Protein AF-A0AA39LD97-F1 (afdb_monomer)

pLDDT: mean 82.83, std 16.07, range [28.39, 98.12]

Mean predicted aligned error: 17.77 Å

Organism: NCBI:txid289476

Nearest PDB structures (foldseek):
  2rb7-assembly1_B  TM=8.481E-01  e=6.313E-24  Oleidesulfovibrio alaskensis G20
  3pfo-assembly1_B  TM=8.315E-01  e=7.453E-23  Rhodopseudomonas palustris CGA009
  3ct9-assembly1_B  TM=8.189E-01  e=3.594E-23  Bacteroides thetaiotaomicron VPI-5482
  7en1-assembly1_A  TM=8.168E-01  e=1.733E-23  Pseudomonas aeruginosa PAO1
  3ct9-assembly1_A  TM=7.298E-01  e=1.465E-23  Bacteroides thetaiotaomicron VPI-5482

Secondary structure (DSSP, 8-state):
--SSSHHHHHHSSSSSSS-------------SSSSHHHHHHHHHHS--BTT--HHHHHHHHHHHHHTT-EEEEEEETTEEEEEEEEEESS---TT--SEEEEEE--BPSSP---EE-SSEEESTTSSSSHHHHHHHHHHHHHHHHH-TTTGGGEEEEEES-TTTT-HHHHHHGGG----SEEEE---BTT-EEEEE-EEEEEEEEEE-B--BTT-GGG-B-HHHHHHHHHHHHHHS---EETTTEE-EEEEEEEEE-S-TTB--SEEEEEEEEEESS-HHHHHHHHHHHHTTSSEEEEEEEE--EEPPPPSTTS-EEEE-S--SGGG-GGGGG-SEEEE--SSBTTTTTSTT-EEEHHHHHHHHHHHHHHTT---TT-EEEEE--S-HHHHHHHHHHHHTT-EEEE--TTS-HHHHHHHHHHHT-SEEEESSS--SSS-EEGGG--GGGGS---------TTSEEEEEEE--TTSS-EEEEEEHHHHHHHHHHHHHTTS--SS-PPPP-TT-EEEE-S-TTSHHHHHHHHHHHHTTPEEEE-SS--HHHHHHHHHHHT--EEEE-HHHHHHHTT-GGGGTT--EEEE-SS---HHHHHHHHHH-TTSEEEEEEEETTTEEEEEE--SSPPTT--BEEPTT-EEEEETTEEEEE-TT--SEESSHHHHHHHB-TT--EEEEEEEEE-TTS-EEEEEEGGG-EEETTEEE-HHHHHHHHHHH-TTTEEEEEEEEEEETTTEEEEEEEEEEPTT----HHHHHHHHHHHS-TTSS-TT-EEE-S---B-TTS-B-HHHHHHHHHHHHHHTT--

Radius of gyration: 38.39 Å; Cα contacts (8 Å, |Δi|>4): 1670; chains: 1; bounding box: 84×100×132 Å

Structure (mmCIF, N/CA/C/O backbone):
data_AF-A0AA39LD97-F1
#
_entry.id   AF-A0AA39LD97-F1
#
loop_
_atom_site.group_PDB
_atom_site.id
_atom_site.type_symbol
_atom_site.label_atom_id
_atom_site.label_alt_id
_atom_site.label_comp_id
_atom_site.label_asym_id
_atom_site.label_entity_id
_atom_site.label_seq_id
_atom_site.pdbx_PDB_ins_code
_atom_site.Cartn_x
_atom_site.Cartn_y
_atom_site.Cartn_z
_atom_site.occupancy
_atom_site.B_iso_or_equiv
_atom_site.auth_seq_id
_atom_site.auth_comp_id
_atom_site.auth_asym_id
_atom_site.auth_atom_id
_atom_site.pdbx_PDB_model_num
ATOM 1 N N . MET A 1 1 ? 27.947 71.574 -28.294 1.00 42.44 1 MET A N 1
ATOM 2 C CA . MET A 1 1 ? 28.817 70.760 -27.416 1.00 42.44 1 MET A CA 1
ATOM 3 C C . MET A 1 1 ? 27.942 69.995 -26.432 1.00 42.44 1 MET A C 1
ATOM 5 O O . MET A 1 1 ? 27.694 70.508 -25.356 1.00 42.44 1 MET A O 1
ATOM 9 N N . SER A 1 2 ? 27.417 68.831 -26.825 1.00 38.47 2 SER A N 1
ATOM 10 C CA . SER A 1 2 ? 26.753 67.861 -25.916 1.00 38.47 2 SER A CA 1
ATOM 11 C C . SER A 1 2 ? 26.212 66.613 -26.641 1.00 38.47 2 SER A C 1
ATOM 13 O O . SER A 1 2 ? 25.410 65.882 -26.080 1.00 38.47 2 SER A O 1
ATOM 15 N N . HIS A 1 3 ? 26.667 66.317 -27.868 1.00 33.03 3 HIS A N 1
ATOM 16 C CA . HIS A 1 3 ? 26.371 65.040 -28.540 1.00 33.03 3 HIS A CA 1
ATOM 17 C C . HIS A 1 3 ? 27.603 64.325 -29.115 1.00 33.03 3 HIS A C 1
ATOM 19 O O . HIS A 1 3 ? 27.469 63.232 -29.645 1.00 33.03 3 HIS A O 1
ATOM 25 N N . LEU A 1 4 ? 28.811 64.884 -28.951 1.00 29.98 4 LEU A N 1
ATOM 26 C CA . LEU A 1 4 ? 30.058 64.272 -29.437 1.00 29.98 4 LEU A CA 1
ATOM 27 C C . LEU A 1 4 ? 30.925 63.641 -28.329 1.00 29.98 4 LEU A C 1
ATOM 29 O O . LEU A 1 4 ? 31.892 62.959 -28.640 1.00 29.98 4 LEU A O 1
ATOM 33 N N . LEU A 1 5 ? 30.589 63.843 -27.045 1.00 30.42 5 LEU A N 1
ATOM 34 C CA . LEU A 1 5 ? 31.330 63.247 -25.920 1.00 30.42 5 LEU A CA 1
ATOM 35 C C . LEU A 1 5 ? 30.758 61.903 -25.441 1.00 30.42 5 LEU A C 1
ATOM 37 O O . LEU A 1 5 ? 31.476 61.145 -24.798 1.00 30.42 5 LEU A O 1
ATOM 41 N N . LEU A 1 6 ? 29.506 61.572 -25.778 1.00 31.27 6 LEU A N 1
ATOM 42 C CA . LEU A 1 6 ? 28.903 60.297 -25.368 1.00 31.27 6 LEU A CA 1
ATOM 43 C C . LEU A 1 6 ? 29.297 59.134 -26.296 1.00 31.27 6 LEU A C 1
ATOM 45 O O . LEU A 1 6 ? 29.322 57.986 -25.871 1.00 31.27 6 LEU A O 1
ATOM 49 N N . THR A 1 7 ? 29.690 59.428 -27.537 1.00 31.30 7 THR A N 1
ATOM 50 C CA . THR A 1 7 ? 30.106 58.416 -28.523 1.00 31.30 7 THR A CA 1
ATOM 51 C C . THR A 1 7 ? 31.557 57.956 -28.323 1.00 31.30 7 THR A C 1
ATOM 53 O O . THR A 1 7 ? 31.910 56.850 -28.717 1.00 31.30 7 THR A O 1
ATOM 56 N N . VAL A 1 8 ? 32.400 58.756 -27.657 1.00 30.22 8 VAL A N 1
ATOM 57 C CA . VAL A 1 8 ? 33.818 58.417 -27.411 1.00 30.22 8 VAL A CA 1
ATOM 58 C C . VAL A 1 8 ? 34.009 57.594 -26.128 1.00 30.22 8 VAL A C 1
ATOM 60 O O . VAL A 1 8 ? 34.945 56.806 -26.049 1.00 30.22 8 VAL A O 1
ATOM 63 N N . LEU A 1 9 ? 33.084 57.669 -25.163 1.00 28.53 9 LEU A N 1
ATOM 64 C CA . LEU A 1 9 ? 33.110 56.815 -23.964 1.00 28.53 9 LEU A CA 1
ATOM 65 C C . LEU A 1 9 ? 32.513 55.416 -24.188 1.00 28.53 9 LEU A C 1
ATOM 67 O O . LEU A 1 9 ? 32.855 54.497 -23.455 1.00 28.53 9 LEU A O 1
ATOM 71 N N . VAL A 1 10 ? 31.708 55.219 -25.239 1.00 32.81 10 VAL A N 1
ATOM 72 C CA . VAL A 1 10 ? 31.204 53.887 -25.633 1.00 32.81 10 VAL A CA 1
ATOM 73 C C . VAL A 1 10 ? 32.210 53.133 -26.523 1.00 32.81 10 VAL A C 1
ATOM 75 O O . VAL A 1 10 ? 32.201 51.908 -26.562 1.00 32.81 10 VAL A O 1
ATOM 78 N N . ALA A 1 11 ? 33.150 53.829 -27.173 1.00 28.39 11 ALA A N 1
ATOM 79 C CA . ALA A 1 11 ? 34.149 53.204 -28.048 1.00 28.39 11 ALA A CA 1
ATOM 80 C C . ALA A 1 11 ? 35.400 52.665 -27.317 1.00 28.39 11 ALA A C 1
ATOM 82 O O . ALA A 1 11 ? 36.104 51.824 -27.869 1.00 28.39 11 ALA A O 1
ATOM 83 N N . VAL A 1 12 ? 35.676 53.089 -26.075 1.00 30.12 12 VAL A N 1
ATOM 84 C CA . VAL A 1 12 ? 36.859 52.625 -25.312 1.00 30.12 12 VAL A CA 1
ATOM 85 C C . VAL A 1 12 ? 36.562 51.388 -24.449 1.00 30.12 12 VAL A C 1
ATOM 87 O O . VAL A 1 12 ? 37.479 50.655 -24.094 1.00 30.12 12 VAL A O 1
ATOM 90 N N . SER A 1 13 ? 35.291 51.055 -24.211 1.00 30.39 13 SER A N 1
ATOM 91 C CA . SER A 1 13 ? 34.906 49.790 -23.560 1.00 30.39 13 SER A CA 1
ATOM 92 C C . SER A 1 13 ? 34.731 48.623 -24.544 1.00 30.39 13 SER A C 1
ATOM 94 O O . SER A 1 13 ? 34.644 47.478 -24.116 1.00 30.39 13 SER A O 1
ATOM 96 N N . VAL A 1 14 ? 34.713 48.893 -25.856 1.00 32.91 14 VAL A N 1
ATOM 97 C CA . VAL A 1 14 ? 34.465 47.889 -26.913 1.00 32.91 14 VAL A CA 1
ATOM 98 C C . VAL A 1 14 ? 35.761 47.375 -27.569 1.00 32.91 14 VAL A C 1
ATOM 100 O O . VAL A 1 14 ? 35.734 46.390 -28.296 1.00 32.91 14 VAL A O 1
ATOM 103 N N . VAL A 1 15 ? 36.927 47.963 -27.269 1.00 30.45 15 VAL A N 1
ATOM 104 C CA . VAL A 1 15 ? 38.220 47.564 -27.880 1.00 30.45 15 VAL A CA 1
ATOM 105 C C . VAL A 1 15 ? 39.189 46.900 -26.878 1.00 30.45 15 VAL A C 1
ATOM 107 O O . VAL A 1 15 ? 40.245 46.415 -27.263 1.00 30.45 15 VAL A O 1
ATOM 110 N N . GLY A 1 16 ? 38.808 46.775 -25.601 1.00 29.62 16 GLY A N 1
ATOM 111 C CA . GLY A 1 16 ? 39.580 46.065 -24.564 1.00 29.62 16 GLY A CA 1
ATOM 112 C C . GLY A 1 16 ? 39.184 44.600 -24.321 1.00 29.62 16 GLY A C 1
ATOM 113 O O . GLY A 1 16 ? 39.644 44.015 -23.348 1.00 29.62 16 GLY A O 1
ATOM 114 N N . LEU A 1 17 ? 38.320 44.016 -25.160 1.00 31.64 17 LEU A N 1
ATOM 115 C CA . LEU A 1 17 ? 37.778 42.652 -24.999 1.00 31.64 17 LEU A CA 1
ATOM 116 C C . LEU A 1 17 ? 38.181 41.689 -26.128 1.00 31.64 17 LEU A C 1
ATOM 118 O O . LEU A 1 17 ? 37.590 40.628 -26.301 1.00 31.64 17 LEU A O 1
ATOM 122 N N . ALA A 1 18 ? 39.222 42.039 -26.880 1.00 35.81 18 ALA A N 1
ATOM 123 C CA . ALA A 1 18 ? 39.926 41.118 -27.758 1.00 35.81 18 ALA A CA 1
ATOM 124 C C . ALA A 1 18 ? 41.327 40.898 -27.175 1.00 35.81 18 ALA A C 1
ATOM 126 O O . ALA A 1 18 ? 42.074 41.861 -27.024 1.00 35.81 18 ALA A O 1
ATOM 127 N N . LEU A 1 19 ? 41.667 39.634 -26.894 1.00 36.25 19 LEU A N 1
ATOM 128 C CA . LEU A 1 19 ? 42.921 39.126 -26.301 1.00 36.25 19 LEU A CA 1
ATOM 129 C C . LEU A 1 19 ? 42.927 38.864 -24.781 1.00 36.25 19 LEU A C 1
ATOM 131 O O . LEU A 1 19 ? 43.982 38.917 -24.153 1.00 36.25 19 LEU A O 1
ATOM 135 N N . ALA A 1 20 ? 41.799 38.442 -24.208 1.00 28.83 20 ALA A N 1
ATOM 136 C CA . ALA A 1 20 ? 41.854 37.471 -23.116 1.00 28.83 20 ALA A CA 1
ATOM 137 C C . ALA A 1 20 ? 41.730 36.074 -23.739 1.00 28.83 20 ALA A C 1
ATOM 139 O O . ALA A 1 20 ? 40.770 35.793 -24.456 1.00 28.83 20 ALA A O 1
ATOM 140 N N . ARG A 1 21 ? 42.723 35.204 -23.516 1.00 30.94 21 ARG A N 1
ATOM 141 C CA . ARG A 1 21 ? 42.518 33.755 -23.676 1.00 30.94 21 ARG A CA 1
ATOM 142 C C . ARG A 1 21 ? 41.277 33.393 -22.850 1.00 30.94 21 ARG A C 1
ATOM 144 O O . ARG A 1 21 ? 41.160 33.958 -21.763 1.00 30.94 21 ARG A O 1
ATOM 151 N N . PRO A 1 22 ? 40.365 32.528 -23.326 1.00 32.78 22 PRO A N 1
ATOM 152 C CA . PRO A 1 22 ? 39.231 32.138 -22.506 1.00 32.78 22 PRO A CA 1
ATOM 153 C C . PRO A 1 22 ? 39.799 31.513 -21.230 1.00 32.78 22 PRO A C 1
ATOM 155 O O . PRO A 1 22 ? 40.485 30.494 -21.293 1.00 32.78 22 PRO A O 1
ATOM 158 N N . GLU A 1 23 ? 39.596 32.184 -20.096 1.00 35.81 23 GLU A N 1
ATOM 159 C CA . GLU A 1 23 ? 39.647 31.512 -18.806 1.00 35.81 23 GLU A CA 1
ATOM 160 C C . GLU A 1 23 ? 38.665 30.347 -18.909 1.00 35.81 23 GLU A C 1
ATOM 162 O O . GLU A 1 23 ? 37.543 30.529 -19.386 1.00 35.81 23 GLU A O 1
ATOM 167 N N . GLU A 1 24 ? 39.123 29.147 -18.557 1.00 40.69 24 GLU A N 1
ATOM 168 C CA . GLU A 1 24 ? 38.304 27.941 -18.489 1.00 40.69 24 GLU A CA 1
ATOM 169 C C . GLU A 1 24 ? 37.024 28.269 -17.709 1.00 40.69 24 GLU A C 1
ATOM 171 O O . GLU A 1 24 ? 37.052 28.445 -16.488 1.00 40.69 24 GLU A O 1
ATOM 176 N N . SER A 1 25 ? 35.900 28.428 -18.416 1.00 48.75 25 SER A N 1
ATOM 177 C CA . SER A 1 25 ? 34.609 28.634 -17.774 1.00 48.75 25 SER A CA 1
ATOM 178 C C . SER A 1 25 ? 34.327 27.376 -16.970 1.00 48.75 25 SER A C 1
ATOM 180 O O . SER A 1 25 ? 34.101 26.316 -17.556 1.00 48.75 25 SER A O 1
ATOM 182 N N . LYS A 1 26 ? 34.395 27.465 -15.641 1.00 60.09 26 LYS A N 1
ATOM 183 C CA . LYS A 1 26 ? 34.097 26.318 -14.789 1.00 60.09 26 LYS A CA 1
ATOM 184 C C . LYS A 1 26 ? 32.676 25.847 -15.092 1.00 60.09 26 LYS A C 1
ATOM 186 O O . LYS A 1 26 ? 31.727 26.616 -14.969 1.00 60.09 26 LYS A O 1
ATOM 191 N N . CYS A 1 27 ? 32.549 24.590 -15.486 1.00 77.50 27 CYS A N 1
ATOM 192 C CA . CYS A 1 27 ? 31.274 23.927 -15.685 1.00 77.50 27 CYS A CA 1
ATOM 193 C C . CYS A 1 27 ? 30.610 23.708 -14.316 1.00 77.50 27 CYS A C 1
ATOM 195 O O . CYS A 1 27 ? 30.948 22.762 -13.612 1.00 77.50 27 CYS A O 1
ATOM 197 N N . ILE A 1 28 ? 29.734 24.624 -13.889 1.00 83.62 28 ILE A N 1
ATOM 198 C CA . ILE A 1 28 ? 29.064 24.594 -12.576 1.00 83.62 28 ILE A CA 1
ATOM 199 C C . ILE A 1 28 ? 27.581 24.933 -12.767 1.00 83.62 28 ILE A C 1
ATOM 201 O O . ILE A 1 28 ? 27.241 25.778 -13.594 1.00 83.62 28 ILE A O 1
ATOM 205 N N . PHE A 1 29 ? 26.700 24.301 -11.987 1.00 87.94 29 PHE A N 1
ATOM 206 C CA . PHE A 1 29 ? 25.299 24.718 -11.878 1.00 87.94 29 PHE A CA 1
ATOM 207 C C . PHE A 1 29 ? 25.138 25.836 -10.844 1.00 87.94 29 PHE A C 1
ATOM 209 O O . PHE A 1 29 ? 25.517 25.665 -9.685 1.00 87.94 29 PHE A O 1
ATOM 216 N N . GLU A 1 30 ? 24.490 26.935 -11.229 1.00 82.94 30 GLU A N 1
ATOM 217 C CA . GLU A 1 30 ? 24.109 28.028 -10.323 1.00 82.94 30 GLU A CA 1
ATOM 218 C C . GLU A 1 30 ? 22.584 28.239 -10.350 1.00 82.94 30 GLU A C 1
ATOM 220 O O . GLU A 1 30 ? 22.098 29.228 -10.901 1.00 82.94 30 GLU A O 1
ATOM 225 N N . PRO A 1 31 ? 21.789 27.290 -9.814 1.00 83.44 31 PRO A N 1
ATOM 226 C CA . PRO A 1 31 ? 20.339 27.382 -9.899 1.00 83.44 31 PRO A CA 1
ATOM 227 C C . PRO A 1 31 ? 19.812 28.531 -9.033 1.00 83.44 31 PRO A C 1
ATOM 229 O O . PRO A 1 31 ? 20.265 28.746 -7.909 1.00 83.44 31 PRO A O 1
ATOM 232 N N . ALA A 1 32 ? 18.813 29.253 -9.546 1.00 75.94 32 ALA A N 1
ATOM 233 C CA . ALA A 1 32 ? 18.216 30.403 -8.862 1.00 75.94 32 ALA A CA 1
ATOM 234 C C . ALA A 1 32 ? 17.510 30.037 -7.539 1.00 75.94 32 ALA A C 1
ATOM 236 O O . ALA A 1 32 ? 17.347 30.890 -6.664 1.00 75.94 32 ALA A O 1
ATOM 237 N N . SER A 1 33 ? 17.094 28.777 -7.384 1.00 86.06 33 SER A N 1
ATOM 238 C CA . SER A 1 33 ? 16.575 28.217 -6.137 1.00 86.06 33 SER A CA 1
ATOM 239 C C . SER A 1 33 ? 16.835 26.708 -6.054 1.00 86.06 33 SER A C 1
ATOM 241 O O . SER A 1 33 ? 17.365 26.095 -6.977 1.00 86.06 33 SER A O 1
ATOM 243 N N . GLU A 1 34 ? 16.415 26.076 -4.956 1.00 82.69 34 GLU A N 1
ATOM 244 C CA . GLU A 1 34 ? 16.493 24.618 -4.785 1.00 82.69 34 GLU A CA 1
ATOM 245 C C . GLU A 1 34 ? 15.397 23.846 -5.549 1.00 82.69 34 GLU A C 1
ATOM 247 O O . GLU A 1 34 ? 15.311 22.618 -5.424 1.00 82.69 34 GLU A O 1
ATOM 252 N N . SER A 1 35 ? 14.558 24.529 -6.337 1.00 89.12 35 SER A N 1
ATOM 253 C CA . SER A 1 35 ? 13.490 23.899 -7.116 1.00 89.12 35 SER A CA 1
ATOM 254 C C . SER A 1 35 ? 14.040 22.956 -8.197 1.00 89.12 35 SER A C 1
ATOM 256 O O . SER A 1 35 ? 15.154 23.118 -8.702 1.00 89.12 35 SER A O 1
ATOM 258 N N . ALA A 1 36 ? 13.254 21.940 -8.567 1.00 90.19 36 ALA A N 1
ATOM 259 C CA . ALA A 1 36 ? 13.612 21.040 -9.666 1.00 90.19 36 ALA A CA 1
ATOM 260 C C . ALA A 1 36 ? 13.637 21.777 -11.015 1.00 90.19 36 ALA A C 1
ATOM 262 O O . ALA A 1 36 ? 14.522 21.536 -11.831 1.00 90.19 36 ALA A O 1
ATOM 263 N N . LYS A 1 37 ? 12.710 22.724 -11.210 1.00 94.31 37 LYS A N 1
ATOM 264 C CA . LYS A 1 37 ? 12.635 23.588 -12.394 1.00 94.31 37 LYS A CA 1
ATOM 265 C C . LYS A 1 37 ? 13.927 24.377 -12.607 1.00 94.31 37 LYS A C 1
ATOM 267 O O . LYS A 1 37 ? 14.476 24.350 -13.705 1.00 94.31 37 LYS A O 1
ATOM 272 N N . ASP A 1 38 ? 14.417 25.054 -11.571 1.00 94.00 38 ASP A N 1
ATOM 273 C CA . ASP A 1 38 ? 15.604 25.908 -11.695 1.00 94.00 38 ASP A CA 1
ATOM 274 C C . ASP A 1 38 ? 16.873 25.088 -11.913 1.00 94.00 38 ASP A C 1
ATOM 276 O O . ASP A 1 38 ? 17.727 25.476 -12.707 1.00 94.00 38 ASP A O 1
ATOM 280 N N . LEU A 1 39 ? 16.974 23.920 -11.272 1.00 95.19 39 LEU A N 1
ATOM 281 C CA . LEU A 1 39 ? 18.075 23.002 -11.537 1.00 95.19 39 LEU A CA 1
ATOM 282 C C . LEU A 1 39 ? 18.059 22.510 -12.990 1.00 95.19 39 LEU A C 1
ATOM 284 O O . LEU A 1 39 ? 19.092 22.561 -13.655 1.00 95.19 39 LEU A O 1
ATOM 288 N N . LEU A 1 40 ? 16.899 22.086 -13.501 1.00 96.69 40 LEU A N 1
ATOM 289 C CA . LEU A 1 40 ? 16.770 21.6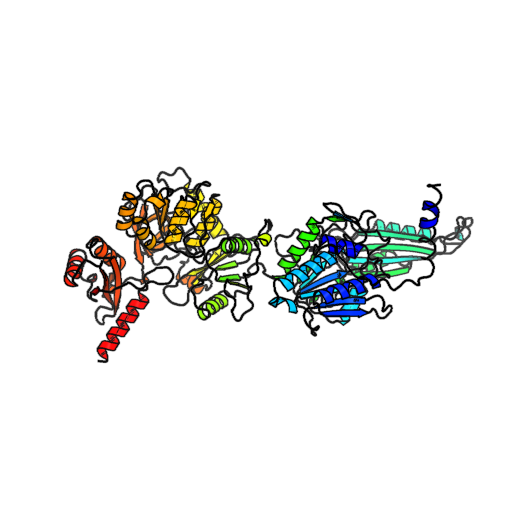28 -14.884 1.00 96.69 40 LEU A CA 1
ATOM 290 C C . LEU A 1 40 ? 17.158 22.726 -15.886 1.00 96.69 40 LEU A C 1
ATOM 292 O O . LEU A 1 40 ? 17.849 22.446 -16.865 1.00 96.69 40 LEU A O 1
ATOM 296 N N . LEU A 1 41 ? 16.769 23.980 -15.636 1.00 96.31 41 LEU A N 1
ATOM 297 C CA . LEU A 1 41 ? 17.155 25.112 -16.482 1.00 96.31 41 LEU A CA 1
ATOM 298 C C . LEU A 1 41 ? 18.679 25.269 -16.574 1.00 96.31 41 LEU A C 1
ATOM 300 O O . LEU A 1 41 ? 19.190 25.439 -17.681 1.00 96.31 41 LEU A O 1
ATOM 304 N N . GLU A 1 42 ? 19.411 25.157 -15.460 1.00 95.38 42 GLU A N 1
ATOM 305 C CA . GLU A 1 42 ? 20.882 25.185 -15.478 1.00 95.38 42 GLU A CA 1
ATOM 306 C C . GLU A 1 42 ? 21.477 23.993 -16.231 1.00 95.38 42 GLU A C 1
ATOM 308 O O . GLU A 1 42 ? 22.380 24.168 -17.047 1.00 95.38 42 GLU A O 1
ATOM 313 N N . MET A 1 43 ? 20.939 22.788 -16.021 1.00 95.38 43 MET A N 1
ATOM 314 C CA . MET A 1 43 ? 21.396 21.591 -16.732 1.00 95.38 43 MET A CA 1
ATOM 315 C C . MET A 1 43 ? 21.222 21.730 -18.250 1.00 95.38 43 MET A C 1
ATOM 317 O O . MET A 1 43 ? 22.084 21.320 -19.031 1.00 95.38 43 MET A O 1
ATOM 321 N N . ILE A 1 44 ? 20.118 22.328 -18.704 1.00 96.44 44 ILE A N 1
ATOM 322 C CA . ILE A 1 44 ? 19.851 22.526 -20.132 1.00 96.44 44 ILE A CA 1
ATOM 323 C C . ILE A 1 44 ? 20.834 23.530 -20.756 1.00 96.44 44 ILE A C 1
ATOM 325 O O . ILE A 1 44 ? 21.206 23.325 -21.909 1.00 96.44 44 ILE A O 1
ATOM 329 N N . LYS A 1 45 ? 21.320 24.548 -20.021 1.00 95.38 45 LYS A N 1
ATOM 330 C CA . LYS A 1 45 ? 22.312 25.523 -20.536 1.00 95.38 45 LYS A CA 1
ATOM 331 C C . LYS A 1 45 ? 23.618 24.871 -20.993 1.00 95.38 45 LYS A C 1
ATOM 333 O O . LYS A 1 45 ? 24.305 25.431 -21.845 1.00 95.38 45 LYS A O 1
ATOM 338 N N . ILE A 1 46 ? 23.975 23.725 -20.414 1.00 94.50 46 ILE A N 1
ATOM 339 C CA . ILE A 1 46 ? 25.210 23.013 -20.741 1.00 94.50 46 ILE A CA 1
ATOM 340 C C . ILE A 1 46 ? 24.958 22.062 -21.915 1.00 94.50 46 ILE A C 1
ATOM 342 O O . ILE A 1 46 ? 24.163 21.124 -21.817 1.00 94.50 46 ILE A O 1
ATOM 346 N N . GLU A 1 47 ? 25.638 22.279 -23.043 1.00 93.94 47 GLU A N 1
ATOM 347 C CA . GLU A 1 47 ? 25.604 21.344 -24.173 1.00 93.94 47 GLU A CA 1
ATOM 348 C C . GLU A 1 47 ? 26.143 19.973 -23.733 1.00 93.94 47 GLU A C 1
ATOM 350 O O . GLU A 1 47 ? 27.198 19.876 -23.115 1.00 93.94 47 GLU A O 1
ATOM 355 N N . SER A 1 48 ? 25.399 18.916 -24.047 1.00 95.19 48 SER A N 1
ATOM 356 C CA . SER A 1 48 ? 25.755 17.517 -23.762 1.00 95.19 48 SER A CA 1
ATOM 357 C C . SER A 1 48 ? 25.281 16.625 -24.902 1.00 95.19 48 SER A C 1
ATOM 359 O O . SER A 1 48 ? 24.730 15.553 -24.696 1.00 95.19 48 SER A O 1
ATOM 361 N N . ILE A 1 49 ? 25.437 17.091 -26.143 1.00 94.94 49 ILE A N 1
ATOM 362 C CA . ILE A 1 49 ? 25.212 16.222 -27.303 1.00 94.94 49 ILE A CA 1
ATOM 363 C C . ILE A 1 49 ? 26.194 15.051 -27.205 1.00 94.94 49 ILE A C 1
ATOM 365 O O . ILE A 1 49 ? 27.332 15.286 -26.800 1.00 94.94 49 ILE A O 1
ATOM 369 N N . SER A 1 50 ? 25.797 13.827 -27.559 1.00 91.69 50 SER A N 1
ATOM 370 C CA . SER A 1 50 ? 26.687 12.657 -27.479 1.00 91.69 50 SER A CA 1
ATOM 371 C C . SER A 1 50 ? 28.062 12.949 -28.107 1.00 91.69 50 SER A C 1
ATOM 373 O O . SER A 1 50 ? 28.164 13.437 -29.237 1.00 91.69 50 SER A O 1
ATOM 375 N N . GLY A 1 51 ? 29.133 12.706 -27.348 1.00 88.88 51 GLY A N 1
ATOM 376 C CA . GLY A 1 51 ? 30.512 13.107 -27.659 1.00 88.88 51 GLY A CA 1
ATOM 377 C C . GLY A 1 51 ? 30.972 14.458 -27.080 1.00 88.88 51 GLY A C 1
ATOM 378 O O . GLY A 1 51 ? 32.157 14.776 -27.178 1.00 88.88 51 GLY A O 1
ATOM 379 N N . LYS A 1 52 ? 30.076 15.256 -26.486 1.00 91.94 52 LYS A N 1
ATOM 380 C CA . LYS A 1 52 ? 30.347 16.554 -25.836 1.00 91.94 52 LYS A CA 1
ATOM 381 C C . LYS A 1 52 ? 29.873 16.604 -24.375 1.00 91.94 52 LYS A C 1
ATOM 383 O O . LYS A 1 52 ? 29.526 17.662 -23.862 1.00 91.94 52 LYS A O 1
ATOM 388 N N . GLU A 1 53 ? 29.829 15.468 -23.693 1.00 93.25 53 GLU A N 1
ATOM 389 C CA . GLU A 1 53 ? 29.223 15.333 -22.364 1.00 93.25 53 GLU A CA 1
ATOM 390 C C . GLU A 1 53 ? 30.086 15.892 -21.217 1.00 93.25 53 GLU A C 1
ATOM 392 O O . GLU A 1 53 ? 29.572 16.121 -20.123 1.00 93.25 53 GLU A O 1
ATOM 397 N N . GLN A 1 54 ? 31.383 16.127 -21.455 1.00 93.44 54 GLN A N 1
ATOM 398 C CA . GLN A 1 54 ? 32.385 16.413 -20.419 1.00 93.44 54 GLN A CA 1
ATOM 399 C C . GLN A 1 54 ? 31.963 17.520 -19.440 1.00 93.44 54 GLN A C 1
ATOM 401 O O . GLN A 1 54 ? 31.940 17.301 -18.231 1.00 93.44 54 GLN A O 1
ATOM 406 N N . CYS A 1 55 ? 31.582 18.692 -19.958 1.00 93.62 55 CYS A N 1
ATOM 407 C CA . CYS A 1 55 ? 31.218 19.845 -19.130 1.00 93.62 55 CYS A CA 1
ATOM 408 C C . CYS A 1 55 ? 29.989 19.555 -18.253 1.00 93.62 55 CYS A C 1
ATOM 410 O O . CYS A 1 55 ? 29.935 19.937 -17.086 1.00 93.62 55 CYS A O 1
ATOM 412 N N . MET A 1 56 ? 29.009 18.821 -18.787 1.00 94.81 56 MET A N 1
ATOM 413 C CA . MET A 1 56 ? 27.825 18.418 -18.029 1.00 94.81 56 MET A CA 1
ATOM 414 C C . MET A 1 56 ? 28.191 17.448 -16.900 1.00 94.81 56 MET A C 1
ATOM 416 O O . MET A 1 56 ? 27.724 17.608 -15.772 1.00 94.81 56 MET A O 1
ATOM 420 N N . GLY A 1 57 ? 29.063 16.478 -17.191 1.00 94.56 57 GLY A N 1
ATOM 421 C CA . GLY A 1 57 ? 29.564 15.532 -16.200 1.00 94.56 57 GLY A CA 1
ATOM 422 C C . GLY A 1 57 ? 30.337 16.216 -15.068 1.00 94.56 57 GLY A C 1
ATOM 423 O O . GLY A 1 57 ? 30.085 15.945 -13.897 1.00 94.56 57 GLY A O 1
ATOM 424 N N . GLU A 1 58 ? 31.231 17.152 -15.393 1.00 95.06 58 GLU A N 1
ATOM 425 C CA . GLU A 1 58 ? 32.003 17.921 -14.405 1.00 95.06 58 GLU A CA 1
ATOM 426 C C . GLU A 1 58 ? 31.094 18.772 -13.500 1.00 95.06 58 GLU A C 1
ATOM 428 O O . GLU A 1 58 ? 31.264 18.774 -12.277 1.00 95.06 58 GLU A O 1
ATOM 433 N N . ALA A 1 59 ? 30.074 19.421 -14.075 1.00 94.81 59 ALA A N 1
ATOM 434 C CA . ALA A 1 59 ? 29.089 20.189 -13.316 1.00 94.81 59 ALA A CA 1
ATOM 435 C C . ALA A 1 59 ? 28.248 19.306 -12.375 1.00 94.81 59 ALA A C 1
ATOM 437 O O . ALA A 1 59 ? 27.984 19.693 -11.233 1.00 94.81 59 ALA A O 1
ATOM 438 N N . LEU A 1 60 ? 27.868 18.101 -12.820 1.00 94.69 60 LEU A N 1
ATOM 439 C CA . LEU A 1 60 ? 27.163 17.109 -11.999 1.00 94.69 60 LEU A CA 1
ATOM 440 C C . LEU A 1 60 ? 28.002 16.628 -10.819 1.00 94.69 60 LEU A C 1
ATOM 442 O O . LEU A 1 60 ? 27.484 16.571 -9.703 1.00 94.69 60 LEU A O 1
ATOM 446 N N . VAL A 1 61 ? 29.278 16.304 -11.047 1.00 95.31 61 VAL A N 1
ATOM 447 C CA . VAL A 1 61 ? 30.207 15.891 -9.983 1.00 95.31 61 VAL A CA 1
ATOM 448 C C . VAL A 1 61 ? 30.296 16.986 -8.923 1.00 95.31 61 VAL A C 1
ATOM 450 O O . VAL A 1 61 ? 30.010 16.724 -7.755 1.00 95.31 61 VAL A O 1
ATOM 453 N N . ALA A 1 62 ? 30.576 18.227 -9.336 1.00 94.38 62 ALA A N 1
ATOM 454 C CA . ALA A 1 62 ? 30.680 19.360 -8.420 1.00 94.38 62 ALA A CA 1
ATOM 455 C C . ALA A 1 62 ? 29.378 19.600 -7.630 1.00 94.38 62 ALA A C 1
ATOM 457 O O . ALA A 1 62 ? 29.413 19.876 -6.428 1.00 94.38 62 ALA A O 1
ATOM 458 N N . TYR A 1 63 ? 28.218 19.469 -8.282 1.00 94.19 63 TYR A N 1
ATOM 459 C CA . TYR A 1 63 ? 26.918 19.607 -7.625 1.00 94.19 63 TYR A CA 1
ATOM 460 C C . TYR A 1 63 ? 26.680 18.520 -6.570 1.00 94.19 63 TYR A C 1
ATOM 462 O O . TYR A 1 63 ? 26.295 18.824 -5.440 1.00 94.19 63 TYR A O 1
ATOM 470 N N . LEU A 1 64 ? 26.916 17.255 -6.923 1.00 93.88 64 LEU A N 1
ATOM 471 C CA . LEU A 1 64 ? 26.728 16.107 -6.038 1.00 93.88 64 LEU A CA 1
ATOM 472 C C . LEU A 1 64 ? 27.660 16.169 -4.819 1.00 93.88 64 LEU A C 1
ATOM 474 O O . LEU A 1 64 ? 27.196 15.995 -3.690 1.00 93.88 64 LEU A O 1
ATOM 478 N N . GLU A 1 65 ? 28.939 16.487 -5.020 1.00 93.81 65 GLU A N 1
ATOM 479 C CA . GLU A 1 65 ? 29.913 16.653 -3.934 1.00 93.81 65 GLU A CA 1
ATOM 480 C C . GLU A 1 65 ? 29.507 17.782 -2.976 1.00 93.81 65 GLU A C 1
ATOM 482 O O . GLU A 1 65 ? 29.525 17.602 -1.756 1.00 93.81 65 GLU A O 1
ATOM 487 N N . ASN A 1 66 ? 29.031 18.918 -3.504 1.00 91.62 66 ASN A N 1
ATOM 488 C CA . ASN A 1 66 ? 28.504 20.015 -2.685 1.00 91.62 66 ASN A CA 1
ATOM 489 C C . ASN A 1 66 ? 27.248 19.604 -1.889 1.00 91.62 66 ASN A C 1
ATOM 491 O O . ASN A 1 66 ? 27.001 20.089 -0.786 1.00 91.62 66 ASN A O 1
ATOM 495 N N . LYS A 1 67 ? 26.465 18.650 -2.406 1.00 89.62 67 LYS A N 1
ATOM 496 C CA . LYS A 1 67 ? 25.329 18.029 -1.706 1.00 89.62 67 LYS A CA 1
ATOM 497 C C . LYS A 1 67 ? 25.731 16.829 -0.841 1.00 89.62 67 LYS A C 1
ATOM 499 O O . LYS A 1 67 ? 24.863 16.043 -0.458 1.00 89.62 67 LYS A O 1
ATOM 504 N N . THR A 1 68 ? 27.009 16.732 -0.462 1.00 89.69 68 THR A N 1
ATOM 505 C CA . THR A 1 68 ? 27.594 15.722 0.442 1.00 89.69 68 THR A CA 1
ATOM 506 C C . THR A 1 68 ? 27.504 14.276 -0.063 1.00 89.69 68 THR A C 1
ATOM 508 O O . THR A 1 68 ? 27.508 13.333 0.731 1.00 89.69 68 THR A O 1
ATOM 511 N N . TRP A 1 69 ? 27.407 14.075 -1.379 1.00 94.25 69 TRP A N 1
ATOM 512 C CA . TRP A 1 69 ? 27.572 12.754 -1.985 1.00 94.25 69 TRP A CA 1
ATOM 513 C C . TRP A 1 69 ? 29.055 12.425 -2.164 1.00 94.25 69 TRP A C 1
ATOM 515 O O . TRP A 1 69 ? 29.861 13.292 -2.490 1.00 94.25 69 TRP A O 1
ATOM 525 N N . ILE A 1 70 ? 29.402 11.152 -1.996 1.00 94.88 70 ILE A N 1
ATOM 526 C CA . ILE A 1 70 ? 30.687 10.599 -2.417 1.00 94.88 70 ILE A CA 1
ATOM 527 C C . ILE A 1 70 ? 30.530 10.200 -3.878 1.00 94.88 70 ILE A C 1
ATOM 529 O O . ILE A 1 70 ? 29.733 9.316 -4.201 1.00 94.88 70 ILE A O 1
ATOM 533 N N . VAL A 1 71 ? 31.274 10.867 -4.754 1.00 96.31 71 VAL A N 1
ATOM 534 C CA . VAL A 1 71 ? 31.189 10.678 -6.200 1.00 96.31 71 VAL A CA 1
ATOM 535 C C . VAL A 1 71 ? 32.419 9.927 -6.692 1.00 96.31 71 VAL A C 1
ATOM 537 O O . VAL A 1 71 ? 33.550 10.242 -6.331 1.00 96.31 71 VAL A O 1
ATOM 540 N N . LYS A 1 72 ? 32.204 8.925 -7.540 1.00 95.06 72 LYS A N 1
ATOM 541 C CA . LYS A 1 72 ? 33.257 8.250 -8.295 1.00 95.06 72 LYS A CA 1
ATOM 542 C C . LYS A 1 72 ? 32.925 8.353 -9.778 1.00 95.06 72 LYS A C 1
ATOM 544 O O . LYS A 1 72 ? 31.820 8.026 -10.203 1.00 95.06 72 LYS A O 1
ATOM 549 N N . THR A 1 73 ? 33.893 8.800 -10.564 1.00 95.31 73 THR A N 1
ATOM 550 C CA . THR A 1 73 ? 33.791 8.824 -12.022 1.00 95.31 73 THR A CA 1
ATOM 551 C C . THR A 1 73 ? 34.371 7.540 -12.611 1.00 95.31 73 THR A C 1
ATOM 553 O O . THR A 1 73 ? 35.285 6.928 -12.048 1.00 95.31 73 THR A O 1
ATOM 556 N N . GLN A 1 74 ? 33.822 7.105 -13.741 1.00 94.75 74 GLN A N 1
ATOM 557 C CA . GLN A 1 74 ? 34.312 5.964 -14.509 1.00 94.75 74 GLN A CA 1
ATOM 558 C C . GLN A 1 74 ? 34.551 6.409 -15.958 1.00 94.75 74 GLN A C 1
ATOM 560 O O . GLN A 1 74 ? 33.610 6.411 -16.752 1.00 94.75 74 GLN A O 1
ATOM 565 N N . PRO A 1 75 ? 35.783 6.821 -16.299 1.00 93.75 75 PRO A N 1
ATOM 566 C CA . PRO A 1 75 ? 36.146 7.195 -17.663 1.00 93.75 75 PRO A CA 1
ATOM 567 C C . PRO A 1 75 ? 36.016 6.025 -18.636 1.00 93.75 75 PRO A C 1
ATOM 569 O O . PRO A 1 75 ? 36.369 4.897 -18.287 1.00 93.75 75 PRO A O 1
ATOM 572 N N . LEU A 1 76 ? 35.551 6.304 -19.855 1.00 88.94 76 LEU A N 1
ATOM 573 C CA . LEU A 1 76 ? 35.580 5.334 -20.948 1.00 88.94 76 LEU A CA 1
ATOM 574 C C . LEU A 1 76 ? 37.026 5.149 -21.438 1.00 88.94 76 LEU A C 1
ATOM 576 O O . LEU A 1 76 ? 37.769 6.126 -21.559 1.00 88.94 76 LEU A O 1
ATOM 580 N N . GLU A 1 77 ? 37.421 3.910 -21.751 1.00 79.19 77 GLU A N 1
ATOM 581 C CA . GLU A 1 77 ? 38.804 3.571 -22.143 1.00 79.19 77 GLU A CA 1
ATOM 582 C C . GLU A 1 77 ? 39.279 4.349 -23.383 1.00 79.19 77 GLU A C 1
ATOM 584 O O . GLU A 1 77 ? 40.395 4.871 -23.397 1.00 79.19 77 GLU A O 1
ATOM 589 N N . ASP A 1 78 ? 38.411 4.494 -24.386 1.00 76.50 78 ASP A N 1
ATOM 590 C CA . ASP A 1 78 ? 38.752 5.121 -25.670 1.00 76.50 78 ASP A CA 1
ATOM 591 C C . ASP A 1 78 ? 38.598 6.652 -25.676 1.00 76.50 78 ASP A C 1
ATOM 593 O O . ASP A 1 78 ? 39.069 7.329 -26.593 1.00 76.50 78 ASP A O 1
ATOM 597 N N . ASN A 1 79 ? 37.932 7.226 -24.667 1.00 80.56 79 ASN A N 1
ATOM 598 C CA . ASN A 1 79 ? 37.750 8.670 -24.544 1.00 80.56 79 ASN A CA 1
ATOM 599 C C . ASN A 1 79 ? 37.558 9.084 -23.075 1.00 80.56 79 ASN A C 1
ATOM 601 O O . ASN A 1 79 ? 36.421 9.149 -22.604 1.00 80.56 79 ASN A O 1
ATOM 605 N N . PRO A 1 80 ? 38.642 9.448 -22.365 1.00 75.94 80 PRO A N 1
ATOM 606 C CA . PRO A 1 80 ? 38.572 9.819 -20.952 1.00 75.94 80 PRO A CA 1
ATOM 607 C C . PRO A 1 80 ? 37.713 11.057 -20.647 1.00 75.94 80 PRO A C 1
ATOM 609 O O . PRO A 1 80 ? 37.308 11.241 -19.502 1.00 75.94 80 PRO A O 1
ATOM 612 N N . GLY A 1 81 ? 37.431 11.906 -21.647 1.00 78.50 81 GLY A N 1
ATOM 613 C CA . GLY A 1 81 ? 36.526 13.056 -21.512 1.00 78.50 81 GLY A CA 1
ATOM 614 C C . GLY A 1 81 ? 35.046 12.664 -21.435 1.00 78.50 81 GLY A C 1
ATOM 615 O O . GLY A 1 81 ? 34.206 13.493 -21.092 1.00 78.50 81 GLY A O 1
ATOM 616 N N . ARG A 1 82 ? 34.721 11.399 -21.720 1.00 91.19 82 ARG A N 1
ATOM 617 C CA . ARG A 1 82 ? 33.404 10.792 -21.517 1.00 91.19 82 ARG A CA 1
ATOM 618 C C . ARG A 1 82 ? 33.508 9.824 -20.345 1.00 91.19 82 ARG A C 1
ATOM 620 O O . ARG A 1 82 ? 34.369 8.945 -20.334 1.00 91.19 82 ARG A O 1
ATOM 627 N N . PHE A 1 83 ? 32.656 9.986 -19.342 1.00 95.50 83 PHE A N 1
ATOM 628 C CA . PHE A 1 83 ? 32.720 9.180 -18.129 1.00 95.50 83 PHE A CA 1
ATOM 629 C C . PHE A 1 83 ? 31.342 8.998 -17.505 1.00 95.50 83 PHE A C 1
ATOM 631 O O . PHE A 1 83 ? 30.519 9.908 -17.535 1.00 95.50 83 PHE A O 1
ATOM 638 N N . ASN A 1 84 ? 31.114 7.840 -16.889 1.00 96.94 84 ASN A N 1
ATOM 639 C CA . ASN A 1 84 ? 29.949 7.632 -16.034 1.00 96.94 84 ASN A CA 1
ATOM 640 C C . ASN A 1 84 ? 30.187 8.253 -14.652 1.00 96.94 84 ASN A C 1
ATOM 642 O O . ASN A 1 84 ? 31.330 8.433 -14.217 1.00 96.94 84 ASN A O 1
ATOM 646 N N . ILE A 1 85 ? 29.103 8.514 -13.931 1.00 97.31 85 ILE A N 1
ATOM 647 C CA . ILE A 1 85 ? 29.100 9.062 -12.575 1.00 97.31 85 ILE A CA 1
ATOM 648 C C . ILE A 1 85 ? 28.332 8.099 -11.673 1.00 97.31 85 ILE A C 1
ATOM 650 O O . ILE A 1 85 ? 27.158 7.833 -11.914 1.00 97.31 85 ILE A O 1
ATOM 654 N N . ILE A 1 86 ? 28.974 7.605 -10.614 1.00 96.38 86 ILE A N 1
ATOM 655 C CA . ILE A 1 86 ? 28.319 6.870 -9.525 1.00 96.38 86 ILE A CA 1
ATOM 656 C C . ILE A 1 86 ? 28.425 7.696 -8.240 1.00 96.38 86 ILE A C 1
ATOM 658 O O . ILE A 1 86 ? 29.517 8.104 -7.845 1.00 96.38 86 ILE A O 1
ATOM 662 N N . ALA A 1 87 ? 27.293 7.952 -7.588 1.00 96.19 87 ALA A N 1
ATOM 663 C CA . ALA A 1 87 ? 27.217 8.724 -6.353 1.00 96.19 87 ALA A CA 1
ATOM 664 C C . ALA A 1 87 ? 26.513 7.936 -5.243 1.00 96.19 87 ALA A C 1
ATOM 666 O O . ALA A 1 87 ? 25.437 7.375 -5.452 1.00 96.19 87 ALA A O 1
ATOM 667 N N . THR A 1 88 ? 27.119 7.907 -4.056 1.00 94.38 88 THR A N 1
ATOM 668 C CA . THR A 1 88 ? 26.631 7.207 -2.852 1.00 94.38 88 THR A CA 1
ATOM 669 C C . THR A 1 88 ? 26.912 8.025 -1.586 1.00 94.38 88 THR A C 1
ATOM 671 O O . THR A 1 88 ? 27.593 9.047 -1.634 1.00 94.38 88 THR A O 1
ATOM 674 N N . ARG A 1 89 ? 26.387 7.606 -0.426 1.00 89.31 89 ARG A N 1
ATOM 675 C CA . ARG A 1 89 ? 26.651 8.268 0.875 1.00 89.31 89 ARG A CA 1
ATOM 676 C C . ARG A 1 89 ? 27.786 7.654 1.691 1.00 89.31 89 ARG A C 1
ATOM 678 O O . ARG A 1 89 ? 28.304 8.289 2.603 1.00 89.31 89 ARG A O 1
ATOM 685 N N . LYS A 1 90 ? 28.241 6.474 1.276 1.00 88.25 90 LYS A N 1
ATOM 686 C CA . LYS A 1 90 ? 29.446 5.794 1.761 1.00 88.25 90 LYS A CA 1
ATOM 687 C C . LYS A 1 90 ? 30.304 5.339 0.589 1.00 88.25 90 LYS A C 1
ATOM 689 O O . LYS A 1 90 ? 29.815 5.269 -0.540 1.00 88.25 90 LYS A O 1
ATOM 694 N N . GLU A 1 91 ? 31.561 4.998 0.857 1.00 86.94 91 GLU A N 1
ATOM 695 C CA . GLU A 1 91 ? 32.426 4.371 -0.144 1.00 86.94 91 GLU A CA 1
ATOM 696 C C . GLU A 1 91 ? 31.766 3.128 -0.756 1.00 86.94 91 GLU A C 1
ATOM 698 O O . GLU A 1 91 ? 31.103 2.334 -0.077 1.00 86.94 91 GLU A O 1
ATOM 703 N N . LEU A 1 92 ? 31.931 2.981 -2.071 1.00 82.62 92 LEU A N 1
ATOM 704 C CA . LEU A 1 92 ? 31.257 1.955 -2.851 1.00 82.62 92 LEU A CA 1
ATOM 705 C C . LEU A 1 92 ? 31.703 0.557 -2.399 1.00 82.62 92 LEU A C 1
ATOM 707 O O . LEU A 1 92 ? 32.839 0.141 -2.626 1.00 82.62 92 LEU A O 1
ATOM 711 N N . SER A 1 93 ? 30.790 -0.177 -1.764 1.00 77.19 93 SER A N 1
ATOM 712 C CA . SER A 1 93 ? 31.019 -1.576 -1.399 1.00 77.19 93 SER A CA 1
ATOM 713 C C . SER A 1 93 ? 31.009 -2.485 -2.632 1.00 77.19 93 SER A C 1
ATOM 715 O O . SER A 1 93 ? 30.462 -2.121 -3.671 1.00 77.19 93 SER A O 1
ATOM 717 N N . VAL A 1 94 ? 31.517 -3.714 -2.490 1.00 67.00 94 VAL A N 1
ATOM 718 C CA . VAL A 1 94 ? 31.531 -4.726 -3.568 1.00 67.00 94 VAL A CA 1
ATOM 719 C C . VAL A 1 94 ? 30.133 -5.010 -4.143 1.00 67.00 94 VAL A C 1
ATOM 721 O O . VAL A 1 94 ? 30.031 -5.366 -5.310 1.00 67.00 94 VAL A O 1
ATOM 724 N N . LYS A 1 95 ? 29.059 -4.852 -3.351 1.00 73.62 95 LYS A N 1
ATOM 725 C CA . LYS A 1 95 ? 27.670 -5.059 -3.804 1.00 73.62 95 LYS A CA 1
ATOM 726 C C . LYS A 1 95 ? 27.019 -3.773 -4.353 1.00 73.62 95 LYS A C 1
ATOM 728 O O . LYS A 1 95 ? 26.049 -3.855 -5.098 1.00 73.62 95 LYS A O 1
ATOM 733 N N . GLY A 1 96 ? 27.545 -2.591 -4.029 1.00 82.62 96 GLY A N 1
ATOM 734 C CA . GLY A 1 96 ? 26.916 -1.304 -4.357 1.00 82.62 96 GLY A CA 1
ATOM 735 C C . GLY A 1 96 ? 25.735 -0.923 -3.438 1.00 82.62 96 GLY A C 1
ATOM 736 O O . GLY A 1 96 ? 25.537 -1.563 -2.400 1.00 82.62 96 GLY A O 1
ATOM 737 N N . PRO A 1 97 ? 24.991 0.153 -3.767 1.00 88.06 97 PRO A N 1
ATOM 738 C CA . PRO A 1 97 ? 23.791 0.577 -3.038 1.00 88.06 97 PRO A CA 1
ATOM 739 C C . PRO A 1 97 ? 22.635 -0.408 -3.256 1.00 88.06 97 PRO A C 1
ATOM 741 O O . PRO A 1 97 ? 22.609 -1.140 -4.239 1.00 88.06 97 PRO A O 1
ATOM 744 N N . LYS A 1 98 ? 21.654 -0.421 -2.352 1.00 82.88 98 LYS A N 1
ATOM 745 C CA . LYS A 1 98 ? 20.464 -1.281 -2.454 1.00 82.88 98 LYS A CA 1
ATOM 746 C C . LYS A 1 98 ? 19.452 -0.734 -3.460 1.00 82.88 98 LYS A C 1
ATOM 748 O O . LYS A 1 98 ? 18.862 -1.523 -4.194 1.00 82.88 98 LYS A O 1
ATOM 753 N N . PHE A 1 99 ? 19.270 0.584 -3.488 1.00 82.12 99 PHE A N 1
ATOM 754 C CA . PHE A 1 99 ? 18.439 1.302 -4.450 1.00 82.12 99 PHE A CA 1
ATOM 755 C C . PHE A 1 99 ? 19.347 2.098 -5.381 1.00 82.12 99 PHE A C 1
ATOM 757 O O . PHE A 1 99 ? 20.127 2.930 -4.915 1.00 82.12 99 PHE A O 1
ATOM 764 N N . LEU A 1 100 ? 19.250 1.837 -6.682 1.00 91.44 100 LEU A N 1
ATOM 765 C CA . LEU A 1 100 ? 20.028 2.528 -7.700 1.00 91.44 100 LEU A CA 1
ATOM 766 C C . LEU A 1 100 ? 19.094 3.294 -8.636 1.00 91.44 100 LEU A C 1
ATOM 768 O O . LEU A 1 100 ? 18.277 2.696 -9.334 1.00 91.44 100 LEU A O 1
ATOM 772 N N . PHE A 1 101 ? 19.229 4.616 -8.640 1.00 91.62 101 PHE A N 1
ATOM 773 C CA . PHE A 1 101 ? 18.602 5.486 -9.629 1.00 91.62 101 PHE A CA 1
ATOM 774 C C . PHE A 1 101 ? 19.528 5.636 -10.832 1.00 91.62 101 PHE A C 1
ATOM 776 O O . PHE A 1 101 ? 20.725 5.854 -10.652 1.00 91.62 101 PHE A O 1
ATOM 783 N N . ASN A 1 102 ? 18.991 5.532 -12.041 1.00 94.69 102 ASN A N 1
ATOM 784 C CA . ASN A 1 102 ? 19.762 5.586 -13.273 1.00 94.69 102 ASN A CA 1
ATOM 785 C C . ASN A 1 102 ? 19.065 6.420 -14.353 1.00 94.69 102 ASN A C 1
ATOM 787 O O . ASN A 1 102 ? 17.841 6.470 -14.418 1.00 94.69 102 ASN A O 1
ATOM 791 N N . SER A 1 103 ? 19.873 7.105 -15.156 1.00 95.12 103 SER A N 1
ATOM 792 C CA . SER A 1 103 ? 19.486 7.834 -16.366 1.00 95.12 103 SER A CA 1
ATOM 793 C C . SER A 1 103 ? 20.756 8.149 -17.157 1.00 95.12 103 SER A C 1
ATOM 795 O O . SER A 1 103 ? 21.846 8.208 -16.574 1.00 95.12 103 SER A O 1
ATOM 797 N N . HIS A 1 104 ? 20.629 8.427 -18.446 1.00 95.56 104 HIS A N 1
ATOM 798 C CA . HIS A 1 104 ? 21.692 9.058 -19.218 1.00 95.56 104 HIS A CA 1
ATOM 799 C C . HIS A 1 104 ? 21.699 10.584 -19.088 1.00 95.56 104 HIS A C 1
ATOM 801 O O . HIS A 1 104 ? 20.751 11.197 -18.583 1.00 95.56 104 HIS A O 1
ATOM 807 N N . PHE A 1 105 ? 22.794 11.201 -19.535 1.00 94.75 105 PHE A N 1
ATOM 808 C CA . PHE A 1 105 ? 22.933 12.659 -19.603 1.00 94.75 105 PHE A CA 1
ATOM 809 C C . PHE A 1 105 ? 23.500 13.174 -20.932 1.00 94.75 105 PHE A C 1
ATOM 811 O O . PHE A 1 105 ? 23.750 14.376 -21.050 1.00 94.75 105 PHE A O 1
ATOM 818 N N . ASP A 1 106 ? 23.691 12.300 -21.925 1.00 94.75 106 ASP A N 1
ATOM 819 C CA . ASP A 1 106 ? 23.902 12.710 -23.311 1.00 94.75 106 ASP A CA 1
ATOM 820 C C . ASP A 1 106 ? 22.575 12.962 -24.036 1.00 94.75 106 ASP A C 1
ATOM 822 O O . ASP A 1 106 ? 21.533 12.451 -23.647 1.00 94.75 106 ASP A O 1
ATOM 826 N N . THR A 1 107 ? 22.610 13.793 -25.074 1.00 95.62 107 THR A N 1
ATOM 827 C CA . THR A 1 107 ? 21.429 14.247 -25.818 1.00 95.62 107 THR A CA 1
ATOM 828 C C . THR A 1 107 ? 21.655 14.164 -27.326 1.00 95.62 107 THR A C 1
ATOM 830 O O . THR A 1 107 ? 22.788 14.204 -27.813 1.00 95.62 107 THR A O 1
ATOM 833 N N . VAL A 1 108 ? 20.574 14.132 -28.105 1.00 92.12 108 VAL A N 1
ATOM 834 C CA . VAL A 1 108 ? 20.651 14.236 -29.572 1.00 92.12 108 VAL A CA 1
ATOM 835 C C . VAL A 1 108 ? 20.913 15.668 -30.079 1.00 92.12 108 VAL A C 1
ATOM 837 O O . VAL A 1 108 ? 20.515 16.653 -29.446 1.00 92.12 108 VAL A O 1
ATOM 840 N N . PRO A 1 109 ? 21.516 15.838 -31.273 1.00 89.31 109 PRO A N 1
ATOM 841 C CA . PRO A 1 109 ? 21.589 17.140 -31.933 1.00 89.31 109 PRO A CA 1
ATOM 842 C C . PRO A 1 109 ? 20.217 17.624 -32.459 1.00 89.31 109 PRO A C 1
ATOM 844 O O . PRO A 1 109 ? 19.334 16.817 -32.747 1.00 89.31 109 PRO A O 1
ATOM 847 N N . PRO A 1 110 ? 20.024 18.941 -32.680 1.00 93.69 110 PRO A N 1
ATOM 848 C CA . PRO A 1 110 ? 20.913 20.039 -32.294 1.00 93.69 110 PRO A CA 1
ATOM 849 C C . PRO A 1 110 ? 20.751 20.424 -30.816 1.00 93.69 110 PRO A C 1
ATOM 851 O O . PRO A 1 110 ? 19.768 20.060 -30.169 1.00 93.69 110 PRO A O 1
ATOM 854 N N . TYR A 1 111 ? 21.686 21.231 -30.311 1.00 94.56 111 TYR A N 1
ATOM 855 C CA . TYR A 1 111 ? 21.529 21.934 -29.039 1.00 94.56 111 TYR A CA 1
ATOM 856 C C . TYR A 1 111 ? 20.369 22.937 -29.122 1.00 94.56 111 TYR A C 1
ATOM 858 O O . TYR A 1 111 ? 20.256 23.691 -30.092 1.00 94.56 111 TYR A O 1
ATOM 866 N N . ILE A 1 112 ? 19.527 22.963 -28.088 1.00 95.44 112 ILE A N 1
ATOM 867 C CA . ILE A 1 112 ? 18.410 23.900 -27.937 1.00 95.44 112 ILE A CA 1
ATOM 868 C C . ILE A 1 112 ? 18.528 24.516 -26.544 1.00 95.44 112 ILE A C 1
ATOM 870 O O . ILE A 1 112 ? 18.464 23.801 -25.543 1.00 95.44 112 ILE A O 1
ATOM 874 N N . ALA A 1 113 ? 18.709 25.836 -26.500 1.00 95.06 113 ALA A N 1
ATOM 875 C CA . ALA A 1 113 ? 18.884 26.594 -25.266 1.00 95.06 113 ALA A CA 1
ATOM 876 C C . ALA A 1 113 ? 17.633 26.539 -24.362 1.00 95.06 113 ALA A C 1
ATOM 878 O O . ALA A 1 113 ? 16.518 26.391 -24.875 1.00 95.06 113 ALA A O 1
ATOM 879 N N . PRO A 1 114 ? 17.793 26.693 -23.035 1.00 96.19 114 PRO A N 1
ATOM 880 C CA . PRO A 1 114 ? 16.673 26.616 -22.111 1.00 96.19 114 PRO A CA 1
ATOM 881 C C . PRO A 1 114 ? 15.723 27.798 -22.242 1.00 96.19 114 PRO A C 1
ATOM 883 O O . PRO A 1 114 ? 16.135 28.948 -22.397 1.00 96.19 114 PRO A O 1
ATOM 886 N N . SER A 1 115 ? 14.438 27.513 -22.077 1.00 95.56 115 SER A N 1
ATOM 887 C CA . SER A 1 115 ? 13.406 28.504 -21.775 1.00 95.56 115 SER A CA 1
ATOM 888 C C . SER A 1 115 ? 12.320 27.859 -20.917 1.00 95.56 115 SER A C 1
ATOM 890 O O . SER A 1 115 ? 12.273 26.640 -20.782 1.00 95.56 115 SER A O 1
ATOM 892 N N . SER A 1 116 ? 11.447 28.647 -20.301 1.00 95.62 116 SER A N 1
ATOM 893 C CA . SER A 1 116 ? 10.333 28.114 -19.514 1.00 95.62 116 SER A CA 1
ATOM 894 C C . SER A 1 116 ? 9.150 29.063 -19.526 1.00 95.62 116 SER A C 1
ATOM 896 O O . SER A 1 116 ? 9.335 30.275 -19.632 1.00 95.62 116 SER A O 1
ATOM 898 N N . ASP A 1 117 ? 7.964 28.508 -19.323 1.00 92.25 117 ASP A N 1
ATOM 899 C CA . ASP A 1 117 ? 6.770 29.241 -18.909 1.00 92.25 117 ASP A CA 1
ATOM 900 C C . ASP A 1 117 ? 6.309 28.741 -17.521 1.00 92.25 117 ASP A C 1
ATOM 902 O O . ASP A 1 117 ? 7.092 28.128 -16.782 1.00 92.25 117 ASP A O 1
ATOM 906 N N . ASP A 1 118 ? 5.079 29.062 -17.115 1.00 82.19 118 ASP A N 1
ATOM 907 C CA . ASP A 1 118 ? 4.527 28.636 -15.820 1.00 82.19 118 ASP A CA 1
ATOM 908 C C . ASP A 1 118 ? 4.221 27.131 -15.765 1.00 82.19 118 ASP A C 1
ATOM 910 O O . ASP A 1 118 ? 4.140 26.563 -14.679 1.00 82.19 118 ASP A O 1
ATOM 914 N N . VAL A 1 119 ? 4.078 26.478 -16.920 1.00 91.19 119 VAL A N 1
ATOM 915 C CA . VAL A 1 119 ? 3.629 25.086 -17.044 1.00 91.19 119 VAL A CA 1
ATOM 916 C C . VAL A 1 119 ? 4.774 24.160 -17.453 1.00 91.19 119 VAL A C 1
ATOM 918 O O . VAL A 1 119 ? 4.844 23.031 -16.978 1.00 91.19 119 VAL A O 1
ATOM 921 N N . ASN A 1 120 ? 5.685 24.625 -18.308 1.00 95.00 120 ASN A N 1
ATOM 922 C CA . ASN A 1 120 ? 6.676 23.800 -18.991 1.00 95.00 120 ASN A CA 1
ATOM 923 C C . ASN A 1 120 ? 8.093 24.376 -18.901 1.00 95.00 120 ASN A C 1
ATOM 925 O O . ASN A 1 120 ? 8.309 25.593 -18.925 1.00 95.00 120 ASN A O 1
ATOM 929 N N . VAL A 1 121 ? 9.074 23.473 -18.902 1.00 96.56 121 VAL A N 1
ATOM 930 C CA . VAL A 1 121 ? 10.481 23.774 -19.198 1.00 96.56 121 VAL A CA 1
ATOM 931 C C . VAL A 1 121 ? 10.807 23.243 -20.588 1.00 96.56 121 VAL A C 1
ATOM 933 O O . VAL A 1 121 ? 10.483 22.101 -20.899 1.00 96.56 121 VAL A O 1
ATOM 936 N N . TYR A 1 122 ? 11.449 24.064 -21.412 1.00 97.25 122 TYR A N 1
ATOM 937 C CA . TYR A 1 122 ? 11.825 23.760 -22.790 1.00 97.25 122 TYR A CA 1
ATOM 938 C C . TYR A 1 122 ? 13.342 23.736 -22.950 1.00 97.25 122 TYR A C 1
ATOM 940 O O . TYR A 1 122 ? 14.062 24.496 -22.298 1.00 97.25 122 TYR A O 1
ATOM 948 N N . GLY A 1 123 ? 13.808 22.935 -23.901 1.00 96.44 123 GLY A N 1
ATOM 949 C CA . GLY A 1 123 ? 15.206 22.875 -24.319 1.00 96.44 123 GLY A CA 1
ATOM 950 C C . GLY A 1 123 ? 15.655 21.449 -24.603 1.00 96.44 123 GLY A C 1
ATOM 951 O O . GLY A 1 123 ? 14.912 20.494 -24.376 1.00 96.44 123 GLY A O 1
ATOM 952 N N . ARG A 1 124 ? 16.871 21.293 -25.136 1.00 96.94 124 ARG A N 1
ATOM 953 C CA . ARG A 1 124 ? 17.367 19.967 -25.516 1.00 96.94 124 ARG A CA 1
ATOM 954 C C . ARG A 1 124 ? 17.684 19.165 -24.260 1.00 96.94 124 ARG A C 1
ATOM 956 O O . ARG A 1 124 ? 18.472 19.606 -23.418 1.00 96.94 124 ARG A O 1
ATOM 963 N N . GLY A 1 125 ? 17.071 17.994 -24.170 1.00 94.56 125 GLY A N 1
ATOM 964 C CA . GLY A 1 125 ? 17.138 17.125 -23.010 1.00 94.56 125 GLY A CA 1
ATOM 965 C C . GLY A 1 125 ? 16.217 17.548 -21.859 1.00 94.56 125 GLY A C 1
ATOM 966 O O . GLY A 1 125 ? 16.353 17.062 -20.739 1.00 94.56 125 GLY A O 1
ATOM 967 N N . ALA A 1 126 ? 15.301 18.500 -22.080 1.00 95.81 126 ALA A N 1
ATOM 968 C CA . ALA A 1 126 ? 14.315 18.860 -21.063 1.00 95.81 126 ALA A CA 1
ATOM 969 C C . ALA A 1 126 ? 13.413 17.669 -20.719 1.00 95.81 126 ALA A C 1
ATOM 971 O O . ALA A 1 126 ? 13.051 17.498 -19.560 1.00 95.81 126 ALA A O 1
ATOM 972 N N . ASN A 1 127 ? 13.069 16.856 -21.719 1.00 91.94 127 ASN A N 1
ATOM 973 C CA . ASN A 1 127 ? 12.182 15.709 -21.585 1.00 91.94 127 ASN A CA 1
ATOM 974 C C . ASN A 1 127 ? 12.976 14.403 -21.485 1.00 91.94 127 ASN A C 1
ATOM 976 O O . ASN A 1 127 ? 12.701 13.587 -20.610 1.00 91.94 127 ASN A O 1
ATOM 980 N N . ASP A 1 128 ? 13.966 14.239 -22.359 1.00 89.06 128 ASP A N 1
ATOM 981 C CA . ASP A 1 128 ? 14.835 13.062 -22.431 1.00 89.06 128 ASP A CA 1
ATOM 982 C C . ASP A 1 128 ? 16.195 13.359 -21.779 1.00 89.06 128 ASP A C 1
ATOM 984 O O . ASP A 1 128 ? 16.663 14.490 -21.847 1.00 89.06 128 ASP A O 1
ATOM 988 N N . ALA A 1 129 ? 16.848 12.416 -21.106 1.00 93.88 129 ALA A N 1
ATOM 989 C CA . ALA A 1 129 ? 18.095 12.656 -20.356 1.00 93.88 129 ALA A CA 1
ATOM 990 C C . ALA A 1 129 ? 18.000 13.626 -19.148 1.00 93.88 129 ALA A C 1
ATOM 992 O O . ALA A 1 129 ? 17.946 13.201 -17.993 1.00 93.88 129 ALA A O 1
ATOM 993 N N . LYS A 1 130 ? 18.010 14.957 -19.348 1.00 96.44 130 LYS A N 1
ATOM 994 C CA . LYS A 1 130 ? 18.269 15.920 -18.248 1.00 96.44 130 LYS A CA 1
ATOM 995 C C . LYS A 1 130 ? 17.069 16.116 -17.330 1.00 96.44 130 LYS A C 1
ATOM 997 O O . LYS A 1 130 ? 17.250 16.277 -16.121 1.00 96.44 130 LYS A O 1
ATOM 1002 N N . GLY A 1 131 ? 15.853 16.083 -17.874 1.00 95.00 131 GLY A N 1
ATOM 1003 C CA . GLY A 1 131 ? 14.620 16.071 -17.079 1.00 95.00 131 GLY A CA 1
ATOM 1004 C C . GLY A 1 131 ? 14.535 14.842 -16.176 1.00 95.00 131 GLY A C 1
ATOM 1005 O O . GLY A 1 131 ? 14.285 14.966 -14.974 1.00 95.00 131 GLY A O 1
ATOM 1006 N N . GLN A 1 132 ? 14.845 13.673 -16.740 1.00 94.56 132 GLN A N 1
ATOM 1007 C CA . GLN A 1 132 ? 14.886 12.389 -16.036 1.00 94.56 132 GLN A CA 1
ATOM 1008 C C . GLN A 1 132 ? 15.935 12.405 -14.925 1.00 94.56 132 GLN A C 1
ATOM 1010 O O . GLN A 1 132 ? 15.631 12.168 -13.755 1.00 94.56 132 GLN A O 1
ATOM 1015 N N . MET A 1 133 ? 17.154 12.813 -15.266 1.00 94.31 133 MET A N 1
ATOM 1016 C CA . MET A 1 133 ? 18.251 12.995 -14.329 1.00 94.31 133 MET A CA 1
ATOM 1017 C C . MET A 1 133 ? 17.897 13.961 -13.193 1.00 94.31 133 MET A C 1
ATOM 1019 O O . MET A 1 133 ? 18.167 13.657 -12.032 1.00 94.31 133 MET A O 1
ATOM 1023 N N . THR A 1 134 ? 17.255 15.094 -13.494 1.00 95.06 134 THR A N 1
ATOM 1024 C CA . THR A 1 134 ? 16.806 16.062 -12.479 1.00 95.06 134 THR A CA 1
ATOM 1025 C C . THR A 1 134 ? 15.815 15.419 -11.511 1.00 95.06 134 THR A C 1
ATOM 1027 O O . THR A 1 134 ? 15.965 15.566 -10.294 1.00 95.06 134 THR A O 1
ATOM 1030 N N . ALA A 1 135 ? 14.824 14.686 -12.030 1.00 88.19 135 ALA A N 1
ATOM 1031 C CA . ALA A 1 135 ? 13.832 13.987 -11.217 1.00 88.19 135 ALA A CA 1
ATOM 1032 C C . ALA A 1 135 ? 14.495 12.953 -10.293 1.00 88.19 135 ALA A C 1
ATOM 1034 O O . ALA A 1 135 ? 14.257 12.962 -9.084 1.00 88.19 135 ALA A O 1
ATOM 1035 N N . MET A 1 136 ? 15.376 12.115 -10.846 1.00 89.75 136 MET A N 1
ATOM 1036 C CA . MET A 1 136 ? 16.081 11.065 -10.107 1.00 89.75 136 MET A CA 1
ATOM 1037 C C . MET A 1 136 ? 17.009 11.638 -9.036 1.00 89.75 136 MET A C 1
ATOM 1039 O O . MET A 1 136 ? 16.991 11.193 -7.887 1.00 89.75 136 MET A O 1
ATOM 1043 N N . LEU A 1 137 ? 17.768 12.676 -9.381 1.00 91.88 137 LEU A N 1
ATOM 1044 C CA . LEU A 1 137 ? 18.656 13.376 -8.461 1.00 91.88 137 LEU A CA 1
ATOM 1045 C C . LEU A 1 137 ? 17.878 13.976 -7.284 1.00 91.88 137 LEU A C 1
ATOM 1047 O O . LEU A 1 137 ? 18.247 13.769 -6.128 1.00 91.88 137 LEU A O 1
ATOM 1051 N N . LYS A 1 138 ? 16.785 14.699 -7.560 1.00 89.50 138 LYS A N 1
ATOM 1052 C CA . LYS A 1 138 ? 15.962 15.325 -6.516 1.00 89.50 138 LYS A CA 1
ATOM 1053 C C . LYS A 1 138 ? 15.229 14.288 -5.667 1.00 89.50 138 LYS A C 1
ATOM 1055 O O . LYS A 1 138 ? 15.145 14.479 -4.455 1.00 89.50 138 LYS A O 1
ATOM 1060 N N . ALA A 1 139 ? 14.757 13.187 -6.254 1.00 80.38 139 ALA A N 1
ATOM 1061 C CA . ALA A 1 139 ? 14.164 12.076 -5.508 1.00 80.38 139 ALA A CA 1
ATOM 1062 C C . ALA A 1 139 ? 15.177 11.457 -4.536 1.00 80.38 139 ALA A C 1
ATOM 1064 O O . ALA A 1 139 ? 14.908 11.370 -3.338 1.00 80.38 139 ALA A O 1
ATOM 1065 N N . ALA A 1 140 ? 16.366 11.104 -5.029 1.00 85.44 140 ALA A N 1
ATOM 1066 C CA . ALA A 1 140 ? 17.433 10.530 -4.221 1.00 85.44 140 ALA A CA 1
ATOM 1067 C C . ALA A 1 140 ? 17.909 11.494 -3.122 1.00 85.44 140 ALA A C 1
ATOM 1069 O O . ALA A 1 140 ? 18.084 11.086 -1.976 1.00 85.44 140 ALA A O 1
ATOM 1070 N N . GLN A 1 141 ? 18.070 12.784 -3.435 1.00 86.81 141 GLN A N 1
ATOM 1071 C CA . GLN A 1 141 ? 18.468 13.791 -2.454 1.00 86.81 141 GLN A CA 1
ATOM 1072 C C . GLN A 1 141 ? 17.422 13.943 -1.342 1.00 86.81 141 GLN A C 1
ATOM 1074 O O . GLN A 1 141 ? 17.780 13.870 -0.168 1.00 86.81 141 GLN A O 1
ATOM 1079 N N . GLN A 1 142 ? 16.139 14.078 -1.693 1.00 79.25 142 GLN A N 1
ATOM 1080 C CA . GLN A 1 142 ? 15.068 14.177 -0.700 1.00 79.25 142 GLN A CA 1
ATOM 1081 C C . GLN A 1 142 ? 14.951 12.911 0.149 1.00 79.25 142 GLN A C 1
ATOM 1083 O O . GLN A 1 142 ? 14.680 13.012 1.342 1.00 79.25 142 GLN A O 1
ATOM 1088 N N . LEU A 1 143 ? 15.157 11.730 -0.440 1.00 68.88 143 LEU A N 1
ATOM 1089 C CA . LEU A 1 143 ? 15.147 10.473 0.301 1.00 68.88 143 LEU A CA 1
ATOM 1090 C C . LEU A 1 143 ? 16.267 10.414 1.332 1.00 68.88 143 LEU A C 1
ATOM 1092 O O . LEU A 1 143 ? 16.001 10.076 2.477 1.00 68.88 143 LEU A O 1
ATOM 1096 N N . VAL A 1 144 ? 17.492 10.786 0.959 1.00 79.31 144 VAL A N 1
ATOM 1097 C CA . VAL A 1 144 ? 18.611 10.798 1.907 1.00 79.31 144 VAL A CA 1
ATOM 1098 C C . VAL A 1 144 ? 18.415 11.851 3.003 1.00 79.31 144 VAL A C 1
ATOM 1100 O O . VAL A 1 144 ? 18.680 11.580 4.171 1.00 79.31 144 VAL A O 1
ATOM 1103 N N . GLU A 1 145 ? 17.949 13.050 2.649 1.00 76.62 145 GLU A N 1
ATOM 1104 C CA . GLU A 1 145 ? 17.718 14.131 3.617 1.00 76.62 145 GLU A CA 1
ATOM 1105 C C . GLU A 1 145 ? 16.595 13.788 4.604 1.00 76.62 145 GLU A C 1
ATOM 1107 O O . GLU A 1 145 ? 16.703 14.093 5.793 1.00 76.62 145 GLU A O 1
ATOM 1112 N N . LYS A 1 146 ? 15.523 13.140 4.127 1.00 64.94 146 LYS A N 1
ATOM 1113 C CA . LYS A 1 146 ? 14.389 12.738 4.966 1.00 64.94 146 LYS A CA 1
ATOM 1114 C C . LYS A 1 146 ? 14.638 11.448 5.730 1.00 64.94 146 LYS A C 1
ATOM 1116 O O . LYS A 1 146 ? 14.151 11.365 6.847 1.00 64.94 146 LYS A O 1
ATOM 1121 N N . HIS A 1 147 ? 15.397 10.499 5.185 1.00 62.00 147 HIS A N 1
ATOM 1122 C CA . HIS A 1 147 ? 15.689 9.193 5.787 1.00 62.00 147 HIS A CA 1
ATOM 1123 C C . HIS A 1 147 ? 17.211 8.974 5.924 1.00 62.00 147 HIS A C 1
ATOM 1125 O O . HIS A 1 147 ? 17.798 8.197 5.162 1.00 62.00 147 HIS A O 1
ATOM 1131 N N . PRO A 1 148 ? 17.889 9.648 6.880 1.00 70.75 148 PRO A N 1
ATOM 1132 C CA . PRO A 1 148 ? 19.342 9.533 7.053 1.00 70.75 148 PRO A CA 1
ATOM 1133 C C . PRO A 1 148 ? 19.834 8.106 7.335 1.00 70.75 148 PRO A C 1
ATOM 1135 O O . PRO A 1 148 ? 20.980 7.777 7.053 1.00 70.75 148 PRO A O 1
ATOM 1138 N N . ASP A 1 149 ? 18.972 7.252 7.879 1.00 61.19 149 ASP A N 1
ATOM 1139 C CA . ASP A 1 149 ? 19.203 5.829 8.127 1.00 61.19 149 ASP A CA 1
ATOM 1140 C C . ASP A 1 149 ? 19.253 4.990 6.839 1.00 61.19 149 ASP A C 1
ATOM 1142 O O . ASP A 1 149 ? 19.975 3.996 6.778 1.00 61.19 149 ASP A O 1
ATOM 1146 N N . MET A 1 150 ? 18.550 5.418 5.786 1.00 65.38 150 MET A N 1
ATOM 1147 C CA . MET A 1 150 ? 18.588 4.796 4.457 1.00 65.38 150 MET A CA 1
ATOM 1148 C C . MET A 1 150 ? 19.650 5.410 3.538 1.00 65.38 150 MET A C 1
ATOM 1150 O O . MET A 1 150 ? 19.851 4.925 2.424 1.00 65.38 150 MET A O 1
ATOM 1154 N N . ALA A 1 151 ? 20.336 6.467 3.980 1.00 77.38 151 ALA A N 1
ATOM 1155 C CA . ALA A 1 151 ? 21.269 7.240 3.166 1.00 77.38 151 ALA A CA 1
ATOM 1156 C C . ALA A 1 151 ? 22.322 6.362 2.470 1.00 77.38 151 ALA A C 1
ATOM 1158 O O . ALA A 1 151 ? 22.576 6.495 1.273 1.00 77.38 151 ALA A O 1
ATOM 1159 N N . ASP A 1 152 ? 22.876 5.411 3.220 1.00 82.56 152 ASP A N 1
ATOM 1160 C CA . ASP A 1 152 ? 23.905 4.468 2.776 1.00 82.56 152 ASP A CA 1
ATOM 1161 C C . ASP A 1 152 ? 23.399 3.394 1.803 1.00 82.56 152 ASP A C 1
ATOM 1163 O O . ASP A 1 152 ? 24.202 2.678 1.194 1.00 82.56 152 ASP A O 1
ATOM 1167 N N . GLU A 1 153 ? 22.082 3.235 1.691 1.00 83.62 153 GLU A N 1
ATOM 1168 C CA . GLU A 1 153 ? 21.429 2.264 0.816 1.00 83.62 153 GLU A CA 1
ATOM 1169 C C . GLU A 1 153 ? 21.063 2.855 -0.553 1.00 83.62 153 GLU A C 1
ATOM 1171 O O . GLU A 1 153 ? 20.712 2.092 -1.455 1.00 83.62 153 GLU A O 1
ATOM 1176 N N . ILE A 1 154 ? 21.159 4.175 -0.728 1.00 86.12 154 ILE A N 1
ATOM 1177 C CA . ILE A 1 154 ? 20.757 4.889 -1.944 1.00 86.12 154 ILE A CA 1
ATOM 1178 C C . ILE A 1 154 ? 21.990 5.264 -2.767 1.00 86.12 154 ILE A C 1
ATOM 1180 O O . ILE A 1 154 ? 22.973 5.798 -2.247 1.00 86.12 154 ILE A O 1
ATOM 1184 N N . GLY A 1 155 ? 21.922 5.030 -4.075 1.00 92.75 155 GLY A N 1
ATOM 1185 C CA . GLY A 1 155 ? 22.902 5.555 -5.012 1.00 92.75 155 GLY A CA 1
ATOM 1186 C C . GLY A 1 155 ? 22.307 5.975 -6.345 1.00 92.75 155 GLY A C 1
ATOM 1187 O O . GLY A 1 155 ? 21.167 5.653 -6.683 1.00 92.75 155 GLY A O 1
ATOM 1188 N N . ILE A 1 156 ? 23.113 6.721 -7.089 1.00 95.69 156 ILE A N 1
ATOM 1189 C CA . ILE A 1 156 ? 22.764 7.322 -8.372 1.00 95.69 156 ILE A CA 1
ATOM 1190 C C . ILE A 1 156 ? 23.844 6.939 -9.378 1.00 95.69 156 ILE A C 1
ATOM 1192 O O . ILE A 1 156 ? 25.023 7.156 -9.108 1.00 95.69 156 ILE A O 1
ATOM 1196 N N . LEU A 1 157 ? 23.450 6.391 -10.523 1.00 96.81 157 LEU A N 1
ATOM 1197 C CA . LEU A 1 157 ? 24.320 6.059 -11.645 1.00 96.81 157 LEU A CA 1
ATOM 1198 C C . LEU A 1 157 ? 23.880 6.849 -12.879 1.00 96.81 157 LEU A C 1
ATOM 1200 O O . LEU A 1 157 ? 22.866 6.518 -13.488 1.00 96.81 157 LEU A O 1
ATOM 1204 N N . PHE A 1 158 ? 24.660 7.850 -13.278 1.00 97.56 158 PHE A N 1
ATOM 1205 C CA . PHE A 1 158 ? 24.465 8.550 -14.545 1.00 97.56 158 PHE A CA 1
ATOM 1206 C C . PHE A 1 158 ? 25.490 8.096 -15.576 1.00 97.56 158 PHE A C 1
ATOM 1208 O O . PHE A 1 158 ? 26.678 7.978 -15.272 1.00 97.56 158 PHE A O 1
ATOM 1215 N N . VAL A 1 159 ? 25.020 7.824 -16.788 1.00 96.69 159 VAL A N 1
ATOM 1216 C CA . VAL A 1 159 ? 25.799 7.175 -17.850 1.00 96.69 159 VAL A CA 1
ATOM 1217 C C . VAL A 1 159 ? 25.787 7.992 -19.138 1.00 96.69 159 VAL A C 1
ATOM 1219 O O . VAL A 1 159 ? 24.936 8.856 -19.338 1.00 96.69 159 VAL A O 1
ATOM 1222 N N . VAL A 1 160 ? 26.778 7.744 -19.993 1.00 95.12 160 VAL A N 1
ATOM 1223 C CA . VAL A 1 160 ? 26.921 8.388 -21.307 1.00 95.12 160 VAL A CA 1
ATOM 1224 C C . VAL A 1 160 ? 26.633 7.414 -22.448 1.00 95.12 160 VAL A C 1
ATOM 1226 O O . VAL A 1 160 ? 26.976 6.237 -22.373 1.00 95.12 160 VAL A O 1
ATOM 1229 N N . GLY A 1 161 ? 26.124 7.926 -23.564 1.00 89.88 161 GLY A N 1
ATOM 1230 C CA . GLY A 1 161 ? 26.050 7.208 -24.837 1.00 89.88 161 GLY A CA 1
ATOM 1231 C C . GLY A 1 161 ? 24.772 6.405 -25.057 1.00 89.88 161 GLY A C 1
ATOM 1232 O O . GLY A 1 161 ? 24.723 5.638 -26.019 1.00 89.88 161 GLY A O 1
ATOM 1233 N N . GLU A 1 162 ? 23.742 6.579 -24.228 1.00 92.00 162 GLU A N 1
ATOM 1234 C CA . GLU A 1 162 ? 22.448 5.900 -24.403 1.00 92.00 162 GLU A CA 1
ATOM 1235 C C . GLU A 1 162 ? 21.813 6.231 -25.766 1.00 92.00 162 GLU A C 1
ATOM 1237 O O . GLU A 1 162 ? 21.260 5.355 -26.434 1.00 92.00 162 GLU A O 1
ATOM 1242 N N . GLU A 1 163 ? 22.007 7.459 -26.257 1.00 88.06 163 GLU A N 1
ATOM 1243 C CA . GLU A 1 163 ? 21.446 7.936 -27.529 1.00 88.06 163 GLU A CA 1
ATOM 1244 C C . GLU A 1 163 ? 22.082 7.282 -28.770 1.00 88.06 163 GLU A C 1
ATOM 1246 O O . GLU A 1 163 ? 21.562 7.388 -29.887 1.00 88.06 163 GLU A O 1
ATOM 1251 N N . VAL A 1 164 ? 23.226 6.607 -28.610 1.00 84.44 164 VAL A N 1
ATOM 1252 C CA . VAL A 1 164 ? 24.023 6.087 -29.730 1.00 84.44 164 VAL A CA 1
ATOM 1253 C C . VAL A 1 164 ? 24.231 4.580 -29.616 1.00 84.44 164 VAL A C 1
ATOM 1255 O O . VAL A 1 164 ? 23.803 3.826 -30.501 1.00 84.44 164 VAL A O 1
ATOM 1258 N N . ASP A 1 165 ? 24.897 4.140 -28.550 1.00 85.31 165 ASP A N 1
ATOM 1259 C CA . ASP A 1 165 ? 25.516 2.816 -28.460 1.00 85.31 165 ASP A CA 1
ATOM 1260 C C . ASP A 1 165 ? 25.423 2.141 -27.081 1.00 85.31 165 ASP A C 1
ATOM 1262 O O . ASP A 1 165 ? 25.832 0.986 -26.963 1.00 85.31 165 ASP A O 1
ATOM 1266 N N . HIS A 1 166 ? 24.850 2.801 -26.070 1.00 91.06 166 HIS A N 1
ATOM 1267 C CA . HIS A 1 166 ? 24.711 2.296 -24.696 1.00 91.06 166 HIS A CA 1
ATOM 1268 C C . HIS A 1 166 ? 26.055 1.998 -23.999 1.00 91.06 166 HIS A C 1
ATOM 1270 O O . HIS A 1 166 ? 26.109 1.255 -23.012 1.00 91.06 166 HIS A O 1
ATOM 1276 N N . ILE A 1 167 ? 27.166 2.566 -24.497 1.00 91.44 167 ILE A N 1
ATOM 1277 C CA . ILE A 1 167 ? 28.515 2.229 -24.017 1.00 91.44 167 ILE A CA 1
ATOM 1278 C C . ILE A 1 167 ? 28.705 2.530 -22.529 1.00 91.44 167 ILE A C 1
ATOM 1280 O O . ILE A 1 167 ? 29.380 1.774 -21.832 1.00 91.44 167 ILE A O 1
ATOM 1284 N N . GLY A 1 168 ? 28.081 3.595 -22.017 1.00 93.50 168 GLY A N 1
ATOM 1285 C CA . GLY A 1 168 ? 28.154 3.963 -20.609 1.00 93.50 168 GLY A CA 1
ATOM 1286 C C . GLY A 1 168 ? 27.599 2.870 -19.706 1.00 93.50 168 GLY A C 1
ATOM 1287 O O . GLY A 1 168 ? 28.291 2.443 -18.781 1.00 93.50 168 GLY A O 1
ATOM 1288 N N . MET A 1 169 ? 26.404 2.349 -19.992 1.00 94.69 169 MET A N 1
ATOM 1289 C CA . MET A 1 169 ? 25.837 1.249 -19.210 1.00 94.69 169 MET A CA 1
ATOM 1290 C C . MET A 1 169 ? 26.673 -0.031 -19.323 1.00 94.69 169 MET A C 1
ATOM 1292 O O . MET A 1 169 ? 26.950 -0.657 -18.299 1.00 94.69 169 MET A O 1
ATOM 1296 N N . ILE A 1 170 ? 27.142 -0.381 -20.526 1.00 93.38 170 ILE A N 1
ATOM 1297 C CA . ILE A 1 170 ? 28.002 -1.558 -20.748 1.00 93.38 170 ILE A CA 1
ATOM 1298 C C . ILE A 1 170 ? 29.270 -1.473 -19.889 1.00 93.38 170 ILE A C 1
ATOM 1300 O O . ILE A 1 170 ? 29.614 -2.418 -19.177 1.00 93.38 170 ILE A O 1
ATOM 1304 N N . GLU A 1 171 ? 29.946 -0.326 -19.906 1.00 93.81 171 GLU A N 1
ATOM 1305 C CA . GLU A 1 171 ? 31.152 -0.093 -19.116 1.00 93.81 171 GLU A CA 1
ATOM 1306 C C . GLU A 1 171 ? 30.859 -0.072 -17.611 1.00 93.81 171 GLU A C 1
ATOM 1308 O O . GLU A 1 171 ? 31.668 -0.558 -16.812 1.00 93.81 171 GLU A O 1
ATOM 1313 N N . SER A 1 172 ? 29.677 0.400 -17.202 1.00 94.12 172 SER A N 1
ATOM 1314 C CA . SER A 1 172 ? 29.256 0.407 -15.795 1.00 94.12 172 SER A CA 1
ATOM 1315 C C . SER A 1 172 ? 29.238 -0.990 -15.165 1.00 94.12 172 SER A C 1
ATOM 1317 O O . SER A 1 172 ? 29.484 -1.121 -13.963 1.00 94.12 172 SER A O 1
ATOM 1319 N N . ASN A 1 173 ? 29.078 -2.056 -15.959 1.00 94.38 173 ASN A N 1
ATOM 1320 C CA . ASN A 1 173 ? 29.127 -3.435 -15.467 1.00 94.38 173 ASN A CA 1
ATOM 1321 C C . ASN A 1 173 ? 30.485 -3.802 -14.842 1.00 94.38 173 ASN A C 1
ATOM 1323 O O . ASN A 1 173 ? 30.534 -4.619 -13.919 1.00 94.38 173 ASN A O 1
ATOM 1327 N N . LYS A 1 174 ? 31.585 -3.136 -15.235 1.00 92.44 174 LYS A N 1
ATOM 1328 C CA . LYS A 1 174 ? 32.912 -3.296 -14.602 1.00 92.44 174 LYS A CA 1
ATOM 1329 C C . LYS A 1 174 ? 32.928 -2.836 -13.135 1.00 92.44 174 LYS A C 1
ATOM 1331 O O . LYS A 1 174 ? 33.789 -3.268 -12.370 1.00 92.44 174 LYS A O 1
ATOM 1336 N N . LEU A 1 175 ? 31.970 -2.001 -12.715 1.00 91.06 175 LEU A N 1
ATOM 1337 C CA . LEU A 1 175 ? 31.770 -1.626 -11.308 1.00 91.06 175 LEU A CA 1
ATOM 1338 C C . LEU A 1 175 ? 31.147 -2.762 -10.479 1.00 91.06 175 LEU A C 1
ATOM 1340 O O . LEU A 1 175 ? 31.158 -2.680 -9.253 1.00 91.06 175 LEU A O 1
ATOM 1344 N N . ASN A 1 176 ? 30.618 -3.808 -11.129 1.00 90.62 176 ASN A N 1
ATOM 1345 C CA . ASN A 1 176 ? 29.971 -4.969 -10.513 1.00 90.62 176 ASN A CA 1
ATOM 1346 C C . ASN A 1 176 ? 28.862 -4.590 -9.509 1.00 90.62 176 ASN A C 1
ATOM 1348 O O . ASN A 1 176 ? 28.705 -5.219 -8.461 1.00 90.62 176 ASN A O 1
ATOM 1352 N N . LEU A 1 177 ? 28.084 -3.552 -9.829 1.00 92.19 177 LEU A N 1
ATOM 1353 C CA . LEU A 1 177 ? 26.954 -3.121 -9.007 1.00 92.19 177 LEU A CA 1
ATOM 1354 C C . LEU A 1 177 ? 25.882 -4.217 -8.972 1.00 92.19 177 LEU A C 1
ATOM 1356 O O . LEU A 1 177 ? 25.509 -4.772 -10.006 1.00 92.19 177 LEU A O 1
ATOM 1360 N N . GLN A 1 178 ? 25.381 -4.524 -7.778 1.00 91.94 178 GLN A N 1
ATOM 1361 C CA . GLN A 1 178 ? 24.338 -5.524 -7.538 1.00 91.94 178 GLN A CA 1
ATOM 1362 C C . GLN A 1 178 ? 23.249 -4.942 -6.624 1.00 91.94 178 GLN A C 1
ATOM 1364 O O . GLN A 1 178 ? 23.052 -5.443 -5.509 1.00 91.94 178 GLN A O 1
ATOM 1369 N N . PRO A 1 179 ? 22.556 -3.870 -7.061 1.00 88.12 179 PRO A N 1
ATOM 1370 C CA . PRO A 1 179 ? 21.455 -3.322 -6.290 1.00 88.12 179 PRO A CA 1
ATOM 1371 C C . PRO A 1 179 ? 20.315 -4.333 -6.180 1.00 88.12 179 PRO A C 1
ATOM 1373 O O . PRO A 1 179 ? 20.171 -5.242 -6.995 1.00 88.12 179 PRO A O 1
ATOM 1376 N N . ASP A 1 180 ? 19.486 -4.167 -5.156 1.00 79.94 180 ASP A N 1
ATOM 1377 C CA . ASP A 1 180 ? 18.245 -4.927 -5.048 1.00 79.94 180 ASP A CA 1
ATOM 1378 C C . ASP A 1 180 ? 17.173 -4.318 -5.976 1.00 79.94 180 ASP A C 1
ATOM 1380 O O . ASP A 1 180 ? 16.360 -5.055 -6.532 1.00 79.94 180 ASP A O 1
ATOM 1384 N N . TYR A 1 181 ? 17.184 -2.993 -6.159 1.00 80.00 181 TYR A N 1
ATOM 1385 C CA . TYR A 1 181 ? 16.205 -2.249 -6.954 1.00 80.00 181 TYR A CA 1
ATOM 1386 C C . TYR A 1 181 ? 16.896 -1.279 -7.912 1.00 80.00 181 TYR A C 1
ATOM 1388 O O . TYR A 1 181 ? 17.752 -0.500 -7.488 1.00 80.00 181 TYR A O 1
ATOM 1396 N N . LEU A 1 182 ? 16.485 -1.296 -9.180 1.00 87.19 182 LEU A N 1
ATOM 1397 C CA . LEU A 1 182 ? 16.957 -0.378 -10.218 1.00 87.19 182 LEU A CA 1
ATOM 1398 C C . LEU A 1 182 ? 15.782 0.429 -10.775 1.00 87.19 182 LEU A C 1
ATOM 1400 O O . LEU A 1 182 ? 14.771 -0.151 -11.172 1.00 87.19 182 LEU A O 1
ATOM 1404 N N . ILE A 1 183 ? 15.918 1.751 -10.808 1.00 86.69 183 ILE A N 1
ATOM 1405 C CA . ILE A 1 183 ? 14.942 2.663 -11.411 1.00 86.69 183 ILE A CA 1
ATOM 1406 C C . ILE A 1 183 ? 15.649 3.408 -12.538 1.00 86.69 183 ILE A C 1
ATOM 1408 O O . ILE A 1 183 ? 16.580 4.163 -12.269 1.00 86.69 183 ILE A O 1
ATOM 1412 N N . VAL A 1 184 ? 15.206 3.195 -13.774 1.00 92.38 184 VAL A N 1
ATOM 1413 C CA . VAL A 1 184 ? 15.710 3.875 -14.972 1.00 92.38 184 VAL A CA 1
ATOM 1414 C C . VAL A 1 184 ? 14.727 4.980 -15.363 1.00 92.38 184 VAL A C 1
ATOM 1416 O O . VAL A 1 184 ? 13.520 4.737 -15.472 1.00 92.38 184 VAL A O 1
ATOM 1419 N N . GLY A 1 185 ? 15.238 6.203 -15.491 1.00 91.19 185 GLY A N 1
ATOM 1420 C CA . GLY A 1 185 ? 14.472 7.406 -15.801 1.00 91.19 185 GLY A CA 1
ATOM 1421 C C . GLY A 1 185 ? 14.281 7.598 -17.295 1.00 91.19 185 GLY A C 1
ATOM 1422 O O . GLY A 1 185 ? 15.257 7.797 -17.997 1.00 91.19 185 GLY A O 1
ATOM 1423 N N . GLU A 1 186 ? 13.030 7.587 -17.751 1.00 92.56 186 GLU A N 1
ATOM 1424 C CA . GLU A 1 186 ? 12.650 7.748 -19.160 1.00 92.56 186 GLU A CA 1
ATOM 1425 C C . GLU A 1 186 ? 11.304 8.480 -19.290 1.00 92.56 186 GLU A C 1
ATOM 1427 O O . GLU A 1 186 ? 10.440 8.317 -18.415 1.00 92.56 186 GLU A O 1
ATOM 1432 N N . PRO A 1 187 ? 11.045 9.220 -20.388 1.00 92.50 187 PRO A N 1
ATOM 1433 C CA . PRO A 1 187 ? 9.807 9.968 -20.575 1.00 92.50 187 PRO A CA 1
ATOM 1434 C C . PRO A 1 187 ? 8.630 9.041 -20.910 1.00 92.50 187 PRO A C 1
ATOM 1436 O O . PRO A 1 187 ? 8.266 8.804 -22.064 1.00 92.50 187 PRO A O 1
ATOM 1439 N N . THR A 1 188 ? 8.017 8.524 -19.852 1.00 90.88 188 THR A N 1
ATOM 1440 C CA . THR A 1 188 ? 7.004 7.458 -19.872 1.00 90.88 188 THR A CA 1
ATOM 1441 C C . THR A 1 188 ? 5.591 7.973 -19.589 1.00 90.88 188 THR A C 1
ATOM 1443 O O . THR A 1 188 ? 4.686 7.200 -19.285 1.00 90.88 188 THR A O 1
ATOM 1446 N N . GLU A 1 189 ? 5.375 9.285 -19.674 1.00 89.12 189 GLU A N 1
ATOM 1447 C CA . GLU A 1 189 ? 4.102 9.960 -19.389 1.00 89.12 189 GLU A CA 1
ATOM 1448 C C . GLU A 1 189 ? 3.590 9.674 -17.977 1.00 89.12 189 GLU A C 1
ATOM 1450 O O . GLU A 1 189 ? 2.387 9.508 -17.766 1.00 89.12 189 GLU A O 1
ATOM 1455 N N . MET A 1 190 ? 4.508 9.579 -17.008 1.00 81.19 190 MET A N 1
ATOM 1456 C CA . MET A 1 190 ? 4.187 9.222 -15.624 1.00 81.19 190 MET A CA 1
ATOM 1457 C C . MET A 1 190 ? 3.586 7.812 -15.473 1.00 81.19 190 MET A C 1
ATOM 1459 O O . MET A 1 190 ? 2.892 7.531 -14.490 1.00 81.19 190 MET A O 1
ATOM 1463 N N . LYS A 1 191 ? 3.866 6.908 -16.420 1.00 83.50 191 LYS A N 1
ATOM 1464 C CA . LYS A 1 191 ? 3.457 5.499 -16.384 1.00 83.50 191 LYS A CA 1
ATOM 1465 C C . LYS A 1 191 ? 4.675 4.607 -16.192 1.00 83.50 191 LYS A C 1
ATOM 1467 O O . LYS A 1 191 ? 5.712 4.823 -16.796 1.00 83.50 191 LYS A O 1
ATOM 1472 N N . PHE A 1 192 ? 4.564 3.559 -15.389 1.00 81.19 192 PHE A N 1
ATOM 1473 C CA . PHE A 1 192 ? 5.638 2.567 -15.332 1.00 81.19 192 PHE A CA 1
ATOM 1474 C C . PHE A 1 192 ? 5.560 1.653 -16.549 1.00 81.19 192 PHE A C 1
ATOM 1476 O O . PHE A 1 192 ? 4.500 1.089 -16.837 1.00 81.19 192 PHE A O 1
ATOM 1483 N N . ALA A 1 193 ? 6.675 1.444 -17.240 1.00 87.00 193 ALA A N 1
ATOM 1484 C CA . ALA A 1 193 ? 6.677 0.446 -18.294 1.00 87.00 193 ALA A CA 1
ATOM 1485 C C . ALA A 1 193 ? 6.646 -0.961 -17.675 1.00 87.00 193 ALA A C 1
ATOM 1487 O O . ALA A 1 193 ? 7.448 -1.282 -16.802 1.00 87.00 193 ALA A O 1
ATOM 1488 N N . LEU A 1 194 ? 5.722 -1.811 -18.129 1.00 82.75 194 LEU A N 1
ATOM 1489 C CA . LEU A 1 194 ? 5.728 -3.250 -17.807 1.00 82.75 194 LEU A CA 1
ATOM 1490 C C . LEU A 1 194 ? 6.590 -4.041 -18.786 1.00 82.75 194 LEU A C 1
ATOM 1492 O O . LEU A 1 194 ? 7.023 -5.161 -18.515 1.00 82.75 194 LEU A O 1
ATOM 1496 N N . LEU A 1 195 ? 6.777 -3.466 -19.965 1.00 85.19 195 LEU A N 1
ATOM 1497 C CA . LEU A 1 195 ? 7.312 -4.125 -21.131 1.00 85.19 195 LEU A CA 1
ATOM 1498 C C . LEU A 1 195 ? 8.040 -3.084 -21.972 1.00 85.19 195 LEU A C 1
ATOM 1500 O O . LEU A 1 195 ? 7.472 -2.046 -22.313 1.00 85.19 195 LEU A O 1
ATOM 1504 N N . GLN A 1 196 ? 9.276 -3.394 -22.331 1.00 90.69 196 GLN A N 1
ATOM 1505 C CA . GLN A 1 196 ? 10.083 -2.634 -23.271 1.00 90.69 196 GLN A CA 1
ATOM 1506 C C . GLN A 1 196 ? 10.311 -3.483 -24.515 1.00 90.69 196 GLN A C 1
ATOM 1508 O O . GLN A 1 196 ? 10.785 -4.618 -24.420 1.00 90.69 196 GLN A O 1
ATOM 1513 N N . LYS A 1 197 ? 9.979 -2.948 -25.693 1.00 91.62 197 LYS A N 1
ATOM 1514 C CA . LYS A 1 197 ? 10.262 -3.636 -26.958 1.00 91.62 197 LYS A CA 1
ATOM 1515 C C . LYS A 1 197 ? 11.765 -3.797 -27.162 1.00 91.62 197 LYS A C 1
ATOM 1517 O O . LYS A 1 197 ? 12.546 -2.889 -26.895 1.00 91.62 197 LYS A O 1
ATOM 1522 N N . GLY A 1 198 ? 12.145 -4.949 -27.704 1.00 91.81 198 GLY A N 1
ATOM 1523 C CA . GLY A 1 198 ? 13.512 -5.203 -28.131 1.00 91.81 198 GLY A CA 1
ATOM 1524 C C . GLY A 1 198 ? 13.869 -4.388 -29.370 1.00 91.81 198 GLY A C 1
ATOM 1525 O O . GLY A 1 198 ? 13.018 -3.738 -29.992 1.00 91.81 198 GLY A O 1
ATOM 1526 N N . VAL A 1 199 ? 15.126 -4.470 -29.782 1.00 92.06 199 VAL A N 1
ATOM 1527 C CA . VAL A 1 199 ? 15.606 -3.807 -30.993 1.00 92.06 199 VAL A CA 1
ATOM 1528 C C . VAL A 1 199 ? 16.474 -4.744 -31.815 1.00 92.06 199 VAL A C 1
ATOM 1530 O O . VAL A 1 199 ? 17.216 -5.551 -31.267 1.00 92.06 199 VAL A O 1
ATOM 1533 N N . VAL A 1 200 ? 16.402 -4.616 -33.137 1.00 93.44 200 VAL A N 1
ATOM 1534 C CA . VAL A 1 200 ? 17.422 -5.135 -34.058 1.00 93.44 200 VAL A CA 1
ATOM 1535 C C . VAL A 1 200 ? 17.761 -4.016 -35.029 1.00 93.44 200 VAL A C 1
ATOM 1537 O O . VAL A 1 200 ? 16.878 -3.509 -35.723 1.00 93.44 200 VAL A O 1
ATOM 1540 N N . LYS A 1 201 ? 19.031 -3.618 -35.069 1.00 92.69 201 LYS A N 1
ATOM 1541 C CA . LYS A 1 201 ? 19.574 -2.630 -36.006 1.00 92.69 201 LYS A CA 1
ATOM 1542 C C . LYS A 1 201 ? 20.460 -3.364 -37.011 1.00 92.69 201 LYS A C 1
ATOM 1544 O O . LYS A 1 201 ? 21.348 -4.115 -36.608 1.00 92.69 201 LYS A O 1
ATOM 1549 N N . LEU A 1 202 ? 20.240 -3.158 -38.307 1.00 95.56 202 LEU A N 1
ATOM 1550 C CA . LEU A 1 202 ? 21.046 -3.790 -39.353 1.00 95.56 202 LEU A CA 1
ATOM 1551 C C . LEU A 1 202 ? 21.219 -2.902 -40.585 1.00 95.56 202 LEU A C 1
ATOM 1553 O O . LEU A 1 202 ? 20.408 -2.015 -40.850 1.00 95.56 202 LEU A O 1
ATOM 1557 N N . VAL A 1 203 ? 22.262 -3.181 -41.359 1.00 97.38 203 VAL A N 1
ATOM 1558 C CA . VAL A 1 203 ? 22.506 -2.608 -42.683 1.00 97.38 203 VAL A CA 1
ATOM 1559 C C . VAL A 1 203 ? 22.499 -3.735 -43.706 1.00 97.38 203 VAL A C 1
ATOM 1561 O O . VAL A 1 203 ? 23.188 -4.737 -43.537 1.00 97.38 203 VAL A O 1
ATOM 1564 N N . ILE A 1 204 ? 21.727 -3.565 -44.775 1.00 97.81 204 ILE A N 1
ATOM 1565 C CA . ILE A 1 204 ? 21.724 -4.467 -45.930 1.00 97.81 204 ILE A CA 1
ATOM 1566 C C . ILE A 1 204 ? 22.566 -3.818 -47.019 1.00 97.81 204 ILE A C 1
ATOM 1568 O O . ILE A 1 204 ? 22.251 -2.699 -47.419 1.00 97.81 204 ILE A O 1
ATOM 1572 N N . LYS A 1 205 ? 23.608 -4.501 -47.499 1.00 98.06 205 LYS A N 1
ATOM 1573 C CA . LYS A 1 205 ? 24.525 -4.018 -48.543 1.00 98.06 205 LYS A CA 1
ATOM 1574 C C . LYS A 1 205 ? 24.384 -4.878 -49.794 1.00 98.06 205 LYS A C 1
ATOM 1576 O O . LYS A 1 205 ? 24.745 -6.051 -49.809 1.00 98.06 205 LYS A O 1
ATOM 1581 N N . ALA A 1 206 ? 23.795 -4.307 -50.835 1.00 97.44 206 ALA A N 1
ATOM 1582 C CA . ALA A 1 206 ? 23.592 -4.970 -52.110 1.00 97.44 206 ALA A CA 1
ATOM 1583 C C . ALA A 1 206 ? 24.745 -4.657 -53.067 1.00 97.44 206 ALA A C 1
ATOM 1585 O O . ALA A 1 206 ? 25.084 -3.496 -53.296 1.00 97.44 206 ALA A O 1
ATOM 1586 N N . HIS A 1 207 ? 25.266 -5.713 -53.692 1.00 96.81 207 HIS A N 1
ATOM 1587 C CA . HIS A 1 207 ? 26.350 -5.632 -54.664 1.00 96.81 207 HIS A CA 1
ATOM 1588 C C . HIS A 1 207 ? 25.843 -5.932 -56.079 1.00 96.81 207 HIS A C 1
ATOM 1590 O O . HIS A 1 207 ? 25.113 -6.901 -56.340 1.00 96.81 207 HIS A O 1
ATOM 1596 N N . GLY A 1 208 ? 26.239 -5.082 -57.013 1.00 94.25 208 GLY A N 1
ATOM 1597 C CA . GLY A 1 208 ? 25.884 -5.116 -58.422 1.00 94.25 208 GLY A CA 1
ATOM 1598 C C . GLY A 1 208 ? 27.116 -5.193 -59.318 1.00 94.25 208 GLY A C 1
ATOM 1599 O O . GLY A 1 208 ? 28.228 -5.490 -58.893 1.00 94.25 208 GLY A O 1
ATOM 1600 N N . LYS A 1 209 ? 26.910 -4.912 -60.600 1.00 94.44 209 LYS A N 1
ATOM 1601 C CA . LYS A 1 209 ? 27.976 -4.766 -61.588 1.00 94.44 209 LYS A CA 1
ATOM 1602 C C . LYS A 1 209 ? 27.696 -3.513 -62.401 1.00 94.44 209 LYS A C 1
ATOM 1604 O O . LYS A 1 209 ? 26.715 -3.481 -63.147 1.00 94.44 209 LYS A O 1
ATOM 1609 N N . ALA A 1 210 ? 28.559 -2.507 -62.268 1.00 92.00 210 ALA A N 1
ATOM 1610 C CA . ALA A 1 210 ? 28.425 -1.267 -63.022 1.00 92.00 210 ALA A CA 1
ATOM 1611 C C . ALA A 1 210 ? 28.468 -1.527 -64.534 1.00 92.00 210 ALA A C 1
ATOM 1613 O O . ALA A 1 210 ? 29.310 -2.273 -65.038 1.00 92.00 210 ALA A O 1
ATOM 1614 N N . ALA A 1 211 ? 27.561 -0.879 -65.256 1.00 91.62 211 ALA A N 1
ATOM 1615 C CA . ALA A 1 211 ? 27.547 -0.817 -66.711 1.00 91.62 211 ALA A CA 1
ATOM 1616 C C . ALA A 1 211 ? 26.834 0.463 -67.153 1.00 91.62 211 ALA A C 1
ATOM 1618 O O . ALA A 1 211 ? 26.056 1.043 -66.395 1.00 91.62 211 ALA A O 1
ATOM 1619 N N . HIS A 1 212 ? 27.077 0.902 -68.385 1.00 93.19 212 HIS A N 1
ATOM 1620 C CA . HIS A 1 212 ? 26.324 2.015 -68.951 1.00 93.19 212 HIS A CA 1
ATOM 1621 C C . HIS A 1 212 ? 24.849 1.611 -69.114 1.00 93.19 212 HIS A C 1
ATOM 1623 O O . HIS A 1 212 ? 24.558 0.555 -69.672 1.00 93.19 212 HIS A O 1
ATOM 1629 N N . SER A 1 213 ? 23.927 2.466 -68.674 1.00 87.81 213 SER A N 1
ATOM 1630 C CA . SER A 1 213 ? 22.467 2.241 -68.702 1.00 87.81 213 SER A CA 1
ATOM 1631 C C . SER A 1 213 ? 21.912 1.867 -70.084 1.00 87.81 213 SER A C 1
ATOM 1633 O O . SER A 1 213 ? 20.929 1.143 -70.177 1.00 87.81 213 SER A O 1
ATOM 1635 N N . GLY A 1 214 ? 22.571 2.300 -71.164 1.00 87.31 214 GLY A N 1
ATOM 1636 C CA . GLY A 1 214 ? 22.238 1.916 -72.546 1.00 87.31 214 GLY A CA 1
ATOM 1637 C C . GLY A 1 214 ? 22.511 0.447 -72.915 1.00 87.31 214 GLY A C 1
ATOM 1638 O O . GLY A 1 214 ? 22.068 0.006 -73.970 1.00 87.31 214 GLY A O 1
ATOM 1639 N N . TYR A 1 215 ? 23.220 -0.312 -72.072 1.00 91.12 215 TYR A N 1
ATOM 1640 C CA . TYR A 1 215 ? 23.502 -1.742 -72.259 1.00 91.12 215 TYR A CA 1
ATOM 1641 C C . TYR A 1 215 ? 23.190 -2.524 -70.971 1.00 91.12 215 TYR A C 1
ATOM 1643 O O . TYR A 1 215 ? 24.105 -3.073 -70.344 1.00 91.12 215 TYR A O 1
ATOM 1651 N N . PRO A 1 216 ? 21.915 -2.571 -70.540 1.00 85.62 216 PRO A N 1
ATOM 1652 C CA . PRO A 1 216 ? 21.538 -3.104 -69.232 1.00 85.62 216 PRO A CA 1
ATOM 1653 C C . PRO A 1 216 ? 21.945 -4.572 -69.034 1.00 85.62 216 PRO A C 1
ATOM 1655 O O . PRO A 1 216 ? 22.282 -4.969 -67.927 1.00 85.62 216 PRO A O 1
ATOM 1658 N N . GLN A 1 217 ? 22.027 -5.358 -70.110 1.00 90.50 217 GLN A N 1
ATOM 1659 C CA . GLN A 1 217 ? 22.459 -6.757 -70.087 1.00 90.50 217 GLN A CA 1
ATOM 1660 C C . GLN A 1 217 ? 23.922 -6.976 -69.648 1.00 90.50 217 GLN A C 1
ATOM 1662 O O . GLN A 1 217 ? 24.307 -8.104 -69.352 1.00 90.50 217 GLN A O 1
ATOM 1667 N N . MET A 1 218 ? 24.761 -5.932 -69.645 1.00 91.56 218 MET A N 1
ATOM 1668 C CA . MET A 1 218 ? 26.192 -6.038 -69.310 1.00 91.56 218 MET A CA 1
ATOM 1669 C C . MET A 1 218 ? 26.488 -5.854 -67.815 1.00 91.56 218 MET A C 1
ATOM 1671 O O . MET A 1 218 ? 27.607 -6.156 -67.371 1.00 91.56 218 MET A O 1
ATOM 1675 N N . GLY A 1 219 ? 25.507 -5.370 -67.052 1.00 91.75 219 GLY A N 1
ATOM 1676 C CA . GLY A 1 219 ? 25.616 -5.085 -65.627 1.00 91.75 219 GLY A CA 1
ATOM 1677 C C . GLY A 1 219 ? 24.421 -5.606 -64.835 1.00 91.75 219 GLY A C 1
ATOM 1678 O O . GLY A 1 219 ? 23.533 -6.261 -65.367 1.00 91.75 219 GLY A O 1
ATOM 1679 N N . VAL A 1 220 ? 24.436 -5.336 -63.535 1.00 93.88 220 VAL A N 1
ATOM 1680 C CA . VAL A 1 220 ? 23.371 -5.709 -62.600 1.00 93.88 220 VAL A CA 1
ATOM 1681 C C . VAL A 1 220 ? 23.231 -4.568 -61.601 1.00 93.88 220 VAL A C 1
ATOM 1683 O O . VAL A 1 220 ? 24.207 -4.231 -60.939 1.00 93.88 220 VAL A O 1
ATOM 1686 N N . SER A 1 221 ? 22.051 -3.961 -61.501 1.00 95.25 221 SER A N 1
ATOM 1687 C CA . SER A 1 221 ? 21.809 -2.840 -60.587 1.00 95.25 221 SER A CA 1
ATOM 1688 C C . SER A 1 221 ? 21.749 -3.324 -59.135 1.00 95.25 221 SER A C 1
ATOM 1690 O O . SER A 1 221 ? 20.902 -4.142 -58.777 1.00 95.25 221 SER A O 1
ATOM 1692 N N . ALA A 1 222 ? 22.640 -2.810 -58.285 1.00 96.81 222 ALA A N 1
ATOM 1693 C CA . ALA A 1 222 ? 22.572 -3.002 -56.837 1.00 96.81 222 ALA A CA 1
ATOM 1694 C C . ALA A 1 222 ? 21.314 -2.363 -56.228 1.00 96.81 222 ALA A C 1
ATOM 1696 O O . ALA A 1 222 ? 20.761 -2.902 -55.272 1.00 96.81 222 ALA A O 1
ATOM 1697 N N . ILE A 1 223 ? 20.847 -1.245 -56.799 1.00 96.25 223 ILE A N 1
ATOM 1698 C CA . ILE A 1 223 ? 19.629 -0.560 -56.351 1.00 96.25 223 ILE A CA 1
ATOM 1699 C C . ILE A 1 223 ? 18.416 -1.465 -56.558 1.00 96.25 223 ILE A C 1
ATOM 1701 O O . ILE A 1 223 ? 17.652 -1.646 -55.620 1.00 96.25 223 ILE A O 1
ATOM 1705 N N . ASP A 1 224 ? 18.269 -2.081 -57.732 1.00 95.19 224 ASP A N 1
ATOM 1706 C CA . ASP A 1 224 ? 17.098 -2.916 -58.039 1.00 95.19 224 ASP A CA 1
ATOM 1707 C C . ASP A 1 224 ? 17.045 -4.124 -57.092 1.00 95.19 224 ASP A C 1
ATOM 1709 O O . ASP A 1 224 ? 16.022 -4.376 -56.464 1.00 95.19 224 ASP A O 1
ATOM 1713 N N . LYS A 1 225 ? 18.191 -4.789 -56.875 1.00 96.12 225 LYS A N 1
ATOM 1714 C CA . LYS A 1 225 ? 18.308 -5.871 -55.882 1.00 96.12 225 LYS A CA 1
ATOM 1715 C C . LYS A 1 225 ? 17.923 -5.423 -54.475 1.00 96.12 225 LYS A C 1
ATOM 1717 O O . LYS A 1 225 ? 17.244 -6.162 -53.766 1.00 96.12 225 LYS A O 1
ATOM 1722 N N . LEU A 1 226 ? 18.408 -4.256 -54.044 1.00 97.88 226 LEU A N 1
ATOM 1723 C CA . LEU A 1 226 ? 18.097 -3.716 -52.724 1.00 97.88 226 LEU A CA 1
ATOM 1724 C C . LEU A 1 226 ? 16.599 -3.424 -52.603 1.00 97.88 226 LEU A C 1
ATOM 1726 O O . LEU A 1 226 ? 16.007 -3.765 -51.585 1.00 97.88 226 LEU A O 1
ATOM 1730 N N . LEU A 1 227 ? 15.984 -2.838 -53.633 1.00 97.56 227 LEU A N 1
ATOM 1731 C CA . LEU A 1 227 ? 14.552 -2.552 -53.656 1.00 97.56 227 LEU A CA 1
ATOM 1732 C C . LEU A 1 227 ? 13.715 -3.831 -53.567 1.00 97.56 227 LEU A C 1
ATOM 1734 O O . LEU A 1 227 ? 12.791 -3.857 -52.762 1.00 97.56 227 LEU A O 1
ATOM 1738 N N . ASP A 1 228 ? 14.080 -4.895 -54.287 1.00 97.62 228 ASP A N 1
ATOM 1739 C CA . ASP A 1 228 ? 13.397 -6.193 -54.199 1.00 97.62 228 ASP A CA 1
ATOM 1740 C C . ASP A 1 228 ? 13.478 -6.784 -52.779 1.00 97.62 228 ASP A C 1
ATOM 1742 O O . ASP A 1 228 ? 12.483 -7.245 -52.227 1.00 97.62 228 ASP A O 1
ATOM 1746 N N . ILE A 1 229 ? 14.658 -6.734 -52.145 1.00 98.12 229 ILE A N 1
ATOM 1747 C CA . ILE A 1 229 ? 14.840 -7.207 -50.762 1.00 98.12 229 ILE A CA 1
ATOM 1748 C C . ILE A 1 229 ? 13.989 -6.387 -49.786 1.00 98.12 229 ILE A C 1
ATOM 1750 O O . ILE A 1 229 ? 13.352 -6.946 -48.893 1.00 98.12 229 ILE A O 1
ATOM 1754 N N . LEU A 1 230 ? 13.997 -5.059 -49.922 1.00 97.69 230 LEU A N 1
ATOM 1755 C CA . LEU A 1 230 ? 13.219 -4.175 -49.057 1.00 97.69 230 LEU A CA 1
ATOM 1756 C C . LEU A 1 230 ? 11.713 -4.362 -49.271 1.00 97.69 230 LEU A C 1
ATOM 1758 O O . LEU A 1 230 ? 10.957 -4.258 -48.306 1.00 97.69 230 LEU A O 1
ATOM 1762 N N . ASP A 1 231 ? 11.275 -4.654 -50.496 1.00 97.75 231 ASP A N 1
ATOM 1763 C CA . ASP A 1 231 ? 9.882 -4.975 -50.799 1.00 97.75 231 ASP A CA 1
ATOM 1764 C C . ASP A 1 231 ? 9.453 -6.287 -50.130 1.00 97.75 231 ASP A C 1
ATOM 1766 O O . ASP A 1 231 ? 8.436 -6.314 -49.434 1.00 97.75 231 ASP A O 1
ATOM 1770 N N . ASP A 1 232 ? 10.283 -7.330 -50.213 1.00 97.81 232 ASP A N 1
ATOM 1771 C CA . ASP A 1 232 ? 10.036 -8.600 -49.522 1.00 97.81 232 ASP A CA 1
ATOM 1772 C C . ASP A 1 232 ? 9.960 -8.416 -47.997 1.00 97.81 232 ASP A C 1
ATOM 1774 O O . ASP A 1 232 ? 9.077 -8.968 -47.338 1.00 97.81 232 ASP A O 1
ATOM 1778 N N . LEU A 1 233 ? 10.856 -7.608 -47.415 1.00 96.88 233 LEU A N 1
ATOM 1779 C CA . LEU A 1 233 ? 10.844 -7.296 -45.981 1.00 96.88 233 LEU A CA 1
ATOM 1780 C C . LEU A 1 233 ? 9.591 -6.512 -45.561 1.00 96.88 233 LEU A C 1
ATOM 1782 O O . LEU A 1 233 ? 9.058 -6.738 -44.474 1.00 96.88 233 LEU A O 1
ATOM 1786 N N . ARG A 1 234 ? 9.113 -5.588 -46.403 1.00 96.69 234 ARG A N 1
ATOM 1787 C CA . ARG A 1 234 ? 7.907 -4.784 -46.139 1.00 96.69 234 ARG A CA 1
ATOM 1788 C C . ARG A 1 234 ? 6.625 -5.603 -46.227 1.00 96.69 234 ARG A C 1
ATOM 1790 O O . ARG A 1 234 ? 5.685 -5.310 -45.493 1.00 96.69 234 ARG A O 1
ATOM 1797 N N . HIS A 1 235 ? 6.588 -6.602 -47.104 1.00 95.94 235 HIS A N 1
ATOM 1798 C CA . HIS A 1 235 ? 5.438 -7.490 -47.273 1.00 95.94 235 HIS A CA 1
ATOM 1799 C C . HIS A 1 235 ? 5.477 -8.719 -46.354 1.00 95.94 235 HIS A C 1
ATOM 1801 O O . HIS A 1 235 ? 4.495 -9.462 -46.277 1.00 95.94 235 HIS A O 1
ATOM 1807 N N . HIS A 1 236 ? 6.574 -8.933 -45.624 1.00 96.06 236 HIS A N 1
ATOM 1808 C CA . HIS A 1 236 ? 6.657 -9.994 -44.633 1.00 96.06 236 HIS A CA 1
ATOM 1809 C C . HIS A 1 236 ? 5.768 -9.711 -43.413 1.00 96.06 236 HIS A C 1
ATOM 1811 O O . HIS A 1 236 ? 5.757 -8.608 -42.865 1.00 96.06 236 HIS A O 1
ATOM 1817 N N . GLN A 1 237 ? 5.051 -10.736 -42.944 1.00 94.00 237 GLN A N 1
ATOM 1818 C CA . GLN A 1 237 ? 4.313 -10.668 -41.684 1.00 94.00 237 GLN A CA 1
ATOM 1819 C C . GLN A 1 237 ? 5.259 -10.924 -40.512 1.00 94.00 237 GLN A C 1
ATOM 1821 O O . GLN A 1 237 ? 5.639 -12.060 -40.239 1.00 94.00 237 GLN A O 1
ATOM 1826 N N . TRP A 1 238 ? 5.634 -9.851 -39.823 1.00 94.81 238 TRP A N 1
ATOM 1827 C CA . TRP A 1 238 ? 6.501 -9.925 -38.653 1.00 94.81 238 TRP A CA 1
ATOM 1828 C C . TRP A 1 238 ? 5.771 -10.502 -37.434 1.00 94.81 238 TRP A C 1
ATOM 1830 O O . TRP A 1 238 ? 4.565 -10.287 -37.280 1.00 94.81 238 TRP A O 1
ATOM 1840 N N . PRO A 1 239 ? 6.487 -11.218 -36.546 1.00 90.50 239 PRO A N 1
ATOM 1841 C CA . PRO A 1 239 ? 5.883 -11.819 -35.368 1.00 90.50 239 PRO A CA 1
ATOM 1842 C C . PRO A 1 239 ? 5.270 -10.758 -34.447 1.00 90.50 239 PRO A C 1
ATOM 1844 O O . PRO A 1 239 ? 5.790 -9.649 -34.283 1.00 90.50 239 PRO A O 1
ATOM 1847 N N . SER A 1 240 ? 4.159 -11.120 -33.818 1.00 89.00 240 SER A N 1
ATOM 1848 C CA . SER A 1 240 ? 3.458 -10.303 -32.832 1.00 89.00 240 SER A CA 1
ATOM 1849 C C . SER A 1 240 ? 3.346 -11.049 -31.515 1.00 89.00 240 SER A C 1
ATOM 1851 O O . SER A 1 240 ? 3.249 -12.274 -31.499 1.00 89.00 240 SER A O 1
ATOM 1853 N N . ASP A 1 241 ? 3.279 -10.295 -30.432 1.00 88.94 241 ASP A N 1
ATOM 1854 C CA . ASP A 1 241 ? 2.994 -10.796 -29.097 1.00 88.94 241 ASP A CA 1
ATOM 1855 C C . ASP A 1 241 ? 1.681 -10.180 -28.600 1.00 88.94 241 ASP A C 1
ATOM 1857 O O . ASP A 1 241 ? 1.327 -9.060 -28.976 1.00 88.94 241 ASP A O 1
ATOM 1861 N N . GLU A 1 242 ? 0.943 -10.921 -27.776 1.00 83.81 242 GLU A N 1
ATOM 1862 C CA . GLU A 1 242 ? -0.371 -10.502 -27.279 1.00 83.81 242 GLU A CA 1
ATOM 1863 C C . GLU A 1 242 ? -0.290 -9.230 -26.418 1.00 83.81 242 GLU A C 1
ATOM 1865 O O . GLU A 1 242 ? -1.207 -8.411 -26.444 1.00 83.81 242 GLU A O 1
ATOM 1870 N N . LYS A 1 243 ? 0.816 -9.037 -25.687 1.00 77.56 243 LYS A N 1
ATOM 1871 C CA . LYS A 1 243 ? 1.013 -7.917 -24.759 1.00 77.56 243 LYS A CA 1
ATOM 1872 C C . LYS A 1 243 ? 1.886 -6.813 -25.352 1.00 77.56 243 LYS A C 1
ATOM 1874 O O . LYS A 1 243 ? 1.552 -5.643 -25.223 1.00 77.56 243 LYS A O 1
ATOM 1879 N N . LEU A 1 244 ? 2.989 -7.165 -26.015 1.00 78.62 244 LEU A N 1
ATOM 1880 C CA . LEU A 1 244 ? 3.911 -6.211 -26.653 1.00 78.62 244 LEU A CA 1
ATOM 1881 C C . LEU A 1 244 ? 3.391 -5.700 -28.014 1.00 78.62 244 LEU A C 1
ATOM 1883 O O . LEU A 1 244 ? 3.923 -4.738 -28.577 1.00 78.62 244 LEU A O 1
ATOM 1887 N N . GLY A 1 245 ? 2.360 -6.333 -28.573 1.00 85.12 245 GLY A N 1
ATOM 1888 C CA . GLY A 1 245 ? 1.805 -6.005 -29.879 1.00 85.12 245 GLY A CA 1
ATOM 1889 C C . GLY A 1 245 ? 2.684 -6.479 -31.039 1.00 85.12 245 GLY A C 1
ATOM 1890 O O . GLY A 1 245 ? 3.461 -7.432 -30.941 1.00 85.12 245 GLY A O 1
ATOM 1891 N N . SER A 1 246 ? 2.557 -5.817 -32.190 1.00 88.81 246 SER A N 1
ATOM 1892 C CA . SER A 1 246 ? 3.293 -6.199 -33.404 1.00 88.81 246 SER A CA 1
ATOM 1893 C C . SER A 1 246 ? 4.756 -5.751 -33.371 1.00 88.81 246 SER A C 1
ATOM 1895 O O . SER A 1 246 ? 5.068 -4.648 -32.899 1.00 88.81 246 SER A O 1
ATOM 1897 N N . THR A 1 247 ? 5.640 -6.588 -33.923 1.00 92.94 247 THR A N 1
ATOM 1898 C CA . THR A 1 247 ? 6.979 -6.156 -34.332 1.00 92.94 247 THR A CA 1
ATOM 1899 C C . THR A 1 247 ? 6.839 -5.165 -35.483 1.00 92.94 247 THR A C 1
ATOM 1901 O O . THR A 1 247 ? 6.127 -5.428 -36.451 1.00 92.94 247 THR A O 1
ATOM 1904 N N . THR A 1 248 ? 7.509 -4.019 -35.385 1.00 92.81 248 THR A N 1
ATOM 1905 C CA . THR A 1 248 ? 7.479 -2.982 -36.427 1.00 92.81 248 THR A CA 1
ATOM 1906 C C . THR A 1 248 ? 8.846 -2.834 -37.067 1.00 92.81 248 THR A C 1
ATOM 1908 O O . THR A 1 248 ? 9.856 -2.878 -36.368 1.00 92.81 248 THR A O 1
ATOM 1911 N N . MET A 1 249 ? 8.875 -2.595 -38.375 1.00 95.19 249 MET A N 1
ATOM 1912 C CA . MET A 1 249 ? 10.093 -2.361 -39.145 1.00 95.19 249 MET A CA 1
ATOM 1913 C C . MET A 1 249 ? 10.108 -0.931 -39.686 1.00 95.19 249 MET A C 1
ATOM 1915 O O . MET A 1 249 ? 9.103 -0.455 -40.210 1.00 95.19 249 MET A O 1
ATOM 1919 N N . ASN A 1 250 ? 11.262 -0.277 -39.606 1.00 94.00 250 ASN A N 1
ATOM 1920 C CA . ASN A 1 250 ? 11.526 1.016 -40.218 1.00 94.00 250 ASN A CA 1
ATOM 1921 C C . ASN A 1 250 ? 12.764 0.932 -41.118 1.00 94.00 250 ASN A C 1
ATOM 1923 O O . ASN A 1 250 ? 13.812 0.458 -40.683 1.00 94.00 250 ASN A O 1
ATOM 1927 N N . ILE A 1 251 ? 12.661 1.434 -42.349 1.00 95.38 251 ILE A N 1
ATOM 1928 C CA . ILE A 1 251 ? 13.815 1.638 -43.233 1.00 95.38 251 ILE A CA 1
ATOM 1929 C C . ILE A 1 251 ? 14.239 3.093 -43.049 1.00 95.38 251 ILE A C 1
ATOM 1931 O O . ILE A 1 251 ? 13.613 4.001 -43.588 1.00 95.38 251 ILE A O 1
ATOM 1935 N N . GLY A 1 252 ? 15.260 3.312 -42.222 1.00 86.19 252 GLY A N 1
ATOM 1936 C CA . GLY A 1 252 ? 15.642 4.651 -41.775 1.00 86.19 252 GLY A CA 1
ATOM 1937 C C . GLY A 1 252 ? 16.478 5.425 -42.792 1.00 86.19 252 GLY A C 1
ATOM 1938 O O . GLY A 1 252 ? 16.354 6.641 -42.883 1.00 86.19 252 GLY A O 1
ATOM 1939 N N . LEU A 1 253 ? 17.324 4.732 -43.559 1.00 90.81 253 LEU A N 1
ATOM 1940 C CA . LEU A 1 253 ? 18.210 5.336 -44.557 1.00 90.81 253 LEU A CA 1
ATOM 1941 C C . LEU A 1 253 ? 18.332 4.418 -45.769 1.00 90.81 253 LEU A C 1
ATOM 1943 O O . LEU A 1 253 ? 18.460 3.206 -45.609 1.00 90.81 253 LEU A O 1
ATOM 1947 N N . ILE A 1 254 ? 18.349 5.002 -46.967 1.00 96.31 254 ILE A N 1
ATOM 1948 C CA . ILE A 1 254 ? 18.658 4.312 -48.224 1.00 96.31 254 ILE A CA 1
ATOM 1949 C C . ILE A 1 254 ? 19.674 5.165 -48.977 1.00 96.31 254 ILE A C 1
ATOM 1951 O O . ILE A 1 254 ? 19.469 6.367 -49.146 1.00 96.31 254 ILE A O 1
ATOM 1955 N N . GLN A 1 255 ? 20.758 4.548 -49.439 1.00 95.12 255 GLN A N 1
ATOM 1956 C CA . GLN A 1 255 ? 21.779 5.217 -50.242 1.00 95.12 255 GLN A CA 1
ATOM 1957 C C . GLN A 1 255 ? 22.365 4.272 -51.288 1.00 95.12 255 GLN A C 1
ATOM 1959 O O . GLN A 1 255 ? 22.488 3.073 -51.058 1.00 95.12 255 GLN A O 1
ATOM 1964 N N . GLY A 1 256 ? 22.741 4.801 -52.448 1.00 91.75 256 GLY A N 1
ATOM 1965 C CA . GLY A 1 256 ? 23.321 4.006 -53.526 1.00 91.75 256 GLY A CA 1
ATOM 1966 C C . GLY A 1 256 ? 23.327 4.746 -54.855 1.00 91.75 256 GLY A C 1
ATOM 1967 O O . GLY A 1 256 ? 22.751 5.826 -54.987 1.00 91.75 256 GLY A O 1
ATOM 1968 N N . GLY A 1 257 ? 23.969 4.140 -55.851 1.00 87.81 257 GLY A N 1
ATOM 1969 C CA . GLY A 1 257 ? 24.131 4.738 -57.175 1.00 87.81 257 GLY A CA 1
ATOM 1970 C C . GLY A 1 257 ? 25.421 5.540 -57.334 1.00 87.81 257 GLY A C 1
ATOM 1971 O O . GLY A 1 257 ? 26.142 5.808 -56.378 1.00 87.81 257 GLY A O 1
ATOM 1972 N N . GLN A 1 258 ? 25.735 5.876 -58.586 1.00 84.44 258 GLN A N 1
ATOM 1973 C CA . GLN A 1 258 ? 26.975 6.571 -58.948 1.00 84.44 258 GLN A CA 1
ATOM 1974 C C . GLN A 1 258 ? 26.726 7.717 -59.935 1.00 84.44 258 GLN A C 1
ATOM 1976 O O . GLN A 1 258 ? 27.222 8.822 -59.735 1.00 84.44 258 GLN A O 1
ATOM 1981 N N . ALA A 1 259 ? 25.958 7.467 -60.999 1.00 86.75 259 ALA A N 1
ATOM 1982 C CA . ALA A 1 259 ? 25.598 8.454 -62.014 1.00 86.75 259 ALA A CA 1
ATOM 1983 C C . ALA A 1 259 ? 24.279 8.065 -62.701 1.00 86.75 259 ALA A C 1
ATOM 1985 O O . ALA A 1 259 ? 23.939 6.886 -62.763 1.00 86.75 259 ALA A O 1
ATOM 1986 N N . MET A 1 260 ? 23.563 9.042 -63.270 1.00 89.00 260 MET A N 1
ATOM 1987 C CA . MET A 1 260 ? 22.251 8.838 -63.913 1.00 89.00 260 MET A CA 1
ATOM 1988 C C . MET A 1 260 ? 22.286 7.834 -65.077 1.00 89.00 260 MET A C 1
ATOM 1990 O O . MET A 1 260 ? 21.310 7.138 -65.331 1.00 89.00 260 MET A O 1
ATOM 1994 N N . ASN A 1 261 ? 23.406 7.749 -65.792 1.00 91.06 261 ASN A N 1
ATOM 1995 C CA . ASN A 1 261 ? 23.578 6.881 -66.952 1.00 91.06 261 ASN A CA 1
ATOM 1996 C C . ASN A 1 261 ? 24.336 5.578 -66.641 1.00 91.06 261 ASN A C 1
ATOM 1998 O O . ASN A 1 261 ? 24.792 4.923 -67.582 1.00 91.06 261 ASN A O 1
ATOM 2002 N N . ALA A 1 262 ? 24.458 5.177 -65.373 1.00 91.31 262 ALA A N 1
ATOM 2003 C CA . ALA A 1 262 ? 25.166 3.967 -64.957 1.00 91.31 262 ALA A CA 1
ATOM 2004 C C . ALA A 1 262 ? 24.309 3.086 -64.036 1.00 91.31 262 ALA A C 1
ATOM 2006 O O . ALA A 1 262 ? 23.639 3.581 -63.133 1.00 91.31 262 ALA A O 1
ATOM 2007 N N . LEU A 1 263 ? 24.371 1.768 -64.234 1.00 92.50 263 LEU A N 1
ATOM 2008 C CA . LEU A 1 263 ? 23.842 0.806 -63.269 1.00 92.50 263 LEU A CA 1
ATOM 2009 C C . LEU A 1 263 ? 24.679 0.859 -61.986 1.00 92.50 263 LEU A C 1
ATOM 2011 O O . LEU A 1 263 ? 25.910 0.853 -62.047 1.00 92.50 263 LEU A O 1
ATOM 2015 N N . ALA A 1 264 ? 24.017 0.904 -60.830 1.00 95.19 264 ALA A N 1
ATOM 2016 C CA . ALA A 1 264 ? 24.684 1.012 -59.537 1.00 95.19 264 ALA A CA 1
ATOM 2017 C C . ALA A 1 264 ? 25.472 -0.266 -59.208 1.00 95.19 264 ALA A C 1
ATOM 2019 O O . ALA A 1 264 ? 24.902 -1.356 -59.209 1.00 95.19 264 ALA A O 1
ATOM 2020 N N . ALA A 1 265 ? 26.764 -0.137 -58.895 1.00 95.06 265 ALA A N 1
ATOM 2021 C CA . ALA A 1 265 ? 27.555 -1.250 -58.362 1.00 95.06 265 ALA A CA 1
ATOM 2022 C C . ALA A 1 265 ? 27.274 -1.513 -56.877 1.00 95.06 265 ALA A C 1
ATOM 2024 O O . ALA A 1 265 ? 27.402 -2.646 -56.439 1.00 95.06 265 ALA A O 1
ATOM 2025 N N . GLU A 1 266 ? 26.863 -0.490 -56.127 1.00 97.12 266 GLU A N 1
ATOM 2026 C CA . GLU A 1 266 ? 26.687 -0.545 -54.676 1.00 97.12 266 GLU A CA 1
ATOM 2027 C C . GLU A 1 266 ? 25.410 0.199 -54.272 1.00 97.12 266 GLU A C 1
ATOM 2029 O O . GLU A 1 266 ? 25.096 1.272 -54.809 1.00 97.12 266 GLU A O 1
ATOM 2034 N N . ALA A 1 267 ? 24.678 -0.374 -53.322 1.00 97.75 267 ALA A N 1
ATOM 2035 C CA . ALA A 1 267 ? 23.554 0.259 -52.646 1.00 97.75 267 ALA A CA 1
ATOM 2036 C C . ALA A 1 267 ? 23.390 -0.345 -51.248 1.00 97.75 267 ALA A C 1
ATOM 2038 O O . ALA A 1 267 ? 23.656 -1.527 -51.049 1.00 97.75 267 ALA A O 1
ATOM 2039 N N . GLN A 1 268 ? 22.920 0.436 -50.280 1.00 97.88 268 GLN A N 1
ATOM 2040 C CA . GLN A 1 268 ? 22.630 -0.065 -48.943 1.00 97.88 268 GLN A CA 1
ATOM 2041 C C . GLN A 1 268 ? 21.415 0.598 -48.299 1.00 97.88 268 GLN A C 1
ATOM 2043 O O . GLN A 1 268 ? 21.044 1.726 -48.638 1.00 97.88 268 GLN A O 1
ATOM 2048 N N . ALA A 1 269 ? 20.835 -0.093 -47.322 1.00 97.88 269 ALA A N 1
ATOM 2049 C CA . ALA A 1 269 ? 19.769 0.435 -46.484 1.00 97.88 269 ALA A CA 1
ATOM 2050 C C . ALA A 1 269 ? 19.991 0.098 -45.010 1.00 97.88 269 ALA A C 1
ATOM 2052 O O . ALA A 1 269 ? 20.341 -1.035 -44.679 1.00 97.88 269 ALA A O 1
ATOM 2053 N N . SER A 1 270 ? 19.739 1.070 -44.134 1.00 96.62 270 SER A N 1
ATOM 2054 C CA . SER A 1 270 ? 19.709 0.869 -42.684 1.00 96.62 270 SER A CA 1
ATOM 2055 C C . SER A 1 270 ? 18.281 0.568 -42.252 1.00 96.62 270 SER A C 1
ATOM 2057 O O . SER A 1 270 ? 17.371 1.372 -42.478 1.00 96.62 270 SER A O 1
ATOM 2059 N N . VAL A 1 271 ? 18.085 -0.587 -41.626 1.00 96.12 271 VAL A N 1
ATOM 2060 C CA . VAL A 1 271 ? 16.779 -1.093 -41.203 1.00 96.12 271 VAL A CA 1
ATOM 2061 C C . VAL A 1 271 ? 16.790 -1.305 -39.693 1.00 96.12 271 VAL A C 1
ATOM 2063 O O . VAL A 1 271 ? 17.748 -1.831 -39.126 1.00 96.12 271 VAL A O 1
ATOM 2066 N N . MET A 1 272 ? 15.713 -0.887 -39.037 1.00 94.25 272 MET A N 1
ATOM 2067 C CA . MET A 1 272 ? 15.523 -1.028 -37.600 1.00 94.25 272 MET A CA 1
ATOM 2068 C C . MET A 1 272 ? 14.206 -1.740 -37.315 1.00 94.25 272 MET A C 1
ATOM 2070 O O . MET A 1 272 ? 13.163 -1.373 -37.854 1.00 94.25 272 MET A O 1
ATOM 2074 N N . PHE A 1 273 ? 14.250 -2.719 -36.422 1.00 94.25 273 PHE A N 1
ATOM 2075 C CA . PHE A 1 273 ? 13.076 -3.408 -35.906 1.00 94.25 273 PHE A CA 1
ATOM 2076 C C . PHE A 1 273 ? 12.835 -3.024 -34.451 1.00 94.25 273 PHE A C 1
ATOM 2078 O O . PHE A 1 273 ? 13.777 -2.993 -33.660 1.00 94.25 273 PHE A O 1
ATOM 2085 N N . ARG A 1 274 ? 11.569 -2.789 -34.089 1.00 93.31 274 ARG A N 1
ATOM 2086 C CA . ARG A 1 274 ? 11.102 -2.844 -32.697 1.00 93.31 274 ARG A CA 1
ATOM 2087 C C . ARG A 1 274 ? 10.500 -4.215 -32.473 1.00 93.31 274 ARG A C 1
ATOM 2089 O O . ARG A 1 274 ? 9.443 -4.519 -33.021 1.00 93.31 274 ARG A O 1
ATOM 2096 N N . VAL A 1 275 ? 11.214 -5.040 -31.729 1.00 92.44 275 VAL A N 1
ATOM 2097 C CA . VAL A 1 275 ? 10.967 -6.473 -31.600 1.00 92.44 275 VAL A CA 1
ATOM 2098 C C . VAL A 1 275 ? 10.016 -6.732 -30.442 1.00 92.44 275 VAL A C 1
ATOM 2100 O O . VAL A 1 275 ? 10.142 -6.118 -29.386 1.00 92.44 275 VAL A O 1
ATOM 2103 N N . THR A 1 276 ? 9.064 -7.642 -30.635 1.00 90.00 276 THR A N 1
ATOM 2104 C CA . THR A 1 276 ? 8.091 -8.027 -29.596 1.00 90.00 276 THR A CA 1
ATOM 2105 C C . THR A 1 276 ? 8.198 -9.481 -29.152 1.00 90.00 276 THR A C 1
ATOM 2107 O O . THR A 1 276 ? 7.535 -9.868 -28.201 1.00 90.00 276 THR A O 1
ATOM 2110 N N . THR A 1 277 ? 9.041 -10.281 -29.806 1.00 88.25 277 THR A N 1
ATOM 2111 C CA . THR A 1 277 ? 9.235 -11.708 -29.503 1.00 88.25 277 THR A CA 1
ATOM 2112 C C . THR A 1 277 ? 10.705 -12.017 -29.234 1.00 88.25 277 THR A C 1
ATOM 2114 O O . THR A 1 277 ? 11.123 -11.989 -28.083 1.00 88.25 277 THR A O 1
ATOM 2117 N N . SER A 1 278 ? 11.508 -12.253 -30.275 1.00 91.06 278 SER A N 1
ATOM 2118 C CA . SER A 1 278 ? 12.947 -12.486 -30.141 1.00 91.06 278 SER A CA 1
ATOM 2119 C C . SER A 1 278 ? 13.743 -11.828 -31.261 1.00 91.06 278 SER A C 1
ATOM 2121 O O . SER A 1 278 ? 13.412 -11.955 -32.442 1.00 91.06 278 SER A O 1
ATOM 2123 N N . ALA A 1 279 ? 14.845 -11.171 -30.901 1.00 91.50 279 ALA A N 1
ATOM 2124 C CA . ALA A 1 279 ? 15.812 -10.622 -31.842 1.00 91.50 279 ALA A CA 1
ATOM 2125 C C . ALA A 1 279 ? 16.391 -11.718 -32.748 1.00 91.50 279 ALA A C 1
ATOM 2127 O O . ALA A 1 279 ? 16.574 -11.508 -33.949 1.00 91.50 279 ALA A O 1
ATOM 2128 N N . LYS A 1 280 ? 16.592 -12.925 -32.206 1.00 92.50 280 LYS A N 1
ATOM 2129 C CA . LYS A 1 280 ? 17.079 -14.085 -32.961 1.00 92.50 280 LYS A CA 1
ATOM 2130 C C . LYS A 1 280 ? 16.121 -14.491 -34.082 1.00 92.50 280 LYS A C 1
ATOM 2132 O O . LYS A 1 280 ? 16.571 -14.841 -35.174 1.00 92.50 280 LYS A O 1
ATOM 2137 N N . ASP A 1 281 ? 14.815 -14.418 -33.843 1.00 91.19 281 ASP A N 1
ATOM 2138 C CA . ASP A 1 281 ? 13.813 -14.754 -34.858 1.00 91.19 281 ASP A CA 1
ATOM 2139 C C . ASP A 1 281 ? 13.814 -13.733 -35.996 1.00 91.19 281 ASP A C 1
ATOM 2141 O O . ASP A 1 281 ? 13.746 -14.114 -37.168 1.00 91.19 281 ASP A O 1
ATOM 2145 N N . ILE A 1 282 ? 13.997 -12.450 -35.672 1.00 95.12 282 ILE A N 1
ATOM 2146 C CA . ILE A 1 282 ? 14.181 -11.396 -36.675 1.00 95.12 282 ILE A CA 1
ATOM 2147 C C . ILE A 1 282 ? 15.459 -11.636 -37.479 1.00 95.12 282 ILE A C 1
ATOM 2149 O O . ILE A 1 282 ? 15.404 -11.622 -38.706 1.00 95.12 282 ILE A O 1
ATOM 2153 N N . HIS A 1 283 ? 16.584 -11.946 -36.826 1.00 94.00 283 HIS A N 1
ATOM 2154 C CA . HIS A 1 283 ? 17.841 -12.267 -37.511 1.00 94.00 283 HIS A CA 1
ATOM 2155 C C . HIS A 1 283 ? 17.667 -13.412 -38.513 1.00 94.00 283 HIS A C 1
ATOM 2157 O O . HIS A 1 283 ? 18.025 -13.277 -39.686 1.00 94.00 283 HIS A O 1
ATOM 2163 N N . ASN A 1 284 ? 17.082 -14.528 -38.073 1.00 94.00 284 ASN A N 1
ATOM 2164 C CA . ASN A 1 284 ? 16.869 -15.701 -38.918 1.00 94.00 284 ASN A CA 1
ATOM 2165 C C . ASN A 1 284 ? 15.948 -15.384 -40.102 1.00 94.00 284 ASN A C 1
ATOM 2167 O O . ASN A 1 284 ? 16.211 -15.800 -41.232 1.00 94.00 284 ASN A O 1
ATOM 2171 N N . THR A 1 285 ? 14.886 -14.621 -39.850 1.00 95.69 285 THR A N 1
ATOM 2172 C CA . THR A 1 285 ? 13.887 -14.259 -40.858 1.00 95.69 285 THR A CA 1
ATOM 2173 C C . THR A 1 285 ? 14.457 -13.299 -41.896 1.00 95.69 285 THR A C 1
ATOM 2175 O O . THR A 1 285 ? 14.333 -13.563 -43.090 1.00 95.69 285 THR A O 1
ATOM 2178 N N . VAL A 1 286 ? 15.157 -12.243 -41.470 1.00 96.44 286 VAL A N 1
ATOM 2179 C CA . VAL A 1 286 ? 15.840 -11.307 -42.377 1.00 96.44 286 VAL A CA 1
ATOM 2180 C C . VAL A 1 286 ? 16.887 -12.048 -43.205 1.00 96.44 286 VAL A C 1
ATOM 2182 O O . VAL A 1 286 ? 16.909 -11.899 -44.423 1.00 96.44 286 VAL A O 1
ATOM 2185 N N . THR A 1 287 ? 17.694 -12.914 -42.585 1.00 96.12 287 THR A N 1
ATOM 2186 C CA . THR A 1 287 ? 18.706 -13.712 -43.299 1.00 96.12 287 THR A CA 1
ATOM 2187 C C . THR A 1 287 ? 18.073 -14.595 -44.374 1.00 96.12 287 THR A C 1
ATOM 2189 O O . THR A 1 287 ? 18.566 -14.668 -45.501 1.00 96.12 287 THR A O 1
ATOM 2192 N N . LYS A 1 288 ? 16.938 -15.228 -44.054 1.00 96.62 288 LYS A N 1
ATOM 2193 C CA . LYS A 1 288 ? 16.181 -16.053 -44.998 1.00 96.62 288 LYS A CA 1
ATOM 2194 C C . LYS A 1 288 ? 15.582 -15.232 -46.140 1.00 96.62 288 LYS A C 1
ATOM 2196 O O . LYS A 1 288 ? 15.634 -15.688 -47.278 1.00 96.62 288 LYS A O 1
ATOM 2201 N N . ILE A 1 289 ? 15.024 -14.055 -45.848 1.00 96.38 289 ILE A N 1
ATOM 2202 C CA . ILE A 1 289 ? 14.453 -13.160 -46.863 1.00 96.38 289 ILE A CA 1
ATOM 2203 C C . ILE A 1 289 ? 15.556 -12.657 -47.787 1.00 96.38 289 ILE A C 1
ATOM 2205 O O . ILE A 1 289 ? 15.436 -12.798 -48.997 1.00 96.38 289 ILE A O 1
ATOM 2209 N N . VAL A 1 290 ? 16.662 -12.139 -47.250 1.00 97.00 290 VAL A N 1
ATOM 2210 C CA . VAL A 1 290 ? 17.791 -11.659 -48.060 1.00 97.00 290 VAL A CA 1
ATOM 2211 C C . VAL A 1 290 ? 18.331 -12.780 -48.950 1.00 97.00 290 VAL A C 1
ATOM 2213 O O . VAL A 1 290 ? 18.598 -12.539 -50.127 1.00 97.00 290 VAL A O 1
ATOM 2216 N N . GLY A 1 291 ? 18.432 -14.010 -48.432 1.00 93.88 291 GLY A N 1
ATOM 2217 C CA . GLY A 1 291 ? 18.658 -15.208 -49.247 1.00 93.88 291 GLY A CA 1
ATOM 2218 C C . GLY A 1 291 ? 19.955 -15.172 -50.064 1.00 93.88 291 GLY A C 1
ATOM 2219 O O . GLY A 1 291 ? 20.004 -15.725 -51.159 1.00 93.88 291 GLY A O 1
ATOM 2220 N N . GLY A 1 292 ? 20.983 -14.470 -49.572 1.00 92.50 292 GLY A N 1
ATOM 2221 C CA . GLY A 1 292 ? 22.265 -14.280 -50.261 1.00 92.50 292 GLY A CA 1
ATOM 2222 C C . GLY A 1 292 ? 22.263 -13.233 -51.385 1.00 92.50 292 GLY A C 1
ATOM 2223 O O . GLY A 1 292 ? 23.258 -13.106 -52.092 1.00 92.50 292 GLY A O 1
ATOM 2224 N N . ARG A 1 293 ? 21.174 -12.470 -51.575 1.00 95.44 293 ARG A N 1
ATOM 2225 C CA . ARG A 1 293 ? 21.100 -11.383 -52.576 1.00 95.44 293 ARG A CA 1
ATOM 2226 C C . ARG A 1 293 ? 21.926 -10.143 -52.198 1.00 95.44 293 ARG A C 1
ATOM 2228 O O . ARG A 1 293 ? 22.252 -9.348 -53.080 1.00 95.44 293 ARG A O 1
ATOM 2235 N N . ALA A 1 294 ? 22.233 -9.988 -50.912 1.00 97.00 294 ALA A N 1
ATOM 2236 C CA . ALA A 1 294 ? 22.976 -8.887 -50.308 1.00 97.00 294 ALA A CA 1
ATOM 2237 C C . ALA A 1 294 ? 23.676 -9.370 -49.025 1.00 97.00 294 ALA A C 1
ATOM 2239 O O . ALA A 1 294 ? 23.273 -10.386 -48.451 1.00 97.00 294 ALA A O 1
ATOM 2240 N N . ASP A 1 295 ? 24.670 -8.617 -48.565 1.00 97.44 295 ASP A N 1
ATOM 2241 C CA . ASP A 1 295 ? 25.301 -8.819 -47.263 1.00 97.44 295 ASP A CA 1
ATOM 2242 C C . ASP A 1 295 ? 24.480 -8.139 -46.161 1.00 97.44 295 ASP A C 1
ATOM 2244 O O . ASP A 1 295 ? 23.856 -7.096 -46.382 1.00 97.44 295 ASP A O 1
ATOM 2248 N N . ILE A 1 296 ? 24.473 -8.730 -44.964 1.00 97.19 296 ILE A N 1
ATOM 2249 C CA . ILE A 1 296 ? 23.783 -8.188 -43.788 1.00 97.19 296 ILE A CA 1
ATOM 2250 C C . ILE A 1 296 ? 24.816 -7.904 -42.706 1.00 97.19 296 ILE A C 1
ATOM 2252 O O . ILE A 1 296 ? 25.537 -8.801 -42.272 1.00 97.19 296 ILE A O 1
ATOM 2256 N N . GLU A 1 297 ? 24.839 -6.670 -42.228 1.00 95.75 297 GLU A N 1
ATOM 2257 C CA . GLU A 1 297 ? 25.635 -6.246 -41.083 1.00 95.75 297 GLU A CA 1
ATOM 2258 C C . GLU A 1 297 ? 24.694 -5.908 -39.925 1.00 95.75 297 GLU A C 1
ATOM 2260 O O . GLU A 1 297 ? 23.947 -4.935 -39.991 1.00 95.75 297 GLU A O 1
ATOM 2265 N N . PHE A 1 298 ? 24.701 -6.716 -38.865 1.00 90.12 298 PHE A N 1
ATOM 2266 C CA . PHE A 1 298 ? 23.932 -6.427 -37.655 1.00 90.12 298 PHE A CA 1
ATOM 2267 C C . PHE A 1 298 ? 24.730 -5.480 -36.759 1.00 90.12 298 PHE A C 1
ATOM 2269 O O . PHE A 1 298 ? 25.814 -5.828 -36.301 1.00 90.12 298 PHE A O 1
ATOM 2276 N N . LEU A 1 299 ? 24.180 -4.291 -36.516 1.00 84.38 299 LEU A N 1
ATOM 2277 C CA . LEU A 1 299 ? 24.831 -3.227 -35.747 1.00 84.38 299 LEU A CA 1
ATOM 2278 C C . LEU A 1 299 ? 24.596 -3.359 -34.237 1.00 84.38 299 LEU A C 1
ATOM 2280 O O . LEU A 1 299 ? 25.352 -2.812 -33.446 1.00 84.38 299 LEU A O 1
ATOM 2284 N N . GLY A 1 300 ? 23.535 -4.057 -33.833 1.00 83.00 300 GLY A N 1
ATOM 2285 C CA . GLY A 1 300 ? 23.198 -4.272 -32.430 1.00 83.00 300 GLY A CA 1
ATOM 2286 C C . GLY A 1 300 ? 21.790 -4.826 -32.273 1.00 83.00 300 GLY A C 1
ATOM 2287 O O . GLY A 1 300 ? 20.917 -4.587 -33.117 1.00 83.00 300 GLY A O 1
ATOM 2288 N N . TYR A 1 301 ? 21.572 -5.586 -31.205 1.00 88.75 301 TYR A N 1
ATOM 2289 C CA . TYR A 1 301 ? 20.270 -6.157 -30.900 1.00 88.75 301 TYR A CA 1
ATOM 2290 C C . TYR A 1 301 ? 20.097 -6.418 -29.406 1.00 88.75 301 TYR A C 1
ATOM 2292 O O . TYR A 1 301 ? 21.058 -6.719 -28.702 1.00 88.75 301 TYR A O 1
ATOM 2300 N N . ASN A 1 302 ? 18.849 -6.376 -28.952 1.00 89.00 302 ASN A N 1
ATOM 2301 C CA . ASN A 1 302 ? 18.440 -6.920 -27.666 1.00 89.00 302 ASN A CA 1
ATOM 2302 C C . ASN A 1 302 ? 17.012 -7.455 -27.752 1.00 89.00 302 ASN A C 1
ATOM 2304 O O . ASN A 1 302 ? 16.184 -6.962 -28.524 1.00 89.00 302 ASN A O 1
ATOM 2308 N N . ASP A 1 303 ? 16.732 -8.467 -26.938 1.00 90.56 303 ASP A N 1
ATOM 2309 C CA . ASP A 1 303 ? 15.379 -8.980 -26.766 1.00 90.56 303 ASP A CA 1
ATOM 2310 C C . ASP A 1 303 ? 14.498 -7.967 -26.006 1.00 90.56 303 ASP A C 1
ATOM 2312 O O . ASP A 1 303 ? 15.019 -7.041 -25.364 1.00 90.56 303 ASP A O 1
ATOM 2316 N N . PRO A 1 304 ? 13.161 -8.101 -26.095 1.00 90.06 304 PRO A N 1
ATOM 2317 C CA . PRO A 1 304 ? 12.246 -7.348 -25.246 1.00 90.06 304 PRO A CA 1
ATOM 2318 C C . PRO A 1 304 ? 12.556 -7.563 -23.763 1.00 90.06 304 PRO A C 1
ATOM 2320 O O . PRO A 1 304 ? 12.875 -8.677 -23.345 1.00 90.06 304 PRO A O 1
ATOM 2323 N N . VAL A 1 305 ? 12.420 -6.511 -22.957 1.00 89.31 305 VAL A N 1
ATOM 2324 C CA . VAL A 1 305 ? 12.634 -6.584 -21.508 1.00 89.31 305 VAL A CA 1
ATOM 2325 C C . VAL A 1 305 ? 11.291 -6.548 -20.793 1.00 89.31 305 VAL A C 1
ATOM 2327 O O . VAL A 1 305 ? 10.483 -5.642 -20.998 1.00 89.31 305 VAL A O 1
ATOM 2330 N N . ILE A 1 306 ? 11.061 -7.548 -19.943 1.00 84.62 306 ILE A N 1
ATOM 2331 C CA . ILE A 1 306 ? 9.925 -7.579 -19.023 1.00 84.62 306 ILE A CA 1
ATOM 2332 C C . ILE A 1 306 ? 10.359 -6.882 -17.737 1.00 84.62 306 ILE A C 1
ATOM 2334 O O . ILE A 1 306 ? 11.342 -7.273 -17.108 1.00 84.62 306 ILE A O 1
ATOM 2338 N N . LEU A 1 307 ? 9.624 -5.842 -17.369 1.00 85.06 307 LEU A N 1
ATOM 2339 C CA . LEU A 1 307 ? 9.879 -5.027 -16.192 1.00 85.06 307 LEU A CA 1
ATOM 2340 C C . LEU A 1 307 ? 9.044 -5.501 -15.006 1.00 85.06 307 LEU A C 1
ATOM 2342 O O . LEU A 1 307 ? 8.068 -6.240 -15.148 1.00 85.06 307 LEU A O 1
ATOM 2346 N N . SER A 1 308 ? 9.456 -5.092 -13.809 1.00 78.88 308 SER A N 1
ATOM 2347 C CA . SER A 1 308 ? 8.713 -5.422 -12.597 1.00 78.88 308 SER A CA 1
ATOM 2348 C C . SER A 1 308 ? 7.400 -4.655 -12.553 1.00 78.88 308 SER A C 1
ATOM 2350 O O . SER A 1 308 ? 7.345 -3.480 -12.916 1.00 78.88 308 SER A O 1
ATOM 2352 N N . GLU A 1 309 ? 6.342 -5.307 -12.070 1.00 66.44 309 GLU A N 1
ATOM 2353 C CA . GLU A 1 309 ? 5.095 -4.601 -11.795 1.00 66.44 309 GLU A CA 1
ATOM 2354 C C . GLU A 1 309 ? 5.373 -3.472 -10.793 1.00 66.44 309 GLU A C 1
ATOM 2356 O O . GLU A 1 309 ? 5.960 -3.736 -9.735 1.00 66.44 309 GLU A O 1
ATOM 2361 N N . PRO A 1 310 ? 4.978 -2.223 -11.095 1.00 56.56 310 PRO A N 1
ATOM 2362 C CA . PRO A 1 310 ? 5.146 -1.130 -10.151 1.00 56.56 310 PRO A CA 1
ATOM 2363 C C . PRO A 1 310 ? 4.315 -1.374 -8.889 1.00 56.56 310 PRO A C 1
ATOM 2365 O O . PRO A 1 310 ? 3.396 -2.206 -8.895 1.00 56.56 310 PRO A O 1
ATOM 2368 N N . PRO A 1 311 ? 4.559 -0.604 -7.811 1.00 49.62 311 PRO A N 1
ATOM 2369 C CA . PRO A 1 311 ? 3.585 -0.487 -6.736 1.00 49.62 311 PRO A CA 1
ATOM 2370 C C . PRO A 1 311 ? 2.193 -0.281 -7.345 1.00 49.62 311 PRO A C 1
ATOM 2372 O O . PRO A 1 311 ? 2.006 0.551 -8.237 1.00 49.62 311 PRO A O 1
ATOM 2375 N N . LYS A 1 312 ? 1.219 -1.099 -6.940 1.00 41.66 312 LYS A N 1
ATOM 2376 C CA . LYS A 1 312 ? -0.112 -1.036 -7.551 1.00 41.66 312 LYS A CA 1
ATOM 2377 C C . LYS A 1 312 ? -0.657 0.380 -7.389 1.00 41.66 312 LYS A C 1
ATOM 2379 O O . LYS A 1 312 ? -0.448 0.963 -6.334 1.00 41.66 312 LYS A O 1
ATOM 2384 N N . GLY A 1 313 ? -1.330 0.913 -8.409 1.00 45.16 313 GLY A N 1
ATOM 2385 C CA . GLY A 1 313 ? -1.869 2.276 -8.398 1.00 45.16 313 GLY A CA 1
ATOM 2386 C C . GLY A 1 313 ? -1.280 3.226 -9.429 1.00 45.16 313 GLY A C 1
ATOM 2387 O O . GLY A 1 313 ? -1.934 4.197 -9.795 1.00 45.16 313 GLY A O 1
ATOM 2388 N N . TYR A 1 314 ? -0.091 2.918 -9.937 1.00 52.25 314 TYR A N 1
ATOM 2389 C CA . TYR A 1 314 ? 0.486 3.660 -11.045 1.00 52.25 314 TYR A CA 1
ATOM 2390 C C . TYR A 1 314 ? -0.055 3.165 -12.387 1.00 52.25 314 TYR A C 1
ATOM 2392 O O . TYR A 1 314 ? -0.195 1.949 -12.572 1.00 52.25 314 TYR A O 1
ATOM 2400 N N . PRO A 1 315 ? -0.355 4.075 -13.334 1.00 64.88 315 PRO A N 1
ATOM 2401 C CA . PRO A 1 315 ? -0.650 3.663 -14.692 1.00 64.88 315 PRO A CA 1
ATOM 2402 C C . PRO A 1 315 ? 0.571 2.940 -15.263 1.00 64.88 315 PRO A C 1
ATOM 2404 O O . PRO A 1 315 ? 1.717 3.232 -14.915 1.00 64.88 315 PRO A O 1
ATOM 2407 N N . THR A 1 316 ? 0.308 1.957 -16.112 1.00 79.44 316 THR A N 1
ATOM 2408 C CA . THR A 1 316 ? 1.345 1.154 -16.752 1.00 79.44 316 THR A CA 1
ATOM 2409 C C . THR A 1 316 ? 1.184 1.193 -18.253 1.00 79.44 316 THR A C 1
ATOM 2411 O O . THR A 1 316 ? 0.074 1.389 -18.748 1.00 79.44 316 THR A O 1
ATOM 2414 N N . ASP A 1 317 ? 2.288 1.019 -18.970 1.00 84.38 317 ASP A N 1
ATOM 2415 C CA . ASP A 1 317 ? 2.267 0.990 -20.429 1.00 84.38 317 ASP A CA 1
ATOM 2416 C C . ASP A 1 317 ? 3.340 0.057 -21.003 1.00 84.38 317 ASP A C 1
ATOM 2418 O O . ASP A 1 317 ? 4.195 -0.481 -20.288 1.00 84.38 317 ASP A O 1
ATOM 2422 N N . VAL A 1 318 ? 3.277 -0.137 -22.316 1.00 85.75 318 VAL A N 1
ATOM 2423 C CA . VAL A 1 318 ? 4.329 -0.774 -23.102 1.00 85.75 318 VAL A CA 1
ATOM 2424 C C . VAL A 1 318 ? 5.127 0.312 -23.801 1.00 85.75 318 VAL A C 1
ATOM 2426 O O . VAL A 1 318 ? 4.591 1.054 -24.624 1.00 85.75 318 VAL A O 1
ATOM 2429 N N . VAL A 1 319 ? 6.430 0.367 -23.544 1.00 88.06 319 VAL A N 1
ATOM 2430 C CA . VAL A 1 319 ? 7.307 1.298 -24.254 1.00 88.06 319 VAL A CA 1
ATOM 2431 C C . VAL A 1 319 ? 7.888 0.641 -25.500 1.00 88.06 319 VAL A C 1
ATOM 2433 O O . VAL A 1 319 ? 8.303 -0.521 -25.504 1.00 88.06 319 VAL A O 1
ATOM 2436 N N . ALA A 1 320 ? 7.898 1.394 -26.597 1.00 85.12 320 ALA A N 1
ATOM 2437 C CA . ALA A 1 320 ? 8.372 0.924 -27.898 1.00 85.12 320 ALA A CA 1
ATOM 2438 C C . ALA A 1 320 ? 9.807 1.367 -28.230 1.00 85.12 320 ALA A C 1
ATOM 2440 O O . ALA A 1 320 ? 10.303 1.053 -29.313 1.00 85.12 320 ALA A O 1
ATOM 2441 N N . TYR A 1 321 ? 10.460 2.108 -27.337 1.00 85.88 321 TYR A N 1
ATOM 2442 C CA . TYR A 1 321 ? 11.834 2.578 -27.486 1.00 85.88 321 TYR A CA 1
ATOM 2443 C C . TYR A 1 321 ? 12.812 1.703 -26.692 1.00 85.88 321 TYR A C 1
ATOM 2445 O O . TYR A 1 321 ? 12.394 0.846 -25.918 1.00 85.88 321 TYR A O 1
ATOM 2453 N N . ASN A 1 322 ? 14.107 1.854 -26.980 1.00 85.06 322 ASN A N 1
ATOM 2454 C CA . ASN A 1 322 ? 15.158 1.108 -26.290 1.00 85.06 322 ASN A CA 1
ATOM 2455 C C . ASN A 1 322 ? 15.781 2.011 -25.232 1.00 85.06 322 ASN A C 1
ATOM 2457 O O . ASN A 1 322 ? 15.689 3.222 -25.379 1.00 85.06 322 ASN A O 1
ATOM 2461 N N . THR A 1 323 ? 16.407 1.406 -24.234 1.00 90.06 323 THR A N 1
ATOM 2462 C CA . THR A 1 323 ? 17.021 2.086 -23.089 1.00 90.06 323 THR A CA 1
ATOM 2463 C C . THR A 1 323 ? 18.308 1.356 -22.723 1.00 90.06 323 THR A C 1
ATOM 2465 O O . THR A 1 323 ? 18.623 0.326 -23.331 1.00 90.06 323 THR A O 1
ATOM 2468 N N . ASP A 1 324 ? 19.005 1.816 -21.695 1.00 89.56 324 ASP A N 1
ATOM 2469 C CA . ASP A 1 324 ? 20.184 1.153 -21.137 1.00 89.56 324 ASP A CA 1
ATOM 2470 C C . ASP A 1 324 ? 19.882 -0.148 -20.366 1.00 89.56 324 ASP A C 1
ATOM 2472 O O . ASP A 1 324 ? 20.750 -1.007 -20.198 1.00 89.56 324 ASP A O 1
ATOM 2476 N N . LEU A 1 325 ? 18.635 -0.373 -19.948 1.00 90.44 325 LEU A N 1
ATOM 2477 C CA . LEU A 1 325 ? 18.249 -1.517 -19.115 1.00 90.44 325 LEU A CA 1
ATOM 2478 C C . LEU A 1 325 ? 18.628 -2.919 -19.667 1.00 90.44 325 LEU A C 1
ATOM 2480 O O . LEU A 1 325 ? 19.020 -3.787 -18.875 1.00 90.44 325 LEU A O 1
ATOM 2484 N N . PRO A 1 326 ? 18.535 -3.211 -20.983 1.00 90.38 326 PRO A N 1
ATOM 2485 C CA . PRO A 1 326 ? 18.978 -4.485 -21.547 1.00 90.38 326 PRO A CA 1
ATOM 2486 C C . PRO A 1 326 ? 20.476 -4.759 -21.351 1.00 90.38 326 PRO A C 1
ATOM 2488 O O . PRO A 1 326 ? 20.860 -5.929 -21.340 1.00 90.38 326 PRO A O 1
ATOM 2491 N N . TYR A 1 327 ? 21.287 -3.710 -21.182 1.00 91.88 327 TYR A N 1
ATOM 2492 C CA . TYR A 1 327 ? 22.752 -3.750 -21.139 1.00 91.88 327 TYR A CA 1
ATOM 2493 C C . TYR A 1 327 ? 23.329 -3.778 -19.715 1.00 91.88 327 TYR A C 1
ATOM 2495 O O . TYR A 1 327 ? 24.546 -3.778 -19.545 1.00 91.88 327 TYR A O 1
ATOM 2503 N N . PHE A 1 328 ? 22.479 -3.828 -18.686 1.00 93.25 328 PHE A N 1
ATOM 2504 C CA . PHE A 1 328 ? 22.904 -4.019 -17.300 1.00 93.25 328 PHE A CA 1
ATOM 2505 C C . PHE A 1 328 ? 23.055 -5.519 -16.972 1.00 93.25 328 PHE A C 1
ATOM 2507 O O . PHE A 1 328 ? 22.061 -6.238 -16.848 1.00 93.25 328 PHE A O 1
ATOM 2514 N N . ASP A 1 329 ? 24.288 -6.004 -16.791 1.00 91.38 329 ASP A N 1
ATOM 2515 C CA . ASP A 1 329 ? 24.618 -7.439 -16.680 1.00 91.38 329 ASP A CA 1
ATOM 2516 C C . ASP A 1 329 ? 23.942 -8.121 -15.483 1.00 91.38 329 ASP A C 1
ATOM 2518 O O . ASP A 1 329 ? 23.498 -9.268 -15.553 1.00 91.38 329 ASP A O 1
ATOM 2522 N N . ASN A 1 330 ? 23.848 -7.417 -14.352 1.00 88.38 330 ASN A N 1
ATOM 2523 C CA . ASN A 1 330 ? 23.269 -7.954 -13.121 1.00 88.38 330 ASN A CA 1
ATOM 2524 C C . ASN A 1 330 ? 21.739 -7.808 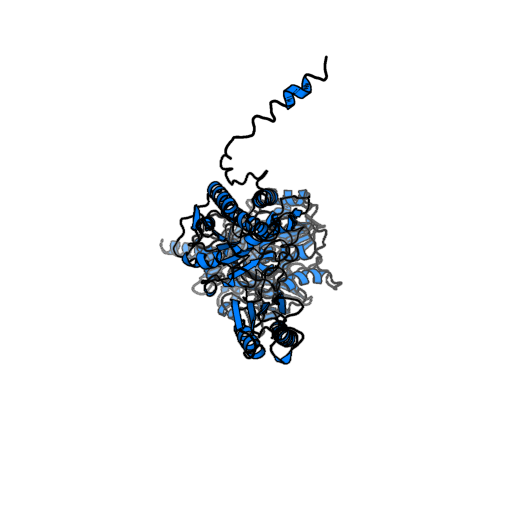-13.060 1.00 88.38 330 ASN A C 1
ATOM 2526 O O . ASN A 1 330 ? 21.161 -7.995 -11.988 1.00 88.38 330 ASN A O 1
ATOM 2530 N N . ARG A 1 331 ? 21.064 -7.515 -14.183 1.00 86.50 331 ARG A N 1
ATOM 2531 C CA . ARG A 1 331 ? 19.602 -7.345 -14.236 1.00 86.50 331 ARG A CA 1
ATOM 2532 C C . ARG A 1 331 ? 18.848 -8.547 -13.671 1.00 86.50 331 ARG A C 1
ATOM 2534 O O . ARG A 1 331 ? 17.917 -8.369 -12.895 1.00 86.50 331 ARG A O 1
ATOM 2541 N N . ASP A 1 332 ? 19.286 -9.763 -13.981 1.00 79.81 332 ASP A N 1
ATOM 2542 C CA . ASP A 1 332 ? 18.616 -10.990 -13.525 1.00 79.81 332 ASP A CA 1
ATOM 2543 C C . ASP A 1 332 ? 18.785 -11.248 -12.010 1.00 79.81 332 ASP A C 1
ATOM 2545 O O . ASP A 1 332 ? 18.152 -12.142 -11.450 1.00 79.81 332 ASP A O 1
ATOM 2549 N N . LYS A 1 333 ? 19.639 -10.467 -11.328 1.00 82.19 333 LYS A N 1
ATOM 2550 C CA . LYS A 1 333 ? 19.829 -10.502 -9.868 1.00 82.19 333 LYS A CA 1
ATOM 2551 C C . LYS A 1 333 ? 19.001 -9.446 -9.131 1.00 82.19 333 LYS A C 1
ATOM 2553 O O . LYS A 1 333 ? 18.981 -9.460 -7.899 1.00 82.19 333 LYS A O 1
ATOM 2558 N N . LEU A 1 334 ? 18.350 -8.534 -9.854 1.00 77.88 334 LEU A N 1
ATOM 2559 C CA . LEU A 1 334 ? 17.498 -7.505 -9.266 1.00 77.88 334 LEU A CA 1
ATOM 2560 C C . LEU A 1 334 ? 16.271 -8.154 -8.618 1.00 77.88 334 LEU A C 1
ATOM 2562 O O . LEU A 1 334 ? 15.677 -9.083 -9.163 1.00 77.88 334 LEU A O 1
ATOM 2566 N N . LYS A 1 335 ? 15.846 -7.629 -7.466 1.00 73.62 335 LYS A N 1
ATOM 2567 C CA . LYS A 1 335 ? 14.526 -7.949 -6.905 1.00 73.62 335 LYS A CA 1
ATOM 2568 C C . LYS A 1 335 ? 13.423 -7.251 -7.690 1.00 73.62 335 LYS A C 1
ATOM 2570 O O . LYS A 1 335 ? 12.347 -7.823 -7.836 1.00 73.62 335 LYS A O 1
ATOM 2575 N N . ALA A 1 336 ? 13.690 -6.034 -8.171 1.00 74.69 336 ALA A N 1
ATOM 2576 C CA . ALA A 1 336 ? 12.834 -5.355 -9.131 1.00 74.69 336 ALA A CA 1
ATOM 2577 C C . ALA A 1 336 ? 13.602 -4.348 -10.002 1.00 74.69 336 ALA A C 1
ATOM 2579 O O . ALA A 1 336 ? 14.578 -3.735 -9.564 1.00 74.69 336 ALA A O 1
ATOM 2580 N N . ALA A 1 337 ? 13.111 -4.161 -11.224 1.00 83.69 337 ALA A N 1
ATOM 2581 C CA . ALA A 1 337 ? 13.567 -3.161 -12.179 1.00 83.69 337 ALA A CA 1
ATOM 2582 C C . ALA A 1 337 ? 12.368 -2.346 -12.668 1.00 83.69 337 ALA A C 1
ATOM 2584 O O . ALA A 1 337 ? 11.350 -2.925 -13.059 1.00 83.69 337 ALA A O 1
ATOM 2585 N N . PHE A 1 338 ? 12.503 -1.025 -12.664 1.00 84.00 338 PHE A N 1
ATOM 2586 C CA . PHE A 1 338 ? 11.460 -0.092 -13.065 1.00 84.00 338 PHE A CA 1
ATOM 2587 C C . PHE A 1 338 ? 11.965 0.847 -14.152 1.00 84.00 338 PHE A C 1
ATOM 2589 O O . PHE A 1 338 ? 13.103 1.305 -14.094 1.00 84.00 338 PHE A O 1
ATOM 2596 N N . LEU A 1 339 ? 11.083 1.163 -15.097 1.00 88.94 339 LEU A N 1
ATOM 2597 C CA . LEU A 1 339 ? 11.284 2.206 -16.093 1.00 88.94 339 LEU A CA 1
ATOM 2598 C C . LEU A 1 339 ? 10.168 3.232 -15.928 1.00 88.94 339 LEU A C 1
ATOM 2600 O O . LEU A 1 339 ? 8.993 2.884 -16.085 1.00 88.94 339 LEU A O 1
ATOM 2604 N N . PHE A 1 340 ? 10.522 4.448 -15.528 1.00 87.00 340 PHE A N 1
ATOM 2605 C CA . PHE A 1 340 ? 9.548 5.454 -15.123 1.00 87.00 340 PHE A CA 1
ATOM 2606 C C . PHE A 1 340 ? 10.147 6.855 -15.153 1.00 87.00 340 PHE A C 1
ATOM 2608 O O . PHE A 1 340 ? 11.274 7.059 -14.712 1.00 87.00 340 PHE A O 1
ATOM 2615 N N . GLY A 1 341 ? 9.348 7.838 -15.552 1.00 86.69 341 GLY A N 1
ATOM 2616 C CA . GLY A 1 341 ? 9.781 9.220 -15.548 1.00 86.69 341 GLY A CA 1
ATOM 2617 C C . GLY A 1 341 ? 8.773 10.215 -16.125 1.00 86.69 341 GLY A C 1
ATOM 2618 O O . GLY A 1 341 ? 7.774 9.826 -16.742 1.00 86.69 341 GLY A O 1
ATOM 2619 N N . PRO A 1 342 ? 9.004 11.514 -15.872 1.00 87.81 342 PRO A N 1
ATOM 2620 C CA . PRO A 1 342 ? 8.119 12.592 -16.295 1.00 87.81 342 PRO A CA 1
ATOM 2621 C C . PRO A 1 342 ? 8.217 12.884 -17.793 1.00 87.81 342 PRO A C 1
ATOM 2623 O O . PRO A 1 342 ? 9.220 12.572 -18.428 1.00 87.81 342 PRO A O 1
ATOM 2626 N N . GLY A 1 343 ? 7.199 13.540 -18.352 1.00 88.25 343 GLY A N 1
ATOM 2627 C CA . GLY A 1 343 ? 7.194 13.919 -19.765 1.00 88.25 343 GLY A CA 1
ATOM 2628 C C . GLY A 1 343 ? 6.866 12.765 -20.716 1.00 88.25 343 GLY A C 1
ATOM 2629 O O . GLY A 1 343 ? 6.626 11.640 -20.294 1.00 88.25 343 GLY A O 1
ATOM 2630 N N . SER A 1 344 ? 6.799 13.049 -22.016 1.00 91.19 344 SER A N 1
ATOM 2631 C CA . SER A 1 344 ? 6.315 12.108 -23.039 1.00 91.19 344 SER A CA 1
ATOM 2632 C C . SER A 1 344 ? 7.382 11.851 -24.089 1.00 91.19 344 SER A C 1
ATOM 2634 O O . SER A 1 344 ? 7.942 12.801 -24.635 1.00 91.19 344 SER A O 1
ATOM 2636 N N . ILE A 1 345 ? 7.613 10.589 -24.458 1.00 90.12 345 ILE A N 1
ATOM 2637 C CA . ILE A 1 345 ? 8.504 10.235 -25.576 1.00 90.12 345 ILE A CA 1
ATOM 2638 C C . ILE A 1 345 ? 8.122 10.942 -26.890 1.00 90.12 345 ILE A C 1
ATOM 2640 O O . ILE A 1 345 ? 8.958 11.144 -27.761 1.00 90.12 345 ILE A O 1
ATOM 2644 N N . THR A 1 346 ? 6.867 11.379 -27.039 1.00 87.69 346 THR A N 1
ATOM 2645 C CA . THR A 1 346 ? 6.415 12.143 -28.216 1.00 87.69 346 THR A CA 1
ATOM 2646 C C . THR A 1 346 ? 6.934 13.588 -28.257 1.00 87.69 346 THR A C 1
ATOM 2648 O O . THR A 1 346 ? 6.957 14.198 -29.326 1.00 87.69 346 THR A O 1
ATOM 2651 N N . SER A 1 347 ? 7.355 14.134 -27.111 1.00 90.56 347 SER A N 1
ATOM 2652 C CA . SER A 1 347 ? 8.010 15.445 -26.980 1.00 90.56 347 SER A CA 1
ATOM 2653 C C . SER A 1 347 ? 9.525 15.346 -27.196 1.00 90.56 347 SER A C 1
ATOM 2655 O O . SER A 1 347 ? 10.135 16.285 -27.729 1.00 90.56 347 SER A O 1
ATOM 2657 N N . ALA A 1 348 ? 10.119 14.204 -26.821 1.00 88.88 348 ALA A N 1
ATOM 2658 C CA . ALA A 1 348 ? 11.550 13.928 -26.935 1.00 88.88 348 ALA A CA 1
ATOM 2659 C C . ALA A 1 348 ? 12.067 14.156 -28.363 1.00 88.88 348 ALA A C 1
ATOM 2661 O O . ALA A 1 348 ? 11.363 13.934 -29.351 1.00 88.88 348 ALA A O 1
ATOM 2662 N N . HIS A 1 349 ? 13.306 14.643 -28.468 1.00 88.94 349 HIS A N 1
ATOM 2663 C CA . HIS A 1 349 ? 14.049 14.863 -29.722 1.00 88.94 349 HIS A CA 1
ATOM 2664 C C . HIS A 1 349 ? 13.445 15.903 -30.684 1.00 88.94 349 HIS A C 1
ATOM 2666 O O . HIS A 1 349 ? 14.085 16.300 -31.663 1.00 88.94 349 HIS A O 1
ATOM 2672 N N . SER A 1 350 ? 12.264 16.445 -30.385 1.00 90.31 350 SER A N 1
ATOM 2673 C CA . SER A 1 350 ? 11.621 17.474 -31.199 1.00 90.31 350 SER A CA 1
ATOM 2674 C C . SER A 1 350 ? 12.340 18.831 -31.104 1.00 90.31 350 SER A C 1
ATOM 2676 O O . SER A 1 350 ? 13.131 19.090 -30.195 1.00 90.31 350 SER A O 1
ATOM 2678 N N . MET A 1 351 ? 12.055 19.731 -32.052 1.00 88.50 351 MET A N 1
ATOM 2679 C CA . MET A 1 351 ? 12.567 21.114 -32.036 1.00 88.50 351 MET A CA 1
ATOM 2680 C C . MET A 1 351 ? 11.940 21.980 -30.934 1.00 88.50 351 MET A C 1
ATOM 2682 O O . MET A 1 351 ? 12.431 23.071 -30.656 1.00 88.50 351 MET A O 1
ATOM 2686 N N . ARG A 1 352 ? 10.841 21.514 -30.333 1.00 90.19 352 ARG A N 1
ATOM 2687 C CA . ARG A 1 352 ? 10.155 22.167 -29.217 1.00 90.19 352 ARG A CA 1
ATOM 2688 C C . ARG A 1 352 ? 10.023 21.184 -28.058 1.00 90.19 352 ARG A C 1
ATOM 2690 O O . ARG A 1 352 ? 8.947 21.038 -27.494 1.00 90.19 352 ARG A O 1
ATOM 2697 N N . GLU A 1 353 ? 11.115 20.492 -27.755 1.00 94.44 353 GLU A N 1
ATOM 2698 C CA . GLU A 1 353 ? 11.173 19.557 -26.639 1.00 94.44 353 GLU A CA 1
ATOM 2699 C C . GLU A 1 353 ? 10.872 20.286 -25.327 1.00 94.44 353 GLU A C 1
ATOM 2701 O O . GLU A 1 353 ? 11.420 21.361 -25.055 1.00 94.44 353 GLU A O 1
ATOM 2706 N N . PHE A 1 354 ? 9.966 19.708 -24.542 1.00 95.94 354 PHE A N 1
ATOM 2707 C CA . PHE A 1 354 ? 9.533 20.257 -23.267 1.00 95.94 354 PHE A CA 1
ATOM 2708 C C . PHE A 1 354 ? 9.132 19.170 -22.280 1.00 95.94 354 PHE A C 1
ATOM 2710 O O . PHE A 1 354 ? 8.702 18.088 -22.688 1.00 95.94 354 PHE A O 1
ATOM 2717 N N . ILE A 1 355 ? 9.191 19.520 -20.998 1.00 95.56 355 ILE A N 1
ATOM 2718 C CA . ILE A 1 355 ? 8.656 18.729 -19.897 1.00 95.56 355 ILE A CA 1
ATOM 2719 C C . ILE A 1 355 ? 7.696 19.572 -19.044 1.00 95.56 355 ILE A C 1
ATOM 2721 O O . ILE A 1 355 ? 8.034 20.716 -18.707 1.00 95.56 355 ILE A O 1
ATOM 2725 N N . PRO A 1 356 ? 6.511 19.049 -18.683 1.00 93.00 356 PRO A N 1
ATOM 2726 C CA . PRO A 1 356 ? 5.641 19.706 -17.716 1.00 93.00 356 PRO A CA 1
ATOM 2727 C C . PRO A 1 356 ? 6.305 19.768 -16.337 1.00 93.00 356 PRO A C 1
ATOM 2729 O O . PRO A 1 356 ? 6.812 18.766 -15.830 1.00 93.00 356 PRO A O 1
ATOM 2732 N N . VAL A 1 357 ? 6.272 20.941 -15.701 1.00 89.00 357 VAL A N 1
ATOM 2733 C CA . VAL A 1 357 ? 6.811 21.143 -14.345 1.00 89.00 357 VAL A CA 1
ATOM 2734 C C . VAL A 1 357 ? 6.078 20.253 -13.337 1.00 89.00 357 VAL A C 1
ATOM 2736 O O . VAL A 1 357 ? 6.706 19.665 -12.463 1.00 89.00 357 VAL A O 1
ATOM 2739 N N . GLU A 1 358 ? 4.763 20.093 -13.499 1.00 83.69 358 GLU A N 1
ATOM 2740 C CA . GLU A 1 358 ? 3.944 19.233 -12.638 1.00 83.69 358 GLU A CA 1
ATOM 2741 C C . GLU A 1 358 ? 4.371 17.758 -12.710 1.00 83.69 358 GLU A C 1
ATOM 2743 O O . GLU A 1 358 ? 4.467 17.090 -11.679 1.00 83.69 358 GLU A O 1
ATOM 2748 N N . ASP A 1 359 ? 4.666 17.247 -13.908 1.00 83.06 359 ASP A N 1
ATOM 2749 C CA . ASP A 1 359 ? 5.142 15.872 -14.079 1.00 83.06 359 ASP A CA 1
ATOM 2750 C C . ASP A 1 359 ? 6.506 15.697 -13.410 1.00 83.06 359 ASP A C 1
ATOM 2752 O O . ASP A 1 359 ? 6.712 14.733 -12.670 1.00 83.06 359 ASP A O 1
ATOM 2756 N N . LEU A 1 360 ? 7.415 16.660 -13.607 1.00 83.12 360 LEU A N 1
ATOM 2757 C CA . LEU A 1 360 ? 8.734 16.672 -12.974 1.00 83.12 360 LEU A CA 1
ATOM 2758 C C . LEU A 1 360 ? 8.628 16.597 -11.441 1.00 83.12 360 LEU A C 1
ATOM 2760 O O . LEU A 1 360 ? 9.319 15.797 -10.810 1.00 83.12 360 LEU A O 1
ATOM 2764 N N . GLU A 1 361 ? 7.729 17.375 -10.835 1.00 80.38 361 GLU A N 1
ATOM 2765 C CA . GLU A 1 361 ? 7.481 17.354 -9.388 1.00 80.38 361 GLU A CA 1
ATOM 2766 C C . GLU A 1 361 ? 6.842 16.043 -8.912 1.00 80.38 361 GLU A C 1
ATOM 2768 O O . GLU A 1 361 ? 7.248 15.477 -7.891 1.00 80.38 361 GLU A O 1
ATOM 2773 N N . LYS A 1 362 ? 5.867 15.513 -9.657 1.00 69.81 362 LYS A N 1
ATOM 2774 C CA . LYS A 1 362 ? 5.232 14.231 -9.332 1.00 69.81 362 LYS A CA 1
ATOM 2775 C C . LYS A 1 362 ? 6.232 13.081 -9.394 1.00 69.81 362 LYS A C 1
ATOM 2777 O O . LYS A 1 362 ? 6.216 12.230 -8.505 1.00 69.81 362 LYS A O 1
ATOM 2782 N N . ALA A 1 363 ? 7.122 13.053 -10.385 1.00 66.06 363 ALA A N 1
ATOM 2783 C CA . ALA A 1 363 ? 8.107 11.986 -10.535 1.00 66.06 363 ALA A CA 1
ATOM 2784 C C . ALA A 1 363 ? 9.067 11.903 -9.339 1.00 66.06 363 ALA A C 1
ATOM 2786 O O . ALA A 1 363 ? 9.378 10.805 -8.870 1.00 66.06 363 ALA A O 1
ATOM 2787 N N . ILE A 1 364 ? 9.440 13.056 -8.770 1.00 71.56 364 ILE A N 1
ATOM 2788 C CA . ILE A 1 364 ? 10.237 13.140 -7.536 1.00 71.56 364 ILE A CA 1
ATOM 2789 C C . ILE A 1 364 ? 9.524 12.441 -6.368 1.00 71.56 364 ILE A C 1
ATOM 2791 O O . ILE A 1 364 ? 10.170 11.802 -5.537 1.00 71.56 364 ILE A O 1
ATOM 2795 N N . ASN A 1 365 ? 8.191 12.522 -6.300 1.00 58.31 365 ASN A N 1
ATOM 2796 C CA . ASN A 1 365 ? 7.394 11.866 -5.262 1.00 58.31 365 ASN A CA 1
ATOM 2797 C C . ASN A 1 365 ? 7.234 10.355 -5.488 1.00 58.31 365 ASN A C 1
ATOM 2799 O O . ASN A 1 365 ? 7.253 9.595 -4.522 1.00 58.31 365 ASN A O 1
ATOM 2803 N N . VAL A 1 366 ? 7.123 9.897 -6.737 1.00 46.84 366 VAL A N 1
ATOM 2804 C CA . VAL A 1 366 ? 7.032 8.463 -7.072 1.00 46.84 366 VAL A CA 1
ATOM 2805 C C . VAL A 1 366 ? 8.318 7.714 -6.728 1.00 46.84 366 VAL A C 1
ATOM 2807 O O . VAL A 1 366 ? 8.257 6.621 -6.160 1.00 46.84 366 VAL A O 1
ATOM 2810 N N . GLY A 1 367 ? 9.479 8.333 -6.967 1.00 42.72 367 GLY A N 1
ATOM 2811 C CA . GLY A 1 367 ? 10.773 7.792 -6.543 1.00 42.72 367 GLY A CA 1
ATOM 2812 C C . GLY A 1 367 ? 10.841 7.481 -5.040 1.00 42.72 367 GLY A C 1
ATOM 2813 O O . GLY A 1 367 ? 11.550 6.558 -4.646 1.00 42.72 367 GLY A O 1
ATOM 2814 N N . LYS A 1 368 ? 10.039 8.169 -4.209 1.00 48.41 368 LYS A N 1
ATOM 2815 C CA . LYS A 1 368 ? 9.949 7.928 -2.757 1.00 48.41 368 LYS A CA 1
ATOM 2816 C C . LYS A 1 368 ? 9.129 6.700 -2.372 1.00 48.41 368 LYS A C 1
ATOM 2818 O O . LYS A 1 368 ? 9.345 6.123 -1.313 1.00 48.41 368 LYS A O 1
ATOM 2823 N N . LEU A 1 369 ? 8.155 6.313 -3.193 1.00 43.94 369 LEU A N 1
ATOM 2824 C CA . LEU A 1 369 ? 7.251 5.197 -2.890 1.00 43.94 369 LEU A CA 1
ATOM 2825 C C . LEU A 1 369 ? 7.857 3.853 -3.300 1.00 43.94 369 LEU A C 1
ATOM 2827 O O . LEU A 1 369 ? 7.653 2.845 -2.623 1.00 43.94 369 LEU A O 1
ATOM 2831 N N . VAL A 1 370 ? 8.676 3.852 -4.352 1.00 41.59 370 VAL A N 1
ATOM 2832 C CA . VAL A 1 370 ? 9.407 2.663 -4.808 1.00 41.59 370 VAL A CA 1
ATOM 2833 C C . VAL A 1 370 ? 10.499 2.245 -3.806 1.00 41.59 370 VAL A C 1
ATOM 2835 O O . VAL A 1 370 ? 10.801 1.057 -3.697 1.00 41.59 370 VAL A O 1
ATOM 2838 N N . SER A 1 371 ? 11.022 3.167 -2.986 1.00 42.06 371 SER A N 1
ATOM 2839 C CA . SER A 1 371 ? 12.024 2.853 -1.954 1.00 42.06 371 SER A CA 1
ATOM 2840 C C . SER A 1 371 ? 11.461 2.221 -0.672 1.00 42.06 371 SER A C 1
ATOM 2842 O O . SER A 1 371 ? 12.231 1.679 0.117 1.00 42.06 371 SER A O 1
ATOM 2844 N N . ILE A 1 372 ? 10.137 2.237 -0.453 1.00 47.16 372 ILE A N 1
ATOM 2845 C CA . ILE A 1 372 ? 9.518 1.688 0.771 1.00 47.16 372 ILE A CA 1
ATOM 2846 C C . ILE A 1 372 ? 9.193 0.186 0.636 1.00 47.16 372 ILE A C 1
ATOM 2848 O O . ILE A 1 372 ? 9.007 -0.491 1.637 1.00 47.16 372 ILE A O 1
ATOM 2852 N N . GLY A 1 373 ? 9.186 -0.390 -0.572 1.00 49.25 373 GLY A N 1
ATOM 2853 C CA . GLY A 1 373 ? 9.217 -1.850 -0.779 1.00 49.25 373 GLY A CA 1
ATOM 2854 C C . GLY A 1 373 ? 8.056 -2.679 -0.194 1.00 49.25 373 GLY A C 1
ATOM 2855 O O . GLY A 1 373 ? 8.194 -3.903 -0.112 1.00 49.25 373 GLY A O 1
ATOM 2856 N N . VAL A 1 374 ? 6.943 -2.055 0.222 1.00 54.91 374 VAL A N 1
ATOM 2857 C CA . VAL A 1 374 ? 5.751 -2.740 0.761 1.00 54.91 374 VAL A CA 1
ATOM 2858 C C . VAL A 1 374 ? 4.965 -3.371 -0.388 1.00 54.91 374 VAL A C 1
ATOM 2860 O O . VAL A 1 374 ? 4.423 -2.672 -1.244 1.00 54.91 374 VAL A O 1
ATOM 2863 N N . ALA A 1 375 ? 4.889 -4.701 -0.403 1.00 59.84 375 ALA A N 1
ATOM 2864 C CA . ALA A 1 375 ? 4.211 -5.469 -1.445 1.00 59.84 375 ALA A CA 1
ATOM 2865 C C . ALA A 1 375 ? 2.799 -5.925 -1.027 1.00 59.84 375 ALA A C 1
ATOM 2867 O O . ALA A 1 375 ? 2.411 -5.879 0.143 1.00 59.84 375 ALA A O 1
ATOM 2868 N N . LYS A 1 376 ? 2.013 -6.432 -1.989 1.00 66.19 376 LYS A N 1
ATOM 2869 C CA . LYS A 1 376 ? 0.720 -7.081 -1.701 1.00 66.19 376 LYS A CA 1
ATOM 2870 C C . LYS A 1 376 ? 0.925 -8.201 -0.668 1.00 66.19 376 LYS A C 1
ATOM 2872 O O . LYS A 1 376 ? 1.813 -9.029 -0.840 1.00 66.19 376 LYS A O 1
ATOM 2877 N N . LYS A 1 377 ? 0.038 -8.289 0.329 1.00 76.00 377 LYS A N 1
ATOM 2878 C CA . LYS A 1 377 ? 0.061 -9.252 1.451 1.00 76.00 377 LYS A CA 1
ATOM 2879 C C . LYS A 1 377 ? 1.178 -9.057 2.483 1.00 76.00 377 LYS A C 1
ATOM 2881 O O . LYS A 1 377 ? 1.179 -9.802 3.464 1.00 76.00 377 LYS A O 1
ATOM 2886 N N . ASP A 1 378 ? 2.065 -8.073 2.325 1.00 78.88 378 ASP A N 1
ATOM 2887 C CA . ASP A 1 378 ? 2.962 -7.697 3.419 1.00 78.88 378 ASP A CA 1
ATOM 2888 C C . ASP A 1 378 ? 2.135 -7.256 4.630 1.00 78.88 378 ASP A C 1
ATOM 2890 O O . ASP A 1 378 ? 1.092 -6.615 4.488 1.00 78.88 378 ASP A O 1
ATOM 2894 N N . VAL A 1 379 ? 2.600 -7.598 5.831 1.00 85.00 379 VAL A N 1
ATOM 2895 C CA . VAL A 1 379 ? 1.982 -7.138 7.077 1.00 85.00 379 VAL A CA 1
ATOM 2896 C C . VAL A 1 379 ? 2.732 -5.910 7.580 1.00 85.00 379 VAL A C 1
ATOM 2898 O O . VAL A 1 379 ? 3.939 -5.968 7.829 1.00 85.00 379 VAL A O 1
ATOM 2901 N N . VAL A 1 380 ? 1.992 -4.816 7.747 1.00 83.31 380 VAL A N 1
ATOM 2902 C CA . VAL A 1 380 ? 2.453 -3.554 8.328 1.00 83.31 380 VAL A CA 1
ATOM 2903 C C . VAL A 1 380 ? 1.899 -3.459 9.746 1.00 83.31 380 VAL A C 1
ATOM 2905 O O . VAL A 1 380 ? 0.706 -3.216 9.946 1.00 83.31 380 VAL A O 1
ATOM 2908 N N . ALA A 1 381 ? 2.754 -3.687 10.742 1.00 86.88 381 ALA A N 1
ATOM 2909 C CA . ALA A 1 381 ? 2.404 -3.482 12.142 1.00 86.88 381 ALA A CA 1
ATOM 2910 C C . ALA A 1 381 ? 2.346 -1.981 12.456 1.00 86.88 381 ALA A C 1
ATOM 2912 O O . ALA A 1 381 ? 3.118 -1.220 11.887 1.00 86.88 381 ALA A O 1
ATOM 2913 N N . SER A 1 382 ? 1.478 -1.541 13.367 1.00 85.12 382 SER A N 1
ATOM 2914 C CA . SER A 1 382 ? 1.438 -0.145 13.834 1.00 85.12 382 SER A CA 1
ATOM 2915 C C . SER A 1 382 ? 1.397 -0.067 15.355 1.00 85.12 382 SER A C 1
ATOM 2917 O O . SER A 1 382 ? 0.622 -0.774 15.980 1.00 85.12 382 SER A O 1
ATOM 2919 N N . VAL A 1 383 ? 2.221 0.785 15.954 1.00 82.38 383 VAL A N 1
ATOM 2920 C CA . VAL A 1 383 ? 2.351 1.029 17.393 1.00 82.38 383 VAL A CA 1
ATOM 2921 C C . VAL A 1 383 ? 2.211 2.532 17.621 1.00 82.38 383 VAL A C 1
ATOM 2923 O O . VAL A 1 383 ? 3.167 3.226 17.950 1.00 82.38 383 VAL A O 1
ATOM 2926 N N . CYS A 1 384 ? 1.013 3.056 17.380 1.00 78.69 384 CYS A N 1
ATOM 2927 C CA . CYS A 1 384 ? 0.721 4.478 17.528 1.00 78.69 384 CYS A CA 1
ATOM 2928 C C . CYS A 1 384 ? -0.605 4.697 18.253 1.00 78.69 384 CYS A C 1
ATOM 2930 O O . CYS A 1 384 ? -1.503 3.851 18.228 1.00 78.69 384 CYS A O 1
ATOM 2932 N N . GLY A 1 385 ? -0.723 5.860 18.893 1.00 79.62 385 GLY A N 1
ATOM 2933 C CA . GLY A 1 385 ? -1.999 6.356 19.401 1.00 79.62 385 GLY A CA 1
ATOM 2934 C C . GLY A 1 385 ? -2.959 6.778 18.282 1.00 79.62 385 GLY A C 1
ATOM 2935 O O . GLY A 1 385 ? -2.629 6.754 17.097 1.00 79.62 385 GLY A O 1
ATOM 2936 N N . ASN A 1 386 ? -4.160 7.204 18.671 1.00 84.38 386 ASN A N 1
ATOM 2937 C CA . ASN A 1 386 ? -5.163 7.704 17.733 1.00 84.38 386 ASN A CA 1
ATOM 2938 C C . ASN A 1 386 ? -4.649 8.960 17.004 1.00 84.38 386 ASN A C 1
ATOM 2940 O O . ASN A 1 386 ? -4.299 9.954 17.637 1.00 84.38 386 ASN A O 1
ATOM 2944 N N . SER A 1 387 ? -4.661 8.965 15.674 1.00 81.94 387 SER A N 1
ATOM 2945 C CA . SER A 1 387 ? -4.402 10.159 14.862 1.00 81.94 387 SER A CA 1
ATOM 2946 C C . SER A 1 387 ? -5.142 10.074 13.528 1.00 81.94 387 SER A C 1
ATOM 2948 O O . SER A 1 387 ? -5.696 9.026 13.185 1.00 81.94 387 SER A O 1
ATOM 2950 N N . MET A 1 388 ? -5.177 11.180 12.781 1.00 79.00 388 MET A N 1
ATOM 2951 C CA . MET A 1 388 ? -5.657 11.158 11.395 1.00 79.00 388 MET A CA 1
ATOM 2952 C C . MET A 1 388 ? -4.733 10.292 10.531 1.00 79.00 388 MET A C 1
ATOM 2954 O O . MET A 1 388 ? -5.221 9.456 9.774 1.00 79.00 388 MET A O 1
ATOM 2958 N N . ASP A 1 389 ? -3.420 10.394 10.747 1.00 70.44 389 ASP A N 1
ATOM 2959 C CA . ASP A 1 389 ? -2.393 9.608 10.051 1.00 70.44 389 ASP A CA 1
ATOM 2960 C C . ASP A 1 389 ? -2.595 8.108 10.246 1.00 70.44 389 ASP A C 1
ATOM 2962 O O . ASP A 1 389 ? -2.454 7.343 9.302 1.00 70.44 389 ASP A O 1
ATOM 2966 N N . PHE A 1 390 ? -2.998 7.671 11.444 1.00 80.50 390 PHE A N 1
ATOM 2967 C CA . PHE A 1 390 ? -3.312 6.270 11.719 1.00 80.50 390 PHE A CA 1
ATOM 2968 C C . PHE A 1 390 ? -4.435 5.760 10.804 1.00 80.50 390 PHE A C 1
ATOM 2970 O O . PHE A 1 390 ? -4.352 4.666 10.241 1.00 80.50 390 PHE A O 1
ATOM 2977 N N . VAL A 1 391 ? -5.496 6.558 10.645 1.00 83.12 391 VAL A N 1
ATOM 2978 C CA . VAL A 1 391 ? -6.633 6.218 9.782 1.00 83.12 391 VAL A CA 1
ATOM 2979 C C . VAL A 1 391 ? -6.199 6.244 8.317 1.00 83.12 391 VAL A C 1
ATOM 2981 O O . VAL A 1 391 ? -6.429 5.267 7.606 1.00 83.12 391 VAL A O 1
ATOM 2984 N N . ALA A 1 392 ? -5.520 7.307 7.882 1.00 75.62 392 ALA A N 1
ATOM 2985 C CA . ALA A 1 392 ? -5.035 7.458 6.513 1.00 75.62 392 ALA A CA 1
ATOM 2986 C C . ALA A 1 392 ? -4.094 6.313 6.110 1.00 75.62 392 ALA A C 1
ATOM 2988 O O . ALA A 1 392 ? -4.302 5.674 5.081 1.00 75.62 392 ALA A O 1
ATOM 2989 N N . LEU A 1 393 ? -3.131 5.974 6.966 1.00 71.62 393 LEU A N 1
ATOM 2990 C CA . LEU A 1 393 ? -2.225 4.847 6.791 1.00 71.62 393 LEU A CA 1
ATOM 2991 C C . LEU A 1 393 ? -2.978 3.524 6.675 1.00 71.62 393 LEU A C 1
ATOM 2993 O O . LEU A 1 393 ? -2.697 2.740 5.775 1.00 71.62 393 LEU A O 1
ATOM 2997 N N . SER A 1 394 ? -3.931 3.258 7.571 1.00 83.62 394 SER A N 1
ATOM 2998 C CA . SER A 1 394 ? -4.686 2.003 7.539 1.00 83.62 394 SER A CA 1
ATOM 2999 C C . SER A 1 394 ? -5.438 1.821 6.211 1.00 83.62 394 SER A C 1
ATOM 3001 O O . SER A 1 394 ? -5.460 0.724 5.650 1.00 83.62 394 SER A O 1
ATOM 3003 N N . LEU A 1 395 ? -5.981 2.916 5.664 1.00 80.75 395 LEU A N 1
ATOM 3004 C CA . LEU A 1 395 ? -6.629 2.944 4.355 1.00 80.75 395 LEU A CA 1
ATOM 3005 C C . LEU A 1 395 ? -5.613 2.816 3.216 1.00 80.75 395 LEU A C 1
ATOM 3007 O O . LEU A 1 395 ? -5.872 2.079 2.271 1.00 80.75 395 LEU A O 1
ATOM 3011 N N . ALA A 1 396 ? -4.452 3.469 3.307 1.00 68.81 396 ALA A N 1
ATOM 3012 C CA . ALA A 1 396 ? -3.386 3.388 2.310 1.00 68.81 396 ALA A CA 1
ATOM 3013 C C . ALA A 1 396 ? -2.812 1.964 2.196 1.00 68.81 396 ALA A C 1
ATOM 3015 O O . ALA A 1 396 ? -2.730 1.419 1.095 1.00 68.81 396 ALA A O 1
ATOM 3016 N N . VAL A 1 397 ? -2.513 1.322 3.332 1.00 75.81 397 VAL A N 1
ATOM 3017 C CA . VAL A 1 397 ? -2.054 -0.077 3.416 1.00 75.81 397 VAL A CA 1
ATOM 3018 C C . VAL A 1 397 ? -3.102 -1.022 2.821 1.00 75.81 397 VAL A C 1
ATOM 3020 O O . VAL A 1 397 ? -2.780 -1.859 1.975 1.00 75.81 397 VAL A O 1
ATOM 3023 N N . GLY A 1 398 ? -4.376 -0.844 3.189 1.00 76.81 398 GLY A N 1
ATOM 3024 C CA . GLY A 1 398 ? -5.475 -1.614 2.605 1.00 76.81 398 GLY A CA 1
ATOM 3025 C C . GLY A 1 398 ? -5.692 -1.329 1.112 1.00 76.81 398 GLY A C 1
ATOM 3026 O O . GLY A 1 398 ? -6.081 -2.225 0.359 1.00 76.81 398 GLY A O 1
ATOM 3027 N N . ASN A 1 399 ? -5.424 -0.106 0.649 1.00 70.50 399 ASN A N 1
ATOM 3028 C CA . ASN A 1 399 ? -5.536 0.259 -0.759 1.00 70.50 399 ASN A CA 1
ATOM 3029 C C . ASN A 1 399 ? -4.506 -0.478 -1.603 1.00 70.50 399 ASN A C 1
ATOM 3031 O O . ASN A 1 399 ? -4.904 -1.039 -2.616 1.00 70.50 399 ASN A O 1
ATOM 3035 N N . ILE A 1 400 ? -3.252 -0.597 -1.156 1.00 65.81 400 ILE A N 1
ATOM 3036 C CA . ILE A 1 400 ? -2.205 -1.349 -1.873 1.00 65.81 400 ILE A CA 1
ATOM 3037 C C . ILE A 1 400 ? -2.331 -2.883 -1.739 1.00 65.81 400 ILE A C 1
ATOM 3039 O O . ILE A 1 400 ? -1.580 -3.635 -2.363 1.00 65.81 400 ILE A O 1
ATOM 3043 N N . GLY A 1 401 ? -3.311 -3.375 -0.969 1.00 72.62 401 GLY A N 1
ATOM 3044 C CA . GLY A 1 401 ? -3.546 -4.804 -0.736 1.00 72.62 401 GLY A CA 1
ATOM 3045 C C . GLY A 1 401 ? -2.555 -5.447 0.241 1.00 72.62 401 GLY A C 1
ATOM 3046 O O . GLY A 1 401 ? -2.353 -6.665 0.194 1.00 72.62 401 GLY A O 1
ATOM 3047 N N . ALA A 1 402 ? -1.912 -4.637 1.081 1.00 79.81 402 ALA A N 1
ATOM 3048 C CA . ALA A 1 402 ? -1.155 -5.075 2.246 1.00 79.81 402 ALA A CA 1
ATOM 3049 C C . ALA A 1 402 ? -2.085 -5.186 3.470 1.00 79.81 402 ALA A C 1
ATOM 3051 O O . ALA A 1 402 ? -3.248 -4.778 3.436 1.00 79.81 402 ALA A O 1
ATOM 3052 N N . VAL A 1 403 ? -1.583 -5.775 4.552 1.00 90.56 403 VAL A N 1
ATOM 3053 C CA . VAL A 1 403 ? -2.353 -6.055 5.765 1.00 90.56 403 VAL A CA 1
ATOM 3054 C C . VAL A 1 403 ? -1.951 -5.086 6.865 1.00 90.56 403 VAL A C 1
ATOM 3056 O O . VAL A 1 403 ? -0.790 -5.055 7.269 1.00 90.56 403 VAL A O 1
ATOM 3059 N N . PHE A 1 404 ? -2.908 -4.332 7.395 1.00 92.12 404 PHE A N 1
ATOM 3060 C CA . PHE A 1 404 ? -2.652 -3.408 8.494 1.00 92.12 404 PHE A CA 1
ATOM 3061 C C . PHE A 1 404 ? -2.908 -4.076 9.851 1.00 92.12 404 PHE A C 1
ATOM 3063 O O . PHE A 1 404 ? -3.993 -4.602 10.108 1.00 92.12 404 PHE A O 1
ATOM 3070 N N . ALA A 1 405 ? -1.910 -4.074 10.734 1.00 94.12 405 ALA A N 1
ATOM 3071 C CA . ALA A 1 405 ? -1.960 -4.771 12.017 1.00 94.12 405 ALA A CA 1
ATOM 3072 C C . ALA A 1 405 ? -1.653 -3.822 13.186 1.00 94.12 405 ALA A C 1
ATOM 3074 O O . ALA A 1 405 ? -0.498 -3.700 13.604 1.00 94.12 405 ALA A O 1
ATOM 3075 N N . PRO A 1 406 ? -2.659 -3.125 13.734 1.00 91.19 406 PRO A N 1
ATOM 3076 C CA . PRO A 1 406 ? -2.413 -2.211 14.831 1.00 91.19 406 PRO A CA 1
ATOM 3077 C C . PRO A 1 406 ? -2.218 -2.946 16.165 1.00 91.19 406 PRO A C 1
ATOM 3079 O O . PRO A 1 406 ? -2.931 -3.891 16.509 1.00 91.19 406 PRO A O 1
ATOM 3082 N N . LEU A 1 407 ? -1.245 -2.473 16.932 1.00 85.50 407 LEU A N 1
ATOM 3083 C CA . LEU A 1 407 ? -0.819 -2.954 18.238 1.00 85.50 407 LEU A CA 1
ATOM 3084 C C . LEU A 1 407 ? -1.032 -1.852 19.277 1.00 85.50 407 LEU A C 1
ATOM 3086 O O . LEU A 1 407 ? -1.016 -0.661 18.969 1.00 85.50 407 LEU A O 1
ATOM 3090 N N . ASN A 1 408 ? -1.226 -2.251 20.532 1.00 82.69 408 ASN A N 1
ATOM 3091 C CA . ASN A 1 408 ? -1.418 -1.298 21.616 1.00 82.69 408 ASN A CA 1
ATOM 3092 C C . ASN A 1 408 ? -0.089 -0.575 21.930 1.00 82.69 408 ASN A C 1
ATOM 3094 O O . ASN A 1 408 ? 0.870 -1.250 22.312 1.00 82.69 408 ASN A O 1
ATOM 3098 N N . PRO A 1 409 ? -0.022 0.768 21.845 1.00 76.44 409 PRO A N 1
ATOM 3099 C CA . PRO A 1 409 ? 1.181 1.531 22.183 1.00 76.44 409 PRO A CA 1
ATOM 3100 C C . PRO A 1 409 ? 1.554 1.457 23.673 1.00 76.44 409 PRO A C 1
ATOM 3102 O O . PRO A 1 409 ? 2.671 1.800 24.042 1.00 76.44 409 PRO A O 1
ATOM 3105 N N . ALA A 1 410 ? 0.649 0.991 24.541 1.00 73.31 410 ALA A N 1
ATOM 3106 C CA . ALA A 1 410 ? 0.936 0.743 25.953 1.00 73.31 410 ALA A CA 1
ATOM 3107 C C . ALA A 1 410 ? 1.643 -0.603 26.216 1.00 73.31 410 ALA A C 1
ATOM 3109 O O . ALA A 1 410 ? 2.014 -0.877 27.359 1.00 73.31 410 ALA A O 1
ATOM 3110 N N . TYR A 1 411 ? 1.801 -1.467 25.205 1.00 70.88 411 TYR A N 1
ATOM 3111 C CA . TYR A 1 411 ? 2.568 -2.703 25.358 1.00 70.88 411 TYR A CA 1
ATOM 3112 C C . TYR A 1 411 ? 4.044 -2.407 25.614 1.00 70.88 411 TYR A C 1
ATOM 3114 O O . TYR A 1 411 ? 4.617 -1.468 25.065 1.00 70.88 411 TYR A O 1
ATOM 3122 N N . LYS A 1 412 ? 4.693 -3.244 26.429 1.00 69.00 412 LYS A N 1
ATOM 3123 C CA . LYS A 1 412 ? 6.144 -3.149 26.603 1.00 69.00 412 LYS A CA 1
ATOM 3124 C C . LYS A 1 412 ? 6.843 -3.594 25.321 1.00 69.00 412 LYS A C 1
ATOM 3126 O O . LYS A 1 412 ? 6.359 -4.476 24.615 1.00 69.00 412 LYS A O 1
ATOM 3131 N N . GLN A 1 413 ? 8.042 -3.072 25.076 1.00 69.06 413 GLN A N 1
ATOM 3132 C CA . GLN A 1 413 ? 8.844 -3.391 23.888 1.00 69.06 413 GLN A CA 1
ATOM 3133 C C . GLN A 1 413 ? 8.982 -4.908 23.641 1.00 69.06 413 GLN A C 1
ATOM 3135 O O . GLN A 1 413 ? 8.769 -5.387 22.530 1.00 69.06 413 GLN A O 1
ATOM 3140 N N . GLY A 1 414 ? 9.241 -5.692 24.695 1.00 65.31 414 GLY A N 1
ATOM 3141 C CA . GLY A 1 414 ? 9.339 -7.153 24.599 1.00 65.31 414 GLY A CA 1
ATOM 3142 C C . GLY A 1 414 ? 8.022 -7.872 24.265 1.00 65.31 414 GLY A C 1
ATOM 3143 O O . GLY A 1 414 ? 8.054 -8.994 23.770 1.00 65.31 414 GLY A O 1
ATOM 3144 N N . GLU A 1 415 ? 6.864 -7.259 24.519 1.00 68.81 415 GLU A N 1
ATOM 3145 C CA . GLU A 1 415 ? 5.555 -7.773 24.087 1.00 68.81 415 GLU A CA 1
ATOM 3146 C C . GLU A 1 415 ? 5.294 -7.416 22.622 1.00 68.81 415 GLU A C 1
ATOM 3148 O O . GLU A 1 415 ? 4.886 -8.275 21.845 1.00 68.81 415 GLU A O 1
ATOM 3153 N N . ILE A 1 416 ? 5.616 -6.181 22.224 1.00 76.25 416 ILE A N 1
ATOM 3154 C CA . ILE A 1 416 ? 5.507 -5.704 20.838 1.00 76.25 416 ILE A CA 1
ATOM 3155 C C . ILE A 1 416 ? 6.312 -6.600 19.895 1.00 76.25 416 ILE A C 1
ATOM 3157 O O . ILE A 1 416 ? 5.776 -7.066 18.893 1.00 76.25 416 ILE A O 1
ATOM 3161 N N . LEU A 1 417 ? 7.564 -6.916 20.246 1.00 75.44 417 LEU A N 1
ATOM 3162 C CA . LEU A 1 417 ? 8.423 -7.781 19.432 1.00 75.44 417 LEU A CA 1
ATOM 3163 C C . LEU A 1 417 ? 7.835 -9.185 19.229 1.00 75.44 417 LEU A C 1
ATOM 3165 O O . LEU A 1 417 ? 7.952 -9.733 18.134 1.00 75.44 417 LEU A O 1
ATOM 3169 N N . LYS A 1 418 ? 7.154 -9.740 20.242 1.00 76.69 418 LYS A N 1
ATOM 3170 C CA . LYS A 1 418 ? 6.462 -11.035 20.127 1.00 76.69 418 LYS A CA 1
ATOM 3171 C C . LYS A 1 418 ? 5.280 -10.958 19.164 1.00 76.69 418 LYS A C 1
ATOM 3173 O O . LYS A 1 418 ? 5.095 -11.873 18.367 1.00 76.69 418 LYS A O 1
ATOM 3178 N N . TYR A 1 419 ? 4.499 -9.876 19.204 1.00 81.38 419 TYR A N 1
ATOM 3179 C CA . TYR A 1 419 ? 3.388 -9.686 18.264 1.00 81.38 419 TYR A CA 1
ATOM 3180 C C . TYR A 1 419 ? 3.878 -9.487 16.834 1.00 81.38 419 TYR A C 1
ATOM 3182 O O . TYR A 1 419 ? 3.339 -10.098 15.918 1.00 81.38 419 TYR A O 1
ATOM 3190 N N . VAL A 1 420 ? 4.922 -8.683 16.639 1.00 81.31 420 VAL A N 1
ATOM 3191 C CA . VAL A 1 420 ? 5.556 -8.466 15.331 1.00 81.31 420 VAL A CA 1
ATOM 3192 C C . VAL A 1 420 ? 6.068 -9.781 14.747 1.00 81.31 420 VAL A C 1
ATOM 3194 O O . VAL A 1 420 ? 5.830 -10.071 13.575 1.00 81.31 420 VAL A O 1
ATOM 3197 N N . GLU A 1 421 ? 6.730 -10.602 15.563 1.00 82.56 421 GLU A N 1
ATOM 3198 C CA . GLU A 1 421 ? 7.199 -11.926 15.153 1.00 82.56 421 GLU A CA 1
ATOM 3199 C C . GLU A 1 421 ? 6.034 -12.853 14.785 1.00 82.56 421 GLU A C 1
ATOM 3201 O O . GLU A 1 421 ? 6.057 -13.485 13.729 1.00 82.56 421 GLU A O 1
ATOM 3206 N N . GLN A 1 422 ? 4.975 -12.877 15.597 1.00 85.62 422 GLN A N 1
ATOM 3207 C CA . GLN A 1 422 ? 3.770 -13.660 15.320 1.00 85.62 422 GLN A CA 1
ATOM 3208 C C . GLN A 1 422 ? 3.062 -13.217 14.030 1.00 85.62 422 GLN A C 1
ATOM 3210 O O . GLN A 1 422 ? 2.537 -14.056 13.298 1.00 85.62 422 GLN A O 1
ATOM 3215 N N . LEU A 1 423 ? 3.058 -11.914 13.744 1.00 87.75 423 LEU A N 1
ATOM 3216 C CA . LEU A 1 423 ? 2.525 -11.334 12.512 1.00 87.75 423 LEU A CA 1
ATOM 3217 C C . LEU A 1 423 ? 3.398 -11.630 11.289 1.00 87.75 423 LEU A C 1
ATOM 3219 O O . LEU A 1 423 ? 2.921 -11.472 10.168 1.00 87.75 423 LEU A O 1
ATOM 3223 N N . LYS A 1 424 ? 4.669 -12.010 11.493 1.00 85.75 424 LYS A N 1
ATOM 3224 C CA . LYS A 1 424 ? 5.717 -11.959 10.461 1.00 85.75 424 LYS A CA 1
ATOM 3225 C C . LYS A 1 424 ? 5.757 -10.582 9.785 1.00 85.75 424 LYS A C 1
ATOM 3227 O O . LYS A 1 424 ? 5.950 -10.482 8.575 1.00 85.75 424 LYS A O 1
ATOM 3232 N N . ALA A 1 425 ? 5.513 -9.529 10.568 1.00 78.50 425 ALA A N 1
ATOM 3233 C CA . ALA A 1 425 ? 5.481 -8.172 10.052 1.00 78.50 425 ALA A CA 1
ATOM 3234 C C . ALA A 1 425 ? 6.891 -7.761 9.632 1.00 78.50 425 ALA A C 1
ATOM 3236 O O . ALA A 1 425 ? 7.830 -7.816 10.427 1.00 78.50 425 ALA A O 1
ATOM 3237 N N . ARG A 1 426 ? 7.015 -7.371 8.363 1.00 68.00 426 ARG A N 1
ATOM 3238 C CA . ARG A 1 426 ? 8.254 -6.843 7.786 1.00 68.00 426 ARG A CA 1
ATOM 3239 C C . ARG A 1 426 ? 8.426 -5.359 8.095 1.00 68.00 426 ARG A C 1
ATOM 3241 O O . ARG A 1 426 ? 9.542 -4.868 8.131 1.00 68.00 426 ARG A O 1
ATOM 3248 N N . TRP A 1 427 ? 7.312 -4.674 8.334 1.00 72.44 427 TRP A N 1
ATOM 3249 C CA . TRP A 1 427 ? 7.257 -3.235 8.526 1.00 72.44 427 TRP A CA 1
ATOM 3250 C C . TRP A 1 427 ? 6.574 -2.935 9.856 1.00 72.44 427 TRP A C 1
ATOM 3252 O O . TRP A 1 427 ? 5.522 -3.505 10.157 1.00 72.44 427 TRP A O 1
ATOM 3262 N N . ILE A 1 428 ? 7.156 -2.039 10.650 1.00 74.25 428 ILE A N 1
ATOM 3263 C CA . ILE A 1 428 ? 6.538 -1.506 11.867 1.00 74.25 428 ILE A CA 1
ATOM 3264 C C . ILE A 1 428 ? 6.413 -0.002 11.703 1.00 74.25 428 ILE A C 1
ATOM 3266 O O . ILE A 1 428 ? 7.406 0.648 11.404 1.00 74.25 428 ILE A O 1
ATOM 3270 N N . PHE A 1 429 ? 5.211 0.511 11.940 1.00 73.00 429 PHE A N 1
ATOM 3271 C CA . PHE A 1 429 ? 4.853 1.915 12.013 1.00 73.00 429 PHE A CA 1
ATOM 3272 C C . PHE A 1 429 ? 4.824 2.342 13.486 1.00 73.00 429 PHE A C 1
ATOM 3274 O O . PHE A 1 429 ? 4.106 1.720 14.257 1.00 73.00 429 PHE A O 1
ATOM 3281 N N . THR A 1 430 ? 5.588 3.341 13.930 1.00 72.06 430 THR A N 1
ATOM 3282 C CA . THR A 1 430 ? 5.675 3.710 15.363 1.00 72.06 430 THR A CA 1
ATOM 3283 C C . THR A 1 430 ? 5.927 5.207 15.572 1.00 72.06 430 THR A C 1
ATOM 3285 O O . THR A 1 430 ? 6.516 5.861 14.713 1.00 72.06 430 THR A O 1
ATOM 3288 N N . ASP A 1 431 ? 5.492 5.742 16.720 1.00 61.97 431 ASP A N 1
ATOM 3289 C CA . ASP A 1 431 ? 5.827 7.092 17.208 1.00 61.97 431 ASP A CA 1
ATOM 3290 C C . ASP A 1 431 ? 7.058 7.103 18.141 1.00 61.97 431 ASP A C 1
ATOM 3292 O O . ASP A 1 431 ? 7.577 8.166 18.485 1.00 61.97 431 ASP A O 1
ATOM 3296 N N . GLN A 1 432 ? 7.560 5.923 18.520 1.00 58.75 432 GLN A N 1
ATOM 3297 C CA . GLN A 1 432 ? 8.771 5.738 19.323 1.00 58.75 432 GLN A CA 1
ATOM 3298 C C . GLN A 1 432 ? 9.995 5.407 18.460 1.00 58.75 432 GLN A C 1
ATOM 3300 O O . GLN A 1 432 ? 9.923 4.567 17.566 1.00 58.75 432 GLN A O 1
ATOM 3305 N N . ALA A 1 433 ? 11.133 6.028 18.780 1.00 46.88 433 ALA A N 1
ATOM 3306 C CA . ALA A 1 433 ? 12.346 6.047 17.959 1.00 46.88 433 ALA A CA 1
ATOM 3307 C C . ALA A 1 433 ? 13.236 4.781 18.010 1.00 46.88 433 ALA A C 1
ATOM 3309 O O . ALA A 1 433 ? 14.322 4.805 17.439 1.00 46.88 433 ALA A O 1
ATOM 3310 N N . SER A 1 434 ? 12.857 3.690 18.695 1.00 51.25 434 SER A N 1
ATOM 3311 C CA . SER A 1 434 ? 13.764 2.536 18.853 1.00 51.25 434 SER A CA 1
ATOM 3312 C C . SER A 1 434 ? 13.061 1.177 18.967 1.00 51.25 434 SER A C 1
ATOM 3314 O O . SER A 1 434 ? 12.431 0.865 19.979 1.00 51.25 434 SER A O 1
ATOM 3316 N N . TYR A 1 435 ? 13.243 0.326 17.951 1.00 51.09 435 TYR A N 1
ATOM 3317 C CA . TYR A 1 435 ? 13.186 -1.137 18.081 1.00 51.09 435 TYR A CA 1
ATOM 3318 C C . TYR A 1 435 ? 14.374 -1.756 17.301 1.00 51.09 435 TYR A C 1
ATOM 3320 O O . TYR A 1 435 ? 14.930 -1.118 16.414 1.00 51.09 435 TYR A O 1
ATOM 3328 N N . ASP A 1 436 ? 14.784 -2.983 17.632 1.00 43.44 436 ASP A N 1
ATOM 3329 C CA . ASP A 1 436 ? 15.984 -3.665 17.089 1.00 43.44 436 ASP A CA 1
ATOM 3330 C C . ASP A 1 436 ? 15.714 -4.521 15.813 1.00 43.44 436 ASP A C 1
ATOM 3332 O O . ASP A 1 436 ? 16.260 -5.612 15.648 1.00 43.44 436 ASP A O 1
ATOM 3336 N N . LYS A 1 437 ? 14.827 -4.094 14.898 1.00 44.03 437 LYS A N 1
ATOM 3337 C CA . LYS A 1 437 ? 14.521 -4.801 13.620 1.00 44.03 437 LYS A CA 1
ATOM 3338 C C . LYS A 1 437 ? 14.380 -3.803 12.454 1.00 44.03 437 LYS A C 1
ATOM 3340 O O . LYS A 1 437 ? 14.368 -2.610 12.700 1.00 44.03 437 LYS A O 1
ATOM 3345 N N . GLU A 1 438 ? 14.283 -4.250 11.196 1.00 47.09 438 GLU A N 1
ATOM 3346 C CA . GLU A 1 438 ? 13.945 -3.358 10.062 1.00 47.09 438 GLU A CA 1
ATOM 3347 C C . GLU A 1 438 ? 12.578 -2.686 10.336 1.00 47.09 438 GLU A C 1
ATOM 3349 O O . GLU A 1 438 ? 11.541 -3.348 10.358 1.00 47.09 438 GLU A O 1
ATOM 3354 N N . ILE A 1 439 ? 12.579 -1.387 10.647 1.00 51.81 439 ILE A N 1
ATOM 3355 C CA . ILE A 1 439 ? 11.427 -0.600 11.127 1.00 51.81 439 ILE A CA 1
ATOM 3356 C C . ILE A 1 439 ? 11.310 0.646 10.267 1.00 51.81 439 ILE A C 1
ATOM 3358 O O . ILE A 1 439 ? 12.320 1.275 9.970 1.00 51.81 439 ILE A O 1
ATOM 3362 N N . ILE A 1 440 ? 10.082 1.055 9.947 1.00 50.72 440 ILE A N 1
ATOM 3363 C CA . ILE A 1 440 ? 9.831 2.361 9.338 1.00 50.72 440 ILE A CA 1
ATOM 3364 C C . ILE A 1 440 ? 9.373 3.336 10.440 1.00 50.72 440 ILE A C 1
ATOM 3366 O O . ILE A 1 440 ? 8.265 3.252 10.958 1.00 50.72 440 ILE A O 1
ATOM 3370 N N . VAL A 1 441 ? 10.263 4.268 10.786 1.00 48.78 441 VAL A N 1
ATOM 3371 C CA . VAL A 1 441 ? 10.084 5.535 11.533 1.00 48.78 441 VAL A CA 1
ATOM 3372 C C . VAL A 1 441 ? 8.992 6.505 11.036 1.00 48.78 441 VAL A C 1
ATOM 3374 O O . VAL A 1 441 ? 9.234 7.102 9.995 1.00 48.78 441 VAL A O 1
ATOM 3377 N N . LEU A 1 442 ? 7.848 6.781 11.690 1.00 44.09 442 LEU A N 1
ATOM 3378 C CA . LEU A 1 442 ? 6.827 7.711 11.111 1.00 44.09 442 LEU A CA 1
ATOM 3379 C C . LEU A 1 442 ? 6.789 9.111 11.655 1.00 44.09 442 LEU A C 1
ATOM 3381 O O . LEU A 1 442 ? 5.871 9.874 11.375 1.00 44.09 442 LEU A O 1
ATOM 3385 N N . GLY A 1 443 ? 7.881 9.508 12.283 1.00 39.00 443 GLY A N 1
ATOM 3386 C CA . GLY A 1 443 ? 8.184 10.926 12.395 1.00 39.00 443 GLY A CA 1
ATOM 3387 C C . GLY A 1 443 ? 8.451 11.620 11.047 1.00 39.00 443 GLY A C 1
ATOM 3388 O O . GLY A 1 443 ? 8.757 12.805 11.077 1.00 39.00 443 GLY A O 1
ATOM 3389 N N . GLN A 1 444 ? 8.397 10.925 9.897 1.00 38.88 444 GLN A N 1
ATOM 3390 C CA . GLN A 1 444 ? 8.886 11.427 8.599 1.00 38.88 444 GLN A CA 1
ATOM 3391 C C . GLN A 1 444 ? 7.865 11.427 7.444 1.00 38.88 444 GLN A C 1
ATOM 3393 O O . GLN A 1 444 ? 8.217 11.862 6.347 1.00 38.88 444 GLN A O 1
ATOM 3398 N N . LEU A 1 445 ? 6.616 10.988 7.649 1.00 40.12 445 LEU A N 1
ATOM 3399 C CA . LEU A 1 445 ? 5.567 11.214 6.643 1.00 40.12 445 LEU A CA 1
ATOM 3400 C C . LEU A 1 445 ? 5.008 12.628 6.824 1.00 40.12 445 LEU A C 1
ATOM 3402 O O . LEU A 1 445 ? 4.433 12.939 7.864 1.00 40.12 445 LEU A O 1
ATOM 3406 N N . ASP A 1 446 ? 5.222 13.492 5.833 1.00 38.34 446 ASP A N 1
ATOM 3407 C CA . ASP A 1 446 ? 4.641 14.834 5.807 1.00 38.34 446 ASP A CA 1
ATOM 3408 C C . ASP A 1 446 ? 3.179 14.804 5.324 1.00 38.34 446 ASP A C 1
ATOM 3410 O O . ASP A 1 446 ? 2.781 13.936 4.546 1.00 38.34 446 ASP A O 1
ATOM 3414 N N . ASP A 1 447 ? 2.375 15.787 5.741 1.00 35.59 447 ASP A N 1
ATOM 3415 C CA . ASP A 1 447 ? 0.967 15.948 5.327 1.00 35.59 447 ASP A CA 1
ATOM 3416 C C . ASP A 1 447 ? 0.782 16.060 3.793 1.00 35.59 447 ASP A C 1
ATOM 3418 O O . ASP A 1 447 ? -0.329 15.905 3.284 1.00 35.59 447 ASP A O 1
ATOM 3422 N N . GLN A 1 448 ? 1.855 16.308 3.029 1.00 38.25 448 GLN A N 1
ATOM 3423 C CA . GLN A 1 448 ? 1.807 16.413 1.567 1.00 38.25 448 GLN A CA 1
ATOM 3424 C C . GLN A 1 448 ? 1.802 15.043 0.866 1.00 38.25 448 GLN A C 1
ATOM 3426 O O . GLN A 1 448 ? 1.279 14.932 -0.245 1.00 38.25 448 GLN A O 1
ATOM 3431 N N . THR A 1 449 ? 2.303 13.983 1.513 1.00 41.91 449 THR A N 1
ATOM 3432 C CA . THR A 1 449 ? 2.326 12.615 0.952 1.00 41.91 449 THR A CA 1
ATOM 3433 C C . THR A 1 449 ? 0.960 11.919 0.857 1.00 41.91 449 THR A C 1
ATOM 3435 O O . THR A 1 449 ? 0.858 10.884 0.201 1.00 41.91 449 THR A O 1
ATOM 3438 N N . LEU A 1 450 ? -0.107 12.470 1.449 1.00 34.56 450 LEU A N 1
ATOM 3439 C CA . LEU A 1 450 ? -1.426 11.820 1.538 1.00 34.56 450 LEU A CA 1
ATOM 3440 C C . LEU A 1 450 ? -2.465 12.314 0.512 1.00 34.56 450 LEU A C 1
ATOM 3442 O O . LEU A 1 450 ? -3.652 12.004 0.637 1.00 34.56 450 LEU A O 1
ATOM 3446 N N . THR A 1 451 ? -2.061 13.062 -0.519 1.00 29.58 451 THR A N 1
ATOM 3447 C CA . THR A 1 451 ? -3.004 13.567 -1.531 1.00 29.58 451 THR A CA 1
ATOM 3448 C C . THR A 1 451 ? -3.352 12.517 -2.600 1.00 29.58 451 THR A C 1
ATOM 3450 O O . THR A 1 451 ? -2.492 12.019 -3.315 1.00 29.58 451 THR A O 1
ATOM 3453 N N . ASN A 1 452 ? -4.650 12.178 -2.661 1.00 34.12 452 ASN A N 1
ATOM 3454 C CA . ASN A 1 452 ? -5.416 11.441 -3.683 1.00 34.12 452 ASN A CA 1
ATOM 3455 C C . ASN A 1 452 ? -4.635 10.764 -4.828 1.00 34.12 452 ASN A C 1
ATOM 3457 O O . ASN A 1 452 ? -4.762 11.149 -5.990 1.00 34.12 452 ASN A O 1
ATOM 3461 N N . VAL A 1 453 ? -3.935 9.670 -4.529 1.00 36.38 453 VAL A N 1
ATOM 3462 C CA . VAL A 1 453 ? -3.656 8.654 -5.549 1.00 36.38 453 VAL A CA 1
ATOM 3463 C C . VAL A 1 453 ? -4.845 7.691 -5.541 1.00 36.38 453 VAL A C 1
ATOM 3465 O O . VAL A 1 453 ? -5.012 6.901 -4.610 1.00 36.38 453 VAL A O 1
ATOM 3468 N N . GLU A 1 454 ? -5.721 7.770 -6.545 1.00 33.81 454 GLU A N 1
ATOM 3469 C CA . GLU A 1 454 ? -6.661 6.678 -6.809 1.00 33.81 454 GLU A CA 1
ATOM 3470 C C . GLU A 1 454 ? -5.860 5.502 -7.366 1.00 33.81 454 GLU A C 1
ATOM 3472 O O . GLU A 1 454 ? -5.429 5.504 -8.512 1.00 33.81 454 GLU A O 1
ATOM 3477 N N . ILE A 1 455 ? -5.617 4.516 -6.507 1.00 40.59 455 ILE A N 1
ATOM 3478 C CA . ILE A 1 455 ? -4.773 3.355 -6.770 1.00 40.59 455 ILE A CA 1
ATOM 3479 C C . ILE A 1 455 ? -5.674 2.181 -7.220 1.00 40.59 455 ILE A C 1
ATOM 3481 O O . ILE A 1 455 ? -6.333 1.574 -6.365 1.00 40.59 455 ILE A O 1
ATOM 3485 N N . PRO A 1 456 ? -5.741 1.791 -8.516 1.00 37.50 456 PRO A N 1
ATOM 3486 C CA . PRO A 1 456 ? -6.559 0.662 -8.949 1.00 37.50 456 PRO A CA 1
ATOM 3487 C C . PRO A 1 456 ? -5.829 -0.646 -8.627 1.00 37.50 456 PRO A C 1
ATOM 3489 O O . PRO A 1 456 ? -5.050 -1.187 -9.407 1.00 37.50 456 PRO A O 1
ATOM 3492 N N . VAL A 1 457 ? -6.062 -1.171 -7.430 1.00 48.78 457 VAL A N 1
ATOM 3493 C CA . VAL A 1 457 ? -5.573 -2.492 -7.016 1.00 48.78 457 VAL A CA 1
ATOM 3494 C C . VAL A 1 457 ? -6.659 -3.513 -7.296 1.00 48.78 457 VAL A C 1
ATOM 3496 O O . VAL A 1 457 ? -7.743 -3.436 -6.714 1.00 48.78 457 VAL A O 1
ATOM 3499 N N . VAL A 1 458 ? -6.360 -4.522 -8.122 1.00 45.94 458 VAL A N 1
ATOM 3500 C CA . VAL A 1 458 ? -7.170 -5.750 -8.158 1.00 45.94 458 VAL A CA 1
ATOM 3501 C C . VAL A 1 458 ? -7.015 -6.436 -6.797 1.00 45.94 458 VAL A C 1
ATOM 3503 O O . VAL A 1 458 ? -5.982 -7.051 -6.494 1.00 45.94 458 VAL A O 1
ATOM 3506 N N . ARG A 1 459 ? -8.024 -6.231 -5.947 1.00 62.78 459 ARG A N 1
ATOM 3507 C CA . ARG A 1 459 ? -8.159 -6.765 -4.589 1.00 62.78 459 ARG A CA 1
ATOM 3508 C C . ARG A 1 459 ? -9.169 -7.896 -4.640 1.00 62.78 459 ARG A C 1
ATOM 3510 O O . ARG A 1 459 ? -10.298 -7.676 -5.077 1.00 62.78 459 ARG A O 1
ATOM 3517 N N . ASP A 1 460 ? -8.788 -9.085 -4.180 1.00 82.06 460 ASP A N 1
ATOM 3518 C CA . ASP A 1 460 ? -9.818 -10.057 -3.837 1.00 82.06 460 ASP A CA 1
ATOM 3519 C C . ASP A 1 460 ? -10.448 -9.565 -2.539 1.00 82.06 460 ASP A C 1
ATOM 3521 O O . ASP A 1 460 ? -9.752 -9.308 -1.557 1.00 82.06 460 ASP A O 1
ATOM 3525 N N . ILE A 1 461 ? -11.769 -9.415 -2.517 1.00 89.44 461 ILE A N 1
ATOM 3526 C CA . ILE A 1 461 ? -12.475 -9.013 -1.298 1.00 89.44 461 ILE A CA 1
ATOM 3527 C C . ILE A 1 461 ? -12.242 -10.011 -0.150 1.00 89.44 461 ILE A C 1
ATOM 3529 O O . ILE A 1 461 ? -12.487 -9.697 1.008 1.00 89.44 461 ILE A O 1
ATOM 3533 N N . SER A 1 462 ? -11.779 -11.219 -0.451 1.00 92.12 462 SER A N 1
ATOM 3534 C CA . SER A 1 462 ? -11.461 -12.264 0.517 1.00 92.12 462 SER A CA 1
ATOM 3535 C C . SER A 1 462 ? -10.039 -12.140 1.089 1.00 92.12 462 SER A C 1
ATOM 3537 O O . SER A 1 462 ? -9.752 -12.785 2.095 1.00 92.12 462 SER A O 1
ATOM 3539 N N . ASP A 1 463 ? -9.168 -11.300 0.508 1.00 92.62 463 ASP A N 1
ATOM 3540 C CA . ASP A 1 463 ? -7.843 -11.001 1.064 1.00 92.62 463 ASP A CA 1
ATOM 3541 C C . ASP A 1 463 ? -7.985 -10.346 2.457 1.00 92.62 463 ASP A C 1
ATOM 3543 O O . ASP A 1 463 ? -8.916 -9.574 2.718 1.00 92.62 463 ASP A O 1
ATOM 3547 N N . THR A 1 464 ? -7.059 -10.666 3.371 1.00 95.44 464 THR A N 1
ATOM 3548 C CA . THR A 1 464 ? -7.001 -10.053 4.711 1.00 95.44 464 THR A CA 1
ATOM 3549 C C . THR A 1 464 ? -6.636 -8.576 4.582 1.00 95.44 464 THR A C 1
ATOM 3551 O O . THR A 1 464 ? -5.666 -8.249 3.912 1.00 95.44 464 THR A O 1
ATOM 3554 N N . ALA A 1 465 ? -7.395 -7.707 5.241 1.00 94.50 465 ALA A N 1
ATOM 3555 C CA . ALA A 1 465 ? -7.168 -6.266 5.276 1.00 94.50 465 ALA A CA 1
ATOM 3556 C C . ALA A 1 465 ? -6.609 -5.820 6.632 1.00 94.50 465 ALA A C 1
ATOM 3558 O O . ALA A 1 465 ? -5.659 -5.044 6.682 1.00 94.50 465 ALA A O 1
ATOM 3559 N N . LEU A 1 466 ? -7.176 -6.338 7.731 1.00 96.38 466 LEU A N 1
ATOM 3560 C CA . LEU A 1 466 ? -6.771 -5.998 9.097 1.00 96.38 466 LEU A CA 1
ATOM 3561 C C . LEU A 1 466 ? -6.425 -7.238 9.916 1.00 96.38 466 LEU A C 1
ATOM 3563 O O . LEU A 1 466 ? -7.065 -8.284 9.773 1.00 96.38 466 LEU A O 1
ATOM 3567 N N . ILE A 1 467 ? -5.471 -7.091 10.838 1.00 96.62 467 ILE A N 1
ATOM 3568 C CA . ILE A 1 467 ? -5.235 -8.058 11.914 1.00 96.62 467 ILE A CA 1
ATOM 3569 C C . ILE A 1 467 ? -5.293 -7.352 13.265 1.00 96.62 467 ILE A C 1
ATOM 3571 O O . ILE A 1 467 ? -4.443 -6.524 13.572 1.00 96.62 467 ILE A O 1
ATOM 3575 N N . PHE A 1 468 ? -6.262 -7.725 14.101 1.00 92.12 468 PHE A N 1
ATOM 3576 C CA . PHE A 1 468 ? -6.362 -7.233 15.477 1.00 92.12 468 PHE A CA 1
ATOM 3577 C C . PHE A 1 468 ? -5.978 -8.317 16.472 1.00 92.12 468 PHE A C 1
ATOM 3579 O O . PHE A 1 468 ? -6.431 -9.454 16.360 1.00 92.12 468 PHE A O 1
ATOM 3586 N N . PHE A 1 469 ? -5.220 -7.967 17.507 1.00 84.88 469 PHE A N 1
ATOM 3587 C CA . PHE A 1 469 ? -4.997 -8.882 18.620 1.00 84.88 469 PHE A CA 1
ATOM 3588 C C . PHE A 1 469 ? -6.159 -8.833 19.611 1.00 84.88 469 PHE A C 1
ATOM 3590 O O . PHE A 1 469 ? -6.483 -7.790 20.180 1.00 84.88 469 PHE A O 1
ATOM 3597 N N . SER A 1 470 ? -6.783 -9.988 19.831 1.00 71.44 470 SER A N 1
ATOM 3598 C CA . SER A 1 470 ? -7.752 -10.192 20.905 1.00 71.44 470 SER A CA 1
ATOM 3599 C C . SER A 1 470 ? -7.041 -10.741 22.142 1.00 71.44 470 SER A C 1
ATOM 3601 O O . SER A 1 470 ? -6.151 -11.597 22.049 1.00 71.44 470 SER A O 1
ATOM 3603 N N . SER A 1 471 ? -7.430 -10.254 23.322 1.00 61.19 471 SER A N 1
ATOM 3604 C CA . SER A 1 471 ? -7.010 -10.819 24.603 1.00 61.19 471 SER A CA 1
ATOM 3605 C C . SER A 1 471 ? -7.649 -12.199 24.766 1.00 61.19 471 SER A C 1
ATOM 3607 O O . SER A 1 471 ? -8.745 -12.360 25.303 1.00 61.19 471 SER A O 1
ATOM 3609 N N . GLY A 1 472 ? -6.971 -13.211 24.228 1.00 46.81 472 GLY A N 1
ATOM 3610 C CA . GLY A 1 472 ? -7.350 -14.604 24.389 1.00 46.81 472 GLY A CA 1
ATOM 3611 C C . GLY A 1 472 ? -7.496 -14.944 25.871 1.00 46.81 472 GLY A C 1
ATOM 3612 O O . GLY A 1 472 ? -6.692 -14.558 26.711 1.00 46.81 472 GLY A O 1
ATOM 3613 N N . THR A 1 473 ? -8.535 -15.694 26.204 1.00 39.25 473 THR A N 1
ATOM 3614 C CA . THR A 1 473 ? -8.875 -16.076 27.584 1.00 39.25 473 THR A CA 1
ATOM 3615 C C . THR A 1 473 ? -8.024 -17.234 28.136 1.00 39.25 473 THR A C 1
ATOM 3617 O O . THR A 1 473 ? -8.297 -17.713 29.230 1.00 39.25 473 THR A O 1
ATOM 3620 N N . THR A 1 474 ? -7.027 -17.727 27.388 1.00 38.41 474 THR A N 1
ATOM 3621 C CA . THR A 1 474 ? -6.246 -18.946 27.706 1.00 38.41 474 THR A CA 1
ATOM 3622 C C . THR A 1 474 ? -4.731 -18.830 27.470 1.00 38.41 474 THR A C 1
ATOM 3624 O O . THR A 1 474 ? -4.034 -19.826 27.636 1.00 38.41 474 THR A O 1
ATOM 3627 N N . GLY A 1 475 ? -4.187 -17.664 27.093 1.00 51.69 475 GLY A N 1
ATOM 3628 C CA . GLY A 1 475 ? -2.751 -17.533 26.799 1.00 51.69 475 GLY A CA 1
ATOM 3629 C C . GLY A 1 475 ? -2.379 -16.316 25.947 1.00 51.69 475 GLY A C 1
ATOM 3630 O O . GLY A 1 475 ? -3.081 -15.306 25.973 1.00 51.69 475 GLY A O 1
ATOM 3631 N N . LEU A 1 476 ? -1.264 -16.440 25.206 1.00 53.22 476 LEU A N 1
ATOM 3632 C CA . LEU A 1 476 ? -0.751 -15.448 24.246 1.00 53.22 476 LEU A CA 1
ATOM 3633 C C . LEU A 1 476 ? -1.889 -14.904 23.352 1.00 53.22 476 LEU A C 1
ATOM 3635 O O . LEU A 1 476 ? -2.680 -15.707 22.845 1.00 53.22 476 LEU A O 1
ATOM 3639 N N . PRO A 1 477 ? -1.997 -13.576 23.150 1.00 69.56 477 PRO A N 1
ATOM 3640 C CA . PRO A 1 477 ? -3.077 -12.981 22.363 1.00 69.56 477 PRO A CA 1
ATOM 3641 C C . PRO A 1 477 ? -3.221 -13.554 20.951 1.00 69.56 477 PRO A C 1
ATOM 3643 O O . PRO A 1 477 ? -2.249 -13.936 20.294 1.00 69.56 477 PRO A O 1
ATOM 3646 N N . LYS A 1 478 ? -4.471 -13.623 20.484 1.00 82.50 478 LYS A N 1
ATOM 3647 C CA . LYS A 1 478 ? -4.833 -14.261 19.214 1.00 82.50 478 LYS A CA 1
ATOM 3648 C C . LYS A 1 478 ? -5.032 -13.191 18.141 1.00 82.50 478 LYS A C 1
ATOM 3650 O O . LYS A 1 478 ? -5.871 -12.306 18.315 1.00 82.50 478 LYS A O 1
ATOM 3655 N N . GLY A 1 479 ? -4.279 -13.265 17.042 1.00 90.50 479 GLY A N 1
ATOM 3656 C CA . GLY A 1 479 ? -4.415 -12.336 15.915 1.00 90.50 479 GLY A CA 1
ATOM 3657 C C . GLY A 1 479 ? -5.618 -12.697 15.045 1.00 90.50 479 GLY A C 1
ATOM 3658 O O . GLY A 1 479 ? -5.594 -13.728 14.380 1.00 90.50 479 GLY A O 1
ATOM 3659 N N . VAL A 1 480 ? -6.668 -11.883 15.072 1.00 94.50 480 VAL A N 1
ATOM 3660 C CA . VAL A 1 480 ? -7.918 -12.039 14.314 1.00 94.50 480 VAL A CA 1
ATOM 3661 C C . VAL A 1 480 ? -7.751 -11.434 12.925 1.00 94.50 480 VAL A C 1
ATOM 3663 O O . VAL A 1 480 ? -7.521 -10.232 12.823 1.00 94.50 480 VAL A O 1
ATOM 3666 N N . ARG A 1 481 ? -7.898 -12.232 11.861 1.00 96.88 481 ARG A N 1
ATOM 3667 C CA . ARG A 1 481 ? -7.831 -11.759 10.469 1.00 96.88 481 ARG A CA 1
ATOM 3668 C C . ARG A 1 481 ? -9.204 -11.296 9.991 1.00 96.88 481 ARG A C 1
ATOM 3670 O O . ARG A 1 481 ? -10.139 -12.094 9.934 1.00 96.88 481 ARG A O 1
ATOM 3677 N N . LEU A 1 482 ? -9.316 -10.036 9.585 1.00 97.19 482 LEU A N 1
ATOM 3678 C CA . LEU A 1 482 ? -10.510 -9.477 8.949 1.00 97.19 482 LEU A CA 1
ATOM 3679 C C . LEU A 1 482 ? -10.224 -9.202 7.475 1.00 97.19 482 LEU A C 1
ATOM 3681 O O . LEU A 1 482 ? -9.267 -8.500 7.149 1.00 97.19 482 LEU A O 1
ATOM 3685 N N . SER A 1 483 ? -11.047 -9.748 6.583 1.00 96.31 483 SER A N 1
ATOM 3686 C CA . SER A 1 483 ? -10.934 -9.517 5.140 1.00 96.31 483 SER A CA 1
ATOM 3687 C C . SER A 1 483 ? -11.545 -8.189 4.706 1.00 96.31 483 SER A C 1
ATOM 3689 O O . SER A 1 483 ? -12.369 -7.608 5.415 1.00 96.31 483 SER A O 1
ATOM 3691 N N . HIS A 1 484 ? -11.213 -7.736 3.496 1.00 94.00 484 HIS A N 1
ATOM 3692 C CA . HIS A 1 484 ? -11.891 -6.591 2.879 1.00 94.00 484 HIS A CA 1
ATOM 3693 C C . HIS A 1 484 ? -13.417 -6.777 2.840 1.00 94.00 484 HIS A C 1
ATOM 3695 O O . HIS A 1 484 ? -14.158 -5.834 3.098 1.00 94.00 484 HIS A O 1
ATOM 3701 N N . ARG A 1 485 ? -13.903 -8.000 2.591 1.00 95.06 485 ARG A N 1
ATOM 3702 C CA . ARG A 1 485 ? -15.326 -8.367 2.614 1.00 95.06 485 ARG A CA 1
ATOM 3703 C C . ARG A 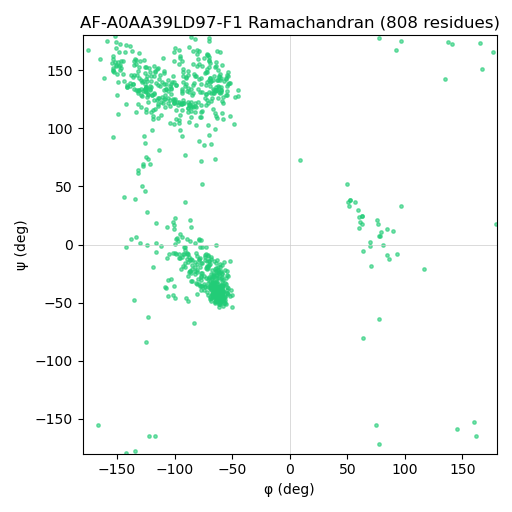1 485 ? -15.945 -8.112 3.984 1.00 95.06 485 ARG A C 1
ATOM 3705 O O . ARG A 1 485 ? -17.027 -7.537 4.037 1.00 95.06 485 ARG A O 1
ATOM 3712 N N . SER A 1 486 ? -15.257 -8.490 5.065 1.00 95.25 486 SER A N 1
ATOM 3713 C CA . SER A 1 486 ? -15.708 -8.204 6.434 1.00 95.25 486 SER A CA 1
ATOM 3714 C C . SER A 1 486 ? -15.811 -6.693 6.674 1.00 95.25 486 SER A C 1
ATOM 3716 O O . SER A 1 486 ? -16.820 -6.228 7.205 1.00 95.25 486 SER A O 1
ATOM 3718 N N . LEU A 1 487 ? -14.834 -5.896 6.225 1.00 94.69 487 LEU A N 1
ATOM 3719 C CA . LEU A 1 487 ? -14.878 -4.432 6.371 1.00 94.69 487 LEU A CA 1
ATOM 3720 C C . LEU A 1 487 ? -16.007 -3.792 5.555 1.00 94.69 487 LEU A C 1
ATOM 3722 O O . LEU A 1 487 ? -16.747 -2.957 6.070 1.00 94.69 487 LEU A O 1
ATOM 3726 N N . ILE A 1 488 ? -16.182 -4.219 4.302 1.00 93.50 488 ILE A N 1
ATOM 3727 C CA . ILE A 1 488 ? -17.279 -3.768 3.436 1.00 93.50 488 ILE A CA 1
ATOM 3728 C C . ILE A 1 488 ? -18.629 -4.124 4.069 1.00 93.50 488 ILE A C 1
ATOM 3730 O O . ILE A 1 488 ? -19.550 -3.311 4.036 1.00 93.50 488 ILE A O 1
ATOM 3734 N N . ALA A 1 489 ? -18.753 -5.312 4.668 1.00 94.88 489 ALA A N 1
ATOM 3735 C CA . ALA A 1 489 ? -19.962 -5.718 5.373 1.00 94.88 489 ALA A CA 1
ATOM 3736 C C . ALA A 1 489 ? -20.257 -4.812 6.579 1.00 94.88 489 ALA A C 1
ATOM 3738 O O . ALA A 1 489 ? -21.401 -4.395 6.729 1.00 94.88 489 ALA A O 1
ATOM 3739 N N . HIS A 1 490 ? -19.252 -4.440 7.383 1.00 94.06 490 HIS A N 1
ATOM 3740 C CA . HIS A 1 490 ? -19.431 -3.495 8.495 1.00 94.06 490 HIS A CA 1
ATOM 3741 C C . HIS A 1 490 ? -19.919 -2.123 8.012 1.00 94.06 490 HIS A C 1
ATOM 3743 O O . HIS A 1 490 ? -20.882 -1.583 8.552 1.00 94.06 490 HIS A O 1
ATOM 3749 N N . VAL A 1 491 ? -19.291 -1.586 6.962 1.00 91.94 491 VAL A N 1
ATOM 3750 C CA . VAL A 1 491 ? -19.667 -0.294 6.370 1.00 91.94 491 VAL A CA 1
ATOM 3751 C C . VAL A 1 491 ? -21.077 -0.334 5.771 1.00 91.94 491 VAL A C 1
ATOM 3753 O O . VAL A 1 491 ? -21.847 0.607 5.924 1.00 91.94 491 VAL A O 1
ATOM 3756 N N . ARG A 1 492 ? -21.470 -1.437 5.128 1.00 90.25 492 ARG A N 1
ATOM 3757 C CA . ARG A 1 492 ? -22.838 -1.588 4.605 1.00 90.25 492 ARG A CA 1
ATOM 3758 C C . ARG A 1 492 ? -23.877 -1.778 5.706 1.00 90.25 492 ARG A C 1
ATOM 3760 O O . ARG A 1 492 ? -25.023 -1.380 5.519 1.00 90.25 492 ARG A O 1
ATOM 3767 N N . LEU A 1 493 ? -23.491 -2.367 6.838 1.00 88.50 493 LEU A N 1
ATOM 3768 C CA . LEU A 1 493 ? -24.392 -2.631 7.956 1.00 88.50 493 LEU A CA 1
ATOM 3769 C C . LEU A 1 493 ? -24.960 -1.341 8.551 1.00 88.50 493 LEU A C 1
ATOM 3771 O O . LEU A 1 493 ? -26.155 -1.285 8.825 1.00 88.50 493 LEU A O 1
ATOM 3775 N N . ILE A 1 494 ? -24.129 -0.304 8.708 1.00 82.19 494 ILE A N 1
ATOM 3776 C CA . ILE A 1 494 ? -24.585 0.982 9.254 1.00 82.19 494 ILE A CA 1
ATOM 3777 C C . ILE A 1 494 ? -25.508 1.729 8.278 1.00 82.19 494 ILE A C 1
ATOM 3779 O O . ILE A 1 494 ? -26.401 2.439 8.708 1.00 82.19 494 ILE A O 1
ATOM 3783 N N . SER A 1 495 ? -25.378 1.523 6.965 1.00 76.44 495 SER A N 1
ATOM 3784 C CA . SER A 1 495 ? -26.352 2.060 6.004 1.00 76.44 495 SER A CA 1
ATOM 3785 C C . SER A 1 495 ? -27.661 1.266 5.982 1.00 76.44 495 SER A C 1
ATOM 3787 O O . SER A 1 495 ? -28.701 1.803 5.620 1.00 76.44 495 SER A O 1
ATOM 3789 N N . ALA A 1 496 ? -27.649 -0.011 6.374 1.00 71.12 496 ALA A N 1
ATOM 3790 C CA . ALA A 1 496 ? -28.861 -0.832 6.420 1.00 71.12 496 ALA A CA 1
ATOM 3791 C C . ALA A 1 496 ? -29.807 -0.444 7.574 1.00 71.12 496 ALA A C 1
ATOM 3793 O O . ALA A 1 496 ? -31.003 -0.745 7.515 1.00 71.12 496 ALA A O 1
ATOM 3794 N N . THR A 1 497 ? -29.303 0.251 8.599 1.00 71.19 497 THR A N 1
ATOM 3795 C CA . THR A 1 497 ? -30.120 0.755 9.716 1.00 71.19 497 THR A CA 1
ATOM 3796 C C . THR A 1 497 ? -31.000 1.945 9.331 1.00 71.19 497 THR A C 1
ATOM 3798 O O . THR A 1 497 ? -31.870 2.311 10.113 1.00 71.19 497 THR A O 1
ATOM 3801 N N . ASP A 1 498 ? -30.825 2.498 8.125 1.00 64.19 498 ASP A N 1
ATOM 3802 C CA . ASP A 1 498 ? -31.653 3.575 7.557 1.00 64.19 498 ASP A CA 1
ATOM 3803 C C . ASP A 1 498 ? -32.963 3.073 6.914 1.00 64.19 498 ASP A C 1
ATOM 3805 O O . ASP A 1 498 ? -33.723 3.868 6.362 1.00 64.19 498 ASP A O 1
ATOM 3809 N N . SER A 1 499 ? -33.241 1.765 6.950 1.00 60.06 499 SER A N 1
ATOM 3810 C CA . SER A 1 499 ? -34.463 1.192 6.372 1.00 60.06 499 SER A CA 1
ATOM 3811 C C . SER A 1 499 ? -35.695 1.379 7.275 1.00 60.06 499 SER A C 1
ATOM 3813 O O . SER A 1 499 ? -35.598 1.259 8.498 1.00 60.06 499 SER A O 1
ATOM 3815 N N . ASP A 1 500 ? -36.863 1.636 6.662 1.00 53.84 500 ASP A N 1
ATOM 3816 C CA . ASP A 1 500 ? -38.190 1.715 7.307 1.00 53.84 500 ASP A CA 1
ATOM 3817 C C . ASP A 1 500 ? -38.600 0.343 7.880 1.00 53.84 500 ASP A C 1
ATOM 3819 O O . ASP A 1 500 ? -39.423 -0.391 7.329 1.00 53.84 500 ASP A O 1
ATOM 3823 N N . SER A 1 501 ? -37.964 -0.050 8.981 1.00 62.03 501 SER A N 1
ATOM 3824 C CA . SER A 1 501 ? -38.298 -1.258 9.730 1.00 62.03 501 SER A CA 1
ATOM 3825 C C . SER A 1 501 ? -39.278 -0.944 10.862 1.00 62.03 501 SER A C 1
ATOM 3827 O O . SER A 1 501 ? -39.365 0.179 11.355 1.00 62.03 501 SER A O 1
ATOM 3829 N N . THR A 1 502 ? -40.007 -1.962 11.321 1.00 67.38 502 THR A N 1
ATOM 3830 C CA . THR A 1 502 ? -40.931 -1.861 12.464 1.00 67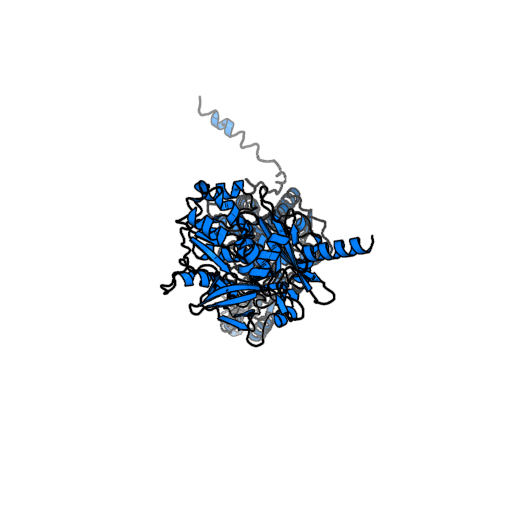.38 502 THR A CA 1
ATOM 3831 C C . THR A 1 502 ? -40.231 -1.523 13.787 1.00 67.38 502 THR A C 1
ATOM 3833 O O . THR A 1 502 ? -40.902 -1.166 14.753 1.00 67.38 502 THR A O 1
ATOM 3836 N N . THR A 1 503 ? -38.900 -1.629 13.834 1.00 74.88 503 THR A N 1
ATOM 3837 C CA . THR A 1 503 ? -38.069 -1.374 15.012 1.00 74.88 503 THR A CA 1
ATOM 3838 C C . THR A 1 503 ? -37.089 -0.241 14.693 1.00 74.88 503 THR A C 1
ATOM 3840 O O . THR A 1 503 ? -36.062 -0.485 14.064 1.00 74.88 503 THR A O 1
ATOM 3843 N N . PRO A 1 504 ? -37.369 1.009 15.099 1.00 81.94 504 PRO A N 1
ATOM 3844 C CA . PRO A 1 504 ? -36.574 2.159 14.681 1.00 81.94 504 PRO A CA 1
ATOM 3845 C C . PRO A 1 504 ? -35.145 2.070 15.230 1.00 81.94 504 PRO A C 1
ATOM 3847 O O . PRO A 1 504 ? -34.920 2.165 16.443 1.00 81.94 504 PRO A O 1
ATOM 3850 N N . MET A 1 505 ? -34.178 1.899 14.327 1.00 87.75 505 MET A N 1
ATOM 3851 C CA . MET A 1 505 ? -32.756 1.833 14.656 1.00 87.75 505 MET A CA 1
ATOM 3852 C C . MET A 1 505 ? -32.121 3.234 14.652 1.00 87.75 505 MET A C 1
ATOM 3854 O O . MET A 1 505 ? -32.570 4.122 13.923 1.00 87.75 505 MET A O 1
ATOM 3858 N N . PRO A 1 506 ? -31.089 3.474 15.478 1.00 86.19 506 PRO A N 1
ATOM 3859 C CA . PRO A 1 506 ? -30.344 4.728 15.462 1.00 86.19 506 PRO A CA 1
ATOM 3860 C C . PRO A 1 506 ? -29.669 4.967 14.106 1.00 86.19 506 PRO A C 1
ATOM 3862 O O . PRO A 1 506 ? -28.958 4.108 13.591 1.00 86.19 506 PRO A O 1
ATOM 3865 N N . ARG A 1 507 ? -29.862 6.176 13.571 1.00 86.81 507 ARG A N 1
ATOM 3866 C CA . ARG A 1 507 ? -29.287 6.643 12.305 1.00 86.81 507 ARG A CA 1
ATOM 3867 C C . ARG A 1 507 ? -28.112 7.588 12.527 1.00 86.81 507 ARG A C 1
ATOM 3869 O O . ARG A 1 507 ? -28.200 8.499 13.360 1.00 86.81 507 ARG A O 1
ATOM 3876 N N . ILE A 1 508 ? -27.062 7.405 11.730 1.00 89.44 508 ILE A N 1
ATOM 3877 C CA . ILE A 1 508 ? -25.933 8.329 11.579 1.00 89.44 508 ILE A CA 1
ATOM 3878 C C . ILE A 1 508 ? -26.111 9.082 10.257 1.00 89.44 508 ILE A C 1
ATOM 3880 O O . ILE A 1 508 ? -26.357 8.470 9.225 1.00 89.44 508 ILE A O 1
ATOM 3884 N N . ALA A 1 509 ? -26.024 10.406 10.293 1.00 86.69 509 ALA A N 1
ATOM 3885 C CA . ALA A 1 509 ? -26.239 11.290 9.155 1.00 86.69 509 ALA A CA 1
ATOM 3886 C C . ALA A 1 509 ? -24.945 12.020 8.785 1.00 86.69 509 ALA A C 1
ATOM 3888 O O . ALA A 1 509 ? -24.127 12.315 9.648 1.00 86.69 509 ALA A O 1
ATOM 3889 N N . SER A 1 510 ? -24.778 12.383 7.513 1.00 90.50 510 SER A N 1
ATOM 3890 C CA . SER A 1 510 ? -23.559 13.035 7.008 1.00 90.50 510 SER A CA 1
ATOM 3891 C C . SER A 1 510 ? -23.233 14.381 7.668 1.00 90.50 510 SER A C 1
ATOM 3893 O O . SER A 1 510 ? -22.105 14.849 7.603 1.00 90.50 510 SER A O 1
ATOM 3895 N N . ASN A 1 511 ? -24.207 15.028 8.310 1.00 92.38 511 ASN A N 1
ATOM 3896 C CA . ASN A 1 511 ? -24.002 16.266 9.062 1.00 92.38 511 ASN A CA 1
ATOM 3897 C C . ASN A 1 511 ? -23.636 16.038 10.539 1.00 92.38 511 ASN A C 1
ATOM 3899 O O . ASN A 1 511 ? -23.541 17.011 11.287 1.00 92.38 511 ASN A O 1
ATOM 3903 N N . ASP A 1 512 ? -23.452 14.789 10.971 1.00 95.19 512 ASP A N 1
ATOM 3904 C CA . ASP A 1 512 ? -22.966 14.499 12.312 1.00 95.19 512 ASP A CA 1
ATOM 3905 C C . ASP A 1 512 ? -21.478 14.833 12.453 1.00 95.19 512 ASP A C 1
ATOM 3907 O O . ASP A 1 512 ? -20.632 14.465 11.632 1.00 95.19 512 ASP A O 1
ATOM 3911 N N . ASN A 1 513 ? -21.168 15.449 13.588 1.00 96.50 513 ASN A N 1
ATOM 3912 C CA . ASN A 1 513 ? -19.828 15.567 14.132 1.00 96.50 513 ASN A CA 1
ATOM 3913 C C . ASN A 1 513 ? -19.624 14.438 15.147 1.00 96.50 513 ASN A C 1
ATOM 3915 O O . ASN A 1 513 ? -20.259 14.412 16.208 1.00 96.50 513 ASN A O 1
ATOM 3919 N N . VAL A 1 514 ? -18.753 13.490 14.819 1.00 95.00 514 VAL A N 1
ATOM 3920 C CA . VAL A 1 514 ? -18.487 12.296 15.623 1.00 95.00 514 VAL A CA 1
ATOM 3921 C C . VAL A 1 514 ? -17.160 12.449 16.350 1.00 95.00 514 VAL A C 1
ATOM 3923 O O . VAL A 1 514 ? -16.165 12.848 15.751 1.00 95.00 514 VAL A O 1
ATOM 3926 N N . PHE A 1 515 ? -17.105 12.085 17.629 1.00 92.38 515 PHE A N 1
ATOM 3927 C CA . PHE A 1 515 ? -15.839 12.039 18.361 1.00 92.38 515 PHE A CA 1
ATOM 3928 C C . PHE A 1 515 ? -15.289 10.604 18.428 1.00 92.38 515 PHE A C 1
ATOM 3930 O O . PHE A 1 515 ? -15.888 9.722 19.049 1.00 92.38 515 PHE A O 1
ATOM 3937 N N . GLY A 1 516 ? -14.131 10.369 17.804 1.00 84.44 516 GLY A N 1
ATOM 3938 C CA . GLY A 1 516 ? -13.389 9.104 17.813 1.00 84.44 516 GLY A CA 1
ATOM 3939 C C . GLY A 1 516 ? -12.626 8.873 19.121 1.00 84.44 516 GLY A C 1
ATOM 3940 O O . GLY A 1 516 ? -11.403 8.979 19.167 1.00 84.44 516 GLY A O 1
ATOM 3941 N N . VAL A 1 517 ? -13.358 8.582 20.197 1.00 83.00 517 VAL A N 1
ATOM 3942 C CA . VAL A 1 517 ? -12.807 8.459 21.561 1.00 83.00 517 VAL A CA 1
ATOM 3943 C C . VAL A 1 517 ? -12.103 7.118 21.789 1.00 83.00 517 VAL A C 1
ATOM 3945 O O . VAL A 1 517 ? -11.117 7.047 22.522 1.00 83.00 517 VAL A O 1
ATOM 3948 N N . LEU A 1 518 ? -12.615 6.040 21.189 1.00 85.25 518 LEU A N 1
ATOM 3949 C CA . LEU A 1 518 ? -12.108 4.689 21.431 1.00 85.25 518 LEU A CA 1
ATOM 3950 C C . LEU A 1 518 ? -10.731 4.462 20.783 1.00 85.25 518 LEU A C 1
ATOM 3952 O O . LEU A 1 518 ? -10.468 5.009 19.711 1.00 85.25 518 LEU A O 1
ATOM 3956 N N . PRO A 1 519 ? -9.860 3.618 21.367 1.00 85.06 519 PRO A N 1
ATOM 3957 C CA . PRO A 1 519 ? -8.539 3.362 20.801 1.00 85.06 519 PRO A CA 1
ATOM 3958 C C . PRO A 1 519 ? -8.598 2.644 19.445 1.00 85.06 519 PRO A C 1
ATOM 3960 O O . PRO A 1 519 ? -9.277 1.626 19.302 1.00 85.06 519 PRO A O 1
ATOM 3963 N N . TYR A 1 520 ? -7.848 3.130 18.454 1.00 89.25 520 TYR A N 1
ATOM 3964 C CA . TYR A 1 520 ? -7.882 2.614 17.077 1.00 89.25 520 TYR A CA 1
ATOM 3965 C C . TYR A 1 520 ? -7.132 1.289 16.898 1.00 89.25 520 TYR A C 1
ATOM 3967 O O . TYR A 1 520 ? -7.391 0.552 15.951 1.00 89.25 520 TYR A O 1
ATOM 3975 N N . PHE A 1 521 ? -6.277 0.909 17.848 1.00 86.69 521 PHE A N 1
ATOM 3976 C CA . PHE A 1 521 ? -5.708 -0.441 17.900 1.00 86.69 521 PHE A CA 1
ATOM 3977 C C . PHE A 1 521 ? -6.709 -1.518 18.346 1.00 86.69 521 PHE A C 1
ATOM 3979 O O . PHE A 1 521 ? -6.382 -2.703 18.363 1.00 86.69 521 PHE A O 1
ATOM 3986 N N . HIS A 1 522 ? -7.943 -1.134 18.682 1.00 86.00 522 HIS A N 1
ATOM 3987 C CA . HIS A 1 522 ? -9.060 -2.051 18.853 1.00 86.00 522 HIS A CA 1
ATOM 3988 C C . HIS A 1 522 ? -10.032 -1.947 17.675 1.00 86.00 522 HIS A C 1
ATOM 3990 O O . HIS A 1 522 ? -10.354 -0.851 17.215 1.00 86.00 522 HIS A O 1
ATOM 3996 N N . ALA A 1 523 ? -10.581 -3.090 17.251 1.00 89.81 523 ALA A N 1
ATOM 3997 C CA . ALA A 1 523 ? -11.555 -3.153 16.162 1.00 89.81 523 ALA A CA 1
ATOM 3998 C C . ALA A 1 523 ? -12.759 -2.228 16.398 1.00 89.81 523 ALA A C 1
ATOM 4000 O O . ALA A 1 523 ? -13.168 -1.510 15.490 1.00 89.81 523 ALA A O 1
ATOM 4001 N N . GLY A 1 524 ? -13.275 -2.175 17.633 1.00 86.06 524 GLY A N 1
ATOM 4002 C CA . GLY A 1 524 ? -14.376 -1.281 18.010 1.00 86.06 524 GLY A CA 1
ATOM 4003 C C . GLY A 1 524 ? -14.055 0.213 17.872 1.00 86.06 524 GLY A C 1
ATOM 4004 O O . GLY A 1 524 ? -14.978 1.008 17.736 1.00 86.06 524 GLY A O 1
ATOM 4005 N N . GLY A 1 525 ? -12.778 0.605 17.867 1.00 88.94 525 GLY A N 1
ATOM 4006 C CA . GLY A 1 525 ? -12.355 1.971 17.560 1.00 88.94 525 GLY A CA 1
ATOM 4007 C C . GLY A 1 525 ? -12.257 2.205 16.056 1.00 88.94 525 GLY A C 1
ATOM 4008 O O . GLY A 1 525 ? -13.068 2.937 15.492 1.00 88.94 525 GLY A O 1
ATOM 4009 N N . LEU A 1 526 ? -11.296 1.553 15.393 1.00 92.75 526 LEU A N 1
ATOM 4010 C CA . LEU A 1 526 ? -10.974 1.832 13.987 1.00 92.75 526 LEU A CA 1
ATOM 4011 C C . LEU A 1 526 ? -12.115 1.490 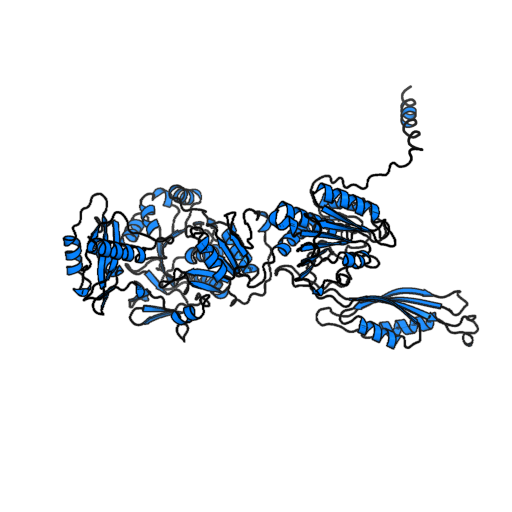13.020 1.00 92.75 526 LEU A C 1
ATOM 4013 O O . LEU A 1 526 ? -12.419 2.284 12.134 1.00 92.75 526 LEU A O 1
ATOM 4017 N N . ILE A 1 527 ? -12.785 0.346 13.194 1.00 94.12 527 ILE A N 1
ATOM 4018 C CA . ILE A 1 527 ? -13.886 -0.041 12.297 1.00 94.12 527 ILE A CA 1
ATOM 4019 C C . ILE A 1 527 ? -15.084 0.890 12.496 1.00 94.12 527 ILE A C 1
ATOM 4021 O O . ILE A 1 527 ? -15.736 1.247 11.519 1.00 94.12 527 ILE A O 1
ATOM 4025 N N . THR A 1 528 ? -15.339 1.361 13.725 1.00 91.31 528 THR A N 1
ATOM 4026 C CA . THR A 1 528 ? -16.360 2.396 13.946 1.00 91.31 528 THR A CA 1
ATOM 4027 C C . THR A 1 528 ? -16.020 3.651 13.154 1.00 91.31 528 THR A C 1
ATOM 4029 O O . THR A 1 528 ? -16.895 4.180 12.480 1.00 91.31 528 THR A O 1
ATOM 4032 N N . VAL A 1 529 ? -14.762 4.105 13.161 1.00 92.56 529 VAL A N 1
ATOM 4033 C CA . VAL A 1 529 ? -14.342 5.267 12.361 1.00 92.56 529 VAL A CA 1
ATOM 4034 C C . VAL A 1 529 ? -14.601 5.044 10.870 1.00 92.56 529 VAL A C 1
ATOM 4036 O O . VAL A 1 529 ? -15.154 5.932 10.229 1.00 92.56 529 VAL A O 1
ATOM 4039 N N . TYR A 1 530 ? -14.300 3.862 10.322 1.00 93.75 530 TYR A N 1
ATOM 4040 C CA . TYR A 1 530 ? -14.637 3.546 8.927 1.00 93.75 530 TYR A CA 1
ATOM 4041 C C . TYR A 1 530 ? -16.141 3.628 8.657 1.00 93.75 530 TYR A C 1
ATOM 4043 O O . TYR A 1 530 ? -16.553 4.225 7.662 1.00 93.75 530 TYR A O 1
ATOM 4051 N N . CYS A 1 531 ? -16.967 3.075 9.550 1.00 92.38 531 CYS A N 1
ATOM 4052 C CA . CYS A 1 531 ? -18.419 3.176 9.441 1.00 92.38 531 CYS A CA 1
ATOM 4053 C C . CYS A 1 531 ? -18.874 4.641 9.449 1.00 92.38 531 CYS A C 1
ATOM 4055 O O . CYS A 1 531 ? -19.658 5.031 8.591 1.00 92.38 531 CYS A O 1
ATOM 4057 N N . MET A 1 532 ? -18.348 5.476 10.347 1.00 92.19 532 MET A N 1
ATOM 4058 C CA . MET A 1 532 ? -18.732 6.890 10.440 1.00 92.19 532 MET A CA 1
ATOM 4059 C C . MET A 1 532 ? -18.299 7.680 9.199 1.00 92.19 532 MET A C 1
ATOM 4061 O O . MET A 1 532 ? -19.107 8.411 8.623 1.00 92.19 532 MET A O 1
ATOM 4065 N N . LEU A 1 533 ? -17.063 7.494 8.728 1.00 91.75 533 LEU A N 1
ATOM 4066 C CA . LEU A 1 533 ? -16.561 8.150 7.515 1.00 91.75 533 LEU A CA 1
ATOM 4067 C C . LEU A 1 533 ? -17.368 7.746 6.276 1.00 91.75 533 LEU A C 1
ATOM 4069 O O . LEU A 1 533 ? -17.659 8.587 5.431 1.00 91.75 533 LEU A O 1
ATOM 4073 N N . SER A 1 534 ? -17.802 6.484 6.192 1.00 90.94 534 SER A N 1
ATOM 4074 C CA . SER A 1 534 ? -18.617 6.003 5.068 1.00 90.94 534 SER A CA 1
ATOM 4075 C C . SER A 1 534 ? -19.989 6.676 4.952 1.00 90.94 534 SER A C 1
ATOM 4077 O O . SER A 1 534 ? -20.553 6.703 3.862 1.00 90.94 534 SER A O 1
ATOM 4079 N N . GLN A 1 535 ? -20.513 7.237 6.049 1.00 89.88 535 GLN A N 1
ATOM 4080 C CA . GLN A 1 535 ? -21.769 7.994 6.047 1.00 89.88 535 GLN A CA 1
ATOM 4081 C C . GLN A 1 535 ? -21.565 9.480 5.700 1.00 89.88 535 GLN A C 1
ATOM 4083 O O . GLN A 1 535 ? -22.519 10.252 5.732 1.00 89.88 535 GLN A O 1
ATOM 4088 N N . GLY A 1 536 ? -20.334 9.905 5.391 1.00 89.88 536 GLY A N 1
ATOM 4089 C CA . GLY A 1 536 ? -20.003 11.300 5.093 1.00 89.88 536 GLY A CA 1
ATOM 4090 C C . GLY A 1 536 ? -19.923 12.204 6.326 1.00 89.88 536 GLY A C 1
ATOM 4091 O O . GLY A 1 536 ? -20.008 13.416 6.173 1.00 89.88 536 GLY A O 1
ATOM 4092 N N . THR A 1 537 ? -19.793 11.631 7.531 1.00 93.38 537 THR A N 1
ATOM 4093 C CA . THR A 1 537 ? -19.657 12.396 8.786 1.00 93.38 537 THR A CA 1
ATOM 4094 C C . THR A 1 537 ? -18.291 13.069 8.925 1.00 93.38 537 THR A C 1
ATOM 4096 O O . THR A 1 537 ? -17.314 12.666 8.289 1.00 93.38 537 THR A O 1
ATOM 4099 N N . THR A 1 538 ? -18.195 14.048 9.831 1.00 93.94 538 THR A N 1
ATOM 4100 C CA . THR A 1 538 ? -16.902 14.592 10.276 1.00 93.94 538 THR A CA 1
ATOM 4101 C C . THR A 1 538 ? -16.448 13.878 11.547 1.00 93.94 538 THR A C 1
ATOM 4103 O O . THR A 1 538 ? -17.145 13.919 12.560 1.00 93.94 538 THR A O 1
ATOM 4106 N N . VAL A 1 539 ? -15.267 13.248 11.527 1.00 92.75 539 VAL A N 1
ATOM 4107 C CA . VAL A 1 539 ? -14.701 12.548 12.694 1.00 92.75 539 VAL A CA 1
ATOM 4108 C C . VAL A 1 539 ? -13.587 13.375 13.332 1.00 92.75 539 VAL A C 1
ATOM 4110 O O . VAL A 1 539 ? -12.550 13.626 12.724 1.00 92.75 539 VAL A O 1
ATOM 4113 N N . TYR A 1 540 ? -13.774 13.745 14.595 1.00 91.44 540 TYR A N 1
ATOM 4114 C CA . TYR A 1 540 ? -12.768 14.405 15.420 1.00 91.44 540 TYR A CA 1
ATOM 4115 C C . TYR A 1 540 ? -11.925 13.359 16.145 1.00 91.44 540 TYR A C 1
ATOM 4117 O O . TYR A 1 540 ? -12.461 12.432 16.753 1.00 91.44 540 TYR A O 1
ATOM 4125 N N . VAL A 1 541 ? -10.602 13.508 16.095 1.00 84.62 541 VAL A N 1
ATOM 4126 C CA . VAL A 1 541 ? -9.646 12.560 16.683 1.00 84.62 541 VAL A CA 1
ATOM 4127 C C . VAL A 1 541 ? -8.860 13.245 17.791 1.00 84.62 541 VAL A C 1
ATOM 4129 O O . VAL A 1 541 ? -8.438 14.389 17.646 1.00 84.62 541 VAL A O 1
ATOM 4132 N N . ASN A 1 542 ? -8.630 12.536 18.893 1.00 77.00 542 ASN A N 1
ATOM 4133 C CA . ASN A 1 542 ? -7.742 12.992 19.954 1.00 77.00 542 ASN A CA 1
ATOM 4134 C C . ASN A 1 542 ? -6.688 11.915 20.243 1.00 77.00 542 ASN A C 1
ATOM 4136 O O . ASN A 1 542 ? -7.035 10.743 20.372 1.00 77.00 542 ASN A O 1
ATOM 4140 N N . LYS A 1 543 ? -5.415 12.318 20.360 1.00 65.12 543 LYS A N 1
ATOM 4141 C CA . LYS A 1 543 ? -4.281 11.409 20.603 1.00 65.12 543 LYS A CA 1
ATOM 4142 C C . LYS A 1 543 ? -4.386 10.681 21.942 1.00 65.12 543 LYS A C 1
ATOM 4144 O O . LYS A 1 543 ? -4.000 9.520 22.036 1.00 65.12 543 LYS A O 1
ATOM 4149 N N . LEU A 1 544 ? -4.899 11.358 22.971 1.00 62.75 544 LEU A N 1
ATOM 4150 C CA . LEU A 1 544 ? -5.032 10.819 24.326 1.00 62.75 544 LEU A CA 1
ATOM 4151 C C . LEU A 1 544 ? -6.337 11.284 24.966 1.00 62.75 544 LEU A C 1
ATOM 4153 O O . LEU A 1 544 ? -6.660 12.473 24.938 1.00 62.75 544 LEU A O 1
ATOM 4157 N N . PHE A 1 545 ? -7.048 10.364 25.617 1.00 65.81 545 PHE A N 1
ATOM 4158 C CA . PHE A 1 545 ? -8.180 10.727 26.461 1.00 65.81 545 PHE A CA 1
ATOM 4159 C C . PHE A 1 545 ? -7.682 11.521 27.676 1.00 65.81 545 PHE A C 1
ATOM 4161 O O . PHE A 1 545 ? -6.930 11.004 28.502 1.00 65.81 545 PHE A O 1
ATOM 4168 N N . LYS A 1 546 ? -8.100 12.784 27.780 1.00 69.38 546 LYS A N 1
ATOM 4169 C CA . LYS A 1 546 ? -7.974 13.607 28.986 1.00 69.38 546 LYS A CA 1
ATOM 4170 C C . LYS A 1 546 ? -9.335 14.236 29.247 1.00 69.38 546 LYS A C 1
ATOM 4172 O O . LYS A 1 546 ? -9.949 14.757 28.323 1.00 69.38 546 LYS A O 1
ATOM 4177 N N . GLU A 1 547 ? -9.796 14.177 30.488 1.00 67.25 547 GLU A N 1
ATOM 4178 C CA . GLU A 1 547 ? -11.150 14.598 30.864 1.00 67.25 547 GLU A CA 1
ATOM 4179 C C . GLU A 1 547 ? -11.436 16.062 30.495 1.00 67.25 547 GLU A C 1
ATOM 4181 O O . GLU A 1 547 ? -12.428 16.359 29.836 1.00 67.25 547 GLU A O 1
ATOM 4186 N N . GLU A 1 548 ? -10.511 16.969 30.812 1.00 68.75 548 GLU A N 1
ATOM 4187 C CA . GLU A 1 548 ? -10.656 18.395 30.503 1.00 68.75 548 GLU A CA 1
ATOM 4188 C C . GLU A 1 548 ? -10.706 18.668 28.988 1.00 68.75 548 GLU A C 1
ATOM 4190 O O . GLU A 1 548 ? -11.506 19.474 28.515 1.00 68.75 548 GLU A O 1
ATOM 4195 N N . SER A 1 549 ? -9.895 17.966 28.186 1.00 78.62 549 SER A N 1
ATOM 4196 C CA . SER A 1 549 ? -9.932 18.138 26.729 1.00 78.62 549 SER A CA 1
ATOM 4197 C C . SER A 1 549 ? -11.156 17.482 26.091 1.00 78.62 549 SER A C 1
ATOM 4199 O O . SER A 1 549 ? -11.619 17.958 25.058 1.00 78.62 549 SER A O 1
ATOM 4201 N N . PHE A 1 550 ? -11.711 16.436 26.706 1.00 85.44 550 PHE A N 1
ATOM 4202 C CA . PHE A 1 550 ? -12.882 15.723 26.206 1.00 85.44 550 PHE A CA 1
ATOM 4203 C C . PHE A 1 550 ? -14.114 16.634 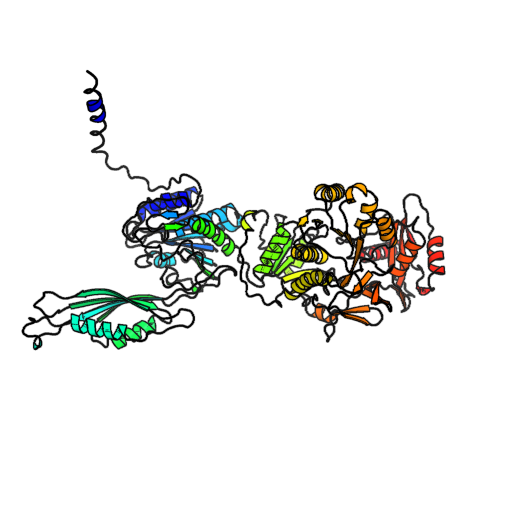26.109 1.00 85.44 550 PHE A C 1
ATOM 4205 O O . PHE A 1 550 ? -14.686 16.764 25.026 1.00 85.44 550 PHE A O 1
ATOM 4212 N N . PHE A 1 551 ? -14.487 17.317 27.197 1.00 88.31 551 PHE A N 1
ATOM 4213 C CA . PHE A 1 551 ? -15.651 18.213 27.190 1.00 88.31 551 PHE A CA 1
ATOM 4214 C C . PHE A 1 551 ? -15.423 19.457 26.324 1.00 88.31 551 PHE A C 1
ATOM 4216 O O . PHE A 1 551 ? -16.304 19.841 25.555 1.00 88.31 551 PHE A O 1
ATOM 4223 N N . ASN A 1 552 ? -14.212 20.022 26.359 1.00 87.06 552 ASN A N 1
ATOM 4224 C CA . ASN A 1 552 ? -13.844 21.164 25.520 1.00 87.06 552 ASN A CA 1
ATOM 4225 C C . ASN A 1 552 ? -13.962 20.849 24.020 1.00 87.06 552 ASN A C 1
ATOM 4227 O O . ASN A 1 552 ? -14.394 21.702 23.245 1.00 87.06 552 ASN A O 1
ATOM 4231 N N . ILE A 1 553 ? -13.609 19.631 23.594 1.00 89.06 553 ILE A N 1
ATOM 4232 C CA . ILE A 1 553 ? -13.776 19.194 22.200 1.00 89.06 553 ILE A CA 1
ATOM 4233 C C . ILE A 1 553 ? -15.260 19.095 21.840 1.00 89.06 553 ILE A C 1
ATOM 4235 O O . ILE A 1 553 ? -15.650 19.605 20.787 1.00 89.06 553 ILE A O 1
ATOM 4239 N N . ILE A 1 554 ? -16.084 18.496 22.710 1.00 92.25 554 ILE A N 1
ATOM 4240 C CA . ILE A 1 554 ? -17.534 18.382 22.489 1.00 92.25 554 ILE A CA 1
ATOM 4241 C C . ILE A 1 554 ? -18.152 19.761 22.269 1.00 92.25 554 ILE A C 1
ATOM 4243 O O . ILE A 1 554 ? -18.825 19.988 21.262 1.00 92.25 554 ILE A O 1
ATOM 4247 N N . GLU A 1 555 ? -17.859 20.697 23.166 1.00 91.88 555 GLU A N 1
ATOM 4248 C CA . GLU A 1 555 ? -18.430 22.037 23.146 1.00 91.88 555 GLU A CA 1
ATOM 4249 C C . GLU A 1 555 ? -17.929 22.885 21.967 1.00 91.88 555 GLU A C 1
ATOM 4251 O O . GLU A 1 555 ? -18.736 23.542 21.292 1.00 91.88 555 GLU A O 1
ATOM 4256 N N . ARG A 1 556 ? -16.613 22.865 21.704 1.00 92.00 556 ARG A N 1
ATOM 4257 C CA . ARG A 1 556 ? -15.963 23.659 20.648 1.00 92.00 556 ARG A CA 1
ATOM 4258 C C . ARG A 1 556 ? -16.378 23.208 19.255 1.00 92.00 556 ARG A C 1
ATOM 4260 O O . ARG A 1 556 ? -16.627 24.049 18.396 1.00 92.00 556 ARG A O 1
ATOM 4267 N N . HIS A 1 557 ? -16.429 21.899 19.031 1.00 93.00 557 HIS A N 1
ATOM 4268 C CA . HIS A 1 557 ? -16.692 21.320 17.715 1.00 93.00 557 HIS A CA 1
ATOM 4269 C C . HIS A 1 557 ? -18.145 20.892 17.521 1.00 93.00 557 HIS A C 1
ATOM 4271 O O . HIS A 1 557 ? -18.482 20.345 16.475 1.00 93.00 557 HIS A O 1
ATOM 4277 N N . LYS A 1 558 ? -19.013 21.168 18.504 1.00 95.75 558 LYS A N 1
ATOM 4278 C CA . LYS A 1 558 ? -20.437 20.811 18.471 1.00 95.75 558 LYS A CA 1
ATOM 4279 C C . LYS A 1 558 ? -20.618 19.343 18.106 1.00 95.75 558 LYS A C 1
ATOM 4281 O O . LYS A 1 558 ? -21.327 19.008 17.161 1.00 95.75 558 LYS A O 1
ATOM 4286 N N . ILE A 1 559 ? -19.922 18.477 18.840 1.00 96.75 559 ILE A N 1
ATOM 4287 C CA . ILE A 1 559 ? -20.018 17.029 18.654 1.00 96.75 559 ILE A CA 1
ATOM 4288 C C . ILE A 1 559 ? -21.467 16.603 18.894 1.00 96.75 559 ILE A C 1
ATOM 4290 O O . ILE A 1 559 ? -22.082 17.005 19.882 1.00 96.75 559 ILE A O 1
ATOM 4294 N N . THR A 1 560 ? -21.987 15.782 17.989 1.00 97.12 560 THR A N 1
ATOM 4295 C CA . THR A 1 560 ? -23.365 15.269 17.983 1.00 97.12 560 THR A CA 1
ATOM 4296 C C . THR A 1 560 ? -23.442 13.803 18.404 1.00 97.12 560 THR A C 1
ATOM 4298 O O . THR A 1 560 ? -24.441 13.385 18.994 1.00 97.12 560 THR A O 1
ATOM 4301 N N . VAL A 1 561 ? -22.390 13.024 18.121 1.00 95.69 561 VAL A N 1
ATOM 4302 C CA . VAL A 1 561 ? -22.327 11.584 18.403 1.00 95.69 561 VAL A CA 1
ATOM 4303 C C . VAL A 1 561 ? -20.992 11.239 19.055 1.00 95.69 561 VAL A C 1
ATOM 4305 O O . VAL A 1 561 ? -19.930 11.629 18.569 1.00 95.69 561 VAL A O 1
ATOM 4308 N N . ILE A 1 562 ? -21.034 10.466 20.137 1.00 93.81 562 ILE A N 1
ATOM 4309 C CA . ILE A 1 562 ? -19.839 9.879 20.757 1.00 93.81 562 ILE A CA 1
ATOM 4310 C C . ILE A 1 562 ? -19.987 8.364 20.847 1.00 93.81 562 ILE A C 1
ATOM 4312 O O . ILE A 1 562 ? -21.087 7.866 21.073 1.00 93.81 562 ILE A O 1
ATOM 4316 N N . ASN A 1 563 ? -18.880 7.638 20.689 1.00 89.19 563 ASN A N 1
ATOM 4317 C CA . ASN A 1 563 ? -18.806 6.209 20.990 1.00 89.19 563 ASN A CA 1
ATOM 4318 C C . ASN A 1 563 ? -17.852 5.992 22.162 1.00 89.19 563 ASN A C 1
ATOM 4320 O O . ASN A 1 563 ? -16.687 6.387 22.091 1.00 89.19 563 ASN A O 1
ATOM 4324 N N . VAL A 1 564 ? -18.350 5.404 23.244 1.00 87.50 564 VAL A N 1
ATOM 4325 C CA . VAL A 1 564 ? -17.648 5.332 24.525 1.00 87.50 564 VAL A CA 1
ATOM 4326 C C . VAL A 1 564 ? -17.771 3.953 25.170 1.00 87.50 564 VAL A C 1
ATOM 4328 O O . VAL A 1 564 ? -18.576 3.112 24.783 1.00 87.50 564 VAL A O 1
ATOM 4331 N N . VAL A 1 565 ? -16.947 3.714 26.185 1.00 81.06 565 VAL A N 1
ATOM 4332 C CA . VAL A 1 565 ? -17.065 2.543 27.063 1.00 81.06 565 VAL A CA 1
ATOM 4333 C C . VAL A 1 565 ? -17.849 2.905 28.332 1.00 81.06 565 VAL A C 1
ATOM 4335 O O . VAL A 1 565 ? -17.828 4.073 28.729 1.00 81.06 565 VAL A O 1
ATOM 4338 N N . PRO A 1 566 ? -18.491 1.941 29.021 1.00 79.38 566 PRO A N 1
ATOM 4339 C CA . PRO A 1 566 ? -19.349 2.210 30.177 1.00 79.38 566 PRO A CA 1
ATOM 4340 C C . PRO A 1 566 ? -18.733 3.087 31.276 1.00 79.38 566 PRO A C 1
ATOM 4342 O O . PRO A 1 566 ? -19.444 3.963 31.766 1.00 79.38 566 PRO A O 1
ATOM 4345 N N . PRO A 1 567 ? -17.435 2.960 31.639 1.00 73.81 567 PRO A N 1
ATOM 4346 C CA . PRO A 1 567 ? -16.830 3.849 32.631 1.00 73.81 567 PRO A CA 1
ATOM 4347 C C . PRO A 1 567 ? -16.940 5.337 32.281 1.00 73.81 567 PRO A C 1
ATOM 4349 O O . PRO A 1 567 ? -17.102 6.146 33.186 1.00 73.81 567 PRO A O 1
ATOM 4352 N N . ILE A 1 568 ? -16.905 5.694 30.990 1.00 79.62 568 ILE A N 1
ATOM 4353 C CA . ILE A 1 568 ? -16.994 7.087 30.527 1.00 79.62 568 ILE A CA 1
ATOM 4354 C C . ILE A 1 568 ? -18.384 7.679 30.810 1.00 79.62 568 ILE A C 1
ATOM 4356 O O . ILE A 1 568 ? -18.481 8.871 31.082 1.00 79.62 568 ILE A O 1
ATOM 4360 N N . LEU A 1 569 ? -19.450 6.865 30.830 1.00 82.44 569 LEU A N 1
ATOM 4361 C CA . LEU A 1 569 ? -20.816 7.348 31.076 1.00 82.44 569 LEU A CA 1
ATOM 4362 C C . LEU A 1 569 ? -20.961 8.054 32.428 1.00 82.44 569 LEU A C 1
ATOM 4364 O O . LEU A 1 569 ? -21.663 9.057 32.520 1.00 82.44 569 LEU A O 1
ATOM 4368 N N . ASN A 1 570 ? -20.272 7.564 33.462 1.00 75.94 570 ASN A N 1
ATOM 4369 C CA . ASN A 1 570 ? -20.323 8.172 34.792 1.00 75.94 570 ASN A CA 1
ATOM 4370 C C . ASN A 1 570 ? -19.721 9.585 34.801 1.00 75.94 570 ASN A C 1
ATOM 4372 O O . ASN A 1 570 ? -20.245 10.462 35.482 1.00 75.94 570 ASN A O 1
ATOM 4376 N N . PHE A 1 571 ? -18.672 9.832 34.008 1.00 78.50 571 PHE A N 1
ATOM 4377 C CA . PHE A 1 571 ? -18.061 11.161 33.894 1.00 78.50 571 PHE A CA 1
ATOM 4378 C C . PHE A 1 571 ? -18.999 12.166 33.209 1.00 78.50 571 PHE A C 1
ATOM 4380 O O . PHE A 1 571 ? -18.970 13.352 33.524 1.00 78.50 571 PHE A O 1
ATOM 4387 N N . LEU A 1 572 ? -19.883 11.706 32.315 1.00 84.75 572 LEU A N 1
ATOM 4388 C CA . LEU A 1 572 ? -20.819 12.581 31.597 1.00 84.75 572 LEU A CA 1
ATOM 4389 C C . LEU A 1 572 ? -21.874 13.222 32.513 1.00 84.75 572 LEU A C 1
ATOM 4391 O O . LEU A 1 572 ? -22.369 14.305 32.202 1.00 84.75 572 LEU A O 1
ATOM 4395 N N . LEU A 1 573 ? -22.200 12.596 33.649 1.00 80.50 573 LEU A N 1
ATOM 4396 C CA . LEU A 1 573 ? -23.207 13.107 34.588 1.00 80.50 573 LEU A CA 1
ATOM 4397 C C . LEU A 1 573 ? -22.816 14.457 35.219 1.00 80.50 573 LEU A C 1
ATOM 4399 O O . LEU A 1 573 ? -23.707 15.224 35.586 1.00 80.50 573 LEU A O 1
ATOM 4403 N N . GLY A 1 574 ? -21.514 14.754 35.322 1.00 76.88 574 GLY A N 1
ATOM 4404 C CA . GLY A 1 574 ? -20.983 15.947 35.993 1.00 76.88 574 GLY A CA 1
ATOM 4405 C C . GLY A 1 574 ? -20.923 17.229 35.150 1.00 76.88 574 GLY A C 1
ATOM 4406 O O . GLY A 1 574 ? -20.770 18.304 35.724 1.00 76.88 574 GLY A O 1
ATOM 4407 N N . SER A 1 575 ? -21.079 17.149 33.821 1.00 81.25 575 SER A N 1
ATOM 4408 C CA . SER A 1 575 ? -20.749 18.259 32.897 1.00 81.25 575 SER A CA 1
ATOM 4409 C C . SER A 1 575 ? -21.835 18.524 31.844 1.00 81.25 575 SER A C 1
ATOM 4411 O O . SER A 1 575 ? -21.551 18.812 30.682 1.00 81.25 575 SER A O 1
ATOM 4413 N N . GLN A 1 576 ? -23.106 18.423 32.242 1.00 81.62 576 GLN A N 1
ATOM 4414 C CA . GLN A 1 576 ? -24.274 18.431 31.344 1.00 81.62 576 GLN A CA 1
ATOM 4415 C C . GLN A 1 576 ? -24.347 19.648 30.403 1.00 81.62 576 GLN A C 1
ATOM 4417 O O . GLN A 1 576 ? -24.732 19.503 29.243 1.00 81.62 576 GLN A O 1
ATOM 4422 N N . SER A 1 577 ? -23.949 20.839 30.861 1.00 82.81 577 SER A N 1
ATOM 4423 C CA . SER A 1 577 ? -23.978 22.071 30.054 1.00 82.81 577 SER A CA 1
ATOM 4424 C C . SER A 1 577 ? -23.113 21.979 28.790 1.00 82.81 577 SER A C 1
ATOM 4426 O O . SER A 1 577 ? -23.501 22.489 27.735 1.00 82.81 577 SER A O 1
ATOM 4428 N N . GLN A 1 578 ? -21.985 21.268 28.866 1.00 86.06 578 GLN A N 1
ATOM 4429 C CA . GLN A 1 578 ? -21.041 21.090 27.758 1.00 86.06 578 GLN A CA 1
ATOM 4430 C C . GLN A 1 578 ? -21.481 20.001 26.767 1.00 86.06 578 GLN A C 1
ATOM 4432 O O . GLN A 1 578 ? -20.912 19.883 25.686 1.00 86.06 578 GLN A O 1
ATOM 4437 N N . LEU A 1 579 ? -22.515 19.222 27.106 1.00 90.69 579 LEU A N 1
ATOM 4438 C CA . LEU A 1 579 ? -23.033 18.107 26.305 1.00 90.69 579 LEU A CA 1
ATOM 4439 C C . LEU A 1 579 ? -24.251 18.489 25.448 1.00 90.69 579 LEU A C 1
ATOM 4441 O O . LEU A 1 579 ? -24.838 17.629 24.797 1.00 90.69 579 LEU A O 1
ATOM 4445 N N . SER A 1 580 ? -24.632 19.768 25.426 1.00 90.38 580 SER A N 1
ATOM 4446 C CA . SER A 1 580 ? -25.862 20.266 24.787 1.00 90.38 580 SER A CA 1
ATOM 4447 C C . SER A 1 580 ? -25.965 20.006 23.275 1.00 90.38 580 SER A C 1
ATOM 4449 O O . SER A 1 580 ? -27.073 19.956 22.746 1.00 90.38 580 SER A O 1
ATOM 4451 N N . SER A 1 581 ? -24.838 19.828 22.573 1.00 94.81 581 SER A N 1
ATOM 4452 C CA . SER A 1 581 ? -24.809 19.473 21.143 1.00 94.81 581 SER A CA 1
ATOM 4453 C C . SER A 1 581 ? -25.031 17.988 20.865 1.00 94.81 581 SER A C 1
ATOM 4455 O O . SER A 1 581 ? -25.321 17.627 19.723 1.00 94.81 581 SER A O 1
ATOM 4457 N N . LEU A 1 582 ? -24.888 17.120 21.871 1.00 95.69 582 LEU A N 1
ATOM 4458 C CA . LEU A 1 582 ? -25.054 15.689 21.672 1.00 95.69 582 LEU A CA 1
ATOM 4459 C C . LEU A 1 582 ? -26.511 15.365 21.360 1.00 95.69 582 LEU A C 1
ATOM 4461 O O . LEU A 1 582 ? -27.441 15.887 21.970 1.00 95.69 582 LEU A O 1
ATOM 4465 N N . ARG A 1 583 ? -26.695 14.425 20.436 1.00 94.94 583 ARG A N 1
ATOM 4466 C CA . ARG A 1 583 ? -27.980 13.765 20.184 1.00 94.94 583 ARG A CA 1
ATOM 4467 C C . ARG A 1 583 ? -27.913 12.262 20.427 1.00 94.94 583 ARG A C 1
ATOM 4469 O O . ARG A 1 583 ? -28.954 11.628 20.577 1.00 94.94 583 ARG A O 1
ATOM 4476 N N . MET A 1 584 ? -26.713 11.676 20.443 1.00 94.38 584 MET A N 1
ATOM 4477 C CA . MET A 1 584 ? -26.535 10.231 20.565 1.00 94.38 584 MET A CA 1
ATOM 4478 C C . MET A 1 584 ? -25.233 9.856 21.280 1.00 94.38 584 MET A C 1
ATOM 4480 O O . MET A 1 584 ? -24.178 10.441 21.035 1.00 94.38 584 MET A O 1
ATOM 4484 N N . ILE A 1 585 ? -25.314 8.836 22.131 1.00 94.06 585 ILE A N 1
ATOM 4485 C CA . ILE A 1 585 ? -24.188 8.193 22.807 1.00 94.06 585 ILE A CA 1
ATOM 4486 C C . ILE A 1 585 ? -24.257 6.707 22.477 1.00 94.06 585 ILE A C 1
ATOM 4488 O O . ILE A 1 585 ? -25.191 6.026 22.886 1.00 94.06 585 ILE A O 1
ATOM 4492 N N . LEU A 1 586 ? -23.269 6.210 21.744 1.00 92.19 586 LEU A N 1
ATOM 4493 C CA . LEU A 1 586 ? -23.061 4.785 21.531 1.00 92.19 586 LEU A CA 1
ATOM 4494 C C . LEU A 1 586 ? -22.200 4.247 22.680 1.00 92.19 586 LEU A C 1
ATOM 4496 O O . LEU A 1 586 ? -21.172 4.844 23.009 1.00 92.19 586 LEU A O 1
ATOM 4500 N N . VAL A 1 587 ? -22.603 3.139 23.298 1.00 88.12 587 VAL A N 1
ATOM 4501 C CA . VAL A 1 587 ? -21.859 2.515 24.396 1.00 88.12 587 VAL A CA 1
ATOM 4502 C C . VAL A 1 587 ? -21.763 1.004 24.222 1.00 88.12 587 VAL A C 1
ATOM 4504 O O . VAL A 1 587 ? -22.752 0.341 23.938 1.00 88.12 587 VAL A O 1
ATOM 4507 N N . GLY A 1 588 ? -20.571 0.436 24.409 1.00 82.38 588 GLY A N 1
ATOM 4508 C CA . GLY A 1 588 ? -20.375 -1.010 24.282 1.00 82.38 588 GLY A CA 1
ATOM 4509 C C . GLY A 1 588 ? -19.043 -1.518 24.829 1.00 82.38 588 GLY A C 1
ATOM 4510 O O . GLY A 1 588 ? -18.423 -0.901 25.690 1.00 82.38 588 GLY A O 1
ATOM 4511 N N . ALA A 1 589 ? -18.592 -2.666 24.313 1.00 70.00 589 ALA A N 1
ATOM 4512 C CA . ALA A 1 589 ? -17.356 -3.389 24.674 1.00 70.00 589 ALA A CA 1
ATOM 4513 C C . ALA A 1 589 ? -17.320 -4.077 26.058 1.00 70.00 589 ALA A C 1
ATOM 4515 O O . ALA A 1 589 ? -16.511 -4.996 26.262 1.00 70.00 589 ALA A O 1
ATOM 4516 N N . SER A 1 590 ? -18.195 -3.692 26.987 1.00 69.69 590 SER A N 1
ATOM 4517 C CA . SER A 1 590 ? -18.430 -4.371 28.267 1.00 69.69 590 SER A CA 1
ATOM 4518 C C . SER A 1 590 ? -19.868 -4.162 28.749 1.00 69.69 590 SER A C 1
ATOM 4520 O O . SER A 1 590 ? -20.640 -3.434 28.130 1.00 69.69 590 SER A O 1
ATOM 4522 N N . SER A 1 591 ? -20.245 -4.833 29.842 1.00 70.44 591 SER A N 1
ATOM 4523 C CA . SER A 1 591 ? -21.571 -4.674 30.440 1.00 70.44 591 SER A CA 1
ATOM 4524 C C . SER A 1 591 ? -21.819 -3.229 30.872 1.00 70.44 591 SER A C 1
ATOM 4526 O O . SER A 1 591 ? -20.978 -2.626 31.541 1.00 70.44 591 SER A O 1
ATOM 4528 N N . VAL A 1 592 ? -22.989 -2.710 30.510 1.00 72.56 592 VAL A N 1
ATOM 4529 C CA . VAL A 1 592 ? -23.448 -1.366 30.859 1.00 72.56 592 VAL A CA 1
ATOM 4530 C C . VAL A 1 592 ? -24.284 -1.432 32.137 1.00 72.56 592 VAL A C 1
ATOM 4532 O O . VAL A 1 592 ? -25.147 -2.302 32.272 1.00 72.56 592 VAL A O 1
ATOM 4535 N N . ASP A 1 593 ? -24.031 -0.524 33.081 1.00 74.75 593 ASP A N 1
ATOM 4536 C CA . ASP A 1 593 ? -24.887 -0.361 34.256 1.00 74.75 593 ASP A CA 1
ATOM 4537 C C . ASP A 1 593 ? -26.160 0.402 33.869 1.00 74.75 593 ASP A C 1
ATOM 4539 O O . ASP A 1 593 ? -26.129 1.584 33.518 1.00 74.75 593 ASP A O 1
ATOM 4543 N N . GLN A 1 594 ? -27.292 -0.291 33.947 1.00 79.44 594 GLN A N 1
ATOM 4544 C CA . GLN A 1 594 ? -28.605 0.247 33.598 1.00 79.44 594 GLN A CA 1
ATOM 4545 C C . GLN A 1 594 ? -29.022 1.407 34.510 1.00 79.44 594 GLN A C 1
ATOM 4547 O O . GLN A 1 594 ? -29.774 2.286 34.086 1.00 79.44 594 GLN A O 1
ATOM 4552 N N . SER A 1 595 ? -28.515 1.457 35.747 1.00 77.75 595 SER A N 1
ATOM 4553 C CA . SER A 1 595 ? -28.765 2.588 36.641 1.00 77.75 595 SER A CA 1
ATOM 4554 C C . SER A 1 595 ? -28.078 3.861 36.134 1.00 77.75 595 SER A C 1
ATOM 4556 O O . SER A 1 595 ? -28.718 4.912 36.073 1.00 77.75 595 SER A O 1
ATOM 4558 N N . THR A 1 596 ? -26.829 3.759 35.664 1.00 78.88 596 THR A N 1
ATOM 4559 C CA . THR A 1 596 ? -26.101 4.864 35.021 1.00 78.88 596 THR A CA 1
ATOM 4560 C C . THR A 1 596 ? -26.795 5.329 33.749 1.00 78.88 596 THR A C 1
ATOM 4562 O O . THR A 1 596 ? -26.954 6.533 33.557 1.00 78.88 596 THR A O 1
ATOM 4565 N N . VAL A 1 597 ? -27.255 4.404 32.900 1.00 84.38 597 VAL A N 1
ATOM 4566 C CA . VAL A 1 597 ? -28.004 4.750 31.677 1.00 84.38 597 VAL A CA 1
ATOM 4567 C C . VAL A 1 597 ? -29.261 5.540 32.021 1.00 84.38 597 VAL A C 1
ATOM 4569 O O . VAL A 1 597 ? -29.501 6.586 31.425 1.00 84.38 597 VAL A O 1
ATOM 4572 N N . LYS A 1 598 ? -30.032 5.089 33.018 1.00 86.00 598 LYS A N 1
ATOM 4573 C CA . LYS A 1 598 ? -31.238 5.788 33.468 1.00 86.00 598 LYS A CA 1
ATOM 4574 C C . LYS A 1 598 ? -30.926 7.199 33.977 1.00 86.00 598 LYS A C 1
ATOM 4576 O O . LYS A 1 598 ? -31.557 8.148 33.523 1.00 86.00 598 LYS A O 1
ATOM 4581 N N . MET A 1 599 ? -29.933 7.344 34.859 1.00 86.50 599 MET A N 1
ATOM 4582 C CA . MET A 1 599 ? -29.519 8.654 35.384 1.00 86.50 599 MET A CA 1
ATOM 4583 C C . MET A 1 599 ? -29.073 9.601 34.263 1.00 86.50 599 MET A C 1
ATOM 4585 O O . MET A 1 599 ? -29.434 10.776 34.256 1.00 86.50 599 MET A O 1
ATOM 4589 N N . LEU A 1 600 ? -28.315 9.094 33.287 1.00 88.19 600 LEU A N 1
ATOM 4590 C CA . LEU A 1 600 ? -27.831 9.901 32.171 1.00 88.19 600 LEU A CA 1
ATOM 4591 C C . LEU A 1 600 ? -28.960 10.275 31.205 1.00 88.19 600 LEU A C 1
ATOM 4593 O O . LEU A 1 600 ? -28.986 11.397 30.711 1.00 88.19 600 LEU A O 1
ATOM 4597 N N . GLN A 1 601 ? -29.916 9.374 30.972 1.00 89.75 601 GLN A N 1
ATOM 4598 C CA . GLN A 1 601 ? -31.090 9.645 30.145 1.00 89.75 601 GLN A CA 1
ATOM 4599 C C . GLN A 1 601 ? -32.009 10.700 30.778 1.00 89.75 601 GLN A C 1
ATOM 4601 O O . GLN A 1 601 ? -32.566 11.521 30.053 1.00 89.75 601 GLN A O 1
ATOM 4606 N N . GLU A 1 602 ? -32.153 10.696 32.108 1.00 90.56 602 GLU A N 1
ATOM 4607 C CA . GLU A 1 602 ? -32.878 11.729 32.864 1.00 90.56 602 GLU A CA 1
ATOM 4608 C C . GLU A 1 602 ? -32.157 13.085 32.803 1.00 90.56 602 GLU A C 1
ATOM 4610 O O . GLU A 1 602 ? -32.800 14.115 32.605 1.00 90.56 602 GLU A O 1
ATOM 4615 N N . ALA A 1 603 ? -30.824 13.085 32.912 1.00 89.38 603 ALA A N 1
ATOM 4616 C CA . ALA A 1 603 ? -29.998 14.287 32.793 1.00 89.38 603 ALA A CA 1
ATOM 4617 C C . ALA A 1 603 ? -29.956 14.859 31.361 1.00 89.38 603 ALA A C 1
ATOM 4619 O O . ALA A 1 603 ? -29.846 16.070 31.176 1.00 89.38 603 ALA A O 1
ATOM 4620 N N . LEU A 1 604 ? -30.041 13.998 30.342 1.00 91.25 604 LEU A N 1
ATOM 4621 C CA . LEU A 1 604 ? -29.944 14.343 28.923 1.00 91.25 604 LEU A CA 1
ATOM 4622 C C . LEU A 1 604 ? -31.157 13.790 28.145 1.00 91.25 604 LEU A C 1
ATOM 4624 O O . LEU A 1 604 ? -31.006 12.891 27.313 1.00 91.25 604 LEU A O 1
ATOM 4628 N N . PRO A 1 605 ? -32.373 14.330 28.353 1.00 89.31 605 PRO A N 1
ATOM 4629 C CA . PRO A 1 605 ? -33.616 13.746 27.829 1.00 89.31 605 PRO A CA 1
ATOM 4630 C C . PRO A 1 605 ? -33.694 13.688 26.295 1.00 89.31 605 PRO A C 1
ATOM 4632 O O . PRO A 1 605 ? -34.415 12.863 25.735 1.00 89.31 605 PRO A O 1
ATOM 4635 N N . ASN A 1 606 ? -32.933 14.541 25.603 1.00 89.12 606 ASN A N 1
ATOM 4636 C CA . ASN A 1 606 ? -32.896 14.599 24.140 1.00 89.12 606 ASN A CA 1
ATOM 4637 C C . ASN A 1 606 ? -31.799 13.719 23.519 1.00 89.12 606 ASN A C 1
ATOM 4639 O O . ASN A 1 606 ? -31.759 13.563 22.299 1.00 89.12 606 ASN A O 1
ATOM 4643 N N . VAL A 1 607 ? -30.918 13.139 24.337 1.00 93.06 607 VAL A N 1
ATOM 4644 C CA . VAL A 1 607 ? -29.810 12.299 23.879 1.00 93.06 607 VAL A CA 1
ATOM 4645 C C . VAL A 1 607 ? -30.249 10.843 23.891 1.00 93.06 607 VAL A C 1
ATOM 4647 O O . VAL A 1 607 ? -30.788 10.361 24.882 1.00 93.06 607 VAL A O 1
ATOM 4650 N N . LYS A 1 608 ? -30.023 10.128 22.788 1.00 92.56 608 LYS A N 1
ATOM 4651 C CA . LYS A 1 608 ? -30.273 8.685 22.701 1.00 92.56 608 LYS A CA 1
ATOM 4652 C C . LYS A 1 608 ? -29.049 7.914 23.172 1.00 92.56 608 LYS A C 1
ATOM 4654 O O . LYS A 1 608 ? -27.985 8.047 22.573 1.00 92.56 608 LYS A O 1
ATOM 4659 N N . ILE A 1 609 ? -29.200 7.104 24.213 1.00 91.69 609 ILE A N 1
ATOM 4660 C CA . ILE A 1 609 ? -28.152 6.189 24.675 1.00 91.69 609 ILE A CA 1
ATOM 4661 C C . ILE A 1 609 ? -28.394 4.833 24.015 1.00 91.69 609 ILE A C 1
ATOM 4663 O O . ILE A 1 609 ? -29.435 4.218 24.229 1.00 91.69 609 ILE A O 1
ATOM 4667 N N . ILE A 1 610 ? -27.452 4.406 23.179 1.00 92.38 610 ILE A N 1
ATOM 4668 C CA . ILE A 1 610 ? -27.545 3.202 22.358 1.00 92.38 610 ILE A CA 1
ATOM 4669 C C . ILE A 1 610 ? -26.500 2.197 22.831 1.00 92.38 610 ILE A C 1
ATOM 4671 O O . ILE A 1 610 ? -25.299 2.460 22.760 1.00 92.38 610 ILE A O 1
ATOM 4675 N N . GLU A 1 611 ? -26.955 1.034 23.276 1.00 90.88 611 GLU A N 1
ATOM 4676 C CA . GLU A 1 611 ? -26.093 -0.079 23.654 1.00 90.88 611 GLU A CA 1
ATOM 4677 C C . GLU A 1 611 ? -25.689 -0.908 22.435 1.00 90.88 611 GLU A C 1
ATOM 4679 O O . GLU A 1 611 ? -26.501 -1.213 21.558 1.00 90.88 611 GLU A O 1
ATOM 4684 N N . LEU A 1 612 ? -24.411 -1.278 22.401 1.00 90.69 612 LEU A N 1
ATOM 4685 C CA . LEU A 1 612 ? -23.773 -2.049 21.348 1.00 90.69 612 LEU A CA 1
ATOM 4686 C C . LEU A 1 612 ? -23.097 -3.283 21.945 1.00 90.69 612 LEU A C 1
ATOM 4688 O O . LEU A 1 612 ? -22.344 -3.195 22.920 1.00 90.69 612 LEU A O 1
ATOM 4692 N N . TYR A 1 613 ? -23.279 -4.428 21.296 1.00 91.75 613 TYR A N 1
ATOM 4693 C CA . TYR A 1 613 ? -22.517 -5.637 21.590 1.00 91.75 613 TYR A CA 1
ATOM 4694 C C . TYR A 1 613 ? -21.893 -6.211 20.326 1.00 91.75 613 TYR A C 1
ATOM 4696 O O . TYR A 1 613 ? -22.506 -6.249 19.259 1.00 91.75 613 TYR A O 1
ATOM 4704 N N . GLY A 1 614 ? -20.667 -6.699 20.470 1.00 90.75 614 GLY A N 1
ATOM 4705 C CA . GLY A 1 614 ? -19.923 -7.323 19.395 1.00 90.75 614 GLY A CA 1
ATOM 4706 C C . GLY A 1 614 ? -18.593 -7.885 19.870 1.00 90.75 614 GLY A C 1
ATOM 4707 O O . GLY A 1 614 ? -18.110 -7.593 20.968 1.00 90.75 614 GLY A O 1
ATOM 4708 N N . LEU A 1 615 ? -18.000 -8.692 19.000 1.00 90.19 615 LEU A N 1
ATOM 4709 C CA . LEU A 1 615 ? -16.691 -9.314 19.170 1.00 90.19 615 LEU A CA 1
ATOM 4710 C C . LEU A 1 615 ? -15.846 -8.960 17.951 1.00 90.19 615 LEU A C 1
ATOM 4712 O O . LEU A 1 615 ? -16.387 -8.779 16.862 1.00 90.19 615 LEU A O 1
ATOM 4716 N N . THR A 1 616 ? -14.524 -8.927 18.095 1.00 90.38 616 THR A N 1
ATOM 4717 C CA . THR A 1 616 ? -13.632 -8.745 16.941 1.00 90.38 616 THR A CA 1
ATOM 4718 C C . THR A 1 616 ? -13.855 -9.848 15.898 1.00 90.38 616 THR A C 1
ATOM 4720 O O . THR A 1 616 ? -13.795 -9.591 14.703 1.00 90.38 616 THR A O 1
ATOM 4723 N N . GLU A 1 617 ? -14.149 -11.066 16.350 1.00 93.88 617 GLU A N 1
ATOM 4724 C CA . GLU A 1 617 ? -14.297 -12.269 15.532 1.00 93.88 617 GLU A CA 1
ATOM 4725 C C . GLU A 1 617 ? -15.631 -12.350 14.785 1.00 93.88 617 GLU A C 1
ATOM 4727 O O . GLU A 1 617 ? -15.689 -12.921 13.699 1.00 93.88 617 GLU A O 1
ATOM 4732 N N . VAL A 1 618 ? -16.701 -11.788 15.350 1.00 93.69 618 VAL A N 1
ATOM 4733 C CA . VAL A 1 618 ? -18.057 -11.844 14.771 1.00 93.69 618 VAL A CA 1
ATOM 4734 C C . VAL A 1 618 ? -18.397 -10.542 14.050 1.00 93.69 618 VAL A C 1
ATOM 4736 O O . VAL A 1 618 ? -19.069 -10.557 13.022 1.00 93.69 618 VAL A O 1
ATOM 4739 N N . GLY A 1 619 ? -17.929 -9.411 14.566 1.00 91.31 619 GLY A N 1
ATOM 4740 C CA . GLY A 1 619 ? -18.248 -8.072 14.094 1.00 91.31 619 GLY A CA 1
ATOM 4741 C C . GLY A 1 619 ? -18.573 -7.140 15.257 1.00 91.31 619 GLY A C 1
ATOM 4742 O O . GLY A 1 619 ? -19.216 -7.534 16.236 1.00 91.31 619 GLY A O 1
ATOM 4743 N N . ILE A 1 620 ? -18.137 -5.884 15.148 1.00 89.94 620 ILE A N 1
ATOM 4744 C CA . ILE A 1 620 ? -18.220 -4.907 16.247 1.00 89.94 620 ILE A CA 1
ATOM 4745 C C . ILE A 1 620 ? -19.657 -4.458 16.570 1.00 89.94 620 ILE A C 1
ATOM 4747 O O . ILE A 1 620 ? -19.898 -3.934 17.653 1.00 89.94 620 ILE A O 1
ATOM 4751 N N . LEU A 1 621 ? -20.598 -4.692 15.652 1.00 90.12 621 LEU A N 1
ATOM 4752 C CA . LEU A 1 621 ? -22.023 -4.376 15.764 1.00 90.12 621 LEU A CA 1
ATOM 4753 C C . LEU A 1 621 ? -22.828 -5.658 15.513 1.00 90.12 621 LEU A C 1
ATOM 4755 O O . LEU A 1 621 ? -23.347 -5.870 14.423 1.00 90.12 621 LEU A O 1
ATOM 4759 N N . THR A 1 622 ? -22.858 -6.555 16.497 1.00 93.44 622 THR A N 1
ATOM 4760 C CA . THR A 1 622 ? -23.610 -7.822 16.434 1.00 93.44 622 THR A CA 1
ATOM 4761 C C . THR A 1 622 ? -25.030 -7.646 16.969 1.00 93.44 622 THR A C 1
ATOM 4763 O O . THR A 1 622 ? -25.992 -8.078 16.332 1.00 93.44 622 THR A O 1
ATOM 4766 N N . LEU A 1 623 ? -25.158 -6.983 18.123 1.00 93.12 623 LEU A N 1
ATOM 4767 C CA . LEU A 1 623 ? -26.433 -6.538 18.678 1.00 93.12 623 LEU A CA 1
ATOM 4768 C C . LEU A 1 623 ? -26.409 -5.020 18.840 1.00 93.12 623 LEU A C 1
ATOM 4770 O O . LEU A 1 623 ? -25.371 -4.454 19.201 1.00 93.12 623 LEU A O 1
ATOM 4774 N N . MET A 1 624 ? -27.554 -4.384 18.620 1.00 92.44 624 MET A N 1
ATOM 4775 C CA . MET A 1 624 ? -27.727 -2.953 18.846 1.00 92.44 624 MET A CA 1
ATOM 4776 C C . MET A 1 624 ? -29.100 -2.666 19.438 1.00 92.44 624 MET A C 1
ATOM 4778 O O . MET A 1 624 ? -30.109 -3.220 18.997 1.00 92.44 624 MET A O 1
ATOM 4782 N N . SER A 1 625 ? -29.147 -1.789 20.434 1.00 91.88 625 SER A N 1
ATOM 4783 C CA . SER A 1 625 ? -30.408 -1.334 21.000 1.00 91.88 625 SER A CA 1
ATOM 4784 C C . SER A 1 625 ? -31.161 -0.429 20.010 1.00 91.88 625 SER A C 1
ATOM 4786 O O . SER A 1 625 ? -30.575 0.535 19.504 1.00 91.88 625 SER A O 1
ATOM 4788 N N . PRO A 1 626 ? -32.461 -0.660 19.768 1.00 90.19 626 PRO A N 1
ATOM 4789 C CA . PRO A 1 626 ? -33.315 0.295 19.063 1.00 90.19 626 PRO A CA 1
ATOM 4790 C C . PRO A 1 626 ? -33.412 1.642 19.796 1.00 90.19 626 PRO A C 1
ATOM 4792 O O . PRO A 1 626 ? -33.122 1.728 20.989 1.00 90.19 626 PRO A O 1
ATOM 4795 N N . ILE A 1 627 ? -33.911 2.686 19.120 1.00 86.19 627 ILE A N 1
ATOM 4796 C CA . ILE A 1 627 ? -34.149 4.015 19.729 1.00 86.19 627 ILE A CA 1
ATOM 4797 C C . ILE A 1 627 ? -35.056 3.911 20.968 1.00 86.19 627 ILE A C 1
ATOM 4799 O O . ILE A 1 627 ? -34.896 4.661 21.932 1.00 86.19 627 ILE A O 1
ATOM 4803 N N . HIS A 1 628 ? -35.999 2.970 20.934 1.00 83.38 628 HIS A N 1
ATOM 4804 C CA . HIS A 1 628 ? -36.857 2.600 22.052 1.00 83.38 628 HIS A CA 1
ATOM 4805 C C . HIS A 1 628 ? -36.525 1.170 22.481 1.00 83.38 628 HIS A C 1
ATOM 4807 O O . HIS A 1 628 ? -37.166 0.209 22.056 1.00 83.38 628 HIS A O 1
ATOM 4813 N N . ASN A 1 629 ? -35.466 1.030 23.275 1.00 84.81 629 ASN A N 1
ATOM 4814 C CA . ASN A 1 629 ? -35.007 -0.269 23.749 1.00 84.81 629 ASN A CA 1
ATOM 4815 C C . ASN A 1 629 ? -35.844 -0.794 24.926 1.00 84.81 629 ASN A C 1
ATOM 4817 O O . ASN A 1 629 ? -36.419 -0.021 25.696 1.00 84.81 629 ASN A O 1
ATOM 4821 N N . LYS A 1 630 ? -35.860 -2.118 25.102 1.00 85.62 630 LYS A N 1
ATOM 4822 C CA . LYS A 1 630 ? -36.458 -2.762 26.273 1.00 85.62 630 LYS A CA 1
ATOM 4823 C C . LYS A 1 630 ? -35.481 -2.678 27.460 1.00 85.62 630 LYS A C 1
ATOM 4825 O O . LYS A 1 630 ? -34.297 -2.969 27.277 1.00 85.62 630 LYS A O 1
ATOM 4830 N N . PRO A 1 631 ? -35.925 -2.297 28.672 1.00 79.69 631 PRO A N 1
ATOM 4831 C CA . PRO A 1 631 ? -35.037 -2.208 29.833 1.00 79.69 631 PRO A CA 1
ATOM 4832 C C . PRO A 1 631 ? -34.295 -3.520 30.113 1.00 79.69 631 PRO A C 1
ATOM 4834 O O . PRO A 1 631 ? -34.883 -4.594 29.991 1.00 79.69 631 PRO A O 1
ATOM 4837 N N . ASN A 1 632 ? -33.034 -3.432 30.551 1.00 76.50 632 ASN A N 1
ATOM 4838 C CA . ASN A 1 632 ? -32.175 -4.588 30.860 1.00 76.50 632 ASN A CA 1
ATOM 4839 C C . ASN A 1 632 ? -31.915 -5.534 29.667 1.00 76.50 632 ASN A C 1
ATOM 4841 O O . ASN A 1 632 ? -31.595 -6.714 29.854 1.00 76.50 632 ASN A O 1
ATOM 4845 N N . THR A 1 633 ? -32.039 -5.026 28.441 1.00 86.94 633 THR A N 1
ATOM 4846 C CA . THR A 1 633 ? -31.663 -5.741 27.216 1.00 86.94 633 THR A CA 1
ATOM 4847 C C . THR A 1 633 ? -30.553 -4.987 26.503 1.00 86.94 633 THR A C 1
ATOM 4849 O O . THR A 1 633 ? -30.512 -3.761 26.515 1.00 86.94 633 THR A O 1
ATOM 4852 N N . THR A 1 634 ? -29.646 -5.723 25.875 1.00 86.88 634 THR A N 1
ATOM 4853 C CA . THR A 1 634 ? -28.530 -5.154 25.114 1.00 86.88 634 THR A CA 1
ATOM 4854 C C . THR A 1 634 ? -28.979 -4.701 23.725 1.00 86.88 634 THR A C 1
ATOM 4856 O O . THR A 1 634 ? -28.427 -3.751 23.179 1.00 86.88 634 THR A O 1
ATOM 4859 N N . GLY A 1 635 ? -29.995 -5.352 23.154 1.00 91.75 635 GLY A N 1
ATOM 4860 C CA . GLY A 1 635 ? -30.605 -4.938 21.894 1.00 91.75 635 GLY A CA 1
ATOM 4861 C C . GLY A 1 635 ? -31.067 -6.103 21.033 1.00 91.75 635 GLY A C 1
ATOM 4862 O O . GLY A 1 635 ? -31.276 -7.210 21.524 1.00 91.75 635 GLY A O 1
ATOM 4863 N N . VAL A 1 636 ? -31.214 -5.846 19.738 1.00 93.06 636 VAL A N 1
ATOM 4864 C CA . VAL A 1 636 ? -31.663 -6.824 18.739 1.00 93.06 636 VAL A CA 1
ATOM 4865 C C . VAL A 1 636 ? -30.520 -7.210 17.802 1.00 93.06 636 VAL A C 1
ATOM 4867 O O . VAL A 1 636 ? -29.527 -6.488 17.691 1.00 93.06 636 VAL A O 1
ATOM 4870 N N . LEU A 1 637 ? -30.656 -8.354 17.129 1.00 93.06 637 LEU A N 1
ATOM 4871 C CA . LEU A 1 637 ? -29.706 -8.795 16.107 1.00 93.06 637 LEU A CA 1
ATOM 4872 C C . LEU A 1 637 ? -29.645 -7.817 14.938 1.00 93.06 637 LEU A C 1
ATOM 4874 O O . LEU A 1 637 ? -30.669 -7.381 14.413 1.00 93.06 637 LEU A O 1
ATOM 4878 N N . MET A 1 638 ? -28.424 -7.526 14.502 1.00 91.50 638 MET A N 1
ATOM 4879 C CA . MET A 1 638 ? -28.201 -6.694 13.330 1.00 91.50 638 MET A CA 1
ATOM 4880 C C . MET A 1 638 ? -28.573 -7.430 12.028 1.00 91.50 638 MET A C 1
ATOM 4882 O O . MET A 1 638 ? -28.468 -8.659 11.959 1.00 91.50 638 MET A O 1
ATOM 4886 N N . PRO A 1 639 ? -28.995 -6.715 10.965 1.00 87.94 639 PRO A N 1
ATOM 4887 C CA . PRO A 1 639 ? -29.395 -7.343 9.707 1.00 87.94 639 PRO A CA 1
ATOM 4888 C C . PRO A 1 639 ? -28.323 -8.274 9.124 1.00 87.94 639 PRO A C 1
ATOM 4890 O O . PRO A 1 639 ? -27.151 -7.915 9.015 1.00 87.94 639 PRO A O 1
ATOM 4893 N N . GLY A 1 640 ? -28.736 -9.480 8.727 1.00 89.44 640 GLY A N 1
ATOM 4894 C CA . GLY A 1 640 ? -27.845 -10.508 8.177 1.00 89.44 640 GLY A CA 1
ATOM 4895 C C . GLY A 1 640 ? -27.067 -11.318 9.220 1.00 89.44 640 GLY A C 1
ATOM 4896 O O . GLY A 1 640 ? -26.311 -12.206 8.832 1.00 89.44 640 GLY A O 1
ATOM 4897 N N . PHE A 1 641 ? -27.244 -11.046 10.517 1.00 93.81 641 PHE A N 1
ATOM 4898 C CA . PHE A 1 641 ? -26.681 -11.864 11.587 1.00 93.81 641 PHE A CA 1
ATOM 4899 C C . PHE A 1 641 ? -27.653 -12.965 11.994 1.00 93.81 641 PHE A C 1
ATOM 4901 O O . PHE A 1 641 ? -28.866 -12.773 12.062 1.00 93.81 641 PHE A O 1
ATOM 4908 N N . GLU A 1 642 ? -27.091 -14.115 12.337 1.00 95.50 642 GLU A N 1
ATOM 4909 C CA . GLU A 1 642 ? -27.812 -15.231 12.929 1.00 95.50 642 GLU A CA 1
ATOM 4910 C C . GLU A 1 642 ? -27.207 -15.550 14.292 1.00 95.50 642 GLU A C 1
ATOM 4912 O O . GLU A 1 642 ? -25.984 -15.534 14.456 1.00 95.50 642 GLU A O 1
ATOM 4917 N N . CYS A 1 643 ? -28.062 -15.881 15.259 1.00 95.88 643 CYS A N 1
ATOM 4918 C CA . CYS A 1 643 ? -27.650 -16.350 16.575 1.00 95.88 643 CYS A CA 1
ATOM 4919 C C . CYS A 1 643 ? -28.317 -17.688 16.892 1.00 95.88 643 CYS A C 1
ATOM 4921 O O . CYS A 1 643 ? -29.510 -17.876 16.647 1.00 95.88 643 CYS A O 1
ATOM 4923 N N . ARG A 1 644 ? -27.550 -18.607 17.474 1.00 94.31 644 ARG A N 1
ATOM 4924 C CA . ARG A 1 644 ? -28.032 -19.862 18.044 1.00 94.31 644 ARG A CA 1
ATOM 4925 C C . ARG A 1 644 ? -27.621 -19.925 19.509 1.00 94.31 644 ARG A C 1
ATOM 4927 O O . ARG A 1 644 ? -26.446 -19.772 19.817 1.00 94.31 644 ARG A O 1
ATOM 4934 N N . LEU A 1 645 ? -28.577 -20.207 20.390 1.00 92.38 645 LEU A N 1
ATOM 4935 C CA . LEU A 1 645 ? -28.300 -20.502 21.795 1.00 92.38 645 LEU A CA 1
ATOM 4936 C C . LEU A 1 645 ? -28.040 -22.002 21.956 1.00 92.38 645 LEU A C 1
ATOM 4938 O O . LEU A 1 645 ? -28.926 -22.813 21.689 1.00 92.38 645 LEU A O 1
ATOM 4942 N N . VAL A 1 646 ? -26.833 -22.369 22.383 1.00 90.81 646 VAL A N 1
ATOM 4943 C CA . VAL A 1 646 ? -26.444 -23.754 22.692 1.00 90.81 646 VAL A CA 1
ATOM 4944 C C . VAL A 1 646 ? -26.058 -23.807 24.162 1.00 90.81 646 VAL A C 1
ATOM 4946 O O . VAL A 1 646 ? -25.073 -23.195 24.558 1.00 90.81 646 VAL A O 1
ATOM 4949 N N . ASP A 1 647 ? -26.878 -24.465 24.985 1.00 85.81 647 ASP A N 1
ATOM 4950 C CA . ASP A 1 647 ? -26.719 -24.494 26.449 1.00 85.81 647 ASP A CA 1
ATOM 4951 C C . ASP A 1 647 ? -26.573 -23.089 27.079 1.00 85.81 647 ASP A C 1
ATOM 4953 O O . ASP A 1 647 ? -25.859 -22.884 28.058 1.00 85.81 647 ASP A O 1
ATOM 4957 N N . GLY A 1 648 ? -27.245 -22.094 26.487 1.00 84.06 648 GLY A N 1
ATOM 4958 C CA . GLY A 1 648 ? -27.184 -20.686 26.894 1.00 84.06 648 GLY A CA 1
ATOM 4959 C C . GLY A 1 648 ? -26.007 -19.888 26.319 1.00 84.06 648 GLY A C 1
ATOM 4960 O O . GLY A 1 648 ? -26.007 -18.664 26.439 1.00 84.06 648 GLY A O 1
ATOM 4961 N N . GLU A 1 649 ? -25.031 -20.528 25.667 1.00 92.44 649 GLU A N 1
ATOM 4962 C CA . GLU A 1 649 ? -23.958 -19.847 24.934 1.00 92.44 649 GLU A CA 1
ATOM 4963 C C . GLU A 1 649 ? -24.482 -19.314 23.597 1.00 92.44 649 GLU A C 1
ATOM 4965 O O . GLU A 1 649 ? -25.106 -20.047 22.828 1.00 92.44 649 GLU A O 1
ATOM 4970 N N . MET A 1 650 ? -24.207 -18.044 23.298 1.00 94.25 650 MET A N 1
ATOM 4971 C CA . MET A 1 650 ? -24.573 -17.447 22.014 1.00 94.25 650 MET A CA 1
ATOM 4972 C C . MET A 1 650 ? -23.533 -17.791 20.953 1.00 94.25 650 MET A C 1
ATOM 4974 O O . MET A 1 650 ? -22.354 -17.446 21.070 1.00 94.25 650 MET A O 1
ATOM 4978 N N . TRP A 1 651 ? -23.953 -18.473 19.899 1.00 96.12 651 TRP A N 1
ATOM 4979 C CA . TRP A 1 651 ? -23.133 -18.741 18.726 1.00 96.12 651 TRP A CA 1
ATOM 4980 C C . TRP A 1 651 ? -23.623 -17.886 17.573 1.00 96.12 651 TRP A C 1
ATOM 4982 O O . TRP A 1 651 ? -24.821 -17.849 17.306 1.00 96.12 651 TRP A O 1
ATOM 4992 N N . PHE A 1 652 ? -22.706 -17.242 16.861 1.00 96.75 652 PHE A N 1
ATOM 4993 C CA . PHE A 1 652 ? -23.054 -16.291 15.814 1.00 96.75 652 PHE A CA 1
ATOM 4994 C C . PHE A 1 652 ? -22.568 -16.733 14.440 1.00 96.75 652 PHE A C 1
ATOM 4996 O O . PHE A 1 652 ? -21.513 -17.352 14.302 1.00 96.75 652 PHE A O 1
ATOM 5003 N N . ARG A 1 653 ? -23.324 -16.346 13.416 1.00 95.75 653 ARG A N 1
ATOM 5004 C CA . ARG A 1 653 ? -22.889 -16.328 12.021 1.00 95.75 653 ARG A CA 1
ATOM 5005 C C . ARG A 1 653 ? -23.204 -14.953 11.450 1.00 95.75 653 ARG A C 1
ATOM 5007 O O . ARG A 1 653 ? -24.294 -14.432 11.671 1.00 95.75 653 ARG A O 1
ATOM 5014 N N . SER A 1 654 ? -22.248 -14.353 10.751 1.00 94.56 654 SER A N 1
ATOM 5015 C CA . SER A 1 654 ? -22.375 -12.969 10.298 1.00 94.56 654 SER A CA 1
ATOM 5016 C C . SER A 1 654 ? -21.593 -12.709 9.007 1.00 94.56 654 SER A C 1
ATOM 5018 O O . SER A 1 654 ? -20.573 -13.355 8.753 1.00 94.56 654 SER A O 1
ATOM 5020 N N . PRO A 1 655 ? -22.018 -11.724 8.195 1.00 94.00 655 PRO A N 1
ATOM 5021 C CA . PRO A 1 655 ? -21.260 -11.277 7.024 1.00 94.00 655 PRO A CA 1
ATOM 5022 C C . PRO A 1 655 ? -19.974 -10.522 7.404 1.00 94.00 655 PRO A C 1
ATOM 5024 O O . PRO A 1 655 ? -19.077 -10.360 6.580 1.00 94.00 655 PRO A O 1
ATOM 5027 N N . THR A 1 656 ? -19.886 -10.060 8.651 1.00 95.38 656 THR A N 1
ATOM 5028 C CA . THR A 1 656 ? -18.748 -9.339 9.232 1.00 95.38 656 THR A CA 1
ATOM 5029 C C . THR A 1 656 ? -17.723 -10.255 9.898 1.00 95.38 656 THR A C 1
ATOM 5031 O O . THR A 1 656 ? -16.707 -9.757 10.385 1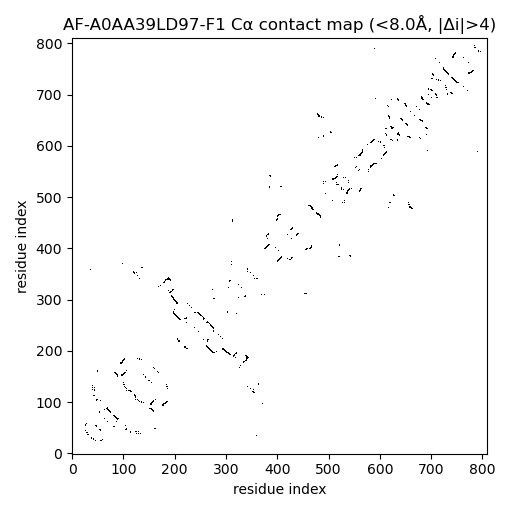.00 95.38 656 THR A O 1
ATOM 5034 N N . ALA A 1 657 ? -17.972 -11.566 9.930 1.00 95.50 657 ALA A N 1
ATOM 5035 C CA . ALA A 1 657 ? -17.119 -12.541 10.591 1.00 95.50 657 ALA A CA 1
ATOM 5036 C C . ALA A 1 657 ? -15.657 -12.465 10.122 1.00 95.50 657 ALA A C 1
ATOM 5038 O O . ALA A 1 657 ? -15.351 -12.160 8.963 1.00 95.50 657 ALA A O 1
ATOM 5039 N N . MET A 1 658 ? -14.745 -12.780 11.039 1.00 95.44 658 MET A N 1
ATOM 5040 C CA . MET A 1 658 ? -13.335 -12.957 10.726 1.00 95.44 658 MET A CA 1
ATOM 5041 C C . MET A 1 658 ? -13.126 -14.056 9.683 1.00 95.44 658 MET A C 1
ATOM 5043 O O . MET A 1 658 ? -13.894 -15.008 9.582 1.00 95.44 658 MET A O 1
ATOM 5047 N N . SER A 1 659 ? -12.022 -13.968 8.949 1.00 94.56 659 SER A N 1
ATOM 5048 C CA . SER A 1 659 ? -11.559 -15.059 8.081 1.00 94.56 659 SER A CA 1
ATOM 5049 C C . SER A 1 659 ? -10.866 -16.180 8.868 1.00 94.56 659 SER A C 1
ATOM 5051 O O . SER A 1 659 ? -10.614 -17.250 8.325 1.00 94.56 659 SER A O 1
ATOM 5053 N N . GLY A 1 660 ? -10.554 -15.933 10.143 1.00 93.81 660 GLY A N 1
ATOM 5054 C CA . GLY A 1 660 ? -9.923 -16.867 11.073 1.00 93.81 660 GLY A CA 1
ATOM 5055 C C . GLY A 1 660 ? -8.847 -16.180 11.912 1.00 93.81 660 GLY A C 1
ATOM 5056 O O . GLY A 1 660 ? -8.488 -15.027 11.674 1.00 93.81 660 GLY A O 1
ATOM 5057 N N . TYR A 1 661 ? -8.279 -16.894 12.876 1.00 93.12 661 TYR A N 1
ATOM 5058 C CA . TYR A 1 661 ? -7.083 -16.443 13.581 1.00 93.12 661 TYR A CA 1
ATOM 5059 C C . TYR A 1 661 ? -5.814 -16.678 12.746 1.00 93.12 661 TYR A C 1
ATOM 5061 O O . TYR A 1 661 ? -5.841 -17.408 11.754 1.00 93.12 661 TYR A O 1
ATOM 5069 N N . LEU A 1 662 ? -4.691 -16.072 13.146 1.00 90.44 662 LEU A N 1
ATOM 5070 C CA . LEU A 1 662 ? -3.353 -16.342 12.596 1.00 90.44 662 LEU A CA 1
ATOM 5071 C C . LEU A 1 662 ? -2.940 -17.813 12.742 1.00 90.44 662 LEU A C 1
ATOM 5073 O O . LEU A 1 662 ? -2.187 -18.319 11.918 1.00 90.44 662 LEU A O 1
ATOM 5077 N N . GLN A 1 663 ? -3.419 -18.478 13.796 1.00 87.19 663 GLN A N 1
ATOM 5078 C CA . GLN A 1 663 ? -3.177 -19.892 14.060 1.00 87.19 663 GLN A CA 1
ATOM 5079 C C . GLN A 1 663 ? -4.462 -20.684 13.806 1.00 87.19 663 GLN A C 1
ATOM 5081 O O . GLN A 1 663 ? -5.459 -20.486 14.501 1.00 87.19 663 GLN A O 1
ATOM 5086 N N . ASP A 1 664 ? -4.441 -21.611 12.850 1.00 86.19 664 ASP A N 1
ATOM 5087 C CA . ASP A 1 664 ? -5.649 -22.323 12.405 1.00 86.19 664 ASP A CA 1
ATOM 5088 C C . ASP A 1 664 ? -6.271 -23.227 13.481 1.00 86.19 664 ASP A C 1
ATOM 5090 O O . ASP A 1 664 ? -7.476 -23.465 13.469 1.00 86.19 664 ASP A O 1
ATOM 5094 N N . GLU A 1 665 ? -5.483 -23.713 14.446 1.00 85.62 665 GLU A N 1
ATOM 5095 C CA . GLU A 1 665 ? -6.012 -24.427 15.621 1.00 85.62 665 GLU A CA 1
ATOM 5096 C C . GLU A 1 665 ? -6.953 -23.533 16.437 1.00 85.62 665 GLU A C 1
ATOM 5098 O O . GLU A 1 665 ? -8.060 -23.932 16.779 1.00 85.62 665 GLU A O 1
ATOM 5103 N N . GLN A 1 666 ? -6.572 -22.271 16.657 1.00 86.00 666 GLN A N 1
ATOM 5104 C CA . GLN A 1 666 ? -7.404 -21.324 17.401 1.00 86.00 666 GLN A CA 1
ATOM 5105 C C . GLN A 1 666 ? -8.709 -21.022 16.659 1.00 86.00 666 GLN A C 1
ATOM 5107 O O . GLN A 1 666 ? -9.731 -20.772 17.297 1.00 86.00 666 GLN A O 1
ATOM 5112 N N . THR A 1 667 ? -8.679 -21.042 15.322 1.00 88.88 667 THR A N 1
ATOM 5113 C CA . THR A 1 667 ? -9.884 -20.916 14.492 1.00 88.88 667 THR A CA 1
ATOM 5114 C C . THR A 1 667 ? -10.795 -22.118 14.703 1.00 88.88 667 THR A C 1
ATOM 5116 O O . THR A 1 667 ? -11.977 -21.930 14.978 1.00 88.88 667 THR A O 1
ATOM 5119 N N . ARG A 1 668 ? -10.256 -23.342 14.649 1.00 87.88 668 ARG A N 1
ATOM 5120 C CA . ARG A 1 668 ? -11.016 -24.588 14.854 1.00 87.88 668 ARG A CA 1
ATOM 5121 C C . ARG A 1 668 ? -11.609 -24.709 16.259 1.00 87.88 668 ARG A C 1
ATOM 5123 O O . ARG A 1 668 ? -12.706 -25.222 16.407 1.00 87.88 668 ARG A O 1
ATOM 5130 N N . GLU A 1 669 ? -10.941 -24.187 17.286 1.00 85.56 669 GLU A N 1
ATOM 5131 C CA . GLU A 1 669 ? -11.497 -24.145 18.648 1.00 85.56 669 GLU A CA 1
ATOM 5132 C C . GLU A 1 669 ? -12.738 -23.243 18.760 1.00 85.56 669 GLU A C 1
ATOM 5134 O O . GLU A 1 669 ? -13.654 -23.525 19.539 1.00 85.56 669 GLU A O 1
ATOM 5139 N N . MET A 1 670 ? -12.746 -22.123 18.028 1.00 86.38 670 MET A N 1
ATOM 5140 C CA . MET A 1 670 ? -13.792 -21.101 18.132 1.00 86.38 670 MET A CA 1
ATOM 5141 C C . MET A 1 670 ? -14.916 -21.280 17.111 1.00 86.38 670 MET A C 1
ATOM 5143 O O . MET A 1 670 ? -16.012 -20.759 17.306 1.00 86.38 670 MET A O 1
ATOM 5147 N N . THR A 1 671 ? -14.653 -22.001 16.026 1.00 90.06 671 THR A N 1
ATOM 5148 C CA . THR A 1 671 ? -15.607 -22.223 14.941 1.00 90.06 671 THR A CA 1
ATOM 5149 C C . THR A 1 671 ? -16.091 -23.663 14.931 1.00 90.06 671 THR A C 1
ATOM 5151 O O . THR A 1 671 ? -15.374 -24.585 15.298 1.00 90.06 671 THR A O 1
ATOM 5154 N N . THR A 1 672 ? -17.339 -23.862 14.529 1.00 89.19 672 THR A N 1
ATOM 5155 C CA . THR A 1 672 ? -17.879 -25.199 14.248 1.00 89.19 672 THR A CA 1
ATOM 5156 C C . THR A 1 672 ? -17.802 -25.503 12.755 1.00 89.19 672 THR A C 1
ATOM 5158 O O . THR A 1 672 ? -17.667 -24.585 11.945 1.00 89.19 672 THR A O 1
ATOM 5161 N N . ASP A 1 673 ? -18.004 -26.766 12.376 1.00 76.69 673 ASP A N 1
ATOM 5162 C CA . ASP A 1 673 ? -17.998 -27.216 10.973 1.00 76.69 673 ASP A CA 1
ATOM 5163 C C . ASP A 1 673 ? -19.002 -26.467 10.070 1.00 76.69 673 ASP A C 1
ATOM 5165 O O . ASP A 1 673 ? -18.817 -26.387 8.860 1.00 76.69 673 ASP A O 1
ATOM 5169 N N . ASN A 1 674 ? -20.045 -25.862 10.652 1.00 79.81 674 ASN A N 1
ATOM 5170 C CA . ASN A 1 674 ? -21.057 -25.072 9.940 1.00 79.81 674 ASN A CA 1
ATOM 5171 C C . ASN A 1 674 ? -20.825 -23.549 10.038 1.00 79.81 674 ASN A C 1
ATOM 5173 O O . ASN A 1 674 ? -21.773 -22.771 9.901 1.00 79.81 674 ASN A O 1
ATOM 5177 N N . LEU A 1 675 ? -19.585 -23.124 10.307 1.00 85.00 675 LEU A N 1
ATOM 5178 C CA . LEU A 1 675 ? -19.151 -21.723 10.408 1.00 85.00 675 LEU A CA 1
ATOM 5179 C C . LEU A 1 675 ? -19.809 -20.912 11.541 1.00 85.00 675 LEU A C 1
ATOM 5181 O O . LEU A 1 675 ? -19.755 -19.684 11.528 1.00 85.00 675 LEU A O 1
ATOM 5185 N N . TRP A 1 676 ? -20.408 -21.569 12.541 1.00 94.81 676 TRP A N 1
ATOM 5186 C CA . TRP A 1 676 ? -20.833 -20.874 13.763 1.00 94.81 676 TRP A CA 1
ATOM 5187 C C . TRP A 1 676 ? -19.620 -20.505 14.609 1.00 94.81 676 TRP A C 1
ATOM 5189 O O . TRP A 1 676 ? -18.813 -21.383 14.916 1.00 94.81 676 TRP A O 1
ATOM 5199 N N . ILE A 1 677 ? -19.533 -19.241 15.019 1.00 94.69 677 ILE A N 1
ATOM 5200 C CA . ILE A 1 677 ? -18.515 -18.716 15.931 1.00 94.69 677 ILE A CA 1
ATOM 5201 C C . ILE A 1 677 ? -19.068 -18.750 17.354 1.00 94.69 677 ILE A C 1
ATOM 5203 O O . ILE A 1 677 ? -20.081 -18.118 17.657 1.00 94.69 677 ILE A O 1
ATOM 5207 N N . ARG A 1 678 ? -18.384 -19.471 18.238 1.00 93.81 678 ARG A N 1
ATOM 5208 C CA . ARG A 1 678 ? -18.711 -19.577 19.663 1.00 93.81 678 ARG A CA 1
ATOM 5209 C C . ARG A 1 678 ? -18.246 -18.303 20.366 1.00 93.81 678 ARG A C 1
ATOM 5211 O O . ARG A 1 678 ? -17.042 -18.070 20.473 1.00 93.81 678 ARG A O 1
ATOM 5218 N N . SER A 1 679 ? -19.176 -17.457 20.816 1.00 90.31 679 SER A N 1
ATOM 5219 C CA . SER A 1 679 ? -18.813 -16.177 21.450 1.00 90.31 679 SER A CA 1
ATOM 5220 C C . SER A 1 679 ? -18.101 -16.348 22.793 1.00 90.31 679 SER A C 1
ATOM 5222 O O . SER A 1 679 ? -17.343 -15.471 23.211 1.00 90.31 679 SER A O 1
ATOM 5224 N N . GLY A 1 680 ? -18.353 -17.460 23.492 1.00 88.25 680 GLY A N 1
ATOM 5225 C CA . GLY A 1 680 ? -18.008 -17.617 24.900 1.00 88.25 680 GLY A CA 1
ATOM 5226 C C . GLY A 1 680 ? -18.848 -16.751 25.846 1.00 88.25 680 GLY A C 1
ATOM 5227 O O . GLY A 1 680 ? -18.598 -16.782 27.054 1.00 88.25 680 GLY A O 1
ATOM 5228 N N . ASP A 1 681 ? -19.822 -15.996 25.331 1.00 88.50 681 ASP A N 1
ATOM 5229 C CA . ASP A 1 681 ? -20.761 -15.186 26.098 1.00 88.50 681 ASP A CA 1
ATOM 5230 C C . ASP A 1 681 ? -22.093 -15.944 26.248 1.00 88.50 681 ASP A C 1
ATOM 5232 O O . ASP A 1 681 ? -22.605 -16.568 25.313 1.00 88.50 681 ASP A O 1
ATOM 5236 N N . LEU A 1 682 ? -22.651 -15.894 27.455 1.00 87.62 682 LEU A N 1
ATOM 5237 C CA . LEU A 1 682 ? -23.969 -16.429 27.768 1.00 87.62 682 LEU A CA 1
ATOM 5238 C C . LEU A 1 682 ? -25.025 -15.351 27.560 1.00 87.62 682 LEU A C 1
ATOM 5240 O O . LEU A 1 682 ? -24.803 -14.182 27.894 1.00 87.62 682 LEU A O 1
ATOM 5244 N N . GLY A 1 683 ? -26.192 -15.750 27.071 1.00 89.12 683 GLY A N 1
ATOM 5245 C CA . GLY A 1 683 ? -27.298 -14.826 26.896 1.00 89.12 683 GLY A CA 1
ATOM 5246 C C . GLY A 1 683 ? -28.661 -15.491 26.828 1.00 89.12 683 GLY A C 1
ATOM 5247 O O . GLY A 1 683 ? -28.802 -16.713 26.847 1.00 89.12 683 GLY A O 1
ATOM 5248 N N . HIS A 1 684 ? -29.676 -14.643 26.764 1.00 88.44 684 HIS A N 1
ATOM 5249 C CA . HIS A 1 684 ? -31.067 -15.021 26.567 1.00 88.44 684 HIS A CA 1
ATOM 5250 C C . HIS A 1 684 ? -31.673 -14.124 25.491 1.00 88.44 684 HIS A C 1
ATOM 5252 O O . HIS A 1 684 ? -31.303 -12.955 25.400 1.00 88.44 684 HIS A O 1
ATOM 5258 N N . VAL A 1 685 ? -32.592 -14.677 24.701 1.00 93.25 685 VAL A N 1
ATOM 5259 C CA . VAL A 1 685 ? -33.439 -13.928 23.772 1.00 93.25 685 VAL A CA 1
ATOM 5260 C C . VAL A 1 685 ? -34.888 -14.120 24.186 1.00 93.25 685 VAL A C 1
ATOM 5262 O O . VAL A 1 685 ? -35.311 -15.252 24.438 1.00 93.25 685 VAL A O 1
ATOM 5265 N N . ASP A 1 686 ? -35.626 -13.023 24.292 1.00 91.50 686 ASP A N 1
ATOM 5266 C CA . ASP A 1 686 ? -37.044 -13.072 24.625 1.00 91.50 686 ASP A CA 1
ATOM 5267 C C . ASP A 1 686 ? -37.933 -13.284 23.386 1.00 91.50 686 ASP A C 1
ATOM 5269 O O . ASP A 1 686 ? -37.464 -13.392 22.252 1.00 91.50 686 ASP A O 1
ATOM 5273 N N . VAL A 1 687 ? -39.247 -13.369 23.612 1.00 90.25 687 VAL A N 1
ATOM 5274 C CA . VAL A 1 687 ? -40.246 -13.588 22.551 1.00 90.25 687 VAL A CA 1
ATOM 5275 C C . VAL A 1 687 ? -40.333 -12.440 21.540 1.00 90.25 687 VAL A C 1
ATOM 5277 O O . VAL A 1 687 ? -40.801 -12.660 20.426 1.00 90.25 687 VAL A O 1
ATOM 5280 N N . ASP A 1 688 ? -39.868 -11.248 21.919 1.00 88.25 688 ASP A N 1
ATOM 5281 C CA . ASP A 1 688 ? -39.859 -10.046 21.084 1.00 88.25 688 ASP A CA 1
ATOM 5282 C C . ASP A 1 688 ? -38.531 -9.913 20.306 1.00 88.25 688 ASP A C 1
ATOM 5284 O O . ASP A 1 688 ? -38.356 -8.981 19.521 1.00 88.25 688 ASP A O 1
ATOM 5288 N N . GLY A 1 689 ? -37.586 -10.841 20.508 1.00 90.12 689 GLY A N 1
ATOM 5289 C CA . GLY A 1 689 ? -36.289 -10.867 19.833 1.00 90.12 689 GLY A CA 1
ATOM 5290 C C . GLY A 1 689 ? -35.206 -10.002 20.485 1.00 90.12 689 GLY A C 1
ATOM 5291 O O . GLY A 1 689 ? -34.167 -9.772 19.860 1.00 90.12 689 GLY A O 1
ATOM 5292 N N . TYR A 1 690 ? -35.410 -9.530 21.719 1.00 92.56 690 TYR A N 1
ATOM 5293 C CA . TYR A 1 690 ? -34.406 -8.758 22.454 1.00 92.56 690 TYR A CA 1
ATOM 5294 C C . TYR A 1 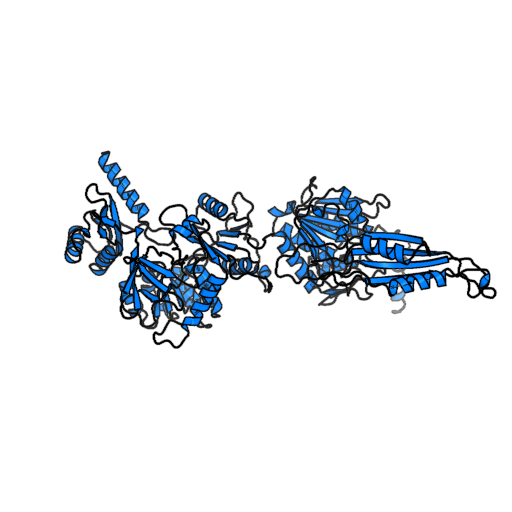690 ? -33.446 -9.680 23.201 1.00 92.56 690 TYR A C 1
ATOM 5296 O O . TYR A 1 690 ? -33.852 -10.609 23.899 1.00 92.56 690 TYR A O 1
ATOM 5304 N N . PHE A 1 691 ? -32.155 -9.387 23.074 1.00 92.88 691 PHE A N 1
ATOM 5305 C CA . PHE A 1 691 ? -31.069 -10.150 23.668 1.00 92.88 691 PHE A CA 1
ATOM 5306 C C . PHE A 1 691 ? -30.551 -9.486 24.945 1.00 92.88 691 PHE A C 1
ATOM 5308 O O . PHE A 1 691 ? -30.342 -8.272 24.990 1.00 92.88 691 PHE A O 1
ATOM 5315 N N . SER A 1 692 ? -30.247 -10.303 25.953 1.00 88.88 692 SER A N 1
ATOM 5316 C CA . SER A 1 692 ? -29.558 -9.894 27.182 1.00 88.88 692 SER A CA 1
ATOM 5317 C C . SER A 1 692 ? -28.323 -10.763 27.415 1.00 88.88 692 SER A C 1
ATOM 5319 O O . SER A 1 692 ? -28.408 -11.991 27.366 1.00 88.88 692 SER A O 1
ATOM 5321 N N . ILE A 1 693 ? -27.183 -10.131 27.711 1.00 86.25 693 ILE A N 1
ATOM 5322 C CA . ILE A 1 693 ? -25.925 -10.818 28.044 1.00 86.25 693 ILE A CA 1
ATOM 5323 C C . ILE A 1 693 ? -25.886 -11.134 29.545 1.00 86.25 693 ILE A C 1
ATOM 5325 O O . ILE A 1 693 ? -25.908 -10.227 30.379 1.00 86.25 693 ILE A O 1
ATOM 5329 N N . THR A 1 694 ? -25.790 -12.414 29.902 1.00 81.31 694 THR A N 1
ATOM 5330 C CA . THR A 1 694 ? -25.915 -12.900 31.291 1.00 81.31 694 THR A CA 1
ATOM 5331 C C . THR A 1 694 ? -24.590 -13.334 31.923 1.00 81.31 694 THR A C 1
ATOM 5333 O O . THR A 1 694 ? -24.514 -13.522 33.140 1.00 81.31 694 THR A O 1
ATOM 5336 N N . GLY A 1 695 ? -23.517 -13.460 31.138 1.00 78.62 695 GLY A N 1
ATOM 5337 C CA . GLY A 1 695 ? -22.181 -13.777 31.648 1.00 78.62 695 GLY A CA 1
ATOM 5338 C C . GLY A 1 695 ? -21.230 -14.303 30.577 1.00 78.62 695 GLY A C 1
ATOM 5339 O O . GLY A 1 695 ? -21.501 -14.193 29.386 1.00 78.62 695 GLY A O 1
ATOM 5340 N N . ARG A 1 696 ? -20.116 -14.903 31.011 1.00 80.31 696 ARG A N 1
ATOM 5341 C CA . ARG A 1 696 ? -19.128 -15.570 30.149 1.00 80.31 696 ARG A CA 1
ATOM 5342 C C . ARG A 1 696 ? -18.885 -17.000 30.585 1.00 80.31 696 ARG A C 1
ATOM 5344 O O . ARG A 1 696 ? -18.624 -17.234 31.759 1.00 80.31 696 ARG A O 1
ATOM 5351 N N . VAL A 1 697 ? -18.838 -17.930 29.630 1.00 79.12 697 VAL A N 1
ATOM 5352 C CA . VAL A 1 697 ? -18.624 -19.371 29.864 1.00 79.12 697 VAL A CA 1
ATOM 5353 C C . VAL A 1 697 ? -17.367 -19.635 30.696 1.00 79.12 697 VAL A C 1
ATOM 5355 O O . VAL A 1 697 ? -17.382 -20.445 31.619 1.00 79.12 697 VAL A O 1
ATOM 5358 N N . LYS A 1 698 ? -16.269 -18.927 30.406 1.00 74.69 698 LYS A N 1
ATOM 5359 C CA . LYS A 1 698 ? -14.991 -19.099 31.122 1.00 74.69 698 LYS A CA 1
ATOM 5360 C C . LYS A 1 698 ? -14.946 -18.423 32.491 1.00 74.69 698 LYS A C 1
ATOM 5362 O O . LYS A 1 698 ? -14.099 -18.784 33.299 1.00 74.69 698 LYS A O 1
ATOM 5367 N N . GLU A 1 699 ? -15.824 -17.456 32.741 1.00 75.81 699 GLU A N 1
ATOM 5368 C CA . GLU A 1 699 ? -15.923 -16.776 34.037 1.00 75.81 699 GLU A CA 1
ATOM 5369 C C . GLU A 1 699 ? -16.881 -17.497 34.991 1.00 75.81 699 GLU A C 1
ATOM 5371 O O . GLU A 1 699 ? -16.941 -17.151 36.168 1.00 75.81 699 GLU A O 1
ATOM 5376 N N . LEU A 1 700 ? -17.611 -18.510 34.509 1.00 78.06 700 LEU A N 1
ATOM 5377 C CA . LEU A 1 700 ? -18.498 -19.307 35.343 1.00 78.06 700 LEU A CA 1
ATOM 5378 C C . LEU A 1 700 ? -17.727 -19.968 36.479 1.00 78.06 700 LEU A C 1
ATOM 5380 O O . LEU A 1 700 ? -16.795 -20.749 36.270 1.00 78.06 700 LEU A O 1
ATOM 5384 N N . ILE A 1 701 ? -18.183 -19.685 37.691 1.00 82.69 701 ILE A N 1
ATOM 5385 C CA . ILE A 1 701 ? -17.652 -20.270 38.910 1.00 82.69 701 ILE A CA 1
ATOM 5386 C C . ILE A 1 701 ? -18.251 -21.663 39.039 1.00 82.69 701 ILE A C 1
ATOM 5388 O O . ILE A 1 701 ? -19.473 -21.829 39.042 1.00 82.69 701 ILE A O 1
ATOM 5392 N N . LYS A 1 702 ? -17.385 -22.670 39.124 1.00 80.50 702 LYS A N 1
ATOM 5393 C CA . LYS A 1 702 ? -17.776 -24.080 39.175 1.00 80.50 702 LYS A CA 1
ATOM 5394 C C . LYS A 1 702 ? -17.899 -24.535 40.626 1.00 80.50 702 LYS A C 1
ATOM 5396 O O . LYS A 1 702 ? -16.918 -24.970 41.224 1.00 80.50 702 LYS A O 1
ATOM 5401 N N . VAL A 1 703 ? -19.110 -24.459 41.175 1.00 78.81 703 VAL A N 1
ATOM 5402 C CA . VAL A 1 703 ? -19.429 -24.844 42.557 1.00 78.81 703 VAL A CA 1
ATOM 5403 C C . VAL A 1 703 ? -20.078 -26.227 42.563 1.00 78.81 703 VAL A C 1
ATOM 5405 O O . VAL A 1 703 ? -21.249 -26.370 42.226 1.00 78.81 703 VAL A O 1
ATOM 5408 N N . ARG A 1 704 ? -19.340 -27.274 42.949 1.00 71.81 704 ARG A N 1
ATOM 5409 C CA . ARG A 1 704 ? -19.831 -28.671 43.022 1.00 71.81 704 ARG A CA 1
ATOM 5410 C C . ARG A 1 704 ? -20.490 -29.154 41.718 1.00 71.81 704 ARG A C 1
ATOM 5412 O O . ARG A 1 704 ? -21.505 -29.841 41.748 1.00 71.81 704 ARG A O 1
ATOM 5419 N N . GLY A 1 705 ? -19.931 -28.750 40.577 1.00 52.25 705 GLY A N 1
ATOM 5420 C CA . GLY A 1 705 ? -20.464 -29.060 39.243 1.00 52.25 705 GLY A CA 1
ATOM 5421 C C . GLY A 1 705 ? -21.529 -28.084 38.729 1.00 52.25 705 GLY A C 1
ATOM 5422 O O . GLY A 1 705 ? -21.801 -28.081 37.531 1.00 52.25 705 GLY A O 1
ATOM 5423 N N . TRP A 1 706 ? -22.072 -27.208 39.580 1.00 63.53 706 TRP A N 1
ATOM 5424 C CA . TRP A 1 706 ? -22.966 -26.125 39.169 1.00 63.53 706 TRP A CA 1
ATOM 5425 C C . TRP A 1 706 ? -22.177 -24.933 38.640 1.00 63.53 706 TRP A C 1
ATOM 5427 O O . TRP A 1 706 ? -21.100 -24.616 39.142 1.00 63.53 706 TRP A O 1
ATOM 5437 N N . GLN A 1 707 ? -22.733 -24.253 37.643 1.00 72.31 707 GLN A N 1
ATOM 5438 C CA . GLN A 1 707 ? -22.151 -23.045 37.069 1.00 72.31 707 GLN A CA 1
ATOM 5439 C C . GLN A 1 707 ? -22.844 -21.814 37.657 1.00 72.31 707 GLN A C 1
ATOM 5441 O O . GLN A 1 707 ? -24.070 -21.699 37.623 1.00 72.31 707 GLN A O 1
ATOM 5446 N N . VAL A 1 708 ? -22.056 -20.902 38.218 1.00 75.12 708 VAL A N 1
ATOM 5447 C CA . VAL A 1 708 ? -22.531 -19.643 38.799 1.00 75.12 708 VAL A CA 1
ATOM 5448 C C . VAL A 1 708 ? -21.958 -18.493 37.984 1.00 75.12 708 VAL A C 1
ATOM 5450 O O . VAL A 1 708 ? -20.742 -18.403 37.829 1.00 75.12 708 VAL A O 1
ATOM 5453 N N . SER A 1 709 ? -22.821 -17.619 37.461 1.00 81.00 709 SER A N 1
ATOM 5454 C CA . SER A 1 709 ? -22.384 -16.409 36.760 1.00 81.00 709 SER A CA 1
ATOM 5455 C C . SER A 1 709 ? -21.938 -15.354 37.777 1.00 81.00 709 SER A C 1
ATOM 5457 O O . SER A 1 709 ? -22.762 -14.933 38.593 1.00 81.00 709 SER A O 1
ATOM 5459 N N . PRO A 1 710 ? -20.675 -14.884 37.745 1.00 86.12 710 PRO A N 1
ATOM 5460 C CA . PRO A 1 710 ? -20.247 -13.771 38.590 1.00 86.12 710 PRO A CA 1
ATOM 5461 C C . PRO A 1 710 ? -21.082 -12.515 38.350 1.00 86.12 710 PRO A C 1
ATOM 5463 O O . PRO A 1 710 ? -21.486 -11.857 39.302 1.00 86.12 710 PRO A O 1
ATOM 5466 N N . LYS A 1 711 ? -21.404 -12.229 37.080 1.00 80.50 711 LYS A N 1
ATOM 5467 C CA . LYS A 1 711 ? -22.168 -11.046 36.675 1.00 80.50 711 LYS A CA 1
ATOM 5468 C C . LYS A 1 711 ? -23.539 -10.982 37.347 1.00 80.50 711 LYS A C 1
ATOM 5470 O O . LYS A 1 711 ? -23.946 -9.916 37.783 1.00 80.50 711 LYS A O 1
ATOM 5475 N N . GLU A 1 712 ? -24.226 -12.115 37.472 1.00 79.88 712 GLU A N 1
ATOM 5476 C CA . GLU A 1 712 ? -25.535 -12.187 38.135 1.00 79.88 712 GLU A CA 1
ATOM 5477 C C . GLU A 1 712 ? -25.450 -11.750 39.609 1.00 79.88 712 GLU A C 1
ATOM 5479 O O . GLU A 1 712 ? -26.298 -11.001 40.095 1.00 79.88 712 GLU A O 1
ATOM 5484 N N . LEU A 1 713 ? -24.391 -12.170 40.307 1.00 87.88 713 LEU A N 1
ATOM 5485 C CA . LEU A 1 713 ? -24.133 -11.779 41.692 1.00 87.88 713 LEU A CA 1
ATOM 5486 C C . LEU A 1 713 ? -23.722 -10.305 41.783 1.00 87.88 713 LEU A C 1
ATOM 5488 O O . LEU A 1 713 ? -24.241 -9.579 42.623 1.00 87.88 713 LEU A O 1
ATOM 5492 N N . GLU A 1 714 ? -22.845 -9.841 40.893 1.00 89.06 714 GLU A N 1
ATOM 5493 C CA . GLU A 1 714 ? -22.425 -8.438 40.821 1.00 89.06 714 GLU A CA 1
ATOM 5494 C C . GLU A 1 714 ? -23.610 -7.490 40.556 1.00 89.06 714 GLU A C 1
ATOM 5496 O O . GLU A 1 714 ? -23.769 -6.485 41.248 1.00 89.06 714 GLU A O 1
ATOM 5501 N N . ASP A 1 715 ? -24.480 -7.819 39.598 1.00 79.88 715 ASP A N 1
ATOM 5502 C CA . ASP A 1 715 ? -25.675 -7.034 39.270 1.00 79.88 715 ASP A CA 1
ATOM 5503 C C . ASP A 1 715 ? -26.650 -6.991 40.461 1.00 79.88 715 ASP A C 1
ATOM 5505 O O . ASP A 1 715 ? -27.254 -5.952 40.746 1.00 79.88 715 ASP A O 1
ATOM 5509 N N . ALA A 1 716 ? -26.770 -8.083 41.223 1.00 83.94 716 ALA A N 1
ATOM 5510 C CA . ALA A 1 716 ? -27.553 -8.094 42.455 1.00 83.94 716 ALA A CA 1
ATOM 5511 C C . ALA A 1 716 ? -26.953 -7.213 43.556 1.00 83.94 716 ALA A C 1
ATOM 5513 O O . ALA A 1 716 ? -27.713 -6.538 44.250 1.00 83.94 716 ALA A O 1
ATOM 5514 N N . LEU A 1 717 ? -25.627 -7.170 43.706 1.00 89.88 717 LEU A N 1
ATOM 5515 C CA . LEU A 1 717 ? -24.972 -6.271 44.660 1.00 89.88 717 LEU A CA 1
ATOM 5516 C C . LEU A 1 717 ? -25.197 -4.805 44.276 1.00 89.88 717 LEU A C 1
ATOM 5518 O O . LEU A 1 717 ? -25.662 -4.029 45.110 1.00 89.88 717 LEU A O 1
ATOM 5522 N N . ARG A 1 718 ? -24.960 -4.440 43.007 1.00 87.31 718 ARG A N 1
ATOM 5523 C CA . ARG A 1 718 ? -25.165 -3.061 42.524 1.00 87.31 718 ARG A CA 1
ATOM 5524 C C . ARG A 1 718 ? -26.622 -2.619 42.649 1.00 87.31 718 ARG A C 1
ATOM 5526 O O . ARG A 1 718 ? -26.891 -1.525 43.132 1.00 87.31 718 ARG A O 1
ATOM 5533 N N . SER A 1 719 ? -27.568 -3.482 42.272 1.00 80.38 719 SER A N 1
ATOM 5534 C CA . SER A 1 719 ? -29.001 -3.153 42.323 1.00 80.38 719 SER A CA 1
ATOM 5535 C C . SER A 1 719 ? -29.581 -3.104 43.737 1.00 80.38 719 SER A C 1
ATOM 5537 O O . SER A 1 719 ? -30.537 -2.369 43.967 1.00 80.38 719 SER A O 1
ATOM 5539 N N . SER A 1 720 ? -29.036 -3.871 44.687 1.00 88.50 720 SER A N 1
ATOM 5540 C CA . SER A 1 720 ? -29.534 -3.883 46.074 1.00 88.5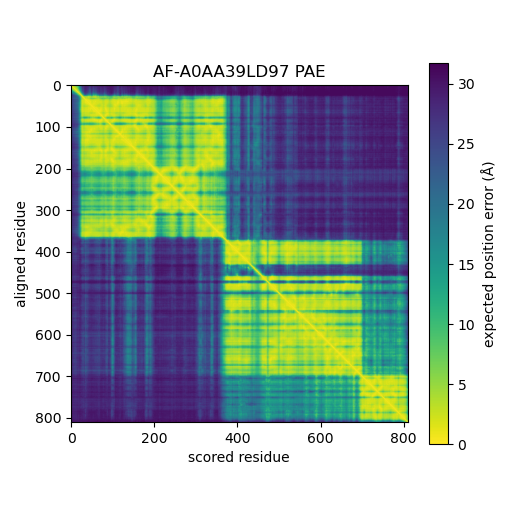0 720 SER A CA 1
ATOM 5541 C C . SER A 1 720 ? -28.913 -2.783 46.932 1.00 88.50 720 SER A C 1
ATOM 5543 O O . SER A 1 720 ? -29.531 -2.348 47.899 1.00 88.50 720 SER A O 1
ATOM 5545 N N . PHE A 1 721 ? -27.716 -2.311 46.569 1.00 90.19 721 PHE A N 1
ATOM 5546 C CA . PHE A 1 721 ? -26.974 -1.296 47.316 1.00 90.19 721 PHE A CA 1
ATOM 5547 C C . PHE A 1 721 ? -26.512 -0.106 46.447 1.00 90.19 721 PHE A C 1
ATOM 5549 O O . PHE A 1 721 ? -25.339 0.276 46.522 1.00 90.19 721 PHE A O 1
ATOM 5556 N N . PRO A 1 722 ? -27.389 0.534 45.649 1.00 83.25 722 PRO A N 1
ATOM 5557 C CA . PRO A 1 722 ? -26.977 1.559 44.682 1.00 83.25 722 PRO A CA 1
ATOM 5558 C C . PRO A 1 722 ? -26.363 2.807 45.344 1.00 83.25 722 PRO A C 1
ATOM 5560 O O . PRO A 1 722 ? -25.480 3.460 44.778 1.00 83.25 722 PRO A O 1
ATOM 5563 N N . GLN A 1 723 ? -26.780 3.135 46.573 1.00 86.06 723 GLN A N 1
ATOM 5564 C CA . GLN A 1 723 ? -26.196 4.235 47.344 1.00 86.06 723 GLN A CA 1
ATOM 5565 C C . GLN A 1 723 ? -24.837 3.905 47.975 1.00 86.06 723 GLN A C 1
ATOM 5567 O O . GLN A 1 723 ? -24.067 4.826 48.202 1.00 86.06 723 GLN A O 1
ATOM 5572 N N . ALA A 1 724 ? -24.513 2.632 48.225 1.00 90.38 724 ALA A N 1
ATOM 5573 C CA . ALA A 1 724 ? -23.328 2.255 49.002 1.00 90.38 724 ALA A CA 1
ATOM 5574 C C . ALA A 1 724 ? -22.201 1.642 48.156 1.00 90.38 724 ALA A C 1
ATOM 5576 O O . ALA A 1 724 ? -21.030 1.925 48.407 1.00 90.38 724 ALA A O 1
ATOM 5577 N N . VAL A 1 725 ? -22.530 0.838 47.142 1.00 91.12 725 VAL A N 1
ATOM 5578 C CA . VAL A 1 725 ? -21.544 0.161 46.288 1.00 91.12 725 VAL A CA 1
ATOM 5579 C C . VAL A 1 725 ? -21.109 1.095 45.154 1.00 91.12 725 VAL A C 1
ATOM 5581 O O . VAL A 1 725 ? -21.936 1.588 44.389 1.00 91.12 725 VAL A O 1
ATOM 5584 N N . HIS A 1 726 ? -19.805 1.360 45.064 1.00 86.19 726 HIS A N 1
ATOM 5585 C CA . HIS A 1 726 ? -19.177 2.118 43.978 1.00 86.19 726 HIS A CA 1
ATOM 5586 C C . HIS A 1 726 ? -18.770 1.206 42.812 1.00 86.19 726 HIS A C 1
ATOM 5588 O O . HIS A 1 726 ? -19.081 1.497 41.663 1.00 86.19 726 HIS A O 1
ATOM 5594 N N . ASP A 1 727 ? -18.087 0.100 43.109 1.00 88.94 727 ASP A N 1
ATOM 5595 C CA . ASP A 1 727 ? -17.689 -0.919 42.132 1.00 88.94 727 ASP A CA 1
ATOM 5596 C C . ASP A 1 727 ? -17.696 -2.293 42.823 1.00 88.94 727 ASP A C 1
ATOM 5598 O O . ASP A 1 727 ? -17.563 -2.386 44.047 1.00 88.94 727 ASP A O 1
ATOM 5602 N N . CYS A 1 728 ? -17.871 -3.372 42.065 1.00 92.88 728 CYS A N 1
ATOM 5603 C CA . CYS A 1 728 ? -17.781 -4.722 42.611 1.00 92.88 728 CYS A CA 1
ATOM 5604 C C . CYS A 1 728 ? -17.381 -5.754 41.556 1.00 92.88 728 CYS A C 1
ATOM 5606 O O . CYS A 1 728 ? -17.760 -5.663 40.387 1.00 92.88 728 CYS A O 1
ATOM 5608 N N . CYS A 1 729 ? -16.678 -6.788 42.007 1.00 92.94 729 CYS A N 1
ATOM 5609 C CA . CYS A 1 729 ? -16.259 -7.925 41.199 1.00 92.94 729 CYS A CA 1
ATOM 5610 C C . CYS A 1 729 ? -16.492 -9.223 41.968 1.00 92.94 729 CYS A C 1
ATOM 5612 O O . CYS A 1 729 ? -16.180 -9.302 43.155 1.00 92.94 729 CYS A O 1
ATOM 5614 N N . VAL A 1 730 ? -16.987 -10.256 41.292 1.00 93.62 730 VAL A N 1
ATOM 5615 C CA . VAL A 1 730 ? -17.074 -11.606 41.848 1.00 93.62 730 VAL A CA 1
ATOM 5616 C C . VAL A 1 730 ? -16.113 -12.532 41.098 1.00 93.62 730 VAL A C 1
ATOM 5618 O O . VAL A 1 730 ? -16.006 -12.497 39.870 1.00 93.62 730 VAL A O 1
ATOM 5621 N N . ILE A 1 731 ? -15.392 -13.369 41.847 1.00 93.25 731 ILE A N 1
ATOM 5622 C CA . ILE A 1 731 ? -14.500 -14.404 41.308 1.00 93.25 731 ILE A CA 1
ATOM 5623 C C . ILE A 1 731 ? -14.776 -15.758 41.962 1.00 93.25 731 ILE A C 1
ATOM 5625 O O . ILE A 1 731 ? -15.305 -15.838 43.070 1.00 93.25 731 ILE A O 1
ATOM 5629 N N . GLY A 1 732 ? -14.382 -16.833 41.282 1.00 89.81 732 GLY A N 1
ATOM 5630 C CA . GLY A 1 732 ? -14.345 -18.172 41.862 1.00 89.81 732 GLY A CA 1
ATOM 5631 C C . GLY A 1 732 ? -13.007 -18.421 42.540 1.00 89.81 732 GLY A C 1
ATOM 5632 O O . GLY A 1 732 ? -11.990 -18.501 41.853 1.00 89.81 732 GLY A O 1
ATOM 5633 N N . VAL A 1 733 ? -13.001 -18.567 43.864 1.00 91.56 733 VAL A N 1
ATOM 5634 C CA . VAL A 1 733 ? -11.793 -18.940 44.613 1.00 91.56 733 VAL A CA 1
ATOM 5635 C C . VAL A 1 733 ? -11.711 -20.456 44.797 1.00 91.56 733 VAL A C 1
ATOM 5637 O O . VAL A 1 733 ? -12.760 -21.087 44.937 1.00 91.56 733 VAL A O 1
ATOM 5640 N N . PRO A 1 734 ? -10.510 -21.068 44.782 1.00 85.12 734 PRO A N 1
ATOM 5641 C CA . PRO A 1 734 ? -10.365 -22.514 44.927 1.00 85.12 734 PRO A CA 1
ATOM 5642 C C . PRO A 1 734 ? -10.877 -23.004 46.285 1.00 85.12 734 PRO A C 1
ATOM 5644 O O . PRO A 1 734 ? -10.550 -22.420 47.316 1.00 85.12 734 PRO A O 1
ATOM 5647 N N . ASP A 1 735 ? -11.618 -24.110 46.290 1.00 87.31 735 ASP A N 1
ATOM 5648 C CA . ASP A 1 735 ? -12.069 -24.790 47.506 1.00 87.31 735 ASP A CA 1
ATOM 5649 C C . ASP A 1 735 ? -11.949 -26.310 47.351 1.00 87.31 735 ASP A C 1
ATOM 5651 O O . ASP A 1 735 ? -12.324 -26.876 46.323 1.00 87.31 735 ASP A O 1
ATOM 5655 N N . ALA A 1 736 ? -11.442 -26.984 48.384 1.00 74.62 736 ALA A N 1
ATOM 5656 C CA . ALA A 1 736 ? -11.132 -28.411 48.323 1.00 74.62 736 ALA A CA 1
ATOM 5657 C C . ALA A 1 736 ? -12.377 -29.306 48.166 1.00 74.62 736 ALA A C 1
ATOM 5659 O O . ALA A 1 736 ? -12.272 -30.394 47.606 1.00 74.62 736 ALA A O 1
ATOM 5660 N N . GLY A 1 737 ? -13.548 -28.871 48.648 1.00 71.00 737 GLY A N 1
ATOM 5661 C CA . GLY A 1 737 ? -14.782 -29.662 48.605 1.00 71.00 737 GLY A CA 1
ATOM 5662 C C . GLY A 1 737 ? -15.768 -29.224 47.522 1.00 71.00 737 GLY A C 1
ATOM 5663 O O . GLY A 1 737 ? -16.552 -30.032 47.026 1.00 71.00 737 GLY A O 1
ATOM 5664 N N . ALA A 1 738 ? -15.766 -27.944 47.159 1.00 71.81 738 ALA A N 1
ATOM 5665 C CA . ALA A 1 738 ? -16.666 -27.367 46.170 1.00 71.81 738 ALA A CA 1
ATOM 5666 C C . ALA A 1 738 ? -16.020 -27.162 44.794 1.00 71.81 738 ALA A C 1
ATOM 5668 O O . ALA A 1 738 ? -16.728 -26.828 43.846 1.00 71.81 738 ALA A O 1
ATOM 5669 N N . GLY A 1 739 ? -14.707 -27.366 44.664 1.00 79.12 739 GLY A N 1
ATOM 5670 C CA . GLY A 1 739 ? -13.931 -26.982 43.487 1.00 79.12 739 GLY A CA 1
ATOM 5671 C C . GLY A 1 739 ? -13.663 -25.480 43.497 1.00 79.12 739 GLY A C 1
ATOM 5672 O O . GLY A 1 739 ? -12.517 -25.054 43.633 1.00 79.12 739 GLY A O 1
ATOM 5673 N N . GLN A 1 740 ? -14.726 -24.679 43.409 1.00 87.69 740 GLN A N 1
ATOM 5674 C CA . GLN A 1 740 ? -14.675 -23.236 43.620 1.00 87.69 740 GLN A CA 1
ATOM 5675 C C . GLN A 1 740 ? -15.810 -22.755 44.527 1.00 87.69 740 GLN A C 1
ATOM 5677 O O . GLN A 1 740 ? -16.879 -23.366 44.584 1.00 87.69 740 GLN A O 1
ATOM 5682 N N . LEU A 1 741 ? -15.594 -21.621 45.194 1.00 92.00 741 LEU A N 1
ATOM 5683 C CA . LEU A 1 741 ? -16.623 -20.862 45.904 1.00 92.00 741 LEU A CA 1
ATOM 5684 C C . LEU A 1 741 ? -16.663 -19.415 45.384 1.00 92.00 741 LEU A C 1
ATOM 5686 O O . LEU A 1 741 ? -15.604 -18.841 45.127 1.00 92.00 741 LEU A O 1
ATOM 5690 N N . PRO A 1 742 ? -17.847 -18.795 45.232 1.00 93.94 742 PRO A N 1
ATOM 5691 C CA . PRO A 1 742 ? -17.937 -17.388 44.853 1.00 93.94 742 PRO A CA 1
ATOM 5692 C C . PRO A 1 742 ? -17.422 -16.467 45.966 1.00 93.94 742 PRO A C 1
ATOM 5694 O O . PRO A 1 742 ? -17.842 -16.602 47.115 1.00 93.94 742 PRO A O 1
ATOM 5697 N N . ARG A 1 743 ? -16.541 -15.523 45.624 1.00 96.25 743 ARG A N 1
ATOM 5698 C CA . ARG A 1 743 ? -16.021 -14.464 46.506 1.00 96.25 743 ARG A CA 1
ATOM 5699 C C . ARG A 1 743 ? -16.271 -13.100 45.873 1.00 96.25 743 ARG A C 1
ATOM 5701 O O . ARG A 1 743 ? -15.990 -12.934 44.687 1.00 96.25 743 ARG A O 1
ATOM 5708 N N . ALA A 1 744 ? -16.753 -12.135 46.654 1.00 96.56 744 ALA A N 1
ATOM 5709 C CA . ALA A 1 744 ? -16.970 -10.764 46.192 1.00 96.56 744 ALA A CA 1
ATOM 5710 C C . ALA A 1 744 ? -15.869 -9.815 46.679 1.00 96.56 744 ALA A C 1
ATOM 5712 O O . ALA A 1 744 ? -15.457 -9.866 47.835 1.00 96.56 744 ALA A O 1
ATOM 5713 N N . TYR A 1 745 ? -15.449 -8.913 45.800 1.00 96.19 745 TYR A N 1
ATOM 5714 C CA . TYR A 1 745 ? -14.641 -7.735 46.093 1.00 96.19 745 TYR A CA 1
ATOM 5715 C C . TYR A 1 745 ? -15.519 -6.505 45.892 1.00 96.19 745 TYR A C 1
ATOM 5717 O O . TYR A 1 745 ? -16.140 -6.369 44.835 1.00 96.19 745 TYR A O 1
ATOM 5725 N N . VAL A 1 746 ? -15.605 -5.634 46.895 1.00 96.00 746 VAL A N 1
ATOM 5726 C CA . VAL A 1 746 ? -16.542 -4.504 46.912 1.00 96.00 746 VAL A CA 1
ATOM 5727 C C . VAL A 1 746 ? -15.802 -3.213 47.232 1.00 96.00 746 VAL A C 1
ATOM 5729 O O . VAL A 1 746 ? -15.090 -3.127 48.229 1.00 96.00 746 VAL A O 1
ATOM 5732 N N . VAL A 1 747 ? -16.002 -2.198 46.397 1.00 94.56 747 VAL A N 1
ATOM 5733 C CA . VAL A 1 747 ? -15.559 -0.824 46.639 1.00 94.56 747 VAL A CA 1
ATOM 5734 C C . VAL A 1 747 ? -16.766 -0.035 47.123 1.00 94.56 747 VAL A C 1
ATOM 5736 O O . VAL A 1 747 ? -17.800 -0.005 46.452 1.00 94.56 747 VAL A O 1
ATOM 5739 N N . LEU A 1 748 ? -16.653 0.596 48.288 1.00 93.38 748 LEU A N 1
ATOM 5740 C CA . LEU A 1 748 ? -17.714 1.426 48.858 1.00 93.38 748 LEU A CA 1
ATOM 5741 C C . LEU A 1 748 ? -17.542 2.892 48.456 1.00 93.38 748 LEU A C 1
ATOM 5743 O O . LEU A 1 748 ? -16.428 3.380 48.268 1.00 93.38 748 LEU A O 1
ATOM 5747 N N . LYS A 1 749 ? -18.654 3.623 48.365 1.00 88.81 749 LYS A N 1
ATOM 5748 C CA . LYS A 1 749 ? -18.626 5.091 48.287 1.00 88.81 749 LYS A CA 1
ATOM 5749 C C . LYS A 1 749 ? -18.171 5.657 49.644 1.00 88.81 749 LYS A C 1
ATOM 5751 O O . LYS A 1 749 ? -18.547 5.118 50.679 1.00 88.81 749 LYS A O 1
ATOM 5756 N N . ARG A 1 750 ? -17.386 6.750 49.637 1.00 78.44 750 ARG A N 1
ATOM 5757 C CA . ARG A 1 750 ? -16.632 7.312 50.793 1.00 78.44 750 ARG A CA 1
ATOM 5758 C C . ARG A 1 750 ? -17.428 7.576 52.087 1.00 78.44 750 ARG A C 1
ATOM 5760 O O . ARG A 1 750 ? -16.810 7.767 53.126 1.00 78.44 750 ARG A O 1
ATOM 5767 N N . GLU A 1 751 ? -18.757 7.578 52.038 1.00 83.81 751 GLU A N 1
ATOM 5768 C CA . GLU A 1 751 ? -19.645 7.913 53.164 1.00 83.81 751 GLU A CA 1
ATOM 5769 C C . GLU A 1 751 ? -20.525 6.742 53.627 1.00 83.81 751 GLU A C 1
ATOM 5771 O O . GLU A 1 751 ? -21.334 6.892 54.541 1.00 83.81 751 GLU A O 1
ATOM 5776 N N . PHE A 1 752 ? -20.382 5.566 53.013 1.00 88.06 752 PHE A N 1
ATOM 5777 C CA . PHE A 1 752 ? -21.222 4.410 53.301 1.00 88.06 752 PHE A CA 1
ATOM 5778 C C . PHE A 1 752 ? -20.422 3.294 53.960 1.00 88.06 752 PHE A C 1
ATOM 5780 O O . PHE A 1 752 ? -19.256 3.060 53.651 1.00 88.06 752 PHE A O 1
ATOM 5787 N N . THR A 1 753 ? -21.088 2.568 54.852 1.00 88.06 753 THR A N 1
ATOM 5788 C CA . THR A 1 753 ? -20.568 1.340 55.449 1.00 88.06 753 THR A CA 1
ATOM 5789 C C . THR A 1 753 ? -21.516 0.199 55.109 1.00 88.06 753 THR A C 1
ATOM 5791 O O . THR A 1 753 ? -22.734 0.354 55.156 1.00 88.06 753 THR A O 1
ATOM 5794 N N . LEU A 1 754 ? -20.946 -0.933 54.713 1.00 91.69 754 LEU A N 1
ATOM 5795 C CA . LEU A 1 754 ? -21.641 -2.207 54.571 1.00 91.69 754 LEU A CA 1
ATOM 5796 C C . LEU A 1 754 ? -20.807 -3.255 55.289 1.00 91.69 754 LEU A C 1
ATOM 5798 O O . LEU A 1 754 ? -19.576 -3.209 55.249 1.00 91.69 754 LEU A O 1
ATOM 5802 N N . THR A 1 755 ? -21.470 -4.199 55.939 1.00 93.38 755 THR A N 1
ATOM 5803 C CA . THR A 1 755 ? -20.814 -5.363 56.525 1.00 93.38 755 THR A CA 1
ATOM 5804 C C . THR A 1 755 ? -20.867 -6.542 55.556 1.00 93.38 755 THR A C 1
ATOM 5806 O O . THR A 1 755 ? -21.691 -6.595 54.640 1.00 93.38 755 THR A O 1
ATOM 5809 N N . GLU A 1 756 ? -19.992 -7.529 55.758 1.00 93.75 756 GLU A N 1
ATOM 5810 C CA . GLU A 1 756 ? -20.091 -8.800 55.030 1.00 93.75 756 GLU A CA 1
ATOM 5811 C C . GLU A 1 756 ? -21.455 -9.472 55.265 1.00 93.75 756 GLU A C 1
ATOM 5813 O O . GLU A 1 756 ? -22.015 -10.046 54.333 1.00 93.75 756 GLU A O 1
ATOM 5818 N N . HIS A 1 757 ? -22.022 -9.344 56.470 1.00 93.12 757 HIS A N 1
ATOM 5819 C CA . HIS A 1 757 ? -23.336 -9.891 56.805 1.00 93.12 757 HIS A CA 1
ATOM 5820 C C . HIS A 1 757 ? -24.443 -9.310 55.914 1.00 93.12 757 HIS A C 1
ATOM 5822 O O . HIS A 1 757 ? -25.215 -10.080 55.348 1.00 93.12 757 HIS A O 1
ATOM 5828 N N . ASP A 1 758 ? -24.476 -7.988 55.719 1.00 92.88 758 ASP A N 1
ATOM 5829 C CA . ASP A 1 758 ? -25.492 -7.322 54.885 1.00 92.88 758 ASP A CA 1
ATOM 5830 C C . ASP A 1 758 ? -25.471 -7.851 53.443 1.00 92.88 758 ASP A C 1
ATOM 5832 O O . ASP A 1 758 ? -26.505 -8.124 52.827 1.00 92.88 758 ASP A O 1
ATOM 5836 N N . ILE A 1 759 ? -24.264 -8.043 52.905 1.00 94.12 759 ILE A N 1
ATOM 5837 C CA . ILE A 1 759 ? -24.054 -8.567 51.556 1.00 94.12 759 ILE A CA 1
ATOM 5838 C C . ILE A 1 759 ? -24.475 -10.040 51.464 1.00 94.12 759 ILE A C 1
ATOM 5840 O O . ILE A 1 759 ? -25.173 -10.422 50.521 1.00 94.12 759 ILE A O 1
ATOM 5844 N N . GLN A 1 760 ? -24.082 -10.869 52.433 1.00 93.12 760 GLN A N 1
ATOM 5845 C CA . GLN A 1 760 ? -24.458 -12.286 52.471 1.00 93.12 760 GLN A CA 1
ATOM 5846 C C . GLN A 1 760 ? -25.975 -12.462 52.605 1.00 93.12 760 GLN A C 1
ATOM 5848 O O . GLN A 1 760 ? -26.549 -13.316 51.927 1.00 93.12 760 GLN A O 1
ATOM 5853 N N . GLU A 1 761 ? -26.634 -11.638 53.422 1.00 92.00 761 GLU A N 1
ATOM 5854 C CA . GLU A 1 761 ? -28.080 -11.679 53.627 1.00 92.00 761 GLU A CA 1
ATOM 5855 C C . GLU A 1 761 ? -28.829 -11.418 52.316 1.00 92.00 761 GLU A C 1
ATOM 5857 O O . GLU A 1 761 ? -29.633 -12.255 51.894 1.00 92.00 761 GLU A O 1
ATOM 5862 N N . ILE A 1 762 ? -28.498 -10.337 51.602 1.00 90.62 762 ILE A N 1
ATOM 5863 C CA . ILE A 1 762 ? -29.121 -10.013 50.310 1.00 90.62 762 ILE A CA 1
ATOM 5864 C C . ILE A 1 762 ? -28.908 -11.116 49.271 1.00 90.62 762 ILE A C 1
ATOM 5866 O O . ILE A 1 762 ? -29.845 -11.495 48.562 1.00 90.62 762 ILE A O 1
ATOM 5870 N N . ILE A 1 763 ? -27.694 -11.662 49.179 1.00 89.94 763 ILE A N 1
ATOM 5871 C CA . ILE A 1 763 ? -27.413 -12.765 48.256 1.00 89.94 763 ILE A CA 1
ATOM 5872 C C . ILE A 1 763 ? -28.221 -14.008 48.637 1.00 89.94 763 ILE A C 1
ATOM 5874 O O . ILE A 1 763 ? -28.743 -14.690 47.753 1.00 89.94 763 ILE A O 1
ATOM 5878 N N . SER A 1 764 ? -28.375 -14.287 49.932 1.00 86.69 764 SER A N 1
ATOM 5879 C CA . SER A 1 764 ? -29.133 -15.444 50.405 1.00 86.69 764 SER A CA 1
ATOM 5880 C C . SER A 1 764 ? -30.631 -15.358 50.118 1.00 86.69 764 SER A C 1
ATOM 5882 O O . SER A 1 764 ? -31.251 -16.377 49.821 1.00 86.69 764 SER A O 1
ATOM 5884 N N . GLN A 1 765 ? -31.191 -14.146 50.141 1.00 86.38 765 GLN A N 1
ATOM 5885 C CA . GLN A 1 765 ? -32.593 -13.888 49.813 1.00 86.38 765 GLN A CA 1
ATOM 5886 C C . GLN A 1 765 ? -32.865 -14.005 48.308 1.00 86.38 765 GLN A C 1
ATOM 5888 O O . GLN A 1 765 ? -33.927 -14.477 47.907 1.00 86.38 765 GLN A O 1
ATOM 5893 N N . LYS A 1 766 ? -31.916 -13.572 47.466 1.00 81.25 766 LYS A N 1
ATOM 5894 C CA . LYS A 1 766 ? -32.087 -13.529 46.004 1.00 81.25 766 LYS A CA 1
ATOM 5895 C C . LYS A 1 766 ? -31.694 -14.817 45.293 1.00 81.25 766 LYS A C 1
ATOM 5897 O O . LYS A 1 766 ? -32.207 -15.091 44.209 1.00 81.25 766 LYS A O 1
ATOM 5902 N N . PHE A 1 767 ? -30.785 -15.599 45.870 1.00 82.88 767 PHE A N 1
ATOM 5903 C CA . PHE A 1 767 ? -30.185 -16.736 45.186 1.00 82.88 767 PHE A CA 1
ATOM 5904 C C . PHE A 1 767 ? -30.194 -18.016 46.015 1.00 82.88 767 PHE A C 1
ATOM 5906 O O . PHE A 1 767 ? -30.130 -18.024 47.240 1.00 82.88 767 PHE A O 1
ATOM 5913 N N . ILE A 1 768 ? -30.201 -19.139 45.305 1.00 72.12 768 ILE A N 1
ATOM 5914 C CA . ILE A 1 768 ? -30.055 -20.481 45.873 1.00 72.12 768 ILE A CA 1
ATOM 5915 C C . ILE A 1 768 ? -28.641 -20.737 46.417 1.00 72.12 768 ILE A C 1
ATOM 5917 O O . ILE A 1 768 ? -27.657 -20.147 45.972 1.00 72.12 768 ILE A O 1
ATOM 5921 N N . SER A 1 769 ? -28.536 -21.674 47.364 1.00 81.31 769 SER A N 1
ATOM 5922 C CA . SER A 1 769 ? -27.392 -21.818 48.282 1.00 81.31 769 SER A CA 1
ATOM 5923 C C . SER A 1 769 ? -26.015 -22.070 47.660 1.00 81.31 769 SER A C 1
ATOM 5925 O O . SER A 1 769 ? -24.998 -21.797 48.303 1.00 81.31 769 SER A O 1
ATOM 5927 N N . TYR A 1 770 ? -25.943 -22.597 46.436 1.00 76.00 770 TYR A N 1
ATOM 5928 C CA . TYR A 1 770 ? -24.669 -22.808 45.741 1.00 76.00 770 TYR A CA 1
ATOM 5929 C C . TYR A 1 770 ? -24.144 -21.542 45.043 1.00 76.00 770 TYR A C 1
ATOM 5931 O O . TYR A 1 770 ? -22.969 -21.501 44.693 1.00 76.00 770 TYR A O 1
ATOM 5939 N N . LYS A 1 771 ? -24.983 -20.510 44.860 1.00 85.12 771 LYS A N 1
ATOM 5940 C CA . LYS A 1 771 ? -24.580 -19.194 44.336 1.00 85.12 771 LYS A CA 1
ATOM 5941 C C . LYS A 1 771 ? -24.131 -18.224 45.437 1.00 85.12 771 LYS A C 1
ATOM 5943 O O . LYS A 1 771 ? -23.660 -17.135 45.134 1.00 85.12 771 LYS A O 1
ATOM 5948 N N . HIS A 1 772 ? -24.298 -18.593 46.709 1.00 93.50 772 HIS A N 1
ATOM 5949 C CA . HIS A 1 772 ? -23.936 -17.741 47.847 1.00 93.50 772 HIS A CA 1
ATOM 5950 C C . HIS A 1 772 ? -22.433 -17.442 47.871 1.00 93.50 772 HIS A C 1
ATOM 5952 O O . HIS A 1 772 ? -21.627 -18.278 47.455 1.00 93.50 772 HIS A O 1
ATOM 5958 N N . LEU A 1 773 ? -22.056 -16.276 48.405 1.00 94.94 773 LEU A N 1
ATOM 5959 C CA . LEU A 1 773 ? -20.675 -15.776 48.451 1.00 94.94 773 LEU A CA 1
ATOM 5960 C C . LEU A 1 773 ? -19.832 -16.483 49.530 1.00 94.94 773 LEU A C 1
ATOM 5962 O O . LEU A 1 773 ? -19.207 -15.855 50.378 1.00 94.94 773 LEU A O 1
ATOM 5966 N N . LYS A 1 774 ? -19.812 -17.818 49.529 1.00 93.31 774 LYS A N 1
ATOM 5967 C CA . LYS A 1 774 ? -19.128 -18.644 50.542 1.00 93.31 774 LYS A CA 1
ATOM 5968 C C . LYS A 1 774 ? -17.600 -18.557 50.491 1.00 93.31 774 LYS A C 1
ATOM 5970 O O . LYS A 1 774 ? -16.943 -19.011 51.418 1.00 93.31 774 LYS A O 1
ATOM 5975 N N . GLY A 1 775 ? -17.041 -17.984 49.428 1.00 90.69 775 GLY A N 1
ATOM 5976 C CA . GLY A 1 775 ? -15.633 -17.602 49.344 1.00 90.69 775 GLY A CA 1
ATOM 5977 C C . GLY A 1 775 ? -15.314 -16.298 50.087 1.00 90.69 775 GLY A C 1
ATOM 5978 O O . GLY A 1 775 ? -14.151 -15.898 50.122 1.00 90.69 775 GLY A O 1
ATOM 5979 N N . GLY A 1 776 ? -16.324 -15.645 50.670 1.00 94.38 776 GLY A N 1
ATOM 5980 C CA . GLY A 1 776 ? -16.227 -14.438 51.486 1.00 94.38 776 GLY A CA 1
ATOM 5981 C C . GLY A 1 776 ? -16.493 -13.141 50.720 1.00 94.38 776 GLY A C 1
ATOM 5982 O O . GLY A 1 776 ? -16.655 -13.128 49.494 1.00 94.38 776 GLY A O 1
ATOM 5983 N N . VAL A 1 777 ? -16.504 -12.038 51.462 1.00 96.25 777 VAL A N 1
ATOM 5984 C CA . VAL A 1 777 ? -16.575 -10.671 50.932 1.00 96.25 777 VAL A CA 1
ATOM 5985 C C . VAL A 1 777 ? -15.353 -9.883 51.392 1.00 96.25 777 VAL A C 1
ATOM 5987 O O . VAL A 1 777 ? -14.990 -9.911 52.563 1.00 96.25 777 VAL A O 1
ATOM 5990 N N . GLN A 1 778 ? -14.709 -9.166 50.475 1.00 95.19 778 GLN A N 1
ATOM 5991 C CA . GLN A 1 778 ? -13.575 -8.302 50.781 1.00 95.19 778 GLN A CA 1
ATOM 5992 C C . GLN A 1 778 ? -13.840 -6.877 50.315 1.00 95.19 778 GLN A C 1
ATOM 5994 O O . GLN A 1 778 ? -14.120 -6.641 49.142 1.00 95.19 778 GLN A O 1
ATOM 5999 N N . PHE A 1 779 ? -13.693 -5.920 51.226 1.00 94.94 779 PHE A N 1
ATOM 6000 C CA . PHE A 1 779 ? -13.726 -4.505 50.881 1.00 94.94 779 PHE A CA 1
ATOM 6001 C C . PHE A 1 779 ? -12.343 -4.052 50.408 1.00 94.94 779 PHE A C 1
ATOM 6003 O O . PHE A 1 779 ? -11.338 -4.356 51.052 1.00 94.94 779 PHE A O 1
ATOM 6010 N N . VAL A 1 780 ? -12.290 -3.374 49.262 1.00 93.75 780 VAL A N 1
ATOM 6011 C CA . VAL A 1 780 ? -11.050 -2.902 48.626 1.00 93.75 780 VAL A CA 1
ATOM 6012 C C . VAL A 1 780 ? -11.186 -1.449 48.187 1.00 93.75 780 VAL A C 1
ATOM 6014 O O . VAL A 1 780 ? -12.297 -0.951 48.017 1.00 93.75 780 VAL A O 1
ATOM 6017 N N . GLU A 1 781 ? -10.056 -0.765 48.008 1.00 88.12 781 GLU A N 1
ATOM 6018 C CA . GLU A 1 781 ? -10.046 0.630 47.548 1.00 88.12 781 GLU A CA 1
ATOM 6019 C C . GLU A 1 781 ? -10.375 0.761 46.055 1.00 88.12 781 GLU A C 1
ATOM 6021 O O . GLU A 1 781 ? -11.031 1.722 45.660 1.00 88.12 781 GLU A O 1
ATOM 6026 N N . ASP A 1 782 ? -9.959 -0.206 45.230 1.00 89.88 782 ASP A N 1
ATOM 6027 C CA . ASP A 1 782 ? -10.242 -0.233 43.791 1.00 89.88 782 ASP A CA 1
ATOM 6028 C C . ASP A 1 782 ? -10.285 -1.672 43.244 1.00 89.88 782 ASP A C 1
ATOM 6030 O O . ASP A 1 782 ? -9.698 -2.595 43.819 1.00 89.88 782 ASP A O 1
ATOM 6034 N N . ILE A 1 783 ? -10.974 -1.864 42.115 1.00 91.06 783 ILE A N 1
ATOM 6035 C CA . ILE A 1 783 ? -11.013 -3.127 41.371 1.00 91.06 783 ILE A CA 1
ATOM 6036 C C . ILE A 1 783 ? -9.987 -3.064 40.229 1.00 91.06 783 ILE A C 1
ATOM 6038 O O . ILE A 1 783 ? -10.133 -2.234 39.328 1.00 91.06 783 ILE A O 1
ATOM 6042 N N . PRO A 1 784 ? -8.985 -3.965 40.179 1.00 82.25 784 PRO A N 1
ATOM 6043 C CA . PRO A 1 784 ? -7.962 -3.929 39.142 1.00 82.25 784 PRO A CA 1
ATOM 6044 C C . PRO A 1 784 ? -8.564 -4.147 37.748 1.00 82.25 784 PRO A C 1
ATOM 6046 O O . PRO A 1 784 ? -9.341 -5.079 37.521 1.00 82.25 784 PRO A O 1
ATOM 6049 N N . LYS A 1 785 ? -8.165 -3.299 36.796 1.00 75.81 785 LYS A N 1
ATOM 6050 C CA . LYS A 1 785 ? -8.603 -3.321 35.392 1.00 75.81 785 LYS A CA 1
ATOM 6051 C C . LYS A 1 785 ? -7.398 -3.484 34.458 1.00 75.81 785 LYS A C 1
ATOM 6053 O O . LYS A 1 785 ? -6.294 -3.045 34.768 1.00 75.81 785 LYS A O 1
ATOM 6058 N N . ASN A 1 786 ? -7.601 -4.134 33.316 1.00 64.94 786 ASN A N 1
ATOM 6059 C CA . ASN A 1 786 ? -6.600 -4.283 32.261 1.00 64.94 786 ASN A CA 1
ATOM 6060 C C . ASN A 1 786 ? -6.547 -3.038 31.352 1.00 64.94 786 ASN A C 1
ATOM 6062 O O . ASN A 1 786 ? -7.365 -2.129 31.474 1.00 64.94 786 ASN A O 1
ATOM 6066 N N . ALA A 1 787 ? -5.623 -3.018 30.384 1.00 45.84 787 ALA A N 1
ATOM 6067 C CA . ALA A 1 787 ? -5.427 -1.883 29.471 1.00 45.84 787 ALA A CA 1
ATOM 6068 C C . ALA A 1 787 ? -6.656 -1.522 28.604 1.00 45.84 787 ALA A C 1
ATOM 6070 O O . ALA A 1 787 ? -6.720 -0.421 28.070 1.00 45.84 787 ALA A O 1
ATOM 6071 N N . SER A 1 788 ? -7.637 -2.424 28.474 1.00 45.12 788 SER A N 1
ATOM 6072 C CA . SER A 1 788 ? -8.915 -2.171 27.783 1.00 45.12 788 SER A CA 1
ATOM 6073 C C . SER A 1 788 ? -10.039 -1.706 28.723 1.00 45.12 788 SER A C 1
ATOM 6075 O O . SER A 1 788 ? -11.194 -1.628 28.313 1.00 45.12 788 SER A O 1
ATOM 6077 N N . GLY A 1 789 ? -9.727 -1.451 29.999 1.00 52.41 789 GLY A N 1
ATOM 6078 C CA . GLY A 1 789 ? -10.686 -1.039 31.027 1.00 52.41 789 GLY A CA 1
ATOM 6079 C C . GLY A 1 789 ? -11.538 -2.174 31.610 1.00 52.41 789 GLY A C 1
ATOM 6080 O O . GLY A 1 789 ? -12.454 -1.902 32.384 1.00 52.41 789 GLY A O 1
ATOM 6081 N N . LYS A 1 790 ? -11.263 -3.443 31.272 1.00 63.81 790 LYS A N 1
ATOM 6082 C CA . LYS A 1 790 ? -12.005 -4.613 31.785 1.00 63.81 790 LYS A CA 1
ATOM 6083 C C . LYS A 1 790 ? -11.400 -5.120 33.091 1.00 63.81 790 LYS A C 1
ATOM 6085 O O . LYS A 1 790 ? -10.183 -5.109 33.229 1.00 63.81 790 LYS A O 1
ATOM 6090 N N . VAL A 1 791 ? -12.228 -5.623 34.006 1.00 79.19 791 VAL A N 1
ATOM 6091 C CA . VAL A 1 791 ? -11.784 -6.206 35.286 1.00 79.19 791 VAL A CA 1
ATOM 6092 C C . VAL A 1 791 ? -10.770 -7.335 35.063 1.00 79.19 791 VAL A C 1
ATOM 6094 O O . VAL A 1 791 ? -11.024 -8.270 34.303 1.00 79.19 791 VAL A O 1
ATOM 6097 N N . ASP A 1 792 ? -9.628 -7.268 35.748 1.00 80.94 792 ASP A N 1
ATOM 6098 C CA . ASP A 1 792 ? -8.576 -8.286 35.714 1.00 80.94 792 ASP A CA 1
ATOM 6099 C C . ASP A 1 792 ? -8.800 -9.335 36.816 1.00 80.94 792 ASP A C 1
ATOM 6101 O O . ASP A 1 792 ? -8.153 -9.352 37.867 1.00 80.94 792 ASP A O 1
ATOM 6105 N N . ARG A 1 793 ? -9.751 -10.243 36.569 1.00 86.31 793 ARG A N 1
ATOM 6106 C CA . ARG A 1 793 ? -10.082 -11.347 37.491 1.00 86.31 793 ARG A CA 1
ATOM 6107 C C . ARG A 1 793 ? -8.905 -12.300 37.722 1.00 86.31 793 ARG A C 1
ATOM 6109 O O . ARG A 1 793 ? -8.797 -12.888 38.795 1.00 86.31 793 ARG A O 1
ATOM 6116 N N . CYS A 1 794 ? -8.006 -12.442 36.745 1.00 79.88 794 CYS A N 1
ATOM 6117 C CA . CYS A 1 794 ? -6.815 -13.283 36.866 1.00 79.88 794 CYS A CA 1
ATOM 6118 C C . CYS A 1 794 ? -5.810 -12.705 37.864 1.00 79.88 794 CYS A C 1
ATOM 6120 O O . CYS A 1 794 ? -5.162 -13.458 38.592 1.00 79.88 794 CYS A O 1
ATOM 6122 N N . ARG A 1 795 ? -5.667 -11.377 37.908 1.00 84.94 795 ARG A N 1
ATOM 6123 C CA . ARG A 1 795 ? -4.887 -10.702 38.946 1.00 84.94 795 ARG A CA 1
ATOM 6124 C C . ARG A 1 795 ? -5.501 -10.905 40.331 1.00 84.94 795 ARG A C 1
ATOM 6126 O O . ARG A 1 795 ? -4.781 -11.359 41.211 1.00 84.94 795 ARG A O 1
ATOM 6133 N N . LEU A 1 796 ? -6.808 -10.686 40.500 1.00 88.56 796 LEU A N 1
ATOM 6134 C CA . LEU A 1 796 ? -7.486 -10.899 41.792 1.00 88.56 796 LEU A CA 1
ATOM 6135 C C . LEU A 1 796 ? -7.358 -12.342 42.298 1.00 88.56 796 LEU A C 1
ATOM 6137 O O . LEU A 1 796 ? -7.107 -12.573 43.478 1.00 88.56 796 LEU A O 1
ATOM 6141 N N . LEU A 1 797 ? -7.486 -13.327 41.403 1.00 87.06 797 LEU A N 1
ATOM 6142 C CA . LEU A 1 797 ? -7.296 -14.732 41.757 1.00 87.06 797 LEU A CA 1
ATOM 6143 C C . LEU A 1 797 ? -5.853 -15.024 42.200 1.00 87.06 797 LEU A C 1
ATOM 6145 O O . LEU A 1 797 ? -5.657 -15.762 43.162 1.00 87.06 797 LEU A O 1
ATOM 6149 N N . ARG A 1 798 ? -4.846 -14.447 41.527 1.00 85.75 798 ARG A N 1
ATOM 6150 C CA . ARG A 1 798 ? -3.438 -14.572 41.943 1.00 85.75 798 ARG A CA 1
ATOM 6151 C C . ARG A 1 798 ? -3.204 -13.955 43.314 1.00 85.75 798 ARG A C 1
ATOM 6153 O O . ARG A 1 798 ? -2.672 -14.643 44.175 1.00 85.75 798 ARG A O 1
ATOM 6160 N N . GLU A 1 799 ? -3.671 -12.729 43.534 1.00 87.69 799 GLU A N 1
ATOM 6161 C CA . GLU A 1 799 ? -3.557 -12.035 44.823 1.00 87.69 799 GLU A CA 1
ATOM 6162 C C . GLU A 1 799 ? -4.228 -12.840 45.953 1.00 87.69 799 GLU A C 1
ATOM 6164 O O . GLU A 1 799 ? -3.663 -12.982 47.036 1.00 87.69 799 GLU A O 1
ATOM 6169 N N . PHE A 1 800 ? -5.389 -13.458 45.694 1.00 89.00 800 PHE A N 1
ATOM 6170 C CA . PHE A 1 800 ? -6.038 -14.363 46.648 1.00 89.00 800 PHE A CA 1
ATOM 6171 C C . PHE A 1 800 ? -5.183 -15.601 46.962 1.00 89.00 800 PHE A C 1
ATOM 6173 O O . PHE A 1 800 ? -5.015 -15.959 48.131 1.00 89.00 800 PHE A O 1
ATOM 6180 N N . ILE A 1 801 ? -4.645 -16.270 45.937 1.00 86.00 801 ILE A N 1
ATOM 6181 C CA . ILE A 1 801 ? -3.807 -17.468 46.109 1.00 86.00 801 ILE A CA 1
ATOM 6182 C C . ILE A 1 801 ? -2.527 -17.118 46.879 1.00 86.00 801 ILE A C 1
ATOM 6184 O O . ILE A 1 801 ? -2.154 -17.841 47.801 1.00 86.00 801 ILE A O 1
ATOM 6188 N N . GLU A 1 802 ? -1.883 -16.001 46.545 1.00 86.00 802 GLU A N 1
ATOM 6189 C CA . GLU A 1 802 ? -0.687 -15.498 47.227 1.00 86.00 802 GLU A CA 1
ATOM 6190 C C . GLU A 1 802 ? -0.971 -15.185 48.700 1.00 86.00 802 GLU A C 1
ATOM 6192 O O . GLU A 1 802 ? -0.249 -15.672 49.571 1.00 86.00 802 GLU A O 1
ATOM 6197 N N . ALA A 1 803 ? -2.064 -14.477 49.002 1.00 83.69 803 ALA A N 1
ATOM 6198 C CA . ALA A 1 803 ? -2.474 -14.184 50.376 1.00 83.69 803 ALA A CA 1
ATOM 6199 C C . ALA A 1 803 ? -2.787 -15.460 51.180 1.00 83.69 803 ALA A C 1
ATOM 6201 O O . ALA A 1 803 ? -2.400 -15.583 52.342 1.00 83.69 803 ALA A O 1
ATOM 6202 N N . THR A 1 804 ? -3.438 -16.443 50.552 1.00 78.94 804 THR A N 1
ATOM 6203 C CA . THR A 1 804 ? -3.772 -17.725 51.195 1.00 78.94 804 THR A CA 1
ATOM 6204 C C . THR A 1 804 ? -2.522 -18.568 51.466 1.00 78.94 804 THR A C 1
ATOM 6206 O O . THR A 1 804 ? -2.442 -19.249 52.488 1.00 78.94 804 THR A O 1
ATOM 6209 N N . ASN A 1 805 ? -1.524 -18.516 50.580 1.00 74.88 805 ASN A N 1
ATOM 6210 C CA . ASN A 1 805 ? -0.249 -19.211 50.761 1.00 74.88 805 ASN A CA 1
ATOM 6211 C C . ASN A 1 805 ? 0.635 -18.524 51.812 1.00 74.88 805 ASN A C 1
ATOM 6213 O O . ASN A 1 805 ? 1.249 -19.210 52.630 1.00 74.88 805 ASN A O 1
ATOM 6217 N N . ALA A 1 806 ? 0.656 -17.189 51.846 1.00 66.19 806 ALA A N 1
ATOM 6218 C CA . ALA A 1 806 ? 1.355 -16.422 52.874 1.00 66.19 806 ALA A CA 1
ATOM 6219 C C . ALA A 1 806 ? 0.772 -16.686 54.275 1.00 66.19 806 ALA A C 1
ATOM 6221 O O . ALA A 1 806 ? 1.527 -16.921 55.212 1.00 66.19 806 ALA A O 1
ATOM 6222 N N . GLY A 1 807 ? -0.558 -16.758 54.403 1.00 55.09 807 GLY A N 1
ATOM 6223 C CA . GLY A 1 807 ? -1.243 -17.080 55.663 1.00 55.09 807 GLY A CA 1
ATOM 6224 C C . GLY A 1 807 ? -1.174 -18.550 56.106 1.00 55.09 807 GLY A C 1
ATOM 6225 O O . GLY A 1 807 ? -1.583 -18.856 57.217 1.00 55.09 807 GLY A O 1
ATOM 6226 N N . ARG A 1 808 ? -0.681 -19.466 55.260 1.00 52.41 808 ARG A N 1
ATOM 6227 C CA . ARG A 1 808 ? -0.359 -20.864 55.628 1.00 52.41 808 ARG A CA 1
ATOM 6228 C C . ARG A 1 808 ? 1.120 -21.070 55.971 1.00 52.41 808 ARG A C 1
ATOM 6230 O O . ARG A 1 808 ? 1.484 -22.146 56.437 1.00 52.41 808 ARG A O 1
ATOM 6237 N N . SER A 1 809 ? 1.955 -20.075 55.670 1.00 43.28 809 SER A N 1
ATOM 6238 C CA . SER A 1 809 ? 3.406 -20.082 55.906 1.00 43.28 809 SER A CA 1
ATOM 6239 C C . SER A 1 809 ? 3.801 -19.318 57.180 1.00 43.28 809 SER A C 1
ATOM 6241 O O . SER A 1 809 ? 4.971 -19.345 57.559 1.00 43.28 809 SER A O 1
ATOM 6243 N N . ALA A 1 810 ? 2.836 -18.641 57.809 1.00 37.16 810 ALA A N 1
ATOM 6244 C CA . ALA A 1 810 ? 2.890 -18.058 59.148 1.00 37.16 810 ALA A CA 1
ATOM 6245 C C . ALA A 1 810 ? 2.044 -18.917 60.093 1.00 37.16 810 ALA A C 1
ATOM 6247 O O . ALA A 1 810 ? 2.433 -19.029 61.277 1.00 37.16 810 ALA A O 1
#

Solvent-accessible surface area (backbone atoms only — not comparable to full-atom values): 43607 Å² total; per-residue (Å²): 143,84,77,73,68,66,62,58,65,60,56,64,72,69,67,75,76,74,86,70,76,83,70,82,75,76,49,66,73,78,45,90,48,94,48,66,67,36,43,37,46,42,57,26,65,45,64,18,36,68,95,44,34,39,52,44,49,50,17,50,51,56,52,40,45,75,70,67,34,48,72,46,77,47,59,39,92,94,43,68,65,42,50,26,40,39,34,24,61,49,82,83,51,80,46,45,31,41,37,32,36,33,28,35,57,33,34,70,81,68,88,36,70,51,48,70,64,99,56,36,36,31,17,45,29,30,14,39,28,43,34,20,37,42,25,47,50,52,19,53,49,51,46,31,73,69,35,67,88,50,24,65,36,37,26,39,42,40,27,36,33,60,90,78,74,32,52,26,40,49,58,48,47,79,68,48,56,53,31,43,31,42,39,36,35,40,31,41,63,64,16,36,29,44,33,32,28,8,34,38,35,33,36,42,42,16,69,39,32,60,28,51,54,93,45,58,90,74,30,39,42,3,50,60,53,42,50,54,46,52,49,53,61,70,72,49,87,61,64,62,28,96,83,66,33,64,34,46,80,45,78,78,45,76,53,64,58,84,50,97,62,38,32,14,38,43,18,39,35,37,37,40,33,34,28,33,71,46,40,67,57,50,51,54,48,51,53,59,67,42,62,78,65,41,52,78,48,77,77,48,69,40,54,45,44,78,40,36,81,65,71,67,34,61,54,67,44,73,41,73,60,82,72,49,70,86,49,42,78,53,55,91,68,35,78,37,40,40,41,38,20,26,23,39,60,88,31,36,91,46,99,77,15,33,18,44,51,65,38,40,57,49,36,25,55,52,56,57,60,69,73,65,73,79,47,68,68,39,30,38,31,31,37,48,66,41,45,69,63,55,54,52,48,47,51,51,35,39,48,53,42,12,22,29,27,40,37,63,62,86,52,54,70,78,54,48,53,51,52,38,58,74,62,63,37,65,34,37,40,30,81,69,96,78,75,101,63,76,62,48,73,54,89,63,75,56,87,76,79,74,66,86,75,78,45,76,47,94,65,61,49,78,44,58,28,37,34,37,65,41,86,44,96,86,58,81,62,43,39,38,28,29,17,42,43,17,52,52,37,49,43,51,49,66,62,60,38,71,54,98,53,99,65,57,44,72,75,81,52,44,87,37,26,30,41,53,71,46,59,48,44,36,60,70,20,40,54,47,51,52,36,44,50,74,48,55,29,48,78,47,69,51,62,67,98,44,76,74,60,51,48,50,48,31,51,75,63,48,27,23,35,41,46,46,45,53,78,55,57,65,63,54,68,81,48,56,82,46,48,71,53,40,44,34,38,39,34,26,92,60,87,68,60,66,68,58,52,50,55,44,37,70,75,35,75,78,35,45,78,32,37,38,35,53,40,80,57,50,21,61,68,43,26,38,25,35,74,81,58,62,86,92,44,43,18,30,70,35,92,78,50,47,78,44,76,56,97,41,32,39,26,37,37,45,68,30,28,38,80,36,39,80,48,66,66,63,28,56,75,36,36,46,100,84,62,36,34,56,66,53,34,24,43,52,67,50,97,88,52,42,29,28,79,53,38,40,64,85,61,38,25,44,34,71,85,42,77,33,46,33,52,55,54,37,53,49,50,45,72,74,31,64,88,34,48,67,48,68,49,49,47,55,41,84,36,97,86,33,56,18,28,36,23,38,40,36,20,59,35,98,88,49,85,82,54,61,63,61,55,50,51,56,40,53,76,76,41,61,84,79,66,34,53,79,53,38,69,42,82,43,92,71,81,62,56,44,99,86,70,45,74,36,63,70,56,54,52,48,54,50,53,52,52,55,52,53,67,70,74,108

Sequence (810 aa):
MSHLLLTVLVAVSVVGLALARPEESKCIFEPASESAKDLLLEMIKIESISGKEQCMGEALVAYLENKTWIVKTQPLEDNPGRFNIIATRKELSVKGPKFLFNSHFDTVPPYIAPSSDDVNVYGRGANDAKGQMTAMLKAAQQLVEKHPDMADEIGILFVVGEEVDHIGMIESNKLNLQPDYLIVGEPTEMKFALLQKGVVKLVIKAHGKAAHSGYPQMGVSAIDKLLDILDDLRHHQWPSDEKLGSTTMNIGLIQGGQAMNALAAEAQASVMFRVTTSAKDIHNTVTKIVGGRADIEFLGYNDPVILSEPPKGYPTDVVAYNTDLPYFDNRDKLKAAFLFGPGSITSAHSMREFIPVEDLEKAINVGKLVSIGVAKKDVVASVCGNSMDFVALSLAVGNIGAVFAPLNPAYKQGEILKYVEQLKARWIFTDQASYDKEIIVLGQLDDQTLTNVEIPVVRDISDTALIFFSSGTTGLPKGVRLSHRSLIAHVRLISATDSDSTTPMPRIASNDNVFGVLPYFHAGGLITVYCMLSQGTTVYVNKLFKEESFFNIIERHKITVINVVPPILNFLLGSQSQLSSLRMILVGASSVDQSTVKMLQEALPNVKIIELYGLTEVGILTLMSPIHNKPNTTGVLMPGFECRLVDGEMWFRSPTAMSGYLQDEQTREMTTDNLWIRSGDLGHVDVDGYFSITGRVKELIKVRGWQVSPKELEDALRSSFPQAVHDCCVIGVPDAGAGQLPRAYVVLKREFTLTEHDIQEIISQKFISYKHLKGGVQFVEDIPKNASGKVDRCRLLREFIEATNAGRSA

Foldseek 3Di:
DPPPVVVVVVVVVVPVPPDDDPDPPQLAFDFPDPALLSSLLSLLQQAFAAVRNQSSVRHVVVVLVVLQWDKDWAADPVGRSFIKIKTANDPADLQGAQEEEEFEQHFHDDWFHWDDDPWWIWTTCQQHRSLQVSLSVLLLSVCCVLCVVSRRRYMYIYFGDFVHALVRLLSCCVSVHNHQEYEYGHAPAQAWAQKEFKKWKKKWKAFKAKDFQVCPVVMGASVVLQVQLVVLVVPDQADADPALGGKDKDFPDKDWDDDPGMRTRIIMTIMMIRHDADPVVVVVVSCVSNVPRTDMDTPDIDHMDGFDDAQFLGHYDYHSDDGSQRSNPNNVSHNGYIYGYFHHPVLHPDPGRITTSVRSVVSSLSSNVRVVPDAAQAEEEEQAFKDPVLLLVLVVCLQSNYEYEYDHNPDDLVLVVVVCVLSVHQEYHYPDDDDDHNYDYPVRDDPVSRPDRPGDDPYDQQRFSYWAWDPDPPDRTWTFTFGNQLLVQLLVLLVVLPDPDPFNADHQALAAEEEQQATCSDCLRNSVVVNNVSRNHHYDIDRDDDLVVVLVCCQVVLHAEYEDEQVVLVSCLVPLVSNVSYQEYEYEPDDHDLVSVVSSCVSVVRHQYKAADDDQQAHRRQAIATSDGDRQFRHAGGPQKDWDQDVQFTWIDHSNGTPAISDVVRRPVQADPVGTGGPQWGWDADPVRTIHTQAGVVQFAQFQNDTAHQSVLQSLVCVVCVQWFPHKTWHWAQDPRGRTAIEMETETDPPDDDDQVNSQVSCVVVDDDSNGNPVTYHYDNDFDADPNRHGPNVVVRVVVVVVVVVVVVD

InterPro domains:
  IPR000873 AMP-dependent synthetase/ligase domain [PF00501] (369-662)
  IPR002933 Peptidase M20 [PF01546] (100-366)
  IPR011650 Peptidase M20, dimerisation domain [PF07687] (196-288)
  IPR020845 AMP-binding, conserved site [PS00455] (467-478)
  IPR025110 AMP-binding enzyme, C-terminal domain [PF13193] (723-790)
  IPR036264 Bacterial exopeptidase dimerisation domain [SSF55031] (198-296)
  IPR042099 ANL, N-terminal domain [G3DSA:3.40.50.12780] (363-698)
  IPR045851 AMP-binding enzyme domain superfamily [G3DSA:3.30.300.30] (699-803)

=== Feature glossary ===
Key to the feature types in this record:

pLDDT. pLDDT is the predicted lDDT-Cα score: AlphaFold's confidence that the local environment of each residue (all inter-atomic distances within 15 Å) is correctly placed. It is a per-residue number between 0 and 100, with higher meaning more reliable.

Radius of gyration, Cα contacts, bounding box. The geometric summary reports three shape descriptors. Rg (radius of gyration) measures how spread out the Cα atoms are about their centre of mass; compact globular proteins have small Rg, elongated or unfolded ones large. Cα contacts (<8 Å, |i−j|>4) count long-range residue pairs in spatial proximity — high for tightly packed folds, near zero for rods or random coil. The bounding-box extents give the protein's footprint along x, y, z in Å.

Backbone torsions (φ/ψ). Backbone dihedral angles. Every residue except chain termini has a φ (preceding-C → N → Cα → C) and a ψ (N → Cα → C → next-N). They are reported in degrees following the IUPAC sign convention. Secondary structure is essentially a statement about which (φ, ψ) basin each residue occupies.

Contact-map, Ramachandran, and PAE plots. Plot images: a contact map (which residues are close in 3D, as an N×N binary image), a Ramachandran scatter (backbone torsion angles, revealing secondary-structure composition at a glance), and — for AlphaFold structures — a PAE heatmap (pairwise prediction confidence).

Predicted aligned error. Predicted Aligned Error (PAE) is an AlphaFold confidence matrix: entry (i, j) is the expected error in the position of residue j, in ångströms, when the prediction is superimposed on the true structure at residue i. Low PAE within a block of residues means that block is internally rigid and well-predicted; high PAE between two blocks means their relative placement is uncertain even if each block individually is confident.

Secondary structure (3-state, P-SEA). Three-state secondary structure (P-SEA) collapses the eight DSSP classes into helix (a), strand (b), and coil (c). P-SEA assigns these from Cα geometry alone — distances and angles — without requiring backbone oxygens, so it works on any Cα trace.

Solvent-accessible surface area. Solvent-accessible surface area (SASA) is the area in Å² traced out by the centre of a 1.4 Å probe sphere (a water molecule) rolled over the protein's van der Waals surface (Shrake–Rupley / Lee–Richards construction). Buried residues have near-zero SASA; fully exposed residues can exceed 200 Å². The total SASA scales roughly with the number of surface residues.

Foldseek 3Di. The Foldseek 3Di string encodes local tertiary geometry as a 20-letter alphabet — one character per residue — derived from the relative positions of nearby Cα atoms. Unlike the amino-acid sequence, 3Di is a direct function of the 3D structure, so two proteins with the same fold have similar 3Di strings even at low sequence identity.

B-factor. For experimental (PDB) structures, the B-factor (temperature factor) quantifies the positional spread of each atom in the crystal — a combination of thermal vibration and static disorder — in units of Å². High B-factors mark flexible loops or poorly resolved regions; low B-factors mark the rigid, well-ordered core.

mmCIF coordinates. The mmCIF block holds the 3D Cartesian coordinates of each backbone atom (N, Cα, C, O) in ångströms. mmCIF is the PDB's canonical archive format — a tagged-loop text representation of the atomic model.

InterPro / GO / CATH / organism. Functional annotations link the protein to curated databases. InterPro entries identify conserved domains and families by matching the sequence against member-database signatures (Pfam, PROSITE, CDD, …). Gene Ontology (GO) terms describe molecular function, biological process, and cellular component in a controlled vocabulary. CATH places the structure in a hierarchical fold classification (Class/Architecture/Topology/Homologous-superfamily). The organism is the source species.

Rendered structure images. Structure images are PyMOL renders from six orthogonal camera directions. Cartoon representation draws helices as coils and strands as arrows; sticks shows the backbone as bonds; surface shows the solvent-excluded envelope. Rainbow coloring maps sequence position to hue (blue→red, N→C); chain coloring assigns a distinct color per polypeptide.

Sequence. This is the polypeptide sequence — one letter per residue, N-terminus first. Length ranges from a few dozen residues for small domains to over a thousand for large multi-domain proteins.

Secondary structure (8-state, DSSP). The SS8 string is DSSP's per-residue secondary-structure call. α-helix (H) means an i→i+4 H-bond ladder; β-strand (E) means the residue participates in a β-sheet; 3₁₀ (G) and π (I) are tighter and wider helices; T/S are turns/bends; '-' is loop.

Nearest PDB structures. Structural nearest neighbors (via Foldseek easy-search vs the PDB). Reported per hit: target PDB id, E-value, and alignment TM-score. A TM-score above ~0.5 is the conventional threshold for 'same fold'.